Protein AF-0000000080620202 (afdb_homodimer)

Foldseek 3Di:
DPPPPPPPPVPPPCPPPPPPPPPPPPPPCPVPVQFADAFDQDPDPDADWDDDDDCDFPPHRPQVVQQVCCCVPVVDDAAAADPDWAWFAWADEPWWIKTFTQDPPFARHKKWKWFAAPVRDTDDFTDIWGDPDHRMIIGGDDPRGQWIWIDRDRPHDTDIHGYDYLHDGAAQAAEAEEEFEDDDDAAQQLLQLLQLLLQVQLVHQAYEYEYADDDPQNVLLVVVCVVVVRYDYTYRDDDHPPPDPPCRQSSQQVVLRVRANNYQKYWYDYSQKHKAWAQDDGHNSSRVVSPPDPQAFKEKAWEKEFEDADGADNADDDLVVSQCRRPLNPTFWIAATDDPPPQIIMMGRSNQADDDDNHGGDDGRDPRNHDYHYHDVNTMHMYGYDYCVPPPNVVVPVVVRNVNDHIDGDGDDPVCSVVSSVSSNVSSCVRRVPDD/DPPDPPPPPVPPPCPPPPPPPPPPPPPPCPVPPQFADAFDQDPDPDADWDDDDDCDFPPHRPQVVQQVCCCVPVVDDAAAADPDWAWFAWADEPWWIKTFTQDPPFARHKKWKWFAAPVRDTDDFTDIWGDPDHRMIIGGDDPRGQWIWIDRDRPHDTDIHGYDYLHDGAAQAAEAEEEFEDDDDAAQQLLQLLQLLLQVQLVHQAYEYEYADDDPQNVLLVVVCVVVVRYDYTYRDDDHPDPDPPCRQSSQQVVLRVCANHYQKYWYDYSQKHKAWAQDDGHNSSRVVSDPDPQAFKEKAWEKEFEDADGADNADDDLVVSQCRRPLNPTFWIAATDDPPPQIIMMGRSNQADDDDNRGGDDGRDPRNHDYHYHDVNTMHMYGYDYCVPPPNVVVPVVVRNVNDHIDGDGDDPVCSVVSSVSSNVSRCVRRVPDD

Structure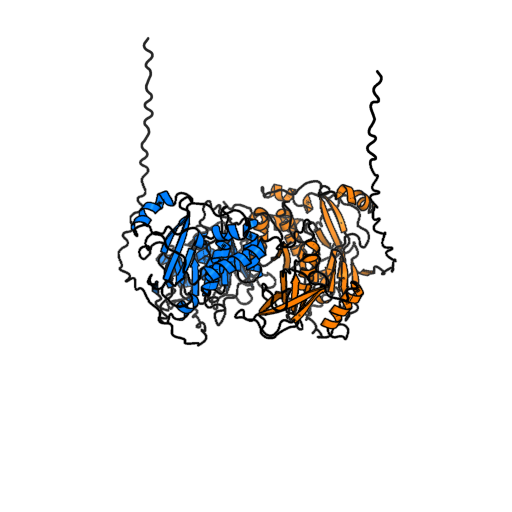 (mmCIF, N/CA/C/O backbone):
data_AF-0000000080620202-model_v1
#
loop_
_entity.id
_entity.type
_entity.pdbx_description
1 polymer 'Glycosyltransferase family 92 protein'
#
loop_
_atom_site.group_PDB
_atom_site.id
_atom_site.type_symbol
_atom_site.label_atom_id
_atom_site.label_alt_id
_atom_site.label_comp_id
_atom_site.label_asym_id
_atom_site.label_entity_id
_atom_site.label_seq_id
_atom_site.pdbx_PDB_ins_code
_atom_site.Cartn_x
_atom_site.Cartn_y
_atom_site.Cartn_z
_atom_site.occupancy
_atom_site.B_iso_or_equiv
_atom_site.auth_seq_id
_atom_site.auth_comp_id
_atom_site.auth_asym_id
_atom_site.auth_atom_id
_atom_site.pdbx_PDB_model_num
ATOM 1 N N . MET A 1 1 ? 52.625 6.316 65.312 1 22.8 1 MET A N 1
ATOM 2 C CA . MET A 1 1 ? 52.781 7.004 64 1 22.8 1 MET A CA 1
ATOM 3 C C . MET A 1 1 ? 51.438 7.098 63.281 1 22.8 1 MET A C 1
ATOM 5 O O . MET A 1 1 ? 50.781 6.082 63.062 1 22.8 1 MET A O 1
ATOM 9 N N . LYS A 1 2 ? 50.844 8.336 63.375 1 24.31 2 LYS A N 1
ATOM 10 C CA . LYS A 1 2 ? 49.625 9.102 63.094 1 24.31 2 LYS A CA 1
ATOM 11 C C . LYS A 1 2 ? 49.312 9.117 61.625 1 24.31 2 LYS A C 1
ATOM 13 O O . LYS A 1 2 ? 50.031 9.758 60.812 1 24.31 2 LYS A O 1
ATOM 18 N N . THR A 1 3 ? 49.156 7.965 61.062 1 25.42 3 THR A N 1
ATOM 19 C CA . THR A 1 3 ? 48.969 7.676 59.656 1 25.42 3 THR A CA 1
ATOM 20 C C . THR A 1 3 ? 47.875 8.547 59.062 1 25.42 3 THR A C 1
ATOM 22 O O . THR A 1 3 ? 46.75 8.516 59.531 1 25.42 3 THR A O 1
ATOM 25 N N . LEU A 1 4 ? 48.281 9.68 58.5 1 23.7 4 LEU A N 1
ATOM 26 C CA . LEU A 1 4 ? 47.688 10.875 57.906 1 23.7 4 LEU A CA 1
ATOM 27 C C . LEU A 1 4 ? 46.688 10.492 56.812 1 23.7 4 LEU A C 1
ATOM 29 O O . LEU A 1 4 ? 47.031 9.805 55.844 1 23.7 4 LEU A O 1
ATOM 33 N N . LEU A 1 5 ? 45.406 10.344 57.188 1 25.09 5 LEU A N 1
ATOM 34 C CA . LEU A 1 5 ? 44.156 10.109 56.469 1 25.09 5 LEU A CA 1
ATOM 35 C C . LEU A 1 5 ? 43.969 11.094 55.344 1 25.09 5 LEU A C 1
ATOM 37 O O . LEU A 1 5 ? 43.719 12.281 55.562 1 25.09 5 LEU A O 1
ATOM 41 N N . TRP A 1 6 ? 45.031 11.148 54.438 1 22.48 6 TRP A N 1
ATOM 42 C CA . TRP A 1 6 ? 45.062 12.141 53.375 1 22.48 6 TRP A CA 1
ATOM 43 C C . TRP A 1 6 ? 43.75 12.156 52.594 1 22.48 6 TRP A C 1
ATOM 45 O O . TRP A 1 6 ? 43.312 11.125 52.094 1 22.48 6 TRP A O 1
ATOM 55 N N . LEU A 1 7 ? 42.844 13.047 52.969 1 22.59 7 LEU A N 1
ATOM 56 C CA . LEU A 1 7 ? 41.562 13.5 52.469 1 22.59 7 LEU A CA 1
ATOM 57 C C . LEU A 1 7 ? 41.656 13.875 51 1 22.59 7 LEU A C 1
ATOM 59 O O . LEU A 1 7 ? 42.344 14.812 50.625 1 22.59 7 LEU A O 1
ATOM 63 N N . PHE A 1 8 ? 41.938 12.906 50.125 1 24.02 8 PHE A N 1
ATOM 64 C CA . PHE A 1 8 ? 42.031 13.188 48.688 1 24.02 8 PHE A CA 1
ATOM 65 C C . PHE A 1 8 ? 40.812 13.953 48.188 1 24.02 8 PHE A C 1
ATOM 67 O O . PHE A 1 8 ? 39.719 13.445 48.25 1 24.02 8 PHE A O 1
ATOM 74 N N . ILE A 1 9 ? 40.75 15.219 48.5 1 22.94 9 ILE A N 1
ATOM 75 C CA . ILE A 1 9 ? 39.75 16.188 48 1 22.94 9 ILE A CA 1
ATOM 76 C C . ILE A 1 9 ? 39.719 16.141 46.469 1 22.94 9 ILE A C 1
ATOM 78 O O . ILE A 1 9 ? 40.688 16.484 45.812 1 22.94 9 ILE A O 1
ATOM 82 N N . VAL A 1 10 ? 39.25 15.078 45.906 1 23.08 10 VAL A N 1
ATOM 83 C CA . VAL A 1 10 ? 39.094 14.992 44.469 1 23.08 10 VAL A CA 1
ATOM 84 C C . VAL A 1 10 ? 38.406 16.25 43.938 1 23.08 10 VAL A C 1
ATOM 86 O O . VAL A 1 10 ? 37.312 16.594 44.375 1 23.08 10 VAL A O 1
ATOM 89 N N . ALA A 1 11 ? 39.125 17.281 43.531 1 23.44 11 ALA A N 1
ATOM 90 C CA . ALA A 1 11 ? 38.75 18.531 42.844 1 23.44 11 ALA A CA 1
ATOM 91 C C . ALA A 1 11 ? 37.781 18.266 41.688 1 23.44 11 ALA A C 1
ATOM 93 O O . ALA A 1 11 ? 38.125 17.562 40.75 1 23.44 11 ALA A O 1
ATOM 94 N N . ALA A 1 12 ? 36.469 18.094 41.969 1 23.81 12 ALA A N 1
ATOM 95 C CA . ALA A 1 12 ? 35.312 18.047 41.125 1 23.81 12 ALA A CA 1
ATOM 96 C C . ALA A 1 12 ? 35.344 19.188 40.094 1 23.81 12 ALA A C 1
ATOM 98 O O . ALA A 1 12 ? 35.25 20.359 40.469 1 23.81 12 ALA A O 1
ATOM 99 N N . SER A 1 13 ? 36.312 19.203 39.188 1 23.52 13 SER A N 1
ATOM 100 C CA . SER A 1 13 ? 36.375 20.219 38.125 1 23.52 13 SER A CA 1
ATOM 101 C C . SER A 1 13 ? 34.969 20.5 37.562 1 23.52 13 SER A C 1
ATOM 103 O O . SER A 1 13 ? 34.219 19.578 37.25 1 23.52 13 SER A O 1
ATOM 105 N N . SER A 1 14 ? 34.344 21.562 38.031 1 23.27 14 SER A N 1
ATOM 106 C CA . SER A 1 14 ? 33.094 22.25 37.656 1 23.27 14 SER A CA 1
ATOM 107 C C . SER A 1 14 ? 33.031 22.484 36.156 1 23.27 14 SER A C 1
ATOM 109 O O . SER A 1 14 ? 33.688 23.375 35.625 1 23.27 14 SER A O 1
ATOM 111 N N . THR A 1 15 ? 33.344 21.531 35.312 1 24.19 15 THR A N 1
ATOM 112 C CA . THR A 1 15 ? 33.156 21.859 33.906 1 24.19 15 THR A CA 1
ATOM 113 C C . THR A 1 15 ? 31.812 22.562 33.719 1 24.19 15 THR A C 1
ATOM 115 O O . THR A 1 15 ? 30.766 22.031 34.094 1 24.19 15 THR A O 1
ATOM 118 N N . LEU A 1 16 ? 31.828 23.859 33.75 1 23.34 16 LEU A N 1
ATOM 119 C CA . LEU A 1 16 ? 30.766 24.797 33.406 1 23.34 16 LEU A CA 1
ATOM 120 C C . LEU A 1 16 ? 30.016 24.359 32.156 1 23.34 16 LEU A C 1
ATOM 122 O O . LEU A 1 16 ? 30.609 24.219 31.078 1 23.34 16 LEU A O 1
ATOM 126 N N . MET A 1 17 ? 29.172 23.406 32.344 1 21.88 17 MET A N 1
ATOM 127 C CA . MET A 1 17 ? 28.156 23.125 31.328 1 21.88 17 MET A CA 1
ATOM 128 C C . MET A 1 17 ? 27.656 24.422 30.688 1 21.88 17 MET A C 1
ATOM 130 O O . MET A 1 17 ? 27.031 25.234 31.344 1 21.88 17 MET A O 1
ATOM 134 N N . MET A 1 18 ? 28.562 25.047 29.875 1 22.28 18 MET A N 1
ATOM 135 C CA . MET A 1 18 ? 28.016 26.156 29.109 1 22.28 18 MET A CA 1
ATOM 136 C C . MET A 1 18 ? 26.609 25.859 28.625 1 22.28 18 MET A C 1
ATOM 138 O O . MET A 1 18 ? 26.391 24.875 27.891 1 22.28 18 MET A O 1
ATOM 142 N N . LEU A 1 19 ? 25.672 26.062 29.438 1 23.78 19 LEU A N 1
ATOM 143 C CA . LEU A 1 19 ? 24.281 26.25 29.047 1 23.78 19 LEU A CA 1
ATOM 144 C C . LEU A 1 19 ? 24.188 27.016 27.734 1 23.78 19 LEU A C 1
ATOM 146 O O . LEU A 1 19 ? 24.594 28.172 27.641 1 23.78 19 LEU A O 1
ATOM 150 N N . PHE A 1 20 ? 24.594 26.359 26.656 1 24.52 20 PHE A N 1
ATOM 151 C CA . PHE A 1 20 ? 24.219 27.016 25.406 1 24.52 20 PHE A CA 1
ATOM 152 C C . PHE A 1 20 ? 22.844 27.672 25.531 1 24.52 20 PHE A C 1
ATOM 154 O O . PHE A 1 20 ? 21.844 26.984 25.719 1 24.52 20 PHE A O 1
ATOM 161 N N . VAL A 1 21 ? 22.766 28.719 26.219 1 23.98 21 VAL A N 1
ATOM 162 C CA . VAL A 1 21 ? 21.625 29.625 26.078 1 23.98 21 VAL A CA 1
ATOM 163 C C . VAL A 1 21 ? 21.25 29.766 24.609 1 23.98 21 VAL A C 1
ATOM 165 O O . VAL A 1 21 ? 22.062 30.219 23.797 1 23.98 21 VAL A O 1
ATOM 168 N N . TYR A 1 22 ? 20.547 28.859 24.094 1 24.89 22 TYR A N 1
ATOM 169 C CA . TYR A 1 22 ? 19.891 29.234 22.828 1 24.89 22 TYR A CA 1
ATOM 170 C C . TYR A 1 22 ? 19.562 30.719 22.797 1 24.89 22 TYR A C 1
ATOM 172 O O . TYR A 1 22 ? 18.953 31.25 23.734 1 24.89 22 TYR A O 1
ATOM 180 N N . PRO A 1 23 ? 20.516 31.5 22.328 1 26.42 23 PRO A N 1
ATOM 181 C CA . PRO A 1 23 ? 20.062 32.906 22.266 1 26.42 23 PRO A CA 1
ATOM 182 C C . PRO A 1 23 ? 18.578 33.031 22 1 26.42 23 PRO A C 1
ATOM 184 O O . PRO A 1 23 ? 17.969 32.156 21.344 1 26.42 23 PRO A O 1
ATOM 187 N N . ILE A 1 24 ? 17.844 33.5 22.906 1 27.58 24 ILE A N 1
ATOM 188 C CA . ILE A 1 24 ? 16.547 34.125 22.609 1 27.58 24 ILE A CA 1
ATOM 189 C C . ILE A 1 24 ? 16.641 34.844 21.281 1 27.58 24 ILE A C 1
ATOM 191 O O . ILE A 1 24 ? 17.359 35.844 21.156 1 27.58 24 ILE A O 1
ATOM 195 N N . PHE A 1 25 ? 16.766 34.156 20.172 1 27.52 25 PHE A N 1
ATOM 196 C CA . PHE A 1 25 ? 16.562 34.875 18.922 1 27.52 25 PHE A CA 1
ATOM 197 C C . PHE A 1 25 ? 15.625 36.062 19.141 1 27.52 25 PHE A C 1
ATOM 199 O O . PHE A 1 25 ? 14.578 35.938 19.781 1 27.52 25 PHE A O 1
ATOM 206 N N . SER A 1 26 ? 16.188 37.125 19.359 1 25.08 26 SER A N 1
ATOM 207 C CA . SER A 1 26 ? 15.406 38.344 19.172 1 25.08 26 SER A CA 1
ATOM 208 C C . SER A 1 26 ? 14.445 38.219 17.984 1 25.08 26 SER A C 1
ATOM 210 O O . SER A 1 26 ? 14.883 38.094 16.844 1 25.08 26 SER A O 1
ATOM 212 N N . PHE A 1 27 ? 13.344 37.531 18.172 1 28.38 27 PHE A N 1
ATOM 213 C CA . PHE A 1 27 ? 12.242 37.75 17.266 1 28.38 27 PHE A CA 1
ATOM 214 C C . PHE A 1 27 ? 12.164 39.25 16.891 1 28.38 27 PHE A C 1
ATOM 216 O O . PHE A 1 27 ? 11.797 40.062 17.719 1 28.38 27 PHE A O 1
ATOM 223 N N . SER A 1 28 ? 13.156 39.688 16.281 1 28.97 28 SER A N 1
ATOM 224 C CA . SER A 1 28 ? 12.727 40.938 15.672 1 28.97 28 SER A CA 1
ATOM 225 C C . SER A 1 28 ? 11.25 40.906 15.289 1 28.97 28 SER A C 1
ATOM 227 O O . SER A 1 28 ? 10.812 39.969 14.617 1 28.97 28 SER A O 1
ATOM 229 N N . LYS A 1 29 ? 10.406 41.469 16.078 1 34.25 29 LYS A N 1
ATOM 230 C CA . LYS A 1 29 ? 8.992 41.812 15.883 1 34.25 29 LYS A CA 1
ATOM 231 C C . LYS A 1 29 ? 8.734 42.281 14.461 1 34.25 29 LYS A C 1
ATOM 233 O O . LYS A 1 29 ? 8.742 43.5 14.195 1 34.25 29 LYS A O 1
ATOM 238 N N . SER A 1 30 ? 9.375 41.844 13.555 1 32.41 30 SER A N 1
ATOM 239 C CA . SER A 1 30 ? 8.547 42.25 12.43 1 32.41 30 SER A CA 1
ATOM 240 C C . SER A 1 30 ? 7.082 41.906 12.672 1 32.41 30 SER A C 1
ATOM 242 O O . SER A 1 30 ? 6.73 40.75 12.898 1 32.41 30 SER A O 1
ATOM 244 N N . SER A 1 31 ? 6.398 42.688 13.375 1 33.78 31 SER A N 1
ATOM 245 C CA . SER A 1 31 ? 4.945 42.656 13.508 1 33.78 31 SER A CA 1
ATOM 246 C C . SER A 1 31 ? 4.289 42.062 12.273 1 33.78 31 SER A C 1
ATOM 248 O O . SER A 1 31 ? 3.961 42.781 11.328 1 33.78 31 SER A O 1
ATOM 250 N N . LYS A 1 32 ? 4.789 41 11.828 1 41.16 32 LYS A N 1
ATOM 251 C CA . LYS A 1 32 ? 3.877 40.469 10.82 1 41.16 32 LYS A CA 1
ATOM 252 C C . LYS A 1 32 ? 2.43 40.531 11.305 1 41.16 32 LYS A C 1
ATOM 254 O O . LYS A 1 32 ? 2.102 40 12.367 1 41.16 32 LYS A O 1
ATOM 259 N N . GLU A 1 33 ? 1.757 41.562 11.078 1 42.91 33 GLU A N 1
ATOM 260 C CA . GLU A 1 33 ? 0.328 41.719 11.32 1 42.91 33 GLU A CA 1
ATOM 261 C C . GLU A 1 33 ? -0.415 40.406 11.164 1 42.91 33 GLU A C 1
ATOM 263 O O . GLU A 1 33 ? -0.403 39.781 10.086 1 42.91 33 GLU A O 1
ATOM 268 N N . PHE A 1 34 ? -0.352 39.625 12.219 1 49.16 34 PHE A N 1
ATOM 269 C CA . PHE A 1 34 ? -1.221 38.469 12.234 1 49.16 34 PHE A CA 1
ATOM 270 C C . PHE A 1 34 ? -2.658 38.844 11.906 1 49.16 34 PHE A C 1
ATOM 272 O O . PHE A 1 34 ? -3.234 39.719 12.562 1 49.16 34 PHE A O 1
ATOM 279 N N . PHE A 1 35 ? -2.934 38.781 10.648 1 66.56 35 PHE A N 1
ATOM 280 C CA . PHE A 1 35 ? -4.328 39.031 10.297 1 66.56 35 PHE A CA 1
ATOM 281 C C . PHE A 1 35 ? -5.137 37.719 10.383 1 66.56 35 PHE A C 1
ATOM 283 O O . PHE A 1 35 ? -4.66 36.688 9.969 1 66.56 35 PHE A O 1
ATOM 290 N N . GLU A 1 36 ? -6.074 37.688 11.273 1 69.94 36 GLU A N 1
ATOM 291 C CA . GLU A 1 36 ? -7.027 36.594 11.367 1 69.94 36 GLU A CA 1
ATOM 292 C C . GLU A 1 36 ? -8.227 36.812 10.453 1 69.94 36 GLU A C 1
ATOM 294 O O . GLU A 1 36 ? -8.664 37.938 10.258 1 69.94 36 GLU A O 1
ATOM 299 N N . ILE A 1 37 ? -8.523 35.812 9.734 1 66.12 37 ILE A N 1
ATOM 300 C CA . ILE A 1 37 ? -9.633 35.938 8.789 1 66.12 37 ILE A CA 1
ATOM 301 C C . ILE A 1 37 ? -10.828 35.125 9.289 1 66.12 37 ILE A C 1
ATOM 303 O O . ILE A 1 37 ? -10.672 34.25 10.141 1 66.12 37 ILE A O 1
ATOM 307 N N . SER A 1 38 ? -11.969 35.656 8.945 1 67.56 38 SER A N 1
ATOM 308 C CA . SER A 1 38 ? -13.211 34.875 8.938 1 67.56 38 SER A CA 1
ATOM 309 C C . SER A 1 38 ? -13.766 34.75 7.527 1 67.56 38 SER A C 1
ATOM 311 O O . SER A 1 38 ? -13.609 35.656 6.703 1 67.56 38 SER A O 1
ATOM 313 N N . VAL A 1 39 ? -14.078 33.562 7.113 1 62.78 39 VAL A N 1
ATOM 314 C CA . VAL A 1 39 ? -14.516 33.375 5.738 1 62.78 39 VAL A CA 1
ATOM 315 C C . VAL A 1 39 ? -16.047 33.375 5.684 1 62.78 39 VAL A C 1
ATOM 317 O O . VAL A 1 39 ? -16.703 32.875 6.602 1 62.78 39 VAL A O 1
ATOM 320 N N . ASN A 1 40 ? -16.578 34.188 4.781 1 59.5 40 ASN A N 1
ATOM 321 C CA . ASN A 1 40 ? -18 34.125 4.465 1 59.5 40 ASN A CA 1
ATOM 322 C C . ASN A 1 40 ? -18.281 33.125 3.355 1 59.5 40 ASN A C 1
ATOM 324 O O . ASN A 1 40 ? -17.562 33.062 2.357 1 59.5 40 ASN A O 1
ATOM 328 N N . ILE A 1 41 ? -19.156 32.125 3.596 1 55.5 41 ILE A N 1
ATOM 329 C CA . ILE A 1 41 ? -19.469 30.984 2.725 1 55.5 41 ILE A CA 1
ATOM 330 C C . ILE A 1 41 ? -20.219 31.484 1.488 1 55.5 41 ILE A C 1
ATOM 332 O O . ILE A 1 41 ? -21.266 32.125 1.604 1 55.5 41 ILE A O 1
ATOM 336 N N . SER A 1 42 ? -19.531 31.812 0.445 1 53.5 42 SER A N 1
ATOM 337 C CA . SER A 1 42 ? -20.266 31.969 -0.804 1 53.5 42 SER A CA 1
ATOM 338 C C . SER A 1 42 ? -20.344 30.672 -1.581 1 53.5 42 SER A C 1
ATOM 340 O O . SER A 1 42 ? -19.453 29.828 -1.49 1 53.5 42 SER A O 1
ATOM 342 N N . ASN A 1 43 ? -21.578 30.234 -2.037 1 52.56 43 ASN A N 1
ATOM 343 C CA . ASN A 1 43 ? -21.906 28.984 -2.721 1 52.56 43 ASN A CA 1
ATOM 344 C C . ASN A 1 43 ? -21.359 28.969 -4.148 1 52.56 43 ASN A C 1
ATOM 346 O O . ASN A 1 43 ? -22.141 28.953 -5.105 1 52.56 43 ASN A O 1
ATOM 350 N N . ASN A 1 44 ? -20.375 29.625 -4.461 1 52.03 44 ASN A N 1
ATOM 351 C CA . ASN A 1 44 ? -20.047 29.609 -5.883 1 52.03 44 ASN A CA 1
ATOM 352 C C . ASN A 1 44 ? -19.438 28.266 -6.289 1 52.03 44 ASN A C 1
ATOM 354 O O . ASN A 1 44 ? -18.5 27.781 -5.652 1 52.03 44 ASN A O 1
ATOM 358 N N . SER A 1 45 ? -20.172 27.453 -7.133 1 59.22 45 SER A N 1
ATOM 359 C CA . SER A 1 45 ? -20.109 26.062 -7.59 1 59.22 45 SER A CA 1
ATOM 360 C C . SER A 1 45 ? -19.141 25.906 -8.758 1 59.22 45 SER A C 1
ATOM 362 O O . SER A 1 45 ? -19.094 24.859 -9.398 1 59.22 45 SER A O 1
ATOM 364 N N . THR A 1 46 ? -18.344 26.906 -9.164 1 64.5 46 THR A N 1
ATOM 365 C CA . THR A 1 46 ? -17.562 26.578 -10.359 1 64.5 46 THR A CA 1
ATOM 366 C C . THR A 1 46 ? -16.422 25.625 -10.016 1 64.5 46 THR A C 1
ATOM 368 O O . THR A 1 46 ? -15.703 25.844 -9.039 1 64.5 46 THR A O 1
ATOM 371 N N . PRO A 1 47 ? -16.312 24.672 -10.844 1 75.06 47 PRO A N 1
ATOM 372 C CA . PRO A 1 47 ? -15.227 23.734 -10.594 1 75.06 47 PRO A CA 1
ATOM 373 C C . PRO A 1 47 ? -13.844 24.375 -10.68 1 75.06 47 PRO A C 1
ATOM 375 O O . PRO A 1 47 ? -13.602 25.203 -11.57 1 75.06 47 PRO A O 1
ATOM 378 N N . PHE A 1 48 ? -13.086 24.125 -9.719 1 83.88 48 PHE A N 1
ATOM 379 C CA . PHE A 1 48 ? -11.727 24.641 -9.656 1 83.88 48 PHE A CA 1
ATOM 380 C C . PHE A 1 48 ? -10.828 23.922 -10.656 1 83.88 48 PHE A C 1
ATOM 382 O O . PHE A 1 48 ? -10.898 22.688 -10.789 1 83.88 48 PHE A O 1
ATOM 389 N N . LEU A 1 49 ? -10.023 24.703 -11.5 1 86.69 49 LEU A N 1
ATOM 390 C CA . LEU A 1 49 ? -8.992 24.188 -12.383 1 86.69 49 LEU A CA 1
ATOM 391 C C . LEU A 1 49 ? -7.625 24.75 -12.008 1 86.69 49 LEU A C 1
ATOM 393 O O . LEU A 1 49 ? -7.504 25.938 -11.688 1 86.69 49 LEU A O 1
ATOM 397 N N . TRP A 1 50 ? -6.652 23.859 -12.031 1 89.44 50 TRP A N 1
ATOM 398 C CA . TRP A 1 50 ? -5.309 24.359 -11.758 1 89.44 50 TRP A CA 1
ATOM 399 C C . TRP A 1 50 ? -4.836 25.297 -12.859 1 89.44 50 TRP A C 1
ATOM 401 O O . TRP A 1 50 ? -5 25 -14.047 1 89.44 50 TRP A O 1
ATOM 411 N N . PRO A 1 51 ? -4.227 26.344 -12.422 1 79.5 51 PRO A N 1
ATOM 412 C CA . PRO A 1 51 ? -3.615 27.172 -13.469 1 79.5 51 PRO A CA 1
ATOM 413 C C . PRO A 1 51 ? -2.365 26.531 -14.07 1 79.5 51 PRO A C 1
ATOM 415 O O . PRO A 1 51 ? -1.702 25.719 -13.414 1 79.5 51 PRO A O 1
ATOM 418 N N . SER A 1 52 ? -2.145 26.844 -15.297 1 80.19 52 SER A N 1
ATOM 419 C CA . SER A 1 52 ? -0.889 26.406 -15.898 1 80.19 52 SER A CA 1
ATOM 420 C C . SER A 1 52 ? 0.31 27.031 -15.203 1 80.19 52 SER A C 1
ATOM 422 O O . SER A 1 52 ? 0.267 28.203 -14.82 1 80.19 52 SER A O 1
ATOM 424 N N . SER A 1 53 ? 1.278 26.188 -14.984 1 79.88 53 SER A N 1
ATOM 425 C CA . SER A 1 53 ? 2.482 26.703 -14.336 1 79.88 53 SER A CA 1
ATOM 426 C C . SER A 1 53 ? 3.543 27.078 -15.367 1 79.88 53 SER A C 1
ATOM 428 O O . SER A 1 53 ? 3.641 26.453 -16.422 1 79.88 53 SER A O 1
ATOM 430 N N . SER A 1 54 ? 4.23 28.062 -15.031 1 85.94 54 SER A N 1
ATOM 431 C CA . SER A 1 54 ? 5.367 28.469 -15.852 1 85.94 54 SER A CA 1
ATOM 432 C C . SER A 1 54 ? 6.602 27.625 -15.539 1 85.94 54 SER A C 1
ATOM 434 O O . SER A 1 54 ? 6.793 27.203 -14.406 1 85.94 54 SER A O 1
ATOM 436 N N . TYR A 1 55 ? 7.355 27.5 -16.562 1 92.25 55 TYR A N 1
ATOM 437 C CA . TYR A 1 55 ? 8.664 26.906 -16.344 1 92.25 55 TYR A CA 1
ATOM 438 C C . TYR A 1 55 ? 9.508 27.766 -15.414 1 92.25 55 TYR A C 1
ATOM 440 O O . TYR A 1 55 ? 10.242 27.25 -14.562 1 92.25 55 TYR A O 1
ATOM 448 N N . MET A 1 56 ? 9.375 29.016 -15.656 1 94.62 56 MET A N 1
ATOM 449 C CA . MET A 1 56 ? 10.133 29.969 -14.836 1 94.62 56 MET A CA 1
ATOM 450 C C . MET A 1 56 ? 9.484 30.125 -13.469 1 94.62 56 MET A C 1
ATOM 452 O O . MET A 1 56 ? 8.266 30.047 -13.336 1 94.62 56 MET A O 1
ATOM 456 N N . ILE A 1 57 ? 10.367 30.328 -12.531 1 93.62 57 ILE A N 1
ATOM 457 C CA . ILE A 1 57 ? 9.914 30.672 -11.188 1 93.62 57 ILE A CA 1
ATOM 458 C C . ILE A 1 57 ? 10.492 32.031 -10.781 1 93.62 57 ILE A C 1
ATOM 460 O O . ILE A 1 57 ? 11.711 32.219 -10.758 1 93.62 57 ILE A O 1
ATOM 464 N N . GLY A 1 58 ? 9.547 32.969 -10.547 1 90.44 58 GLY A N 1
ATOM 465 C CA . GLY A 1 58 ? 10.008 34.312 -10.188 1 90.44 58 GLY A CA 1
ATOM 466 C C . GLY A 1 58 ? 10.812 34.969 -11.281 1 90.44 58 GLY A C 1
ATOM 467 O O . GLY A 1 58 ? 11.797 35.656 -11.008 1 90.44 58 GLY A O 1
ATOM 468 N N . GLY A 1 59 ? 10.57 34.594 -12.422 1 91.12 59 GLY A N 1
ATOM 469 C CA . GLY A 1 59 ? 11.234 35.219 -13.562 1 91.12 59 GLY A CA 1
ATOM 470 C C . GLY A 1 59 ? 12.562 34.562 -13.898 1 91.12 59 GLY A C 1
ATOM 471 O O . GLY A 1 59 ? 13.305 35.062 -14.75 1 91.12 59 GLY A O 1
ATOM 472 N N . MET A 1 60 ? 12.859 33.562 -13.281 1 94.5 60 MET A N 1
ATOM 473 C CA . MET A 1 60 ? 14.148 32.938 -13.539 1 94.5 60 MET A CA 1
ATOM 474 C C . MET A 1 60 ? 13.977 31.438 -13.859 1 94.5 60 MET A C 1
ATOM 476 O O . MET A 1 60 ? 12.914 30.875 -13.594 1 94.5 60 MET A O 1
ATOM 480 N N . ASP A 1 61 ? 15.094 30.984 -14.461 1 96.25 61 ASP A N 1
ATOM 481 C CA . ASP A 1 61 ? 15.133 29.531 -14.656 1 96.25 61 ASP A CA 1
ATOM 482 C C . ASP A 1 61 ? 14.891 28.797 -13.344 1 96.25 61 ASP A C 1
ATOM 484 O O . ASP A 1 61 ? 15.461 29.141 -12.312 1 96.25 61 ASP A O 1
ATOM 488 N N . ARG A 1 62 ? 14.102 27.812 -13.344 1 95.88 62 ARG A N 1
ATOM 489 C CA . ARG A 1 62 ? 13.633 27.203 -12.109 1 95.88 62 ARG A CA 1
ATOM 490 C C . ARG A 1 62 ? 14.789 26.594 -11.328 1 95.88 62 ARG A C 1
ATOM 492 O O . ARG A 1 62 ? 14.836 26.688 -10.102 1 95.88 62 ARG A O 1
ATOM 499 N N . PHE A 1 63 ? 15.719 25.953 -11.984 1 96.06 63 PHE A N 1
ATOM 500 C CA . PHE A 1 63 ? 16.828 25.312 -11.281 1 96.06 63 PHE A CA 1
ATOM 501 C C . PHE A 1 63 ? 17.812 26.344 -10.781 1 96.06 63 PHE A C 1
ATOM 503 O O . PHE A 1 63 ? 18.469 26.141 -9.75 1 96.06 63 PHE A O 1
ATOM 510 N N . GLU A 1 64 ? 17.906 27.406 -11.516 1 96.62 64 GLU A N 1
ATOM 511 C CA . GLU A 1 64 ? 18.672 28.531 -11.008 1 96.62 64 GLU A CA 1
ATOM 512 C C . GLU A 1 64 ? 18 29.141 -9.773 1 96.62 64 GLU A C 1
ATOM 514 O O . GLU A 1 64 ? 18.688 29.562 -8.836 1 96.62 64 GLU A O 1
ATOM 519 N N . TRP A 1 65 ? 16.719 29.172 -9.812 1 97.25 65 TRP A N 1
ATOM 520 C CA . TRP A 1 65 ? 15.992 29.688 -8.672 1 97.25 65 TRP A CA 1
ATOM 521 C C . TRP A 1 65 ? 16.25 28.844 -7.426 1 97.25 65 TRP A C 1
ATOM 523 O O . TRP A 1 65 ? 16.5 29.391 -6.344 1 97.25 65 TRP A O 1
ATOM 533 N N . TYR A 1 66 ? 16.219 27.562 -7.562 1 97.38 66 TYR A N 1
ATOM 534 C CA . TYR A 1 66 ? 16.5 26.672 -6.438 1 97.38 66 TYR A CA 1
ATOM 535 C C . TYR A 1 66 ? 17.891 26.922 -5.875 1 97.38 66 TYR A C 1
ATOM 537 O O . TYR A 1 66 ? 18.062 27.016 -4.656 1 97.38 66 TYR A O 1
ATOM 545 N N . ARG A 1 67 ? 18.797 27.062 -6.77 1 96.75 67 ARG A N 1
ATOM 546 C CA . ARG A 1 67 ? 20.172 27.328 -6.352 1 96.75 67 ARG A CA 1
ATOM 547 C C . ARG A 1 67 ? 20.281 28.641 -5.609 1 96.75 67 ARG A C 1
ATOM 549 O O . ARG A 1 67 ? 20.953 28.734 -4.574 1 96.75 67 ARG A O 1
ATOM 556 N N . LYS A 1 68 ? 19.688 29.578 -6.148 1 97.06 68 LYS A N 1
ATOM 557 C CA . LYS A 1 68 ? 19.703 30.891 -5.527 1 97.06 68 LYS A CA 1
ATOM 558 C C . LYS A 1 68 ? 19.078 30.859 -4.141 1 97.06 68 LYS A C 1
ATOM 560 O O . LYS A 1 68 ? 19.594 31.469 -3.199 1 97.06 68 LYS A O 1
ATOM 565 N N . GLN A 1 69 ? 17.938 30.172 -4.012 1 96.56 69 GLN A N 1
ATOM 566 C CA . GLN A 1 69 ? 17.281 30.078 -2.715 1 96.56 69 GLN A CA 1
ATOM 567 C C . GLN A 1 69 ? 18.156 29.359 -1.701 1 96.56 69 GLN A C 1
ATOM 569 O O . GLN A 1 69 ? 18.234 29.766 -0.539 1 96.56 69 GLN A O 1
ATOM 574 N N . MET A 1 70 ? 18.781 28.297 -2.154 1 96.94 70 MET A N 1
ATOM 575 C CA . MET A 1 70 ? 19.703 27.578 -1.281 1 96.94 70 MET A CA 1
ATOM 576 C C . MET A 1 70 ? 20.797 28.5 -0.768 1 96.94 70 MET A C 1
ATOM 578 O O . MET A 1 70 ? 21.125 28.484 0.421 1 96.94 70 MET A O 1
ATOM 582 N N . TYR A 1 71 ? 21.328 29.312 -1.634 1 97 71 TYR A N 1
ATOM 583 C CA . TYR A 1 71 ? 22.359 30.266 -1.259 1 97 71 TYR A CA 1
ATOM 584 C C . TYR A 1 71 ? 21.812 31.312 -0.292 1 97 71 TYR A C 1
ATOM 586 O O . TYR A 1 71 ? 22.406 31.562 0.757 1 97 71 TYR A O 1
ATOM 594 N N . LEU A 1 72 ? 20.688 31.859 -0.566 1 95.75 72 LEU A N 1
ATOM 595 C CA . LEU A 1 72 ? 20.125 32.969 0.21 1 95.75 72 LEU A CA 1
ATOM 596 C C . LEU A 1 72 ? 19.703 32.469 1.594 1 95.75 72 LEU A C 1
ATOM 598 O O . LEU A 1 72 ? 19.891 33.188 2.584 1 95.75 72 LEU A O 1
ATOM 602 N N . LYS A 1 73 ? 19.172 31.297 1.646 1 94.81 73 LYS A N 1
ATOM 603 C CA . LYS A 1 73 ? 18.547 30.828 2.885 1 94.81 73 LYS A CA 1
ATOM 604 C C . LYS A 1 73 ? 19.531 30.016 3.725 1 94.81 73 LYS A C 1
ATOM 606 O O . LYS A 1 73 ? 19.469 30.047 4.957 1 94.81 73 LYS A O 1
ATOM 611 N N . GLU A 1 74 ? 20.438 29.312 3.059 1 94.5 74 GLU A N 1
ATOM 612 C CA . GLU A 1 74 ? 21.297 28.375 3.781 1 94.5 74 GLU A CA 1
ATOM 613 C C . GLU A 1 74 ? 22.766 28.75 3.65 1 94.5 74 GLU A C 1
ATOM 615 O O . GLU A 1 74 ? 23.625 28.156 4.297 1 94.5 74 GLU A O 1
ATOM 620 N N . LYS A 1 75 ? 23.062 29.656 2.828 1 96 75 LYS A N 1
ATOM 621 C CA . LYS A 1 75 ? 24.422 30.172 2.609 1 96 75 LYS A CA 1
ATOM 622 C C . LYS A 1 75 ? 25.344 29.062 2.078 1 96 75 LYS A C 1
ATOM 624 O O . LYS A 1 75 ? 26.516 29 2.434 1 96 75 LYS A O 1
ATOM 629 N N . ILE A 1 76 ? 24.75 28.203 1.33 1 95.62 76 ILE A N 1
ATOM 630 C CA . ILE A 1 76 ? 25.531 27.141 0.718 1 95.62 76 ILE A CA 1
ATOM 631 C C . ILE A 1 76 ? 25.906 27.516 -0.709 1 95.62 76 ILE A C 1
ATOM 633 O O . ILE A 1 76 ? 25.031 27.719 -1.559 1 95.62 76 ILE A O 1
ATOM 637 N N . ILE A 1 77 ? 27.172 27.594 -0.944 1 93.06 77 ILE A N 1
ATOM 638 C CA . ILE A 1 77 ? 27.688 28 -2.252 1 93.06 77 ILE A CA 1
ATOM 639 C C . ILE A 1 77 ? 28.219 26.766 -2.99 1 93.06 77 ILE A C 1
ATOM 641 O O . ILE A 1 77 ? 27.891 26.547 -4.156 1 93.06 77 ILE A O 1
ATOM 645 N N . LYS A 1 78 ? 29.047 26.016 -2.301 1 95.81 78 LYS A N 1
ATOM 646 C CA . LYS A 1 78 ? 29.609 24.797 -2.881 1 95.81 78 LYS A CA 1
ATOM 647 C C . LYS A 1 78 ? 28.859 23.562 -2.408 1 95.81 78 LYS A C 1
ATOM 649 O O . LYS A 1 78 ? 28.609 23.391 -1.212 1 95.81 78 LYS A O 1
ATOM 654 N N . LEU A 1 79 ? 28.516 22.781 -3.338 1 97.19 79 LEU A N 1
ATOM 655 C CA . LEU A 1 79 ? 27.797 21.562 -3.02 1 97.19 79 LEU A CA 1
ATOM 656 C C . LEU A 1 79 ? 28.688 20.562 -2.297 1 97.19 79 LEU A C 1
ATOM 658 O O . LEU A 1 79 ? 29.875 20.422 -2.639 1 97.19 79 LEU A O 1
ATOM 662 N N . LYS A 1 80 ? 28.141 19.922 -1.356 1 97.12 80 LYS A N 1
ATOM 663 C CA . LYS A 1 80 ? 28.828 18.875 -0.626 1 97.12 80 LYS A CA 1
ATOM 664 C C . LYS A 1 80 ? 28.625 17.516 -1.29 1 97.12 80 LYS A C 1
ATOM 666 O O . LYS A 1 80 ? 27.812 17.375 -2.209 1 97.12 80 LYS A O 1
ATOM 671 N N . THR A 1 81 ? 29.453 16.562 -0.864 1 96.38 81 THR A N 1
ATOM 672 C CA . THR A 1 81 ? 29.328 15.188 -1.357 1 96.38 81 THR A CA 1
ATOM 673 C C . THR A 1 81 ? 28.984 14.234 -0.218 1 96.38 81 THR A C 1
ATOM 675 O O . THR A 1 81 ? 29.219 14.539 0.952 1 96.38 81 THR A O 1
ATOM 678 N N . THR A 1 82 ? 28.375 13.188 -0.564 1 94.12 82 THR A N 1
ATOM 679 C CA . THR A 1 82 ? 28 12.18 0.422 1 94.12 82 THR A CA 1
ATOM 680 C C . THR A 1 82 ? 28.266 10.773 -0.119 1 94.12 82 THR A C 1
ATOM 682 O O . THR A 1 82 ? 28.484 10.594 -1.318 1 94.12 82 THR A O 1
ATOM 685 N N . SER A 1 83 ? 28.266 9.828 0.818 1 90.31 83 SER A N 1
ATOM 686 C CA . SER A 1 83 ? 28.531 8.445 0.434 1 90.31 83 SER A CA 1
ATOM 687 C C . SER A 1 83 ? 27.25 7.711 0.088 1 90.31 83 SER A C 1
ATOM 689 O O . SER A 1 83 ? 27.281 6.656 -0.551 1 90.31 83 SER A O 1
ATOM 691 N N . ASN A 1 84 ? 26.141 8.297 0.534 1 91.44 84 ASN A N 1
ATOM 692 C CA . ASN A 1 84 ? 24.891 7.621 0.245 1 91.44 84 ASN A CA 1
ATOM 693 C C . ASN A 1 84 ? 23.719 8.602 0.17 1 91.44 84 ASN A C 1
ATOM 695 O O . ASN A 1 84 ? 23.828 9.734 0.65 1 91.44 84 ASN A O 1
ATOM 699 N N . ILE A 1 85 ? 22.656 8.125 -0.487 1 94.81 85 ILE A N 1
ATOM 700 C CA . ILE A 1 85 ? 21.391 8.844 -0.581 1 94.81 85 ILE A CA 1
ATOM 701 C C . ILE A 1 85 ? 20.234 7.848 -0.675 1 94.81 85 ILE A C 1
ATOM 703 O O . ILE A 1 85 ? 20.344 6.82 -1.349 1 94.81 85 ILE A O 1
ATOM 707 N N . SER A 1 86 ? 19.203 8.141 0.088 1 93.88 86 SER A N 1
ATOM 708 C CA . SER A 1 86 ? 18.047 7.238 0.094 1 93.88 86 SER A CA 1
ATOM 709 C C . SER A 1 86 ? 16.797 7.941 -0.426 1 93.88 86 SER A C 1
ATOM 711 O O . SER A 1 86 ? 16.328 8.898 0.184 1 93.88 86 SER A O 1
ATOM 713 N N . THR A 1 87 ? 16.297 7.363 -1.489 1 96 87 THR A N 1
ATOM 714 C CA . THR A 1 87 ? 15.117 7.93 -2.113 1 96 87 THR A CA 1
ATOM 715 C C . THR A 1 87 ? 13.852 7.453 -1.401 1 96 87 THR A C 1
ATOM 717 O O . THR A 1 87 ? 13.758 6.289 -1.012 1 96 87 THR A O 1
ATOM 720 N N . LEU A 1 88 ? 12.914 8.359 -1.209 1 97.56 88 LEU A N 1
ATOM 721 C CA . LEU A 1 88 ? 11.617 8.031 -0.627 1 97.56 88 LEU A CA 1
ATOM 722 C C . LEU A 1 88 ? 10.555 7.898 -1.711 1 97.56 88 LEU A C 1
ATOM 724 O O . LEU A 1 88 ? 9.891 6.863 -1.812 1 97.56 88 LEU A O 1
ATOM 728 N N . SER A 1 89 ? 10.359 8.93 -2.533 1 98.38 89 SER A N 1
ATOM 729 C CA . SER A 1 89 ? 9.352 8.945 -3.586 1 98.38 89 SER A CA 1
ATOM 730 C C . SER A 1 89 ? 9.734 9.914 -4.703 1 98.38 89 SER A C 1
ATOM 732 O O . SER A 1 89 ? 10.727 10.633 -4.594 1 98.38 89 SER A O 1
ATOM 734 N N . ALA A 1 90 ? 9 9.852 -5.793 1 98.81 90 ALA A N 1
ATOM 735 C CA . ALA A 1 90 ? 9.234 10.719 -6.949 1 98.81 90 ALA A CA 1
ATOM 736 C C . ALA A 1 90 ? 7.922 11.188 -7.562 1 98.81 90 ALA A C 1
ATOM 738 O O . ALA A 1 90 ? 7.004 10.391 -7.777 1 98.81 90 ALA A O 1
ATOM 739 N N . TYR A 1 91 ? 7.863 12.445 -7.863 1 98.69 91 TYR A N 1
ATOM 740 C CA . TYR A 1 91 ? 6.641 13.07 -8.359 1 98.69 91 TYR A CA 1
ATOM 741 C C . TYR A 1 91 ? 6.895 13.805 -9.672 1 98.69 91 TYR A C 1
ATOM 743 O O . TYR A 1 91 ? 7.824 14.609 -9.766 1 98.69 91 TYR A O 1
ATOM 751 N N . GLU A 1 92 ? 6.074 13.586 -10.602 1 98.38 92 GLU A N 1
ATOM 752 C CA . GLU A 1 92 ? 6.207 14.242 -11.898 1 98.38 92 GLU A CA 1
ATOM 753 C C . GLU A 1 92 ? 5.246 15.422 -12.023 1 98.38 92 GLU A C 1
ATOM 755 O O . GLU A 1 92 ? 4.027 15.242 -12 1 98.38 92 GLU A O 1
ATOM 760 N N . PHE A 1 93 ? 5.785 16.516 -12.172 1 96.88 93 PHE A N 1
ATOM 761 C CA . PHE A 1 93 ? 5.027 17.734 -12.422 1 96.88 93 PHE A CA 1
ATOM 762 C C . PHE A 1 93 ? 5.195 18.188 -13.867 1 96.88 93 PHE A C 1
ATOM 764 O O . PHE A 1 93 ? 5.852 17.531 -14.664 1 96.88 93 PHE A O 1
ATOM 771 N N . GLU A 1 94 ? 4.559 19.266 -14.227 1 94.5 94 GLU A N 1
ATOM 772 C CA . GLU A 1 94 ? 4.531 19.75 -15.609 1 94.5 94 GLU A CA 1
ATOM 773 C C . GLU A 1 94 ? 5.941 20.047 -16.109 1 94.5 94 GLU A C 1
ATOM 775 O O . GLU A 1 94 ? 6.266 19.75 -17.266 1 94.5 94 GLU A O 1
ATOM 780 N N . HIS A 1 95 ? 6.789 20.547 -15.234 1 95.06 95 HIS A N 1
ATOM 781 C CA . HIS A 1 95 ? 8.062 21.047 -15.742 1 95.06 95 HIS A CA 1
ATOM 782 C C . HIS A 1 95 ? 9.242 20.422 -15.008 1 95.06 95 HIS A C 1
ATOM 784 O O . HIS A 1 95 ? 10.398 20.734 -15.305 1 95.06 95 HIS A O 1
ATOM 790 N N . GLU A 1 96 ? 8.969 19.562 -14.086 1 97.12 96 GLU A N 1
ATOM 791 C CA . GLU A 1 96 ? 10.055 18.938 -13.336 1 97.12 96 GLU A CA 1
ATOM 792 C C . GLU A 1 96 ? 9.602 17.625 -12.703 1 97.12 96 GLU A C 1
ATOM 794 O O . GLU A 1 96 ? 8.406 17.328 -12.672 1 97.12 96 GLU A O 1
ATOM 799 N N . ILE A 1 97 ? 10.586 16.859 -12.266 1 98.44 97 ILE A N 1
ATOM 800 C CA . ILE A 1 97 ? 10.383 15.734 -11.352 1 98.44 97 ILE A CA 1
ATOM 801 C C . ILE A 1 97 ? 10.977 16.062 -9.992 1 98.44 97 ILE A C 1
ATOM 803 O O . ILE A 1 97 ? 12.148 16.438 -9.891 1 98.44 97 ILE A O 1
ATOM 807 N N . THR A 1 98 ? 10.156 16 -8.992 1 98.69 98 THR A N 1
ATOM 808 C CA . THR A 1 98 ? 10.648 16.203 -7.633 1 98.69 98 THR A CA 1
ATOM 809 C C . THR A 1 98 ? 10.828 14.859 -6.926 1 98.69 98 THR A C 1
ATOM 811 O O . THR A 1 98 ? 9.883 14.07 -6.84 1 98.69 98 THR A O 1
ATOM 814 N N . VAL A 1 99 ? 12.047 14.625 -6.457 1 98.81 99 VAL A N 1
ATOM 815 C CA . VAL A 1 99 ? 12.352 13.406 -5.711 1 98.81 99 VAL A CA 1
ATOM 816 C C . VAL A 1 99 ? 12.539 13.742 -4.234 1 98.81 99 VAL A C 1
ATOM 818 O O . VAL A 1 99 ? 13.234 14.695 -3.887 1 98.81 99 VAL A O 1
ATOM 821 N N . THR A 1 100 ? 11.875 13.016 -3.387 1 98.62 100 THR A N 1
ATOM 822 C CA . THR A 1 100 ? 12.062 13.188 -1.95 1 98.62 100 THR A CA 1
ATOM 823 C C . THR A 1 100 ? 12.922 12.062 -1.38 1 98.62 100 THR A C 1
ATOM 825 O O . THR A 1 100 ? 12.969 10.961 -1.934 1 98.62 100 THR A O 1
ATOM 828 N N . ILE A 1 101 ? 13.625 12.391 -0.293 1 97.62 101 ILE A N 1
ATOM 829 C CA . ILE A 1 101 ? 14.602 11.445 0.238 1 97.62 101 ILE A CA 1
ATOM 830 C C . ILE A 1 101 ? 14.406 11.297 1.744 1 97.62 101 ILE A C 1
ATOM 832 O O . ILE A 1 101 ? 13.75 12.125 2.381 1 97.62 101 ILE A O 1
ATOM 836 N N . THR A 1 102 ? 14.969 10.242 2.311 1 95.38 102 THR A N 1
ATOM 837 C CA . THR A 1 102 ? 14.914 10.023 3.752 1 95.38 102 THR A CA 1
ATOM 838 C C . THR A 1 102 ? 16.25 10.359 4.398 1 95.38 102 THR A C 1
ATOM 840 O O . THR A 1 102 ? 16.344 10.461 5.625 1 95.38 102 THR A O 1
ATOM 843 N N . SER A 1 103 ? 17.266 10.594 3.604 1 93.94 103 SER A N 1
ATOM 844 C CA . SER A 1 103 ? 18.609 10.797 4.133 1 93.94 103 SER A CA 1
ATOM 845 C C . SER A 1 103 ? 18.672 12.047 5.004 1 93.94 103 SER A C 1
ATOM 847 O O . SER A 1 103 ? 18.234 13.125 4.59 1 93.94 103 SER A O 1
ATOM 849 N N . LYS A 1 104 ? 19.234 11.852 6.09 1 91.56 104 LYS A N 1
ATOM 850 C CA . LYS A 1 104 ? 19.281 12.914 7.098 1 91.56 104 LYS A CA 1
ATOM 851 C C . LYS A 1 104 ? 20.5 13.82 6.895 1 91.56 104 LYS A C 1
ATOM 853 O O . LYS A 1 104 ? 21.562 13.359 6.473 1 91.56 104 LYS A O 1
ATOM 858 N N . ASP A 1 105 ? 20.312 15.07 7.188 1 90.62 105 ASP A N 1
ATOM 859 C CA . ASP A 1 105 ? 21.375 16.062 7.207 1 90.62 105 ASP A CA 1
ATOM 860 C C . ASP A 1 105 ? 22.078 16.141 5.855 1 90.62 105 ASP A C 1
ATOM 862 O O . ASP A 1 105 ? 23.312 16.109 5.789 1 90.62 105 ASP A O 1
ATOM 866 N N . ARG A 1 106 ? 21.281 16.172 4.797 1 93.38 106 ARG A N 1
ATOM 867 C CA . ARG A 1 106 ? 21.844 16.203 3.455 1 93.38 106 ARG A CA 1
ATOM 868 C C . ARG A 1 106 ? 21.422 17.453 2.697 1 93.38 106 ARG A C 1
ATOM 870 O O . ARG A 1 106 ? 21.094 17.391 1.51 1 93.38 106 ARG A O 1
ATOM 877 N N . MET A 1 107 ? 21.406 18.516 3.303 1 94.81 107 MET A N 1
ATOM 878 C CA . MET A 1 107 ? 21.094 19.766 2.611 1 94.81 107 MET A CA 1
ATOM 879 C C . MET A 1 107 ? 22.297 20.25 1.812 1 94.81 107 MET A C 1
ATOM 881 O O . MET A 1 107 ? 23.406 20.328 2.336 1 94.81 107 MET A O 1
ATOM 885 N N . GLY A 1 108 ? 22.141 20.531 0.57 1 97.38 108 GLY A N 1
ATOM 886 C CA . GLY A 1 108 ? 23.188 21.078 -0.269 1 97.38 108 GLY A CA 1
ATOM 887 C C . GLY A 1 108 ? 24.172 20.031 -0.751 1 97.38 108 GLY A C 1
ATOM 888 O O . GLY A 1 108 ? 25.375 20.297 -0.858 1 97.38 108 GLY A O 1
ATOM 889 N N . PHE A 1 109 ? 23.734 18.875 -0.907 1 98.12 109 PHE A N 1
ATOM 890 C CA . PHE A 1 109 ? 24.594 17.797 -1.4 1 98.12 109 PHE A CA 1
ATOM 891 C C . PHE A 1 109 ? 24.344 17.531 -2.881 1 98.12 109 PHE A C 1
ATOM 893 O O . PHE A 1 109 ? 23.188 17.531 -3.326 1 98.12 109 PHE A O 1
ATOM 900 N N . ARG A 1 110 ? 25.375 17.25 -3.562 1 98.31 110 ARG A N 1
ATOM 901 C CA . ARG A 1 110 ? 25.297 16.906 -4.977 1 98.31 110 ARG A CA 1
ATOM 902 C C . ARG A 1 110 ? 24.734 15.492 -5.164 1 98.31 110 ARG A C 1
ATOM 904 O O . ARG A 1 110 ? 25.156 14.562 -4.477 1 98.31 110 ARG A O 1
ATOM 911 N N . VAL A 1 111 ? 23.844 15.375 -6.031 1 98.56 111 VAL A N 1
ATOM 912 C CA . VAL A 1 111 ? 23.328 14.078 -6.441 1 98.56 111 VAL A CA 1
ATOM 913 C C . VAL A 1 111 ? 23.062 14.078 -7.945 1 98.56 111 VAL A C 1
ATOM 915 O O . VAL A 1 111 ? 23.125 15.125 -8.594 1 98.56 111 VAL A O 1
ATOM 918 N N . TYR A 1 112 ? 22.859 12.93 -8.492 1 98.75 112 TYR A N 1
ATOM 919 C CA . TYR A 1 112 ? 22.547 12.781 -9.906 1 98.75 112 TYR A CA 1
ATOM 920 C C . TYR A 1 112 ? 21.203 12.094 -10.094 1 98.75 112 TYR A C 1
ATOM 922 O O . TYR A 1 112 ? 20.969 11.016 -9.539 1 98.75 112 TYR A O 1
ATOM 930 N N . CYS A 1 113 ? 20.328 12.734 -10.852 1 98.75 113 CYS A N 1
ATOM 931 C CA . CYS A 1 113 ? 19.062 12.133 -11.234 1 98.75 113 CYS A CA 1
ATOM 932 C C . CYS A 1 113 ? 19.25 11.117 -12.344 1 98.75 113 CYS A C 1
ATOM 934 O O . CYS A 1 113 ? 19.812 11.43 -13.398 1 98.75 113 CYS A O 1
ATOM 936 N N . ARG A 1 114 ? 18.766 9.953 -12.047 1 98.56 114 ARG A N 1
ATOM 937 C CA . ARG A 1 114 ? 18.875 8.828 -12.977 1 98.56 114 ARG A CA 1
ATOM 938 C C . ARG A 1 114 ? 17.516 8.422 -13.5 1 98.56 114 ARG A C 1
ATOM 940 O O . ARG A 1 114 ? 16.578 8.203 -12.727 1 98.56 114 ARG A O 1
ATOM 947 N N . TYR A 1 115 ? 17.359 8.297 -14.797 1 98.5 115 TYR A N 1
ATOM 948 C CA . TYR A 1 115 ? 16.062 8.117 -15.445 1 98.5 115 TYR A CA 1
ATOM 949 C C . TYR A 1 115 ? 15.945 6.719 -16.047 1 98.5 115 TYR A C 1
ATOM 951 O O . TYR A 1 115 ? 16.875 6.25 -16.719 1 98.5 115 TYR A O 1
ATOM 959 N N . MET A 1 116 ? 14.828 6.113 -15.758 1 97.88 116 MET A N 1
ATOM 960 C CA . MET A 1 116 ? 14.578 4.789 -16.328 1 97.88 116 MET A CA 1
ATOM 961 C C . MET A 1 116 ? 13.289 4.781 -17.141 1 97.88 116 MET A C 1
ATOM 963 O O . MET A 1 116 ? 12.297 5.406 -16.75 1 97.88 116 MET A O 1
ATOM 967 N N . ASP A 1 117 ? 13.32 4.004 -18.203 1 96.12 117 ASP A N 1
ATOM 968 C CA . ASP A 1 117 ? 12.117 3.859 -19.016 1 96.12 117 ASP A CA 1
ATOM 969 C C . ASP A 1 117 ? 11.305 2.641 -18.594 1 96.12 117 ASP A C 1
ATOM 971 O O . ASP A 1 117 ? 11.555 2.068 -17.531 1 96.12 117 ASP A O 1
ATOM 975 N N . GLU A 1 118 ? 10.312 2.301 -19.375 1 89.75 118 GLU A N 1
ATOM 976 C CA . GLU A 1 118 ? 9.375 1.232 -19.062 1 89.75 118 GLU A CA 1
ATOM 977 C C . GLU A 1 118 ? 10.07 -0.125 -19.031 1 89.75 118 GLU A C 1
ATOM 979 O O . GLU A 1 118 ? 9.578 -1.062 -18.391 1 89.75 118 GLU A O 1
ATOM 984 N N . SER A 1 119 ? 11.188 -0.228 -19.703 1 88 119 SER A N 1
ATOM 985 C CA . SER A 1 119 ? 11.938 -1.479 -19.766 1 88 119 SER A CA 1
ATOM 986 C C . SER A 1 119 ? 13.055 -1.503 -18.719 1 88 119 SER A C 1
ATOM 988 O O . SER A 1 119 ? 13.93 -2.371 -18.766 1 88 119 SER A O 1
ATOM 990 N N . ASN A 1 120 ? 13.062 -0.443 -17.859 1 90.25 120 ASN A N 1
ATOM 991 C CA . ASN A 1 120 ? 14.055 -0.308 -16.812 1 90.25 120 ASN A CA 1
ATOM 992 C C . ASN A 1 120 ? 15.453 -0.066 -17.375 1 90.25 120 ASN A C 1
ATOM 994 O O . ASN A 1 120 ? 16.438 -0.562 -16.844 1 90.25 120 ASN A O 1
ATOM 998 N N . LEU A 1 121 ? 15.453 0.546 -18.484 1 94.06 121 LEU A N 1
ATOM 999 C CA . LEU A 1 121 ? 16.719 0.996 -19.062 1 94.06 121 LEU A CA 1
ATOM 1000 C C . LEU A 1 121 ? 16.906 2.492 -18.844 1 94.06 121 LEU A C 1
ATOM 1002 O O . LEU A 1 121 ? 15.953 3.266 -18.922 1 94.06 121 LEU A O 1
ATOM 1006 N N . GLU A 1 122 ? 18.094 2.861 -18.672 1 96.25 122 GLU A N 1
ATOM 1007 C CA . GLU A 1 122 ? 18.375 4.273 -18.406 1 96.25 122 GLU A CA 1
ATOM 1008 C C . GLU A 1 122 ? 18.094 5.121 -19.656 1 96.25 122 GLU A C 1
ATOM 1010 O O . GLU A 1 122 ? 18.406 4.719 -20.766 1 96.25 122 GLU A O 1
ATOM 1015 N N . VAL A 1 123 ? 17.594 6.266 -19.375 1 96.19 123 VAL A N 1
ATOM 1016 C CA . VAL A 1 123 ? 17.234 7.215 -20.422 1 96.19 123 VAL A CA 1
ATOM 1017 C C . VAL A 1 123 ? 18.141 8.445 -20.344 1 96.19 123 VAL A C 1
ATOM 1019 O O . VAL A 1 123 ? 18.016 9.25 -19.422 1 96.19 123 VAL A O 1
ATOM 1022 N N . GLY A 1 124 ? 19.016 8.555 -21.328 1 94.81 124 GLY A N 1
ATOM 1023 C CA . GLY A 1 124 ? 19.844 9.75 -21.391 1 94.81 124 GLY A CA 1
ATOM 1024 C C . GLY A 1 124 ? 20.906 9.797 -20.312 1 94.81 124 GLY A C 1
ATOM 1025 O O . GLY A 1 124 ? 21.156 8.797 -19.625 1 94.81 124 GLY A O 1
ATOM 1026 N N . GLU A 1 125 ? 21.469 11.086 -20.188 1 96 125 GLU A N 1
ATOM 1027 C CA . GLU A 1 125 ? 22.531 11.297 -19.219 1 96 125 GLU A CA 1
ATOM 1028 C C . GLU A 1 125 ? 21.984 11.688 -17.859 1 96 125 GLU A C 1
ATOM 1030 O O . GLU A 1 125 ? 20.938 12.336 -17.766 1 96 125 GLU A O 1
ATOM 1035 N N . PRO A 1 126 ? 22.719 11.281 -16.828 1 97.94 126 PRO A N 1
ATOM 1036 C CA . PRO A 1 126 ? 22.297 11.734 -15.508 1 97.94 126 PRO A CA 1
ATOM 1037 C C . PRO A 1 126 ? 22.25 13.258 -15.391 1 97.94 126 PRO A C 1
ATOM 1039 O O . PRO A 1 126 ? 23.062 13.953 -16 1 97.94 126 PRO A O 1
ATOM 1042 N N . PHE A 1 127 ? 21.328 13.766 -14.719 1 98.25 127 PHE A N 1
ATOM 1043 C CA . PHE A 1 127 ? 21.203 15.195 -14.461 1 98.25 127 PHE A CA 1
ATOM 1044 C C . PHE A 1 127 ? 21.797 15.555 -13.102 1 98.25 127 PHE A C 1
ATOM 1046 O O . PHE A 1 127 ? 21.344 15.047 -12.07 1 98.25 127 PHE A O 1
ATOM 1053 N N . LYS A 1 128 ? 22.734 16.391 -13.141 1 98.19 128 LYS A N 1
ATOM 1054 C CA . LYS A 1 128 ? 23.344 16.844 -11.898 1 98.19 128 LYS A CA 1
ATOM 1055 C C . LYS A 1 128 ? 22.438 17.797 -11.148 1 98.19 128 LYS A C 1
ATOM 1057 O O . LYS A 1 128 ? 22.047 18.844 -11.688 1 98.19 128 LYS A O 1
ATOM 1062 N N . SER A 1 129 ? 22.109 17.453 -9.945 1 98.31 129 SER A N 1
ATOM 1063 C CA . SER A 1 129 ? 21.266 18.266 -9.078 1 98.31 129 SER A CA 1
ATOM 1064 C C . SER A 1 129 ? 21.797 18.312 -7.652 1 98.31 129 SER A C 1
ATOM 1066 O O . SER A 1 129 ? 22.984 18.031 -7.418 1 98.31 129 SER A O 1
ATOM 1068 N N . PHE A 1 130 ? 20.953 18.781 -6.754 1 98.56 130 PHE A N 1
ATOM 1069 C CA . PHE A 1 130 ? 21.328 18.906 -5.355 1 98.56 130 PHE A CA 1
ATOM 1070 C C . PHE A 1 130 ? 20.109 18.828 -4.445 1 98.56 130 PHE A C 1
ATOM 1072 O O . PHE A 1 130 ? 18.984 19.031 -4.898 1 98.56 130 PHE A O 1
ATOM 1079 N N . THR A 1 131 ? 20.406 18.531 -3.219 1 98.38 131 THR A N 1
ATOM 1080 C CA . THR A 1 131 ? 19.312 18.453 -2.244 1 98.38 131 THR A CA 1
ATOM 1081 C C . THR A 1 131 ? 18.938 19.844 -1.742 1 98.38 131 THR A C 1
ATOM 1083 O O . THR A 1 131 ? 19.75 20.516 -1.104 1 98.38 131 THR A O 1
ATOM 1086 N N . TYR A 1 132 ? 17.75 20.219 -2.041 1 97.75 132 TYR A N 1
ATOM 1087 C CA . TYR A 1 132 ? 17.172 21.469 -1.571 1 97.75 132 TYR A CA 1
ATOM 1088 C C . TYR A 1 132 ? 15.719 21.594 -1.995 1 97.75 132 TYR A C 1
ATOM 1090 O O . TYR A 1 132 ? 15.391 21.438 -3.172 1 97.75 132 TYR A O 1
ATOM 1098 N N . PRO A 1 133 ? 14.805 22.125 -1.068 1 96.56 133 PRO A N 1
ATOM 1099 C CA . PRO A 1 133 ? 15.023 22.234 0.377 1 96.56 133 PRO A CA 1
ATOM 1100 C C . PRO A 1 133 ? 15.344 20.891 1.021 1 96.56 133 PRO A C 1
ATOM 1102 O O . PRO A 1 133 ? 15.523 19.891 0.317 1 96.56 133 PRO A O 1
ATOM 1105 N N . GLU A 1 134 ? 15.461 20.875 2.297 1 94.31 134 GLU A N 1
ATOM 1106 C CA . GLU A 1 134 ? 15.82 19.641 2.982 1 94.31 134 GLU A CA 1
ATOM 1107 C C . GLU A 1 134 ? 14.898 18.484 2.57 1 94.31 134 GLU A C 1
ATOM 1109 O O . GLU A 1 134 ? 13.68 18.672 2.48 1 94.31 134 GLU A O 1
ATOM 1114 N N . TYR A 1 135 ? 15.531 17.328 2.178 1 97.19 135 TYR A N 1
ATOM 1115 C CA . TYR A 1 135 ? 14.883 16.062 1.849 1 97.19 135 TYR A CA 1
ATOM 1116 C C . TYR A 1 135 ? 14.266 16.109 0.456 1 97.19 135 TYR A C 1
ATOM 1118 O O . TYR A 1 135 ? 13.383 15.312 0.128 1 97.19 135 TYR A O 1
ATOM 1126 N N . THR A 1 136 ? 14.633 17.047 -0.359 1 98.38 136 THR A N 1
ATOM 1127 C CA . THR A 1 136 ? 14.047 17.188 -1.688 1 98.38 136 THR A CA 1
ATOM 1128 C C . THR A 1 136 ? 15.133 17.391 -2.74 1 98.38 136 THR A C 1
ATOM 1130 O O . THR A 1 136 ? 16.125 18.078 -2.49 1 98.38 136 THR A O 1
ATOM 1133 N N . VAL A 1 137 ? 14.906 16.828 -3.877 1 98.75 137 VAL A N 1
ATOM 1134 C CA . VAL A 1 137 ? 15.742 17.016 -5.055 1 98.75 137 VAL A CA 1
ATOM 1135 C C . VAL A 1 137 ? 14.875 17.328 -6.27 1 98.75 137 VAL A C 1
ATOM 1137 O O . VAL A 1 137 ? 13.945 16.594 -6.582 1 98.75 137 VAL A O 1
ATOM 1140 N N . ALA A 1 138 ? 15.203 18.438 -6.953 1 98.56 138 ALA A N 1
ATOM 1141 C CA . ALA A 1 138 ? 14.523 18.766 -8.203 1 98.56 138 ALA A CA 1
ATOM 1142 C C . ALA A 1 138 ? 15.281 18.203 -9.406 1 98.56 138 ALA A C 1
ATOM 1144 O O . ALA A 1 138 ? 16.484 18.422 -9.539 1 98.56 138 ALA A O 1
ATOM 1145 N N . CYS A 1 139 ? 14.594 17.5 -10.219 1 98.62 139 CYS A N 1
ATOM 1146 C CA . CYS A 1 139 ? 15.18 16.875 -11.406 1 98.62 139 CYS A CA 1
ATOM 1147 C C . CYS A 1 139 ? 14.508 17.391 -12.672 1 98.62 139 CYS A C 1
ATOM 1149 O O . CYS A 1 139 ? 13.297 17.625 -12.688 1 98.62 139 CYS A O 1
ATOM 1151 N N . GLN A 1 140 ? 15.25 17.484 -13.68 1 97.5 140 GLN A N 1
ATOM 1152 C CA . GLN A 1 140 ? 14.711 17.859 -14.984 1 97.5 140 GLN A CA 1
ATOM 1153 C C . GLN A 1 140 ? 13.859 16.734 -15.562 1 97.5 140 GLN A C 1
ATOM 1155 O O . GLN A 1 140 ? 14.203 15.555 -15.43 1 97.5 140 GLN A O 1
ATOM 1160 N N . LYS A 1 141 ? 12.828 17.141 -16.203 1 96.25 141 LYS A N 1
ATOM 1161 C CA . LYS A 1 141 ? 11.992 16.125 -16.844 1 96.25 141 LYS A CA 1
ATOM 1162 C C . LYS A 1 141 ? 12.688 15.547 -18.078 1 96.25 141 LYS A C 1
ATOM 1164 O O . LYS A 1 141 ? 13.43 16.25 -18.766 1 96.25 141 LYS A O 1
ATOM 1169 N N . ARG A 1 142 ? 12.367 14.336 -18.297 1 95.69 142 ARG A N 1
ATOM 1170 C CA . ARG A 1 142 ? 12.836 13.648 -19.5 1 95.69 142 ARG A CA 1
ATOM 1171 C C . ARG A 1 142 ? 11.734 12.773 -20.078 1 95.69 142 ARG A C 1
ATOM 1173 O O . ARG A 1 142 ? 11.133 11.969 -19.375 1 95.69 142 ARG A O 1
ATOM 1180 N N . PHE A 1 143 ? 11.609 12.93 -21.344 1 94.12 143 PHE A N 1
ATOM 1181 C CA . PHE A 1 143 ? 10.578 12.156 -22.031 1 94.12 143 PHE A CA 1
ATOM 1182 C C . PHE A 1 143 ? 10.867 10.664 -21.922 1 94.12 143 PHE A C 1
ATOM 1184 O O . PHE A 1 143 ? 12.008 10.234 -22.062 1 94.12 143 PHE A O 1
ATOM 1191 N N . GLY A 1 144 ? 9.844 9.891 -21.641 1 94.56 144 GLY A N 1
ATOM 1192 C CA . GLY A 1 144 ? 9.961 8.445 -21.609 1 94.56 144 GLY A CA 1
ATOM 1193 C C . GLY A 1 144 ? 10.297 7.902 -20.234 1 94.56 144 GLY A C 1
ATOM 1194 O O . GLY A 1 144 ? 10.289 6.688 -20.016 1 94.56 144 GLY A O 1
ATOM 1195 N N . THR A 1 145 ? 10.547 8.773 -19.281 1 97.5 145 THR A N 1
ATOM 1196 C CA . THR A 1 145 ? 10.898 8.359 -17.938 1 97.5 145 THR A CA 1
ATOM 1197 C C . THR A 1 145 ? 9.695 7.738 -17.234 1 97.5 145 THR A C 1
ATOM 1199 O O . THR A 1 145 ? 8.594 8.305 -17.25 1 97.5 145 THR A O 1
ATOM 1202 N N . ARG A 1 146 ? 9.906 6.59 -16.641 1 96.94 146 ARG A N 1
ATOM 1203 C CA . ARG A 1 146 ? 8.852 5.945 -15.859 1 96.94 146 ARG A CA 1
ATOM 1204 C C . ARG A 1 146 ? 9.258 5.805 -14.398 1 96.94 146 ARG A C 1
ATOM 1206 O O . ARG A 1 146 ? 8.406 5.777 -13.516 1 96.94 146 ARG A O 1
ATOM 1213 N N . LYS A 1 147 ? 10.5 5.66 -14.203 1 98.19 147 LYS A N 1
ATOM 1214 C CA . LYS A 1 147 ? 11.102 5.613 -12.867 1 98.19 147 LYS A CA 1
ATOM 1215 C C . LYS A 1 147 ? 12.305 6.539 -12.773 1 98.19 147 LYS A C 1
ATOM 1217 O O . LYS A 1 147 ? 12.898 6.898 -13.797 1 98.19 147 LYS A O 1
ATOM 1222 N N . ILE A 1 148 ? 12.617 6.926 -11.633 1 98.62 148 ILE A N 1
ATOM 1223 C CA . ILE A 1 148 ? 13.789 7.77 -11.406 1 98.62 148 ILE A CA 1
ATOM 1224 C C . ILE A 1 148 ? 14.469 7.375 -10.102 1 98.62 148 ILE A C 1
ATOM 1226 O O . ILE A 1 148 ? 13.828 6.844 -9.195 1 98.62 148 ILE A O 1
ATOM 1230 N N . GLY A 1 149 ? 15.727 7.512 -10.047 1 97.81 149 GLY A N 1
ATOM 1231 C CA . GLY A 1 149 ? 16.516 7.336 -8.836 1 97.81 149 GLY A CA 1
ATOM 1232 C C . GLY A 1 149 ? 17.609 8.375 -8.672 1 97.81 149 GLY A C 1
ATOM 1233 O O . GLY A 1 149 ? 17.797 9.211 -9.555 1 97.81 149 GLY A O 1
ATOM 1234 N N . LEU A 1 150 ? 18.188 8.328 -7.543 1 98.31 150 LEU A N 1
ATOM 1235 C CA . LEU A 1 150 ? 19.312 9.219 -7.25 1 98.31 150 LEU A CA 1
ATOM 1236 C C . LEU A 1 150 ? 20.594 8.43 -7.004 1 98.31 150 LEU A C 1
ATOM 1238 O O . LEU A 1 150 ? 20.562 7.383 -6.355 1 98.31 150 LEU A O 1
ATOM 1242 N N . SER A 1 151 ? 21.656 8.945 -7.574 1 97.94 151 SER A N 1
ATOM 1243 C CA . SER A 1 151 ? 22.984 8.414 -7.27 1 97.94 151 SER A CA 1
ATOM 1244 C C . SER A 1 151 ? 23.906 9.5 -6.746 1 97.94 151 SER A C 1
ATOM 1246 O O . SER A 1 151 ? 23.703 10.688 -7.023 1 97.94 151 SER A O 1
ATOM 1248 N N . VAL A 1 152 ? 24.844 9.086 -5.988 1 97.12 152 VAL A N 1
ATOM 1249 C CA . VAL A 1 152 ? 25.781 10.047 -5.41 1 97.12 152 VAL A CA 1
ATOM 1250 C C . VAL A 1 152 ? 26.875 10.375 -6.422 1 97.12 152 VAL A C 1
ATOM 1252 O O . VAL A 1 152 ? 27.422 11.477 -6.418 1 97.12 152 VAL A O 1
ATOM 1255 N N . GLU A 1 153 ? 27.234 9.43 -7.242 1 97.5 153 GLU A N 1
ATOM 1256 C CA . GLU A 1 153 ? 28.172 9.609 -8.344 1 97.5 153 GLU A CA 1
ATOM 1257 C C . GLU A 1 153 ? 27.469 9.523 -9.695 1 97.5 153 GLU A C 1
ATOM 1259 O O . GLU A 1 153 ? 26.422 8.883 -9.805 1 97.5 153 GLU A O 1
ATOM 1264 N N . ARG A 1 154 ? 28.047 10.07 -10.625 1 97.25 154 ARG A N 1
ATOM 1265 C CA . ARG A 1 154 ? 27.453 10.164 -11.953 1 97.25 154 ARG A CA 1
ATOM 1266 C C . ARG A 1 154 ? 27.062 8.781 -12.469 1 97.25 154 ARG A C 1
ATOM 1268 O O . ARG A 1 154 ? 25.984 8.609 -13.047 1 97.25 154 ARG A O 1
ATOM 1275 N N . ASN A 1 155 ? 27.906 7.848 -12.219 1 95.19 155 ASN A N 1
ATOM 1276 C CA . ASN A 1 155 ? 27.641 6.484 -12.672 1 95.19 155 ASN A CA 1
ATOM 1277 C C . ASN A 1 155 ? 27.531 5.516 -11.492 1 95.19 155 ASN A C 1
ATOM 1279 O O . ASN A 1 155 ? 27.906 4.348 -11.609 1 95.19 155 ASN A O 1
ATOM 1283 N N . GLY A 1 156 ? 27.109 6.074 -10.422 1 94.75 156 GLY A N 1
ATOM 1284 C CA . GLY A 1 156 ? 27 5.242 -9.234 1 94.75 156 GLY A CA 1
ATOM 1285 C C . GLY A 1 156 ? 25.75 4.402 -9.203 1 94.75 156 GLY A C 1
ATOM 1286 O O . GLY A 1 156 ? 24.859 4.582 -10.031 1 94.75 156 GLY A O 1
ATOM 1287 N N . GLU A 1 157 ? 25.719 3.521 -8.266 1 92.38 157 GLU A N 1
ATOM 1288 C CA . GLU A 1 157 ? 24.547 2.674 -8.07 1 92.38 157 GLU A CA 1
ATOM 1289 C C . GLU A 1 157 ? 23.359 3.479 -7.543 1 92.38 157 GLU A C 1
ATOM 1291 O O . GLU A 1 157 ? 23.547 4.492 -6.863 1 92.38 157 GLU A O 1
ATOM 1296 N N . PHE A 1 158 ? 22.203 3.01 -7.949 1 94.75 158 PHE A N 1
ATOM 1297 C CA . PHE A 1 158 ? 21 3.666 -7.465 1 94.75 158 PHE A CA 1
ATOM 1298 C C . PHE A 1 158 ? 19.797 2.719 -7.52 1 94.75 158 PHE A C 1
ATOM 1300 O O . PHE A 1 158 ? 19.859 1.687 -8.195 1 94.75 158 PHE A O 1
ATOM 1307 N N . GLN A 1 159 ? 18.875 3.043 -6.711 1 93.81 159 GLN A N 1
ATOM 1308 C CA . GLN A 1 159 ? 17.562 2.402 -6.77 1 93.81 159 GLN A CA 1
ATOM 1309 C C . GLN A 1 159 ? 16.516 3.338 -7.375 1 93.81 159 GLN A C 1
ATOM 1311 O O . GLN A 1 159 ? 16.5 4.531 -7.07 1 93.81 159 GLN A O 1
ATOM 1316 N N . SER A 1 160 ? 15.695 2.828 -8.219 1 96.31 160 SER A N 1
ATOM 1317 C CA . SER A 1 160 ? 14.734 3.693 -8.891 1 96.31 160 SER A CA 1
ATOM 1318 C C . SER A 1 160 ? 13.328 3.508 -8.312 1 96.31 160 SER A C 1
ATOM 1320 O O . SER A 1 160 ? 12.992 2.43 -7.824 1 96.31 160 SER A O 1
ATOM 1322 N N . PHE A 1 161 ? 12.555 4.504 -8.43 1 97.75 161 PHE A N 1
ATOM 1323 C CA . PHE A 1 161 ? 11.18 4.57 -7.949 1 97.75 161 PHE A CA 1
ATOM 1324 C C . PHE A 1 161 ? 10.242 5.062 -9.047 1 97.75 161 PHE A C 1
ATOM 1326 O O . PHE A 1 161 ? 10.641 5.887 -9.883 1 97.75 161 PHE A O 1
ATOM 1333 N N . PRO A 1 162 ? 9.008 4.574 -9.07 1 98.12 162 PRO A N 1
ATOM 1334 C CA . PRO A 1 162 ? 8.07 5.027 -10.102 1 98.12 162 PRO A CA 1
ATOM 1335 C C . PRO A 1 162 ? 7.664 6.488 -9.93 1 98.12 162 PRO A C 1
ATOM 1337 O O . PRO A 1 162 ? 7.602 6.988 -8.797 1 98.12 162 PRO A O 1
ATOM 1340 N N . LEU A 1 163 ? 7.352 7.059 -11 1 98.44 163 LEU A N 1
ATOM 1341 C CA . LEU A 1 163 ? 6.852 8.43 -10.961 1 98.44 163 LEU A CA 1
ATOM 1342 C C . LEU A 1 163 ? 5.379 8.461 -10.562 1 98.44 163 LEU A C 1
ATOM 1344 O O . LEU A 1 163 ? 4.562 7.738 -11.133 1 98.44 163 LEU A O 1
ATOM 1348 N N . ILE A 1 164 ? 5.086 9.211 -9.609 1 98.06 164 ILE A N 1
ATOM 1349 C CA . ILE A 1 164 ? 3.703 9.523 -9.266 1 98.06 164 ILE A CA 1
ATOM 1350 C C . ILE A 1 164 ? 3.229 10.727 -10.07 1 98.06 164 ILE A C 1
ATOM 1352 O O . ILE A 1 164 ? 3.836 11.805 -10.008 1 98.06 164 ILE A O 1
ATOM 1356 N N . ASN A 1 165 ? 2.168 10.594 -10.789 1 97 165 ASN A N 1
ATOM 1357 C CA . ASN A 1 165 ? 1.674 11.617 -11.703 1 97 165 ASN A CA 1
ATOM 1358 C C . ASN A 1 165 ? 1.024 12.773 -10.953 1 97 165 ASN A C 1
ATOM 1360 O O . ASN A 1 165 ? 0.033 12.586 -10.242 1 97 165 ASN A O 1
ATOM 1364 N N . ARG A 1 166 ? 1.551 13.906 -11.148 1 97.12 166 ARG A N 1
ATOM 1365 C CA . ARG A 1 166 ? 0.979 15.125 -10.578 1 97.12 166 ARG A CA 1
ATOM 1366 C C . ARG A 1 166 ? 0.732 16.172 -11.664 1 97.12 166 ARG A C 1
ATOM 1368 O O . ARG A 1 166 ? 0.786 17.375 -11.398 1 97.12 166 ARG A O 1
ATOM 1375 N N . MET A 1 167 ? 0.418 15.68 -12.836 1 94.88 167 MET A N 1
ATOM 1376 C CA . MET A 1 167 ? 0.104 16.547 -13.961 1 94.88 167 MET A CA 1
ATOM 1377 C C . MET A 1 167 ? -1.403 16.672 -14.156 1 94.88 167 MET A C 1
ATOM 1379 O O . MET A 1 167 ? -1.886 16.75 -15.289 1 94.88 167 MET A O 1
ATOM 1383 N N . LEU A 1 168 ? -2.033 16.703 -13.117 1 93.88 168 LEU A N 1
ATOM 1384 C CA . LEU A 1 168 ? -3.492 16.734 -13.148 1 93.88 168 LEU A CA 1
ATOM 1385 C C . LEU A 1 168 ? -3.988 18.125 -13.531 1 93.88 168 LEU A C 1
ATOM 1387 O O . LEU A 1 168 ? -3.418 19.141 -13.109 1 93.88 168 LEU A O 1
ATOM 1391 N N . LYS A 1 169 ? -5.051 18.234 -14.203 1 91.69 169 LYS A N 1
ATOM 1392 C CA . LYS A 1 169 ? -5.641 19.5 -14.609 1 91.69 169 LYS A CA 1
ATOM 1393 C C . LYS A 1 169 ? -6.508 20.078 -13.492 1 91.69 169 LYS A C 1
ATOM 1395 O O . LYS A 1 169 ? -6.668 21.297 -13.406 1 91.69 169 LYS A O 1
ATOM 1400 N N . LYS A 1 170 ? -7.078 19.25 -12.758 1 94.62 170 LYS A N 1
ATOM 1401 C CA . LYS A 1 170 ? -7.891 19.625 -11.609 1 94.62 170 LYS A CA 1
ATOM 1402 C C . LYS A 1 170 ? -7.559 18.766 -10.391 1 94.62 170 LYS A C 1
ATOM 1404 O O . LYS A 1 170 ? -7.059 17.641 -10.539 1 94.62 170 LYS A O 1
ATOM 1409 N N . PRO A 1 171 ? -7.848 19.344 -9.227 1 95.44 171 PRO A N 1
ATOM 1410 C CA . PRO A 1 171 ? -7.582 18.516 -8.047 1 95.44 171 PRO A CA 1
ATOM 1411 C C . PRO A 1 171 ? -8.492 17.281 -7.969 1 95.44 171 PRO A C 1
ATOM 1413 O O . PRO A 1 171 ? -9.664 17.359 -8.336 1 95.44 171 PRO A O 1
ATOM 1416 N N . LYS A 1 172 ? -7.938 16.25 -7.566 1 94.5 172 LYS A N 1
ATOM 1417 C CA . LYS A 1 172 ? -8.727 15.062 -7.273 1 94.5 172 LYS A CA 1
ATOM 1418 C C . LYS A 1 172 ? -9.547 15.25 -6.004 1 94.5 172 LYS A C 1
ATOM 1420 O O . LYS A 1 172 ? -10.68 14.766 -5.914 1 94.5 172 LYS A O 1
ATOM 1425 N N . TYR A 1 173 ? -8.945 15.992 -5.031 1 96.5 173 TYR A N 1
ATOM 1426 C CA . TYR A 1 173 ? -9.594 16.234 -3.748 1 96.5 173 TYR A CA 1
ATOM 1427 C C . TYR A 1 173 ? -9.625 17.719 -3.43 1 96.5 173 TYR A C 1
ATOM 1429 O O . TYR A 1 173 ? -8.672 18.453 -3.715 1 96.5 173 TYR A O 1
ATOM 1437 N N . GLU A 1 174 ? -10.695 18.094 -2.762 1 96 174 GLU A N 1
ATOM 1438 C CA . GLU A 1 174 ? -10.758 19.453 -2.262 1 96 174 GLU A CA 1
ATOM 1439 C C . GLU A 1 174 ? -9.992 19.609 -0.947 1 96 174 GLU A C 1
ATOM 1441 O O . GLU A 1 174 ? -9.391 20.641 -0.684 1 96 174 GLU A O 1
ATOM 1446 N N . LEU A 1 175 ? -10.062 18.562 -0.188 1 98.06 175 LEU A N 1
ATOM 1447 C CA . LEU A 1 175 ? -9.43 18.594 1.125 1 98.06 175 LEU A CA 1
ATOM 1448 C C . LEU A 1 175 ? -8.859 17.219 1.478 1 98.06 175 LEU A C 1
ATOM 1450 O O . LEU A 1 175 ? -9.562 16.203 1.404 1 98.06 175 LEU A O 1
ATOM 1454 N N . SER A 1 176 ? -7.59 17.172 1.785 1 98.75 176 SER A N 1
ATOM 1455 C CA . SER A 1 176 ? -6.91 15.984 2.285 1 98.75 176 SER A CA 1
ATOM 1456 C C . SER A 1 176 ? -6.148 16.281 3.572 1 98.75 176 SER A C 1
ATOM 1458 O O . SER A 1 176 ? -6.172 17.406 4.062 1 98.75 176 SER A O 1
ATOM 1460 N N . ILE A 1 177 ? -5.582 15.242 4.113 1 98.81 177 ILE A N 1
ATOM 1461 C CA . ILE A 1 177 ? -4.801 15.453 5.328 1 98.81 177 ILE A CA 1
ATOM 1462 C C . ILE A 1 177 ? -3.531 14.609 5.281 1 98.81 177 ILE A C 1
ATOM 1464 O O . ILE A 1 177 ? -3.559 13.461 4.832 1 98.81 177 ILE A O 1
ATOM 1468 N N . CYS A 1 178 ? -2.43 15.203 5.68 1 98.5 178 CYS A N 1
ATOM 1469 C CA . CYS A 1 178 ? -1.187 14.516 6.008 1 98.5 178 CYS A CA 1
ATOM 1470 C C . CYS A 1 178 ? -1.08 14.258 7.508 1 98.5 178 CYS A C 1
ATOM 1472 O O . CYS A 1 178 ? -0.815 15.188 8.281 1 98.5 178 CYS A O 1
ATOM 1474 N N . ILE A 1 179 ? -1.237 13.055 7.848 1 98.19 179 ILE A N 1
ATOM 1475 C CA . ILE A 1 179 ? -1.098 12.656 9.242 1 98.19 179 ILE A CA 1
ATOM 1476 C C . ILE A 1 179 ? 0.379 12.453 9.578 1 98.19 179 ILE A C 1
ATOM 1478 O O . ILE A 1 179 ? 1.094 11.75 8.859 1 98.19 179 ILE A O 1
ATOM 1482 N N . ALA A 1 180 ? 0.776 13.031 10.633 1 96.31 180 ALA A N 1
ATOM 1483 C CA . ALA A 1 180 ? 2.172 12.906 11.039 1 96.31 180 ALA A CA 1
ATOM 1484 C C . ALA A 1 180 ? 2.613 11.445 11.031 1 96.31 180 ALA A C 1
ATOM 1486 O O . ALA A 1 180 ? 1.79 10.539 11.188 1 96.31 180 ALA A O 1
ATOM 1487 N N . PRO A 1 181 ? 3.9 11.242 10.875 1 96.06 181 PRO A N 1
ATO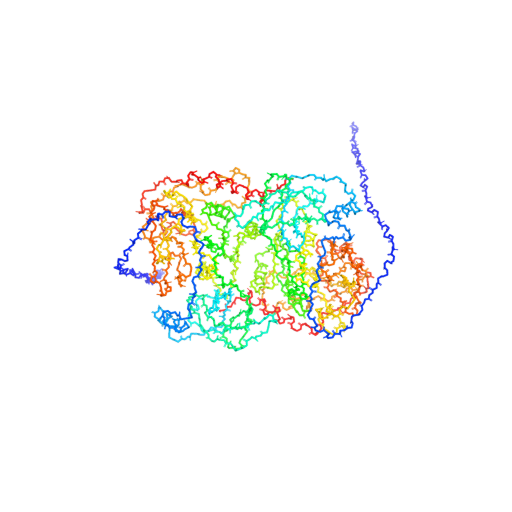M 1488 C CA . PRO A 1 181 ? 4.387 9.875 10.711 1 96.06 181 PRO A CA 1
ATOM 1489 C C . PRO A 1 181 ? 4.137 9.008 11.938 1 96.06 181 PRO A C 1
ATOM 1491 O O . PRO A 1 181 ? 4.234 9.492 13.07 1 96.06 181 PRO A O 1
ATOM 1494 N N . LEU A 1 182 ? 3.885 7.781 11.68 1 95.19 182 LEU A N 1
ATOM 1495 C CA . LEU A 1 182 ? 3.707 6.801 12.75 1 95.19 182 LEU A CA 1
ATOM 1496 C C . LEU A 1 182 ? 5.035 6.141 13.102 1 95.19 182 LEU A C 1
ATOM 1498 O O . LEU A 1 182 ? 5.777 5.711 12.219 1 95.19 182 LEU A O 1
ATOM 1502 N N . TYR A 1 183 ? 5.348 6.113 14.336 1 90.44 183 TYR A N 1
ATOM 1503 C CA . TYR A 1 183 ? 6.512 5.449 14.914 1 90.44 183 TYR A CA 1
ATOM 1504 C C . TYR A 1 183 ? 6.309 5.199 16.406 1 90.44 183 TYR A C 1
ATOM 1506 O O . TYR A 1 183 ? 5.297 5.605 16.969 1 90.44 183 TYR A O 1
ATOM 1514 N N . GLY A 1 184 ? 7.148 4.48 17 1 85.44 184 GLY A N 1
ATOM 1515 C CA . GLY A 1 184 ? 7.062 4.227 18.422 1 85.44 184 GLY A CA 1
ATOM 1516 C C . GLY A 1 184 ? 6.305 2.955 18.766 1 85.44 184 GLY A C 1
ATOM 1517 O O . GLY A 1 184 ? 5.773 2.289 17.875 1 85.44 184 GLY A O 1
ATOM 1518 N N . SER A 1 185 ? 6.254 2.652 20.031 1 84.94 185 SER A N 1
ATOM 1519 C CA . SER A 1 185 ? 5.719 1.359 20.453 1 84.94 185 SER A CA 1
ATOM 1520 C C . SER A 1 185 ? 4.344 1.511 21.094 1 84.94 185 SER A C 1
ATOM 1522 O O . SER A 1 185 ? 3.656 0.518 21.344 1 84.94 185 SER A O 1
ATOM 1524 N N . GLU A 1 186 ? 3.926 2.725 21.344 1 89.88 186 GLU A N 1
ATOM 1525 C CA . GLU A 1 186 ? 2.625 2.926 21.969 1 89.88 186 GLU A CA 1
ATOM 1526 C C . GLU A 1 186 ? 1.488 2.502 21.047 1 89.88 186 GLU A C 1
ATOM 1528 O O . GLU A 1 186 ? 1.58 2.666 19.828 1 89.88 186 GLU A O 1
ATOM 1533 N N . PRO A 1 187 ? 0.417 2.02 21.672 1 94.5 187 PRO A N 1
ATOM 1534 C CA . PRO A 1 187 ? -0.734 1.662 20.844 1 94.5 187 PRO A CA 1
ATOM 1535 C C . PRO A 1 187 ? -1.349 2.869 20.141 1 94.5 187 PRO A C 1
ATOM 1537 O O . PRO A 1 187 ? -1.545 3.918 20.75 1 94.5 187 PRO A O 1
ATOM 1540 N N . LYS A 1 188 ? -1.746 2.682 18.859 1 96.38 188 LYS A N 1
ATOM 1541 C CA . LYS A 1 188 ? -2.23 3.807 18.078 1 96.38 188 LYS A CA 1
ATOM 1542 C C . LYS A 1 188 ? -3.607 3.51 17.484 1 96.38 188 LYS A C 1
ATOM 1544 O O . LYS A 1 188 ? -4.309 4.422 17.047 1 96.38 188 LYS A O 1
ATOM 1549 N N . TRP A 1 189 ? -4.098 2.328 17.531 1 97.94 189 TRP A N 1
ATOM 1550 C CA . TRP A 1 189 ? -5.227 1.856 16.734 1 97.94 189 TRP A CA 1
ATOM 1551 C C . TRP A 1 189 ? -6.473 2.688 17.016 1 97.94 189 TRP A C 1
ATOM 1553 O O . TRP A 1 189 ? -7.148 3.133 16.078 1 97.94 189 TRP A O 1
ATOM 1563 N N . LEU A 1 190 ? -6.785 2.973 18.297 1 98.25 190 LEU A N 1
ATOM 1564 C CA . LEU A 1 190 ? -8.008 3.699 18.609 1 98.25 190 LEU A CA 1
ATOM 1565 C C . LEU A 1 190 ? -7.879 5.176 18.25 1 98.25 190 LEU A C 1
ATOM 1567 O O . LEU A 1 190 ? -8.797 5.762 17.672 1 98.25 190 LEU A O 1
ATOM 1571 N N . MET A 1 191 ? -6.734 5.738 18.625 1 97.25 191 MET A N 1
ATOM 1572 C CA . MET A 1 191 ? -6.477 7.129 18.266 1 97.25 191 MET A CA 1
ATOM 1573 C C . MET A 1 191 ? -6.535 7.309 16.75 1 97.25 191 MET A C 1
ATOM 1575 O O . MET A 1 191 ? -7.039 8.32 16.25 1 97.25 191 MET A O 1
ATOM 1579 N N . PHE A 1 192 ? -6.066 6.344 16.062 1 98.44 192 PHE A N 1
ATOM 1580 C CA . PHE A 1 192 ? -6.027 6.379 14.609 1 98.44 192 PHE A CA 1
ATOM 1581 C C . PHE A 1 192 ? -7.434 6.32 14.023 1 98.44 192 PHE A C 1
ATOM 1583 O O . PHE A 1 192 ? -7.793 7.133 13.172 1 98.44 192 PHE A O 1
ATOM 1590 N N . ILE A 1 193 ? -8.242 5.395 14.477 1 98.81 193 ILE A N 1
ATOM 1591 C CA . ILE A 1 193 ? -9.625 5.293 14.016 1 98.81 193 ILE A CA 1
ATOM 1592 C C . ILE A 1 193 ? -10.352 6.609 14.266 1 98.81 193 ILE A C 1
ATOM 1594 O O . ILE A 1 193 ? -10.984 7.16 13.367 1 98.81 193 ILE A O 1
ATOM 1598 N N . GLU A 1 194 ? -10.234 7.086 15.477 1 98.75 194 GLU A N 1
ATOM 1599 C CA . GLU A 1 194 ? -10.984 8.289 15.828 1 98.75 194 GLU A CA 1
ATOM 1600 C C . GLU A 1 194 ? -10.539 9.484 14.992 1 98.75 194 GLU A C 1
ATOM 1602 O O . GLU A 1 194 ? -11.367 10.312 14.594 1 98.75 194 GLU A O 1
ATOM 1607 N N . MET A 1 195 ? -9.289 9.57 14.781 1 98.38 195 MET A N 1
ATOM 1608 C CA . MET A 1 195 ? -8.766 10.672 13.977 1 98.38 195 MET A CA 1
ATOM 1609 C C . MET A 1 195 ? -9.336 10.625 12.555 1 98.38 195 MET A C 1
ATOM 1611 O O . MET A 1 195 ? -9.852 11.625 12.055 1 98.38 195 MET A O 1
ATOM 1615 N N . ILE A 1 196 ? -9.242 9.461 11.906 1 98.81 196 ILE A N 1
ATOM 1616 C CA . ILE A 1 196 ? -9.727 9.32 10.531 1 98.81 196 ILE A CA 1
ATOM 1617 C C . ILE A 1 196 ? -11.219 9.648 10.469 1 98.81 196 ILE A C 1
ATOM 1619 O O . ILE A 1 196 ? -11.648 10.438 9.633 1 98.81 196 ILE A O 1
ATOM 1623 N N . GLU A 1 197 ? -11.953 9.109 11.391 1 98.75 197 GLU A N 1
ATOM 1624 C CA . GLU A 1 197 ? -13.398 9.297 11.359 1 98.75 197 GLU A CA 1
ATOM 1625 C C . GLU A 1 197 ? -13.773 10.742 11.688 1 98.75 197 GLU A C 1
ATOM 1627 O O . GLU A 1 197 ? -14.758 11.266 11.156 1 98.75 197 GLU A O 1
ATOM 1632 N N . HIS A 1 198 ? -13.023 11.406 12.578 1 98.69 198 HIS A N 1
ATOM 1633 C CA . HIS A 1 198 ? -13.219 12.828 12.836 1 98.69 198 HIS A CA 1
ATOM 1634 C C . HIS A 1 198 ? -13.047 13.656 11.57 1 98.69 198 HIS A C 1
ATOM 1636 O O . HIS A 1 198 ? -13.898 14.484 11.242 1 98.69 198 HIS A O 1
ATOM 1642 N N . TYR A 1 199 ? -12.008 13.422 10.883 1 98.75 199 TYR A N 1
ATOM 1643 C CA . TYR A 1 199 ? -11.695 14.273 9.75 1 98.75 199 TYR A CA 1
ATOM 1644 C C . TYR A 1 199 ? -12.602 13.961 8.562 1 98.75 199 TYR A C 1
ATOM 1646 O O . TYR A 1 199 ? -12.891 14.828 7.738 1 98.75 199 TYR A O 1
ATOM 1654 N N . LYS A 1 200 ? -13.07 12.727 8.484 1 97.75 200 LYS A N 1
ATOM 1655 C CA . LYS A 1 200 ? -14.117 12.453 7.508 1 97.75 200 LYS A CA 1
ATOM 1656 C C . LYS A 1 200 ? -15.344 13.328 7.758 1 97.75 200 LYS A C 1
ATOM 1658 O O . LYS A 1 200 ? -15.93 13.867 6.82 1 97.75 200 LYS A O 1
ATOM 1663 N N . LEU A 1 201 ? -15.688 13.492 9 1 97.56 201 LEU A N 1
ATOM 1664 C CA . LEU A 1 201 ? -16.828 14.336 9.352 1 97.56 201 LEU A CA 1
ATOM 1665 C C . LEU A 1 201 ? -16.547 15.797 9.008 1 97.56 201 LEU A C 1
ATOM 1667 O O . LEU A 1 201 ? -17.484 16.578 8.805 1 97.56 201 LEU A O 1
ATOM 1671 N N . GLN A 1 202 ? -15.273 16.141 8.961 1 97.88 202 GLN A N 1
ATOM 1672 C CA . GLN A 1 202 ? -14.883 17.5 8.625 1 97.88 202 GLN A CA 1
ATOM 1673 C C . GLN A 1 202 ? -14.773 17.688 7.113 1 97.88 202 GLN A C 1
ATOM 1675 O O . GLN A 1 202 ? -14.383 18.766 6.645 1 97.88 202 GLN A O 1
ATOM 1680 N N . GLY A 1 203 ? -15 16.641 6.359 1 97.06 203 GLY A N 1
ATOM 1681 C CA . GLY A 1 203 ? -15.047 16.75 4.91 1 97.06 203 GLY A CA 1
ATOM 1682 C C . GLY A 1 203 ? -13.766 16.297 4.238 1 97.06 203 GLY A C 1
ATOM 1683 O O . GLY A 1 203 ? -13.594 16.469 3.027 1 97.06 203 GLY A O 1
ATOM 1684 N N . VAL A 1 204 ? -12.875 15.742 4.969 1 98.38 204 VAL A N 1
ATOM 1685 C CA . VAL A 1 204 ? -11.641 15.234 4.367 1 98.38 204 VAL A CA 1
ATOM 1686 C C . VAL A 1 204 ? -11.961 14.07 3.436 1 98.38 204 VAL A C 1
ATOM 1688 O O . VAL A 1 204 ? -12.742 13.18 3.789 1 98.38 204 VAL A O 1
ATOM 1691 N N . GLN A 1 205 ? -11.297 14.078 2.275 1 97.12 205 GLN A N 1
ATOM 1692 C CA . GLN A 1 205 ? -11.617 13.102 1.245 1 97.12 205 GLN A CA 1
ATOM 1693 C C . GLN A 1 205 ? -10.516 12.055 1.11 1 97.12 205 GLN A C 1
ATOM 1695 O O . GLN A 1 205 ? -10.734 10.977 0.564 1 97.12 205 GLN A O 1
ATOM 1700 N N . HIS A 1 206 ? -9.305 12.414 1.604 1 98.19 206 HIS A N 1
ATOM 1701 C CA . HIS A 1 206 ? -8.18 11.5 1.446 1 98.19 206 HIS A CA 1
ATOM 1702 C C . HIS A 1 206 ? -7.145 11.703 2.549 1 98.19 206 HIS A C 1
ATOM 1704 O O . HIS A 1 206 ? -6.957 12.828 3.025 1 98.19 206 HIS A O 1
ATOM 1710 N N . PHE A 1 207 ? -6.488 10.609 2.855 1 98.88 207 PHE A N 1
ATOM 1711 C CA . PHE A 1 207 ? -5.531 10.609 3.953 1 98.88 207 PHE A CA 1
ATOM 1712 C C . PHE A 1 207 ? -4.164 10.133 3.48 1 98.88 207 PHE A C 1
ATOM 1714 O O . PHE A 1 207 ? -4.07 9.133 2.754 1 98.88 207 PHE A O 1
ATOM 1721 N N . TYR A 1 208 ? -3.123 10.883 3.848 1 98.75 208 TYR A N 1
ATOM 1722 C CA . TYR A 1 208 ? -1.729 10.5 3.637 1 98.75 208 TYR A CA 1
ATOM 1723 C C . TYR A 1 208 ? -1.015 10.289 4.965 1 98.75 208 TYR A C 1
ATOM 1725 O O . TYR A 1 208 ? -1.224 11.047 5.918 1 98.75 208 TYR A O 1
ATOM 1733 N N . THR A 1 209 ? -0.188 9.258 4.996 1 98.44 209 THR A N 1
ATOM 1734 C CA . THR A 1 209 ? 0.686 9.156 6.164 1 98.44 209 THR A CA 1
ATOM 1735 C C . THR A 1 209 ? 1.961 8.391 5.82 1 98.44 209 THR A C 1
ATOM 1737 O O . THR A 1 209 ? 2.08 7.836 4.727 1 98.44 209 THR A O 1
ATOM 1740 N N . HIS A 1 210 ? 2.914 8.578 6.668 1 98.06 210 HIS A N 1
ATOM 1741 C CA . HIS A 1 210 ? 4.164 7.832 6.613 1 98.06 210 HIS A CA 1
ATOM 1742 C C . HIS A 1 210 ? 4.285 6.875 7.793 1 98.06 210 HIS A C 1
ATOM 1744 O O . HIS A 1 210 ? 3.857 7.195 8.906 1 98.06 210 HIS A O 1
ATOM 1750 N N . ILE A 1 211 ? 4.891 5.734 7.504 1 96.44 211 ILE A N 1
ATOM 1751 C CA . ILE A 1 211 ? 5.09 4.781 8.594 1 96.44 211 ILE A CA 1
ATOM 1752 C C . ILE A 1 211 ? 6.562 4.395 8.672 1 96.44 211 ILE A C 1
ATOM 1754 O O . ILE A 1 211 ? 7.137 3.9 7.703 1 96.44 211 ILE A O 1
ATOM 1758 N N . HIS A 1 212 ? 7.145 4.617 9.797 1 92.88 212 HIS A N 1
ATOM 1759 C CA . HIS A 1 212 ? 8.453 4.043 10.102 1 92.88 212 HIS A CA 1
ATOM 1760 C C . HIS A 1 212 ? 8.312 2.68 10.773 1 92.88 212 HIS A C 1
ATOM 1762 O O . HIS A 1 212 ? 8.977 1.721 10.383 1 92.88 212 HIS A O 1
ATOM 1768 N N . ASN A 1 213 ? 7.438 2.658 11.758 1 88.56 213 ASN A N 1
ATOM 1769 C CA . ASN A 1 213 ? 7.051 1.384 12.352 1 88.56 213 ASN A CA 1
ATOM 1770 C C . ASN A 1 213 ? 5.656 1.453 12.969 1 88.56 213 ASN A C 1
ATOM 1772 O O . ASN A 1 213 ? 5.168 2.539 13.281 1 88.56 213 ASN A O 1
ATOM 1776 N N . ALA A 1 214 ? 5.062 0.38 13.07 1 91.88 214 ALA A N 1
ATOM 1777 C CA . ALA A 1 214 ? 3.762 0.183 13.703 1 91.88 214 ALA A CA 1
ATOM 1778 C C . ALA A 1 214 ? 3.574 -1.27 14.133 1 91.88 214 ALA A C 1
ATOM 1780 O O . ALA A 1 214 ? 4.125 -2.182 13.508 1 91.88 214 ALA A O 1
ATOM 1781 N N . SER A 1 215 ? 2.84 -1.41 15.219 1 92.81 215 SER A N 1
ATOM 1782 C CA . SER A 1 215 ? 2.578 -2.773 15.664 1 92.81 215 SER A CA 1
ATOM 1783 C C . SER A 1 215 ? 1.669 -3.514 14.688 1 92.81 215 SER A C 1
ATOM 1785 O O . SER A 1 215 ? 0.917 -2.889 13.938 1 92.81 215 SER A O 1
ATOM 1787 N N . ILE A 1 216 ? 1.742 -4.801 14.797 1 90.62 216 ILE A N 1
ATOM 1788 C CA . ILE A 1 216 ? 0.878 -5.645 13.977 1 90.62 216 ILE A CA 1
ATOM 1789 C C . ILE A 1 216 ? -0.585 -5.316 14.266 1 90.62 216 ILE A C 1
ATOM 1791 O O . ILE A 1 216 ? -1.419 -5.316 13.359 1 90.62 216 ILE A O 1
ATOM 1795 N N . TYR A 1 217 ? -0.862 -5.059 15.531 1 94.12 217 TYR A N 1
ATOM 1796 C CA . TYR A 1 217 ? -2.23 -4.746 15.93 1 94.12 217 TYR A CA 1
ATOM 1797 C C . TYR A 1 217 ? -2.693 -3.436 15.305 1 94.12 217 TYR A C 1
ATOM 1799 O O . TYR A 1 217 ? -3.809 -3.348 14.781 1 94.12 217 TYR A O 1
ATOM 1807 N N . ASP A 1 218 ? -1.827 -2.457 15.305 1 96.31 218 ASP A N 1
ATOM 1808 C CA . ASP A 1 218 ? -2.15 -1.169 14.703 1 96.31 218 ASP A CA 1
ATOM 1809 C C . ASP A 1 218 ? -2.336 -1.306 13.188 1 96.31 218 ASP A C 1
ATOM 1811 O O . ASP A 1 218 ? -3.221 -0.675 12.609 1 96.31 218 ASP A O 1
ATOM 1815 N N . LEU A 1 219 ? -1.541 -2.121 12.625 1 96 219 LEU A N 1
ATOM 1816 C CA . LEU A 1 219 ? -1.535 -2.254 11.172 1 96 219 LEU A CA 1
ATOM 1817 C C . LEU A 1 219 ? -2.848 -2.852 10.68 1 96 219 LEU A C 1
ATOM 1819 O O . LEU A 1 219 ? -3.24 -2.631 9.531 1 96 219 LEU A O 1
ATOM 1823 N N . LYS A 1 220 ? -3.572 -3.531 11.484 1 95.19 220 LYS A N 1
ATOM 1824 C CA . LYS A 1 220 ? -4.848 -4.098 11.055 1 95.19 220 LYS A CA 1
ATOM 1825 C C . LYS A 1 220 ? -5.793 -3.008 10.562 1 95.19 220 LYS A C 1
ATOM 1827 O O . LYS A 1 220 ? -6.316 -3.094 9.445 1 95.19 220 LYS A O 1
ATOM 1832 N N . VAL A 1 221 ? -5.969 -2.037 11.359 1 97.75 221 VAL A N 1
ATOM 1833 C CA . VAL A 1 221 ? -6.914 -0.991 10.992 1 97.75 221 VAL A CA 1
ATOM 1834 C C . VAL A 1 221 ? -6.293 -0.079 9.938 1 97.75 221 VAL A C 1
ATOM 1836 O O . VAL A 1 221 ? -6.988 0.419 9.047 1 97.75 221 VAL A O 1
ATOM 1839 N N . ILE A 1 222 ? -5.004 0.165 10.047 1 98 222 ILE A N 1
ATOM 1840 C CA . ILE A 1 222 ? -4.324 1.001 9.062 1 98 222 ILE A CA 1
ATOM 1841 C C . ILE A 1 222 ? -4.461 0.38 7.676 1 98 222 ILE A C 1
ATOM 1843 O O . ILE A 1 222 ? -4.855 1.057 6.723 1 98 222 ILE A O 1
ATOM 1847 N N . ASN A 1 223 ? -4.195 -0.859 7.613 1 96.62 223 ASN A N 1
ATOM 1848 C CA . ASN A 1 223 ? -4.289 -1.563 6.34 1 96.62 223 ASN A CA 1
ATOM 1849 C C . ASN A 1 223 ? -5.727 -1.621 5.832 1 96.62 223 ASN A C 1
ATOM 1851 O O . ASN A 1 223 ? -5.961 -1.656 4.625 1 96.62 223 ASN A O 1
ATOM 1855 N N . ASP A 1 224 ? -6.711 -1.682 6.738 1 97.19 224 ASP A N 1
ATOM 1856 C CA . ASP A 1 224 ? -8.109 -1.652 6.316 1 97.19 224 ASP A CA 1
ATOM 1857 C C . ASP A 1 224 ? -8.445 -0.341 5.609 1 97.19 224 ASP A C 1
ATOM 1859 O O . ASP A 1 224 ? -9.117 -0.34 4.578 1 97.19 224 ASP A O 1
ATOM 1863 N N . TYR A 1 225 ? -7.949 0.742 6.145 1 98.31 225 TYR A N 1
ATOM 1864 C CA . TYR A 1 225 ? -8.18 2.031 5.5 1 98.31 225 TYR A CA 1
ATOM 1865 C C . TYR A 1 225 ? -7.453 2.113 4.164 1 98.31 225 TYR A C 1
ATOM 1867 O O . TYR A 1 225 ? -7.918 2.781 3.238 1 98.31 225 TYR A O 1
ATOM 1875 N N . VAL A 1 226 ? -6.309 1.465 4.051 1 97.88 226 VAL A N 1
ATOM 1876 C CA . VAL A 1 226 ? -5.633 1.375 2.762 1 97.88 226 VAL A CA 1
ATOM 1877 C C . VAL A 1 226 ? -6.504 0.6 1.775 1 97.88 226 VAL A C 1
ATOM 1879 O O . VAL A 1 226 ? -6.691 1.029 0.635 1 97.88 226 VAL A O 1
ATOM 1882 N N . GLY A 1 227 ? -7.055 -0.43 2.248 1 95.69 227 GLY A N 1
ATOM 1883 C CA . GLY A 1 227 ? -7.879 -1.282 1.406 1 95.69 227 GLY A CA 1
ATOM 1884 C C . GLY A 1 227 ? -9.117 -0.583 0.879 1 95.69 227 GLY A C 1
ATOM 1885 O O . GLY A 1 227 ? -9.531 -0.814 -0.259 1 95.69 227 GLY A O 1
ATOM 1886 N N . THR A 1 228 ? -9.672 0.267 1.683 1 96.38 228 THR A N 1
ATOM 1887 C CA . THR A 1 228 ? -10.891 0.97 1.283 1 96.38 228 THR A CA 1
ATOM 1888 C C . THR A 1 228 ? -10.555 2.17 0.402 1 96.38 228 THR A C 1
ATOM 1890 O O . THR A 1 228 ? -11.453 2.877 -0.06 1 96.38 228 THR A O 1
ATOM 1893 N N . GLY A 1 229 ? -9.289 2.463 0.269 1 95.94 229 GLY A N 1
ATOM 1894 C CA . GLY A 1 229 ? -8.852 3.523 -0.624 1 95.94 229 GLY A CA 1
ATOM 1895 C C . GLY A 1 229 ? -8.812 4.887 0.043 1 95.94 229 GLY A C 1
ATOM 1896 O O . GLY A 1 229 ? -8.586 5.902 -0.62 1 95.94 229 GLY A O 1
ATOM 1897 N N . GLU A 1 230 ? -8.984 4.898 1.322 1 97.44 230 GLU A N 1
ATOM 1898 C CA . GLU A 1 230 ? -9.055 6.172 2.035 1 97.44 230 GLU A CA 1
ATOM 1899 C C . GLU A 1 230 ? -7.664 6.656 2.438 1 97.44 230 GLU A C 1
ATOM 1901 O O . GLU A 1 230 ? -7.438 7.859 2.578 1 97.44 230 GLU A O 1
ATOM 1906 N N . LEU A 1 231 ? -6.762 5.715 2.582 1 98.44 231 LEU A N 1
ATOM 1907 C CA . LEU A 1 231 ? -5.438 6.004 3.129 1 98.44 231 LEU A CA 1
ATOM 1908 C C . LEU A 1 231 ? -4.344 5.531 2.18 1 98.44 231 LEU A C 1
ATOM 1910 O O . LEU A 1 231 ? -4.43 4.438 1.618 1 98.44 231 LEU A O 1
ATOM 1914 N N . GLU A 1 232 ? -3.367 6.367 1.989 1 98.19 232 GLU A N 1
ATOM 1915 C CA . GLU A 1 232 ? -2.137 5.992 1.299 1 98.19 232 GLU A CA 1
ATOM 1916 C C . GLU A 1 232 ? -0.926 6.121 2.219 1 98.19 232 GLU A C 1
ATOM 1918 O O . GLU A 1 232 ? -0.865 7.031 3.049 1 98.19 232 GLU A O 1
ATOM 1923 N N . ILE A 1 233 ? 0.051 5.246 1.977 1 98.12 233 ILE A N 1
ATOM 1924 C CA . ILE A 1 233 ? 1.177 5.199 2.904 1 98.12 233 ILE A CA 1
ATOM 1925 C C . ILE A 1 233 ? 2.488 5.227 2.123 1 98.12 233 ILE A C 1
ATOM 1927 O O . ILE A 1 233 ? 2.627 4.539 1.108 1 98.12 233 ILE A O 1
ATOM 1931 N N . HIS A 1 234 ? 3.391 6.043 2.535 1 98.12 234 HIS A N 1
ATOM 1932 C CA . HIS A 1 234 ? 4.809 5.859 2.246 1 98.12 234 HIS A CA 1
ATOM 1933 C C . HIS A 1 234 ? 5.551 5.301 3.455 1 98.12 234 HIS A C 1
ATOM 1935 O O . HIS A 1 234 ? 5.324 5.742 4.586 1 98.12 234 HIS A O 1
ATOM 1941 N N . TYR A 1 235 ? 6.418 4.418 3.219 1 95.88 235 TYR A N 1
ATOM 1942 C CA . TYR A 1 235 ? 7.168 3.809 4.309 1 95.88 235 TYR A CA 1
ATOM 1943 C C . TYR A 1 235 ? 8.555 4.438 4.438 1 95.88 235 TYR A C 1
ATOM 1945 O O . TYR A 1 235 ? 9.211 4.707 3.43 1 95.88 235 TYR A O 1
ATOM 1953 N N . LEU A 1 236 ? 8.922 4.609 5.652 1 95.5 236 LEU A N 1
ATOM 1954 C CA . LEU A 1 236 ? 10.195 5.27 5.949 1 95.5 236 LEU A CA 1
ATOM 1955 C C . LEU A 1 236 ? 11.258 4.246 6.324 1 95.5 236 LEU A C 1
ATOM 1957 O O . LEU A 1 236 ? 11.234 3.695 7.43 1 95.5 236 LEU A O 1
ATOM 1961 N N . LEU A 1 237 ? 12.141 4.129 5.43 1 91.88 237 LEU A N 1
ATOM 1962 C CA . LEU A 1 237 ? 13.266 3.236 5.676 1 91.88 237 LEU A CA 1
ATOM 1963 C C . LEU A 1 237 ? 14.43 3.996 6.305 1 91.88 237 LEU A C 1
ATOM 1965 O O . LEU A 1 237 ? 14.859 5.023 5.777 1 91.88 237 LEU A O 1
ATOM 1969 N N . GLU A 1 238 ? 14.898 3.512 7.414 1 88.75 238 GLU A N 1
ATOM 1970 C CA . GLU A 1 238 ? 16.031 4.145 8.094 1 88.75 238 GLU A CA 1
ATOM 1971 C C . GLU A 1 238 ? 17.359 3.58 7.598 1 88.75 238 GLU A C 1
ATOM 1973 O O . GLU A 1 238 ? 17.594 2.377 7.699 1 88.75 238 GLU A O 1
ATOM 1978 N N . ARG A 1 239 ? 18.156 4.496 7.098 1 89.31 239 ARG A N 1
ATOM 1979 C CA . ARG A 1 239 ? 19.453 4.059 6.617 1 89.31 239 ARG A CA 1
ATOM 1980 C C . ARG A 1 239 ? 20.562 4.965 7.133 1 89.31 239 ARG A C 1
ATOM 1982 O O . ARG A 1 239 ? 21.719 4.855 6.703 1 89.31 239 ARG A O 1
ATOM 1989 N N . ASP A 1 240 ? 20.234 5.934 8.016 1 88.19 240 ASP A N 1
ATOM 1990 C CA . ASP A 1 240 ? 21.203 6.906 8.492 1 88.19 240 ASP A CA 1
ATOM 1991 C C . ASP A 1 240 ? 21.375 6.812 10.008 1 88.19 240 ASP A C 1
ATOM 1993 O O . ASP A 1 240 ? 21.938 7.715 10.641 1 88.19 240 ASP A O 1
ATOM 1997 N N . ARG A 1 241 ? 21 5.863 10.703 1 80.94 241 ARG A N 1
ATOM 1998 C CA . ARG A 1 241 ? 21.125 5.625 12.141 1 80.94 241 ARG A CA 1
ATOM 1999 C C . ARG A 1 241 ? 20.469 6.738 12.938 1 80.94 241 ARG A C 1
ATOM 2001 O O . ARG A 1 241 ? 21.047 7.262 13.891 1 80.94 241 ARG A O 1
ATOM 2008 N N . ARG A 1 242 ? 19.406 7.102 12.391 1 82.5 242 ARG A N 1
ATOM 2009 C CA . ARG A 1 242 ? 18.609 8.086 13.141 1 82.5 242 ARG A CA 1
ATOM 2010 C C . ARG A 1 242 ? 18.25 7.559 14.523 1 82.5 242 ARG A C 1
ATOM 2012 O O . ARG A 1 242 ? 17.875 6.395 14.672 1 82.5 242 ARG A O 1
ATOM 2019 N N . THR A 1 243 ? 18.734 8.211 15.516 1 70.56 243 THR A N 1
ATOM 2020 C CA . THR A 1 243 ? 18.438 7.773 16.875 1 70.56 243 THR A CA 1
ATOM 2021 C C . THR A 1 243 ? 17.172 8.453 17.406 1 70.56 243 THR A C 1
ATOM 2023 O O . THR A 1 243 ? 16.766 8.211 18.547 1 70.56 243 THR A O 1
ATOM 2026 N N . ASP A 1 244 ? 16.688 9.344 16.5 1 64.81 244 ASP A N 1
ATOM 2027 C CA . ASP A 1 244 ? 15.586 10.172 16.984 1 64.81 244 ASP A CA 1
ATOM 2028 C C . ASP A 1 244 ? 14.359 10.039 16.078 1 64.81 244 ASP A C 1
ATOM 2030 O O . ASP A 1 244 ? 14.359 9.25 15.133 1 64.81 244 ASP A O 1
ATOM 2034 N N . ASP A 1 245 ? 13.422 10.609 16.641 1 65.88 245 ASP A N 1
ATOM 2035 C CA . ASP A 1 245 ? 12.109 10.578 15.992 1 65.88 245 ASP A CA 1
ATOM 2036 C C . ASP A 1 245 ? 11.977 11.719 14.984 1 65.88 245 ASP A C 1
ATOM 2038 O O . ASP A 1 245 ? 10.891 12.281 14.828 1 65.88 245 ASP A O 1
ATOM 2042 N N . HIS A 1 246 ? 13.156 11.922 14.367 1 78.94 246 HIS A N 1
ATOM 2043 C CA . HIS A 1 246 ? 13.133 13.07 13.469 1 78.94 246 HIS A CA 1
ATOM 2044 C C . HIS A 1 246 ? 12.586 12.688 12.102 1 78.94 246 HIS A C 1
ATOM 2046 O O . HIS A 1 246 ? 13.227 12.93 11.078 1 78.94 246 HIS A O 1
ATOM 2052 N N . TRP A 1 247 ? 11.438 12.086 12.172 1 93.06 247 TRP A N 1
ATOM 2053 C CA . TRP A 1 247 ? 10.781 11.711 10.93 1 93.06 247 TRP A CA 1
ATOM 2054 C C . TRP A 1 247 ? 9.789 12.781 10.484 1 93.06 247 TRP A C 1
ATOM 2056 O O . TRP A 1 247 ? 9.328 12.781 9.344 1 93.06 247 TRP A O 1
ATOM 2066 N N . GLN A 1 248 ? 9.586 13.711 11.375 1 92.75 248 GLN A N 1
ATOM 2067 C CA . GLN A 1 248 ? 8.547 14.703 11.125 1 92.75 248 GLN A CA 1
ATOM 2068 C C . GLN A 1 248 ? 8.891 15.57 9.914 1 92.75 248 GLN A C 1
ATOM 2070 O O . GLN A 1 248 ? 8.031 15.812 9.062 1 92.75 248 GLN A O 1
ATOM 2075 N N . MET A 1 249 ? 10.141 15.922 9.82 1 93.88 249 MET A N 1
ATOM 2076 C CA . MET A 1 249 ? 10.5 16.812 8.727 1 93.88 249 MET A CA 1
ATOM 2077 C C . MET A 1 249 ? 10.523 16.078 7.395 1 93.88 249 MET A C 1
ATOM 2079 O O . MET A 1 249 ? 10.195 16.641 6.355 1 93.88 249 MET A O 1
ATOM 2083 N N . VAL A 1 250 ? 10.914 14.789 7.395 1 96.31 250 VAL A N 1
ATOM 2084 C CA . VAL A 1 250 ? 10.836 13.977 6.188 1 96.31 250 VAL A CA 1
ATOM 2085 C C . VAL A 1 250 ? 9.383 13.891 5.719 1 96.31 250 VAL A C 1
ATOM 2087 O O . VAL A 1 250 ? 9.094 14.086 4.535 1 96.31 250 VAL A O 1
ATOM 2090 N N . HIS A 1 251 ? 8.562 13.688 6.703 1 96.81 251 HIS A N 1
ATOM 2091 C CA . HIS A 1 251 ? 7.129 13.602 6.449 1 96.81 251 HIS A CA 1
ATOM 2092 C C . HIS A 1 251 ? 6.598 14.898 5.848 1 96.81 251 HIS A C 1
ATOM 2094 O O . HIS A 1 251 ? 5.879 14.875 4.844 1 96.81 251 HIS A O 1
ATOM 2100 N N . ILE A 1 252 ? 6.914 15.953 6.367 1 97 252 ILE A N 1
ATOM 2101 C CA . ILE A 1 252 ? 6.406 17.25 5.922 1 97 252 ILE A CA 1
ATOM 2102 C C . ILE A 1 252 ? 6.926 17.562 4.52 1 97 252 ILE A C 1
ATOM 2104 O O . ILE A 1 252 ? 6.152 17.922 3.633 1 97 252 ILE A O 1
ATOM 2108 N N . ALA A 1 253 ? 8.219 17.344 4.34 1 97.19 253 ALA A N 1
ATOM 2109 C CA . ALA A 1 253 ? 8.812 17.625 3.033 1 97.19 253 ALA A CA 1
ATOM 2110 C C . ALA A 1 253 ? 8.164 16.781 1.942 1 97.19 253 ALA A C 1
ATOM 2112 O O . ALA A 1 253 ? 7.832 17.281 0.87 1 97.19 253 ALA A O 1
ATOM 2113 N N . ASP A 1 254 ? 7.945 15.594 2.246 1 98.38 254 ASP A N 1
ATOM 2114 C CA . ASP A 1 254 ? 7.367 14.688 1.257 1 98.38 254 ASP A CA 1
ATOM 2115 C C . ASP A 1 254 ? 5.883 14.992 1.041 1 98.38 254 ASP A C 1
ATOM 2117 O O . ASP A 1 254 ? 5.414 15.031 -0.098 1 98.38 254 ASP A O 1
ATOM 2121 N N . CYS A 1 255 ? 5.172 15.188 2.084 1 98.44 255 CYS A N 1
ATOM 2122 C CA . CYS A 1 255 ? 3.721 15.281 1.984 1 98.44 255 CYS A CA 1
ATOM 2123 C C . CYS A 1 255 ? 3.307 16.578 1.298 1 98.44 255 CYS A C 1
ATOM 2125 O O . CYS A 1 255 ? 2.281 16.625 0.618 1 98.44 255 CYS A O 1
ATOM 2127 N N . VAL A 1 256 ? 4.102 17.641 1.464 1 98.31 256 VAL A N 1
ATOM 2128 C CA . VAL A 1 256 ? 3.842 18.875 0.729 1 98.31 256 VAL A CA 1
ATOM 2129 C C . VAL A 1 256 ? 3.898 18.594 -0.773 1 98.31 256 VAL A C 1
ATOM 2131 O O . VAL A 1 256 ? 3.043 19.062 -1.527 1 98.31 256 VAL A O 1
ATOM 2134 N N . VAL A 1 257 ? 4.82 17.797 -1.175 1 98.44 257 VAL A N 1
ATOM 2135 C CA . VAL A 1 257 ? 4.977 17.453 -2.584 1 98.44 257 VAL A CA 1
ATOM 2136 C C . VAL A 1 257 ? 3.945 16.406 -2.979 1 98.44 257 VAL A C 1
ATOM 2138 O O . VAL A 1 257 ? 3.326 16.5 -4.043 1 98.44 257 VAL A O 1
ATOM 2141 N N . TRP A 1 258 ? 3.723 15.5 -2.117 1 98.62 258 TRP A N 1
ATOM 2142 C CA . TRP A 1 258 ? 2.83 14.367 -2.338 1 98.62 258 TRP A CA 1
ATOM 2143 C C . TRP A 1 258 ? 1.41 14.844 -2.631 1 98.62 258 TRP A C 1
ATOM 2145 O O . TRP A 1 258 ? 0.755 14.336 -3.543 1 98.62 258 TRP A O 1
ATOM 2155 N N . SER A 1 259 ? 0.969 15.781 -1.955 1 98.44 259 SER A N 1
ATOM 2156 C CA . SER A 1 259 ? -0.415 16.234 -2.066 1 98.44 259 SER A CA 1
ATOM 2157 C C . SER A 1 259 ? -0.551 17.359 -3.082 1 98.44 259 SER A C 1
ATOM 2159 O O . SER A 1 259 ? -1.665 17.734 -3.457 1 98.44 259 SER A O 1
ATOM 2161 N N . ARG A 1 260 ? 0.577 17.875 -3.553 1 97.62 260 ARG A N 1
ATOM 2162 C CA . ARG A 1 260 ? 0.568 19 -4.477 1 97.62 260 ARG A CA 1
ATOM 2163 C C . ARG A 1 260 ? -0.148 18.641 -5.773 1 97.62 260 ARG A C 1
ATOM 2165 O O . ARG A 1 260 ? 0.152 17.625 -6.391 1 97.62 260 ARG A O 1
ATOM 2172 N N . PHE A 1 261 ? -1.129 19.438 -6.121 1 96.88 261 PHE A N 1
ATOM 2173 C CA . PHE A 1 261 ? -1.936 19.375 -7.336 1 96.88 261 PHE A CA 1
ATOM 2174 C C . PHE A 1 261 ? -2.879 18.172 -7.301 1 96.88 261 PHE A C 1
ATOM 2176 O O . PHE A 1 261 ? -3.707 18 -8.195 1 96.88 261 PHE A O 1
ATOM 2183 N N . GLU A 1 262 ? -2.744 17.344 -6.324 1 97.81 262 GLU A N 1
ATOM 2184 C CA . GLU A 1 262 ? -3.768 16.312 -6.137 1 97.81 262 GLU A CA 1
ATOM 2185 C C . GLU A 1 262 ? -4.879 16.812 -5.215 1 97.81 262 GLU A C 1
ATOM 2187 O O . GLU A 1 262 ? -6.055 16.516 -5.441 1 97.81 262 GLU A O 1
ATOM 2192 N N . SER A 1 263 ? -4.457 17.531 -4.199 1 97.81 263 SER A N 1
ATOM 2193 C CA . SER A 1 263 ? -5.406 18.109 -3.26 1 97.81 263 SER A CA 1
ATOM 2194 C C . SER A 1 263 ? -5.348 19.641 -3.301 1 97.81 263 SER A C 1
ATOM 2196 O O . SER A 1 263 ? -4.266 20.219 -3.291 1 97.81 263 SER A O 1
ATOM 2198 N N . ARG A 1 264 ? -6.453 20.266 -3.266 1 96.69 264 ARG A N 1
ATOM 2199 C CA . ARG A 1 264 ? -6.473 21.719 -3.262 1 96.69 264 ARG A CA 1
ATOM 2200 C C . ARG A 1 264 ? -5.965 22.266 -1.933 1 96.69 264 ARG A C 1
ATOM 2202 O O . ARG A 1 264 ? -5.152 23.203 -1.908 1 96.69 264 ARG A O 1
ATOM 2209 N N . TRP A 1 265 ? -6.508 21.719 -0.894 1 97.94 265 TRP A N 1
ATOM 2210 C CA . TRP A 1 265 ? -6.078 22.047 0.462 1 97.94 265 TRP A CA 1
ATOM 2211 C C . TRP A 1 265 ? -5.641 20.781 1.212 1 97.94 265 TRP A C 1
ATOM 2213 O O . TRP A 1 265 ? -6.23 19.719 1.043 1 97.94 265 TRP A O 1
ATOM 2223 N N . THR A 1 266 ? -4.617 20.953 1.987 1 98.69 266 THR A N 1
ATOM 2224 C CA . THR A 1 266 ? -4.113 19.812 2.75 1 98.69 266 THR A CA 1
ATOM 2225 C C . THR A 1 266 ? -3.896 20.203 4.211 1 98.69 266 THR A C 1
ATOM 2227 O O . THR A 1 266 ? -3.219 21.188 4.508 1 98.69 266 THR A O 1
ATOM 2230 N N . ILE A 1 267 ? -4.453 19.422 5.07 1 98.75 267 ILE A N 1
ATOM 2231 C CA . ILE A 1 267 ? -4.254 19.578 6.508 1 98.75 267 ILE A CA 1
ATOM 2232 C C . ILE A 1 267 ? -2.961 18.875 6.93 1 98.75 267 ILE A C 1
ATOM 2234 O O . ILE A 1 267 ? -2.67 17.766 6.477 1 98.75 267 ILE A O 1
ATOM 2238 N N . PHE A 1 268 ? -2.217 19.516 7.734 1 98.06 268 PHE A N 1
ATOM 2239 C CA . PHE A 1 268 ? -1.113 18.875 8.438 1 98.06 268 PHE A CA 1
ATOM 2240 C C . PHE A 1 268 ? -1.408 18.766 9.93 1 98.06 268 PHE A C 1
ATOM 2242 O O . PHE A 1 268 ? -1.598 19.781 10.602 1 98.06 268 PHE A O 1
ATOM 2249 N N . ALA A 1 269 ? -1.479 17.562 10.43 1 97.25 269 ALA A N 1
ATOM 2250 C CA . ALA A 1 269 ? -1.839 17.375 11.836 1 97.25 269 ALA A CA 1
ATOM 2251 C C . ALA A 1 269 ? -1.198 16.109 12.414 1 97.25 269 ALA A C 1
ATOM 2253 O O . ALA A 1 269 ? -0.906 15.172 11.672 1 97.25 269 ALA A O 1
ATOM 2254 N N . ASP A 1 270 ? -0.992 16.109 13.68 1 95.94 270 ASP A N 1
ATOM 2255 C CA . ASP A 1 270 ? -0.533 14.93 14.414 1 95.94 270 ASP A CA 1
ATOM 2256 C C . ASP A 1 270 ? -1.694 13.984 14.727 1 95.94 270 ASP A C 1
ATOM 2258 O O . ASP A 1 270 ? -2.859 14.391 14.664 1 95.94 270 ASP A O 1
ATOM 2262 N N . LEU A 1 271 ? -1.331 12.852 15.109 1 95.94 271 LEU A N 1
ATOM 2263 C CA . LEU A 1 271 ? -2.312 11.805 15.375 1 95.94 271 LEU A CA 1
ATOM 2264 C C . LEU A 1 271 ? -3.238 12.203 16.516 1 95.94 271 LEU A C 1
ATOM 2266 O O . LEU A 1 271 ? -4.414 11.82 16.531 1 95.94 271 LEU A O 1
ATOM 2270 N N . ASP A 1 272 ? -2.744 12.992 17.453 1 95.75 272 ASP A N 1
ATOM 2271 C CA . ASP A 1 272 ? -3.52 13.328 18.641 1 95.75 272 ASP A CA 1
ATOM 2272 C C . ASP A 1 272 ? -4.164 14.703 18.5 1 95.75 272 ASP A C 1
ATOM 2274 O O . ASP A 1 272 ? -4.574 15.312 19.5 1 95.75 272 ASP A O 1
ATOM 2278 N N . GLU A 1 273 ? -4.266 15.188 17.297 1 97.31 273 GLU A N 1
ATOM 2279 C CA . GLU A 1 273 ? -4.848 16.516 17.047 1 97.31 273 GLU A CA 1
ATOM 2280 C C . GLU A 1 273 ? -6.168 16.406 16.297 1 97.31 273 GLU A C 1
ATOM 2282 O O . GLU A 1 273 ? -6.297 15.586 15.383 1 97.31 273 GLU A O 1
ATOM 2287 N N . ARG A 1 274 ? -7.156 17.25 16.766 1 97.81 274 ARG A N 1
ATOM 2288 C CA . ARG A 1 274 ? -8.445 17.375 16.109 1 97.81 274 ARG A CA 1
ATOM 2289 C C . ARG A 1 274 ? -8.758 18.844 15.797 1 97.81 274 ARG A C 1
ATOM 2291 O O . ARG A 1 274 ? -9.094 19.609 16.688 1 97.81 274 ARG A O 1
ATOM 2298 N N . ILE A 1 275 ? -8.664 19.203 14.531 1 97.75 275 ILE A N 1
ATOM 2299 C CA . ILE A 1 275 ? -9.156 20.516 14.133 1 97.75 275 ILE A CA 1
ATOM 2300 C C . ILE A 1 275 ? -10.672 20.469 13.938 1 97.75 275 ILE A C 1
ATOM 2302 O O . ILE A 1 275 ? -11.195 19.531 13.32 1 97.75 275 ILE A O 1
ATOM 2306 N N . TYR A 1 276 ? -11.352 21.375 14.492 1 94.88 276 TYR A N 1
ATOM 2307 C CA . TYR A 1 276 ? -12.797 21.469 14.297 1 94.88 276 TYR A CA 1
ATOM 2308 C C . TYR A 1 276 ? -13.234 22.922 14.18 1 94.88 276 TYR A C 1
ATOM 2310 O O . TYR A 1 276 ? -12.477 23.828 14.508 1 94.88 276 TYR A O 1
ATOM 2318 N N . MET A 1 277 ? -14.422 23.047 13.672 1 93.06 277 MET A N 1
ATOM 2319 C CA . MET A 1 277 ? -15.008 24.375 13.547 1 93.06 277 MET A CA 1
ATOM 2320 C C . MET A 1 277 ? -15.859 24.719 14.766 1 93.06 277 MET A C 1
ATOM 2322 O O . MET A 1 277 ? -16.812 23.984 15.078 1 93.06 277 MET A O 1
ATOM 2326 N N . SER A 1 278 ? -15.547 25.672 15.445 1 87.25 278 SER A N 1
ATOM 2327 C CA . SER A 1 278 ? -16.219 26.016 16.688 1 87.25 278 SER A CA 1
ATOM 2328 C C . SER A 1 278 ? -17.562 26.688 16.422 1 87.25 278 SER A C 1
ATOM 2330 O O . SER A 1 278 ? -18.625 26.094 16.641 1 87.25 278 SER A O 1
ATOM 2332 N N . ASN A 1 279 ? -17.562 27.922 15.844 1 82.06 279 ASN A N 1
ATOM 2333 C CA . ASN A 1 279 ? -18.797 28.641 15.609 1 82.06 279 ASN A CA 1
ATOM 2334 C C . ASN A 1 279 ? -19.172 28.672 14.125 1 82.06 279 ASN A C 1
ATOM 2336 O O . ASN A 1 279 ? -20.266 29.062 13.758 1 82.06 279 ASN A O 1
ATOM 2340 N N . TYR A 1 280 ? -18.266 28.281 13.359 1 82.81 280 TYR A N 1
ATOM 2341 C CA . TYR A 1 280 ? -18.562 28.172 11.938 1 82.81 280 TYR A CA 1
ATOM 2342 C C . TYR A 1 280 ? -19.5 27 11.656 1 82.81 280 TYR A C 1
ATOM 2344 O O . TYR A 1 280 ? -19.234 25.875 12.078 1 82.81 280 TYR A O 1
ATOM 2352 N N . ILE A 1 281 ? -20.578 27.406 10.969 1 82.56 281 ILE A N 1
ATOM 2353 C CA . ILE A 1 281 ? -21.562 26.375 10.664 1 82.56 281 ILE A CA 1
ATOM 2354 C C . ILE A 1 281 ? -21.141 25.609 9.406 1 82.56 281 ILE A C 1
ATOM 2356 O O . ILE A 1 281 ? -21.25 26.125 8.289 1 82.56 281 ILE A O 1
ATOM 2360 N N . GLY A 1 282 ? -20.547 24.562 9.469 1 88.88 282 GLY A N 1
ATOM 2361 C CA . GLY A 1 282 ? -20.125 23.719 8.359 1 88.88 282 GLY A CA 1
ATOM 2362 C C . GLY A 1 282 ? -18.859 22.953 8.664 1 88.88 282 GLY A C 1
ATOM 2363 O O . GLY A 1 282 ? -18.375 22.938 9.797 1 88.88 282 GLY A O 1
ATOM 2364 N N . THR A 1 283 ? -18.344 22.297 7.645 1 95.06 283 THR A N 1
ATOM 2365 C CA . THR A 1 283 ? -17.156 21.484 7.766 1 95.06 283 THR A CA 1
ATOM 2366 C C . THR A 1 283 ? -15.898 22.297 7.422 1 95.06 283 THR A C 1
ATOM 2368 O O . THR A 1 283 ? -16 23.406 6.902 1 95.06 283 THR A O 1
ATOM 2371 N N . ILE A 1 284 ? -14.758 21.719 7.75 1 97.38 284 ILE A N 1
ATOM 2372 C CA . ILE A 1 284 ? -13.5 22.328 7.348 1 97.38 284 ILE A CA 1
ATOM 2373 C C . ILE A 1 284 ? -13.453 22.469 5.828 1 97.38 284 ILE A C 1
ATOM 2375 O O . ILE A 1 284 ? -13 23.484 5.305 1 97.38 284 ILE A O 1
ATOM 2379 N N . ARG A 1 285 ? -13.93 21.484 5.109 1 96.38 285 ARG A N 1
ATOM 2380 C CA . ARG A 1 285 ? -13.922 21.516 3.65 1 96.38 285 ARG A CA 1
ATOM 2381 C C . ARG A 1 285 ? -14.688 22.734 3.131 1 96.38 285 ARG A C 1
ATOM 2383 O O . ARG A 1 285 ? -14.203 23.469 2.27 1 96.38 285 ARG A O 1
ATOM 2390 N N . ARG A 1 286 ? -15.867 22.922 3.652 1 94 286 ARG A N 1
ATOM 2391 C CA . ARG A 1 286 ? -16.672 24.078 3.229 1 94 286 ARG A CA 1
ATOM 2392 C C . ARG A 1 286 ? -15.969 25.391 3.568 1 94 286 ARG A C 1
ATOM 2394 O O . ARG A 1 286 ? -16.031 26.344 2.797 1 94 286 ARG A O 1
ATOM 2401 N N . TYR A 1 287 ? -15.359 25.406 4.707 1 94.06 287 TYR A N 1
ATOM 2402 C CA . TYR A 1 287 ? -14.648 26.609 5.148 1 94.06 287 TYR A CA 1
ATOM 2403 C C . TYR A 1 287 ? -13.547 26.984 4.164 1 94.06 287 TYR A C 1
ATOM 2405 O O . TYR A 1 287 ? -13.484 28.125 3.701 1 94.06 287 TYR A O 1
ATOM 2413 N N . VAL A 1 288 ? -12.758 26.016 3.777 1 94.44 288 VAL A N 1
ATOM 2414 C CA . VAL A 1 288 ? -11.617 26.328 2.914 1 94.44 288 VAL A CA 1
ATOM 2415 C C . VAL A 1 288 ? -12.109 26.641 1.502 1 94.44 288 VAL A C 1
ATOM 2417 O O . VAL A 1 288 ? -11.5 27.438 0.786 1 94.44 288 VAL A O 1
ATOM 2420 N N . GLN A 1 289 ? -13.156 26.094 1.098 1 90.88 289 GLN A N 1
ATOM 2421 C CA . GLN A 1 289 ? -13.75 26.375 -0.203 1 90.88 289 GLN A CA 1
ATOM 2422 C C . GLN A 1 289 ? -14.234 27.828 -0.279 1 90.88 289 GLN A C 1
ATOM 2424 O O . GLN A 1 289 ? -14.352 28.391 -1.368 1 90.88 289 GLN A O 1
ATOM 2429 N N . SER A 1 290 ? -14.469 28.297 0.871 1 88.19 290 SER A N 1
ATOM 2430 C CA . SER A 1 290 ? -15.039 29.641 0.917 1 88.19 290 SER A CA 1
ATOM 2431 C C . SER A 1 290 ? -13.938 30.703 0.957 1 88.19 290 SER A C 1
ATOM 2433 O O . SER A 1 290 ? -14.227 31.906 0.897 1 88.19 290 SER A O 1
ATOM 2435 N N . VAL A 1 291 ? -12.75 30.25 1.066 1 87 291 VAL A N 1
ATOM 2436 C CA . VAL A 1 291 ? -11.641 31.203 1.045 1 87 291 VAL A CA 1
ATOM 2437 C C . VAL A 1 291 ? -11.555 31.859 -0.33 1 87 291 VAL A C 1
ATOM 2439 O O . VAL A 1 291 ? -11.258 31.188 -1.326 1 87 291 VAL A O 1
ATOM 2442 N N . ASP A 1 292 ? -11.75 33.125 -0.489 1 83.06 292 ASP A N 1
ATOM 2443 C CA . ASP A 1 292 ? -11.844 33.844 -1.766 1 83.06 292 ASP A CA 1
ATOM 2444 C C . ASP A 1 292 ? -10.547 34.594 -2.064 1 83.06 292 ASP A C 1
ATOM 2446 O O . ASP A 1 292 ? -10.273 34.938 -3.219 1 83.06 292 ASP A O 1
ATOM 2450 N N . ASN A 1 293 ? -9.844 34.875 -1.053 1 87 293 ASN A N 1
ATOM 2451 C CA . ASN A 1 293 ? -8.586 35.562 -1.254 1 87 293 ASN A CA 1
ATOM 2452 C C . ASN A 1 293 ? -7.508 34.656 -1.814 1 87 293 ASN A C 1
ATOM 2454 O O . ASN A 1 293 ? -6.988 33.781 -1.102 1 87 293 ASN A O 1
ATOM 2458 N N . GLU A 1 294 ? -7.125 34.844 -3.014 1 87.62 294 GLU A N 1
ATOM 2459 C CA . GLU A 1 294 ? -6.211 33.969 -3.734 1 87.62 294 GLU A CA 1
ATOM 2460 C C . GLU A 1 294 ? -4.797 34.062 -3.162 1 87.62 294 GLU A C 1
ATOM 2462 O O . GLU A 1 294 ? -3.953 33.219 -3.453 1 87.62 294 GLU A O 1
ATOM 2467 N N . ARG A 1 295 ? -4.539 35 -2.361 1 91.81 295 ARG A N 1
ATOM 2468 C CA . ARG A 1 295 ? -3.207 35.156 -1.79 1 91.81 295 ARG A CA 1
ATOM 2469 C C . ARG A 1 295 ? -3.018 34.219 -0.594 1 91.81 295 ARG A C 1
ATOM 2471 O O . ARG A 1 295 ? -1.892 34 -0.144 1 91.81 295 ARG A O 1
ATOM 2478 N N . ILE A 1 296 ? -4.051 33.75 -0.086 1 94.38 296 ILE A N 1
ATOM 2479 C CA . ILE A 1 296 ? -3.939 32.906 1.093 1 94.38 296 ILE A CA 1
ATOM 2480 C C . ILE A 1 296 ? -3.438 31.531 0.684 1 94.38 296 ILE A C 1
ATOM 2482 O O . ILE A 1 296 ? -4.109 30.812 -0.064 1 94.38 296 ILE A O 1
ATOM 2486 N N . GLY A 1 297 ? -2.277 31.219 1.178 1 95.56 297 GLY A N 1
ATOM 2487 C CA . GLY A 1 297 ? -1.694 29.906 0.906 1 95.56 297 GLY A CA 1
ATOM 2488 C C . GLY A 1 297 ? -1.694 28.984 2.115 1 95.56 297 GLY A C 1
ATOM 2489 O O . GLY A 1 297 ? -1.426 27.797 1.992 1 95.56 297 GLY A O 1
ATOM 2490 N N . SER A 1 298 ? -2.041 29.594 3.275 1 96.31 298 SER A N 1
ATOM 2491 C CA . SER A 1 298 ? -2.049 28.812 4.512 1 96.31 298 SER A CA 1
ATOM 2492 C C . SER A 1 298 ? -3.016 29.406 5.531 1 96.31 298 SER A C 1
ATOM 2494 O O . SER A 1 298 ? -3.109 30.641 5.668 1 96.31 298 SER A O 1
ATOM 2496 N N . LEU A 1 299 ? -3.75 28.547 6.117 1 96.25 299 LEU A N 1
ATOM 2497 C CA . LEU A 1 299 ? -4.605 28.875 7.254 1 96.25 299 LEU A CA 1
ATOM 2498 C C . LEU A 1 299 ? -4.062 28.266 8.539 1 96.25 299 LEU A C 1
ATOM 2500 O O . LEU A 1 299 ? -3.852 27.047 8.609 1 96.25 299 LEU A O 1
ATOM 2504 N N . LYS A 1 300 ? -3.916 29.109 9.508 1 95.44 300 LYS A N 1
ATOM 2505 C CA . LYS A 1 300 ? -3.326 28.656 10.766 1 95.44 300 LYS A CA 1
ATOM 2506 C C . LYS A 1 300 ? -4.371 28.609 11.875 1 95.44 300 LYS A C 1
ATOM 2508 O O . LYS A 1 300 ? -5.07 29.594 12.117 1 95.44 300 LYS A O 1
ATOM 2513 N N . PHE A 1 301 ? -4.426 27.484 12.531 1 96.06 301 PHE A N 1
ATOM 2514 C CA . PHE A 1 301 ? -5.367 27.266 13.625 1 96.06 301 PHE A CA 1
ATOM 2515 C C . PHE A 1 301 ? -4.641 27.219 14.961 1 96.06 301 PHE A C 1
ATOM 2517 O O . PHE A 1 301 ? -3.625 26.547 15.102 1 96.06 301 PHE A O 1
ATOM 2524 N N . ARG A 1 302 ? -5.156 27.938 15.93 1 95.06 302 ARG A N 1
ATOM 2525 C CA . ARG A 1 302 ? -4.566 27.938 17.266 1 95.06 302 ARG A CA 1
ATOM 2526 C C . ARG A 1 302 ? -4.938 26.672 18.031 1 95.06 302 ARG A C 1
ATOM 2528 O O . ARG A 1 302 ? -5.941 26.031 17.719 1 95.06 302 ARG A O 1
ATOM 2535 N N . GLN A 1 303 ? -4.145 26.391 19.031 1 94 303 GLN A N 1
ATOM 2536 C CA . GLN A 1 303 ? -4.305 25.125 19.719 1 94 303 GLN A CA 1
ATOM 2537 C C . GLN A 1 303 ? -4.828 25.312 21.141 1 94 303 GLN A C 1
ATOM 2539 O O . GLN A 1 303 ? -4.508 26.328 21.797 1 94 303 GLN A O 1
ATOM 2544 N N . GLN A 1 304 ? -5.586 24.438 21.578 1 95.19 304 GLN A N 1
ATOM 2545 C CA . GLN A 1 304 ? -5.953 24.203 22.969 1 95.19 304 GLN A CA 1
ATOM 2546 C C . GLN A 1 304 ? -5.508 22.812 23.438 1 95.19 304 GLN A C 1
ATOM 2548 O O . GLN A 1 304 ? -5.895 21.812 22.844 1 95.19 304 GLN A O 1
ATOM 2553 N N . TRP A 1 305 ? -4.703 22.781 24.484 1 95.81 305 TRP A N 1
ATOM 2554 C CA . TRP A 1 305 ? -4.223 21.516 25 1 95.81 305 TRP A CA 1
ATOM 2555 C C . TRP A 1 305 ? -5.297 20.828 25.828 1 95.81 305 TRP A C 1
ATOM 2557 O O . TRP A 1 305 ? -5.93 21.453 26.688 1 95.81 305 TRP A O 1
ATOM 2567 N N . VAL A 1 306 ? -5.516 19.578 25.562 1 96.44 306 VAL A N 1
ATOM 2568 C CA . VAL A 1 306 ? -6.293 18.688 26.406 1 96.44 306 VAL A CA 1
ATOM 2569 C C . VAL A 1 306 ? -5.367 17.672 27.078 1 96.44 306 VAL A C 1
ATOM 2571 O O . VAL A 1 306 ? -4.773 16.828 26.406 1 96.44 306 VAL A O 1
ATOM 2574 N N . LEU A 1 307 ? -5.293 17.734 28.344 1 94.88 307 LEU A N 1
ATOM 2575 C CA . LEU A 1 307 ? -4.25 17 29.062 1 94.88 307 LEU A CA 1
ATOM 2576 C C . LEU A 1 307 ? -4.699 15.57 29.359 1 94.88 307 LEU A C 1
ATOM 2578 O O . LEU A 1 307 ? -5.664 15.367 30.109 1 94.88 307 LEU A O 1
ATOM 2582 N N . LYS A 1 308 ? -3.938 14.641 28.688 1 92.5 308 LYS A N 1
ATOM 2583 C CA . LYS A 1 308 ? -4.133 13.219 28.969 1 92.5 308 LYS A CA 1
ATOM 2584 C C . LYS A 1 308 ? -3.277 12.758 30.141 1 92.5 308 LYS A C 1
ATOM 2586 O O . LYS A 1 308 ? -2.174 13.273 30.344 1 92.5 308 LYS A O 1
ATOM 2591 N N . THR A 1 309 ? -3.734 11.695 30.844 1 86.94 309 THR A N 1
ATOM 2592 C CA . THR A 1 309 ? -3.035 11.242 32.031 1 86.94 309 THR A CA 1
ATOM 2593 C C . THR A 1 309 ? -2.703 9.758 31.938 1 86.94 309 THR A C 1
ATOM 2595 O O . THR A 1 309 ? -2.061 9.195 32.844 1 86.94 309 THR A O 1
ATOM 2598 N N . GLU A 1 310 ? -3.123 9.102 30.875 1 87 310 GLU A N 1
ATOM 2599 C CA . GLU A 1 310 ? -2.932 7.656 30.75 1 87 310 GLU A CA 1
ATOM 2600 C C . GLU A 1 310 ? -2.668 7.25 29.312 1 87 310 GLU A C 1
ATOM 2602 O O . GLU A 1 310 ? -2.951 8.016 28.375 1 87 310 GLU A O 1
ATOM 2607 N N . GLN A 1 311 ? -2.18 6.004 29.234 1 86.94 311 GLN A N 1
ATOM 2608 C CA . GLN A 1 311 ? -1.925 5.441 27.906 1 86.94 311 GLN A CA 1
ATOM 2609 C C . GLN A 1 311 ? -3.195 4.844 27.312 1 86.94 311 GLN A C 1
ATOM 2611 O O . GLN A 1 311 ? -4.062 4.359 28.047 1 86.94 311 GLN A O 1
ATOM 2616 N N . MET A 1 312 ? -3.242 4.855 26.016 1 92.56 312 MET A N 1
ATOM 2617 C CA . MET A 1 312 ? -4.367 4.273 25.297 1 92.56 312 MET A CA 1
ATOM 2618 C C . MET A 1 312 ? -4.395 2.756 25.453 1 92.56 312 MET A C 1
ATOM 2620 O O . MET A 1 312 ? -3.361 2.137 25.719 1 92.56 312 MET A O 1
ATOM 2624 N N . PRO A 1 313 ? -5.535 2.148 25.297 1 95.19 313 PRO A N 1
ATOM 2625 C CA . PRO A 1 313 ? -5.594 0.691 25.438 1 95.19 313 PRO A CA 1
ATOM 2626 C C . PRO A 1 313 ? -4.832 -0.042 24.344 1 95.19 313 PRO A C 1
ATOM 2628 O O . PRO A 1 313 ? -4.836 0.397 23.188 1 95.19 313 PRO A O 1
ATOM 2631 N N . GLU A 1 314 ? -4.324 -1.186 24.688 1 95.69 314 GLU A N 1
ATOM 2632 C CA . GLU A 1 314 ? -3.514 -1.971 23.766 1 95.69 314 GLU A CA 1
ATOM 2633 C C . GLU A 1 314 ? -4.387 -2.697 22.734 1 95.69 314 GLU A C 1
ATOM 2635 O O . GLU A 1 314 ? -3.953 -2.959 21.625 1 95.69 314 GLU A O 1
ATOM 2640 N N . LYS A 1 315 ? -5.609 -3.021 23.219 1 96.62 315 LYS A N 1
ATOM 2641 C CA . LYS A 1 315 ? -6.449 -3.85 22.359 1 96.62 315 LYS A CA 1
ATOM 2642 C C . LYS A 1 315 ? -7.918 -3.469 22.484 1 96.62 315 LYS A C 1
ATOM 2644 O O . LYS A 1 315 ? -8.305 -2.783 23.438 1 96.62 315 LYS A O 1
ATOM 2649 N N . TYR A 1 316 ? -8.695 -3.869 21.547 1 97.06 316 TYR A N 1
ATOM 2650 C CA . TYR A 1 316 ? -10.148 -3.732 21.547 1 97.06 316 TYR A CA 1
ATOM 2651 C C . TYR A 1 316 ? -10.789 -4.75 22.484 1 97.06 316 TYR A C 1
ATOM 2653 O O . TYR A 1 316 ? -10.547 -5.953 22.359 1 97.06 316 TYR A O 1
ATOM 2661 N N . GLU A 1 317 ? -11.586 -4.254 23.453 1 95.44 317 GLU A N 1
ATOM 2662 C CA . GLU A 1 317 ? -12.203 -5.145 24.438 1 95.44 317 GLU A CA 1
ATOM 2663 C C . GLU A 1 317 ? -13.727 -5.047 24.391 1 95.44 317 GLU A C 1
ATOM 2665 O O . GLU A 1 317 ? -14.406 -5.488 25.312 1 95.44 317 GLU A O 1
ATOM 2670 N N . GLY A 1 318 ? -14.203 -4.395 23.422 1 94 318 GLY A N 1
ATOM 2671 C CA . GLY A 1 318 ? -15.641 -4.27 23.281 1 94 318 GLY A CA 1
ATOM 2672 C C . GLY A 1 318 ? -16.094 -2.832 23.109 1 94 318 GLY A C 1
ATOM 2673 O O . GLY A 1 318 ? -15.32 -1.897 23.328 1 94 318 GLY A O 1
ATOM 2674 N N . GLU A 1 319 ? -17.312 -2.674 22.828 1 93.75 319 GLU A N 1
ATOM 2675 C CA . GLU A 1 319 ? -17.859 -1.374 22.469 1 93.75 319 GLU A CA 1
ATOM 2676 C C . GLU A 1 319 ? -17.891 -0.43 23.656 1 93.75 319 GLU A C 1
ATOM 2678 O O . GLU A 1 319 ? -17.609 0.763 23.531 1 93.75 319 GLU A O 1
ATOM 2683 N N . GLU A 1 320 ? -18.281 -0.918 24.75 1 93.94 320 GLU A N 1
ATOM 2684 C CA . GLU A 1 320 ? -18.375 -0.069 25.938 1 93.94 320 GLU A CA 1
ATOM 2685 C C . GLU A 1 320 ? -17.016 0.479 26.344 1 93.94 320 GLU A C 1
ATOM 2687 O O . GLU A 1 320 ? -16.859 1.684 26.547 1 93.94 320 GLU A O 1
ATOM 2692 N N . GLU A 1 321 ? -16.094 -0.37 26.391 1 95.75 321 GLU A N 1
ATOM 2693 C CA . GLU A 1 321 ? -14.742 0.052 26.719 1 95.75 321 GLU A CA 1
ATOM 2694 C C . GLU A 1 321 ? -14.188 1.004 25.672 1 95.75 321 GLU A C 1
ATOM 2696 O O . GLU A 1 321 ? -13.477 1.959 26 1 95.75 321 GLU A O 1
ATOM 2701 N N . LEU A 1 322 ? -14.547 0.75 24.453 1 97.31 322 LEU A N 1
ATOM 2702 C CA . LEU A 1 322 ? -14.109 1.599 23.359 1 97.31 322 LEU A CA 1
ATOM 2703 C C . LEU A 1 322 ? -14.57 3.037 23.562 1 97.31 322 LEU A C 1
ATOM 2705 O O . LEU A 1 322 ? -13.766 3.969 23.484 1 97.31 322 LEU A O 1
ATOM 2709 N N . THR A 1 323 ? -15.812 3.182 23.844 1 97.12 323 THR A N 1
ATOM 2710 C CA . THR A 1 323 ? -16.391 4.512 24.016 1 97.12 323 THR A CA 1
ATOM 2711 C C . THR A 1 323 ? -15.734 5.242 25.188 1 97.12 323 THR A C 1
ATOM 2713 O O . THR A 1 323 ? -15.43 6.43 25.094 1 97.12 323 THR A O 1
ATOM 2716 N N . GLU A 1 324 ? -15.461 4.48 26.203 1 96.56 324 GLU A N 1
ATOM 2717 C CA . GLU A 1 324 ? -14.852 5.066 27.391 1 96.56 324 GLU A CA 1
ATOM 2718 C C . GLU A 1 324 ? -13.438 5.566 27.094 1 96.56 324 GLU A C 1
ATOM 2720 O O . GLU A 1 324 ? -12.984 6.547 27.688 1 96.56 324 GLU A O 1
ATOM 2725 N N . TRP A 1 325 ? -12.82 4.914 26.188 1 97.25 325 TRP A N 1
ATOM 2726 C CA . TRP A 1 325 ? -11.406 5.199 25.969 1 97.25 325 TRP A CA 1
ATOM 2727 C C . TRP A 1 325 ? -11.227 6.184 24.812 1 97.25 325 TRP A C 1
ATOM 2729 O O . TRP A 1 325 ? -10.117 6.656 24.562 1 97.25 325 TRP A O 1
ATOM 2739 N N . MET A 1 326 ? -12.289 6.504 24.109 1 97.81 326 MET A N 1
ATOM 2740 C CA . MET A 1 326 ? -12.164 7.535 23.094 1 97.81 326 MET A CA 1
ATOM 2741 C C . MET A 1 326 ? -11.664 8.844 23.688 1 97.81 326 MET A C 1
ATOM 2743 O O . MET A 1 326 ? -12.227 9.344 24.656 1 97.81 326 MET A O 1
ATOM 2747 N N . PRO A 1 327 ? -10.648 9.375 23.078 1 96.69 327 PRO A N 1
ATOM 2748 C CA . PRO A 1 327 ? -10.109 10.625 23.625 1 96.69 327 PRO A CA 1
ATOM 2749 C C . PRO A 1 327 ? -11.164 11.719 23.734 1 96.69 327 PRO A C 1
ATOM 2751 O O . PRO A 1 327 ? -11.195 12.453 24.734 1 96.69 327 PRO A O 1
ATOM 2754 N N . THR A 1 328 ? -12.062 11.82 22.828 1 97.31 328 THR A N 1
ATOM 2755 C CA . THR A 1 328 ? -13.07 12.867 22.812 1 97.31 328 THR A CA 1
ATOM 2756 C C . THR A 1 328 ? -14.086 12.672 23.922 1 97.31 328 THR A C 1
ATOM 2758 O O . THR A 1 328 ? -14.797 13.602 24.297 1 97.31 328 THR A O 1
ATOM 2761 N N . HIS A 1 329 ? -14.172 11.445 24.422 1 97.12 329 HIS A N 1
ATOM 2762 C CA . HIS A 1 329 ? -15.062 11.156 25.547 1 97.12 329 HIS A CA 1
ATOM 2763 C C . HIS A 1 329 ? -14.32 11.234 26.875 1 97.12 329 HIS A C 1
ATOM 2765 O O . HIS A 1 329 ? -14.914 11.555 27.906 1 97.12 329 HIS A O 1
ATOM 2771 N N . ARG A 1 330 ? -13.102 11 26.906 1 96.56 330 ARG A N 1
ATOM 2772 C CA . ARG A 1 330 ? -12.406 10.664 28.141 1 96.56 330 ARG A CA 1
ATOM 2773 C C . ARG A 1 330 ? -11.727 11.898 28.734 1 96.56 330 ARG A C 1
ATOM 2775 O O . ARG A 1 330 ? -11.734 12.094 29.953 1 96.56 330 ARG A O 1
ATOM 2782 N N . TRP A 1 331 ? -11.102 12.656 27.953 1 96.69 331 TRP A N 1
ATOM 2783 C CA . TRP A 1 331 ? -10.289 13.75 28.469 1 96.69 331 TRP A CA 1
ATOM 2784 C C . TRP A 1 331 ? -10.922 15.102 28.141 1 96.69 331 TRP A C 1
ATOM 2786 O O . TRP A 1 331 ? -11.266 15.367 26.984 1 96.69 331 TRP A O 1
ATOM 2796 N N . HIS A 1 332 ? -10.969 16 29.156 1 96.62 332 HIS A N 1
ATOM 2797 C CA . HIS A 1 332 ? -11.68 17.266 29.047 1 96.62 332 HIS A CA 1
ATOM 2798 C C . HIS A 1 332 ? -10.875 18.406 29.656 1 96.62 332 HIS A C 1
ATOM 2800 O O . HIS A 1 332 ? -11.156 19.578 29.406 1 96.62 332 HIS A O 1
ATOM 2806 N N . ASN A 1 333 ? -9.953 18.016 30.578 1 96.06 333 ASN A N 1
ATOM 2807 C CA . ASN A 1 333 ? -9.148 19.047 31.219 1 96.06 333 ASN A CA 1
ATOM 2808 C C . ASN A 1 333 ? -8.273 19.781 30.219 1 96.06 333 ASN A C 1
ATOM 2810 O O . ASN A 1 333 ? -7.332 19.219 29.672 1 96.06 333 ASN A O 1
ATOM 2814 N N . SER A 1 334 ? -8.586 21.047 29.953 1 96 334 SER A N 1
ATOM 2815 C CA . SER A 1 334 ? -7.977 21.781 28.844 1 96 334 SER A CA 1
ATOM 2816 C C . SER A 1 334 ? -7.375 23.094 29.328 1 96 334 SER A C 1
ATOM 2818 O O . SER A 1 334 ? -7.902 23.734 30.25 1 96 334 SER A O 1
ATOM 2820 N N . THR A 1 335 ? -6.398 23.453 28.719 1 95 335 THR A N 1
ATOM 2821 C CA . THR A 1 335 ? -5.809 24.766 28.938 1 95 335 THR A CA 1
ATOM 2822 C C . THR A 1 335 ? -6.609 25.844 28.203 1 95 335 THR A C 1
ATOM 2824 O O . THR A 1 335 ? -7.551 25.531 27.469 1 95 335 THR A O 1
ATOM 2827 N N . GLY A 1 336 ? -6.184 27.125 28.469 1 94.31 336 GLY A N 1
ATOM 2828 C CA . GLY A 1 336 ? -6.637 28.188 27.578 1 94.31 336 GLY A CA 1
ATOM 2829 C C . GLY A 1 336 ? -6.105 28.031 26.156 1 94.31 336 GLY A C 1
ATOM 2830 O O . GLY A 1 336 ? -5.262 27.172 25.891 1 94.31 336 GLY A O 1
ATOM 2831 N N . ILE A 1 337 ? -6.629 28.875 25.281 1 94.25 337 ILE A N 1
ATOM 2832 C CA . ILE A 1 337 ? -6.195 28.844 23.891 1 94.25 337 ILE A CA 1
ATOM 2833 C C . ILE A 1 337 ? -4.781 29.391 23.781 1 94.25 337 ILE A C 1
ATOM 2835 O O . ILE A 1 337 ? -4.477 30.453 24.344 1 94.25 337 ILE A O 1
ATOM 2839 N N . GLY A 1 338 ? -3.975 28.688 23.141 1 93.19 338 GLY A N 1
ATOM 2840 C CA . GLY A 1 338 ? -2.596 29.125 22.969 1 93.19 338 GLY A CA 1
ATOM 2841 C C . GLY A 1 338 ? -2.471 30.453 22.25 1 93.19 338 GLY A C 1
ATOM 2842 O O . GLY A 1 338 ? -3.334 30.812 21.453 1 93.19 338 GLY A O 1
ATOM 2843 N N . ALA A 1 339 ? -1.353 31.094 22.484 1 89.12 339 ALA A N 1
ATOM 2844 C CA . ALA A 1 339 ? -1.062 32.344 21.781 1 89.12 339 ALA A CA 1
ATOM 2845 C C . ALA A 1 339 ? -0.871 32.094 20.281 1 89.12 339 ALA A C 1
ATOM 2847 O O . ALA A 1 339 ? -0.58 30.984 19.859 1 89.12 339 ALA A O 1
ATOM 2848 N N . PRO A 1 340 ? -1.12 33.156 19.531 1 85.38 340 PRO A N 1
ATOM 2849 C CA . PRO A 1 340 ? -0.826 33 18.109 1 85.38 340 PRO A CA 1
ATOM 2850 C C . PRO A 1 340 ? 0.593 32.5 17.844 1 85.38 340 PRO A C 1
ATOM 2852 O O . PRO A 1 340 ? 1.548 33 18.453 1 85.38 340 PRO A O 1
ATOM 2855 N N . GLY A 1 341 ? 0.697 31.453 17.078 1 82.31 341 GLY A N 1
ATOM 2856 C CA . GLY A 1 341 ? 2.008 30.938 16.703 1 82.31 341 GLY A CA 1
ATOM 2857 C C . GLY A 1 341 ? 2.451 29.766 17.547 1 82.31 341 GLY A C 1
ATOM 2858 O O . GLY A 1 341 ? 3.34 29.016 17.156 1 82.31 341 GLY A O 1
ATOM 2859 N N . HIS A 1 342 ? 1.761 29.609 18.656 1 88.06 342 HIS A N 1
ATOM 2860 C CA . HIS A 1 342 ? 2.139 28.5 19.531 1 88.06 342 HIS A CA 1
ATOM 2861 C C . HIS A 1 342 ? 1.646 27.172 18.969 1 88.06 342 HIS A C 1
ATOM 2863 O O . HIS A 1 342 ? 0.452 26.859 19.031 1 88.06 342 HIS A O 1
ATOM 2869 N N . THR A 1 343 ? 2.463 26.344 18.5 1 88.62 343 THR A N 1
ATOM 2870 C CA . THR A 1 343 ? 2.238 24.984 18.016 1 88.62 343 THR A CA 1
ATOM 2871 C C . THR A 1 343 ? 0.955 24.922 17.203 1 88.62 343 THR A C 1
ATOM 2873 O O . THR A 1 343 ? 0.157 23.984 17.375 1 88.62 343 THR A O 1
ATOM 2876 N N . SER A 1 344 ? 0.737 25.938 16.438 1 91.38 344 SER A N 1
ATOM 2877 C CA . SER A 1 344 ? -0.441 25.969 15.578 1 91.38 344 SER A CA 1
ATOM 2878 C C . SER A 1 344 ? -0.354 24.906 14.484 1 91.38 344 SER A C 1
ATOM 2880 O O . SER A 1 344 ? 0.716 24.359 14.234 1 91.38 344 SER A O 1
ATOM 2882 N N . LYS A 1 345 ? -1.461 24.609 13.969 1 94.44 345 LYS A N 1
ATOM 2883 C CA . LYS A 1 345 ? -1.496 23.719 12.812 1 94.44 345 LYS A CA 1
ATOM 2884 C C . LYS A 1 345 ? -2.072 24.422 11.586 1 94.44 345 LYS A C 1
ATOM 2886 O O . LYS A 1 345 ? -2.826 25.391 11.719 1 94.44 345 LYS A O 1
ATOM 2891 N N . CYS A 1 346 ? -1.638 23.906 10.477 1 95.06 346 CYS A N 1
ATOM 2892 C CA . CYS A 1 346 ? -1.968 24.625 9.266 1 95.06 346 CYS A CA 1
ATOM 2893 C C . CYS A 1 346 ? -2.748 23.75 8.289 1 95.06 346 CYS A C 1
ATOM 2895 O O . CYS A 1 346 ? -2.586 22.531 8.289 1 95.06 346 CYS A O 1
ATOM 2897 N N . ILE A 1 347 ? -3.609 24.359 7.547 1 98.06 347 ILE A N 1
ATOM 2898 C CA . ILE A 1 347 ? -4.176 23.875 6.289 1 98.06 347 ILE A CA 1
ATOM 2899 C C . ILE A 1 347 ? -3.613 24.688 5.125 1 98.06 347 ILE A C 1
ATOM 2901 O O . ILE A 1 347 ? -3.73 25.922 5.102 1 98.06 347 ILE A O 1
ATOM 2905 N N . ILE A 1 348 ? -3.055 23.984 4.172 1 98.06 348 ILE A N 1
ATOM 2906 C CA . ILE A 1 348 ? -2.301 24.766 3.188 1 98.06 348 ILE A CA 1
ATOM 2907 C C . ILE A 1 348 ? -2.791 24.422 1.781 1 98.06 348 ILE A C 1
ATOM 2909 O O . ILE A 1 348 ? -3.346 23.344 1.554 1 98.06 348 ILE A O 1
ATOM 2913 N N . ASP A 1 349 ? -2.668 25.344 0.908 1 96.31 349 ASP A N 1
ATOM 2914 C CA . ASP A 1 349 ? -2.645 25.109 -0.533 1 96.31 349 ASP A CA 1
ATOM 2915 C C . ASP A 1 349 ? -1.243 24.734 -1.006 1 96.31 349 ASP A C 1
ATOM 2917 O O . ASP A 1 349 ? -0.386 25.609 -1.186 1 96.31 349 ASP A O 1
ATOM 2921 N N . THR A 1 350 ? -1.03 23.5 -1.236 1 93.62 350 THR A N 1
ATOM 2922 C CA . THR A 1 350 ? 0.317 22.984 -1.446 1 93.62 350 THR A CA 1
ATOM 2923 C C . THR A 1 350 ? 0.898 23.5 -2.758 1 93.62 350 THR A C 1
ATOM 2925 O O . THR A 1 350 ? 2.115 23.484 -2.955 1 93.62 350 THR A O 1
ATOM 2928 N N . SER A 1 351 ? 0.117 23.969 -3.68 1 94.94 351 SER A N 1
ATOM 2929 C CA . SER A 1 351 ? 0.622 24.516 -4.938 1 94.94 351 SER A CA 1
ATOM 2930 C C . SER A 1 351 ? 1.358 25.828 -4.715 1 94.94 351 SER A C 1
ATOM 2932 O O . SER A 1 351 ? 2.139 26.266 -5.562 1 94.94 351 SER A O 1
ATOM 2934 N N . LYS A 1 352 ? 1.127 26.406 -3.592 1 95.75 352 LYS A N 1
ATOM 2935 C CA . LYS A 1 352 ? 1.701 27.719 -3.301 1 95.75 352 LYS A CA 1
ATOM 2936 C C . LYS A 1 352 ? 2.889 27.594 -2.35 1 95.75 352 LYS A C 1
ATOM 2938 O O . LYS A 1 352 ? 3.646 28.547 -2.176 1 95.75 352 LYS A O 1
ATOM 2943 N N . VAL A 1 353 ? 2.998 26.469 -1.735 1 97.12 353 VAL A N 1
ATOM 2944 C CA . VAL A 1 353 ? 3.959 26.297 -0.649 1 97.12 353 VAL A CA 1
ATOM 2945 C C . VAL A 1 353 ? 5.215 25.609 -1.173 1 97.12 353 VAL A C 1
ATOM 2947 O O . VAL A 1 353 ? 5.137 24.547 -1.787 1 97.12 353 VAL A O 1
ATOM 2950 N N . PHE A 1 354 ? 6.344 26.234 -0.876 1 96.88 354 PHE A N 1
ATOM 2951 C CA . PHE A 1 354 ? 7.625 25.656 -1.271 1 96.88 354 PHE A CA 1
ATOM 2952 C C . PHE A 1 354 ? 8.258 24.906 -0.11 1 96.88 354 PHE A C 1
ATOM 2954 O O . PHE A 1 354 ? 8.656 23.75 -0.258 1 96.88 354 PHE A O 1
ATOM 2961 N N . VAL A 1 355 ? 8.305 25.5 1.053 1 96.38 355 VAL A N 1
ATOM 2962 C CA . VAL A 1 355 ? 8.891 24.891 2.244 1 96.38 355 VAL A CA 1
ATOM 2963 C C . VAL A 1 355 ? 7.953 25.078 3.434 1 96.38 355 VAL A C 1
ATOM 2965 O O . VAL A 1 355 ? 7.355 26.141 3.6 1 96.38 355 VAL A O 1
ATOM 2968 N N . MET A 1 356 ? 7.906 24 4.113 1 94.62 356 MET A N 1
ATOM 2969 C CA . MET A 1 356 ? 7.082 24.047 5.316 1 94.62 356 MET A CA 1
ATOM 2970 C C . MET A 1 356 ? 7.82 23.438 6.504 1 94.62 356 MET A C 1
ATOM 2972 O O . MET A 1 356 ? 8.562 22.453 6.348 1 94.62 356 MET A O 1
ATOM 2976 N N . TRP A 1 357 ? 7.621 24.031 7.652 1 91.94 357 TRP A N 1
ATOM 2977 C CA . TRP A 1 357 ? 8.031 23.438 8.922 1 91.94 357 TRP A CA 1
ATOM 2978 C C . TRP A 1 357 ? 6.844 22.781 9.617 1 91.94 357 TRP A C 1
ATOM 2980 O O . TRP A 1 357 ? 5.73 22.766 9.086 1 91.94 357 TRP A O 1
ATOM 2990 N N . VAL A 1 358 ? 7.066 22.312 10.766 1 90.5 358 VAL A N 1
ATOM 2991 C CA . VAL A 1 358 ? 6.086 21.5 11.484 1 90.5 358 VAL A CA 1
ATOM 2992 C C . VAL A 1 358 ? 4.812 22.312 11.719 1 90.5 358 VAL A C 1
ATOM 2994 O O . VAL A 1 358 ? 3.703 21.797 11.578 1 90.5 358 VAL A O 1
ATOM 2997 N N . HIS A 1 359 ? 4.992 23.641 11.938 1 90.06 359 HIS A N 1
ATOM 2998 C CA . HIS A 1 359 ? 3.828 24.375 12.414 1 90.06 359 HIS A CA 1
ATOM 2999 C C . HIS A 1 359 ? 3.477 25.516 11.453 1 90.06 359 HIS A C 1
ATOM 3001 O O . HIS A 1 359 ? 2.484 26.219 11.664 1 90.06 359 HIS A O 1
ATOM 3007 N N . SER A 1 360 ? 4.332 25.719 10.453 1 91.5 360 SER A N 1
ATOM 3008 C CA . SER A 1 360 ? 4.082 26.891 9.609 1 91.5 360 SER A CA 1
ATOM 3009 C C . SER A 1 360 ? 4.793 26.766 8.266 1 91.5 360 SER A C 1
ATOM 3011 O O . SER A 1 360 ? 5.746 26 8.133 1 91.5 360 SER A O 1
ATOM 3013 N N . VAL A 1 361 ? 4.262 27.547 7.41 1 95.06 361 VAL A N 1
ATOM 3014 C CA . VAL A 1 361 ? 4.93 27.672 6.117 1 95.06 361 VAL A CA 1
ATOM 3015 C C . VAL A 1 361 ? 6.172 28.547 6.258 1 95.06 361 VAL A C 1
ATOM 3017 O O . VAL A 1 361 ? 6.109 29.641 6.832 1 95.06 361 VAL A O 1
ATOM 3020 N N . SER A 1 362 ? 7.223 28.062 5.781 1 94.69 362 SER A N 1
ATOM 3021 C CA . SER A 1 362 ? 8.477 28.812 5.863 1 94.69 362 SER A CA 1
ATOM 3022 C C . SER A 1 362 ? 8.703 29.641 4.605 1 94.69 362 SER A C 1
ATOM 3024 O O . SER A 1 362 ? 9.305 30.719 4.664 1 94.69 362 SER A O 1
ATOM 3026 N N . GLN A 1 363 ? 8.297 29.141 3.527 1 96.06 363 GLN A N 1
ATOM 3027 C CA . GLN A 1 363 ? 8.531 29.812 2.26 1 96.06 363 GLN A CA 1
ATOM 3028 C C . GLN A 1 363 ? 7.457 29.469 1.236 1 96.06 363 GLN A C 1
ATOM 3030 O O . GLN A 1 363 ? 7.148 28.281 1.041 1 96.06 363 GLN A O 1
ATOM 3035 N N . PHE A 1 364 ? 6.879 30.484 0.631 1 96.38 364 PHE A N 1
ATOM 3036 C CA . PHE A 1 364 ? 5.98 30.312 -0.504 1 96.38 364 PHE A CA 1
ATOM 3037 C C . PHE A 1 364 ? 6.742 30.438 -1.819 1 96.38 364 PHE A C 1
ATOM 3039 O O . PHE A 1 364 ? 7.844 30.984 -1.859 1 96.38 364 PHE A O 1
ATOM 3046 N N . PHE A 1 365 ? 6.172 29.859 -2.846 1 95.19 365 PHE A N 1
ATOM 3047 C CA . PHE A 1 365 ? 6.648 30.219 -4.176 1 95.19 365 PHE A CA 1
ATOM 3048 C C . PHE A 1 365 ? 6.461 31.703 -4.445 1 95.19 365 PHE A C 1
ATOM 3050 O O . PHE A 1 365 ? 5.531 32.312 -3.924 1 95.19 365 PHE A O 1
ATOM 3057 N N . PRO A 1 366 ? 7.262 32.312 -5.203 1 91.69 366 PRO A N 1
ATOM 3058 C CA . PRO A 1 366 ? 7.309 33.781 -5.285 1 91.69 366 PRO A CA 1
ATOM 3059 C C . PRO A 1 366 ? 6.191 34.344 -6.152 1 91.69 366 PRO A C 1
ATOM 3061 O O . PRO A 1 366 ? 5.891 35.531 -6.062 1 91.69 366 PRO A O 1
ATOM 3064 N N . ASP A 1 367 ? 5.527 33.781 -7.02 1 82.56 367 ASP A N 1
ATOM 3065 C CA . ASP A 1 367 ? 4.742 34.344 -8.117 1 82.56 367 ASP A CA 1
ATOM 3066 C C . ASP A 1 367 ? 3.395 34.844 -7.621 1 82.56 367 ASP A C 1
ATOM 3068 O O . ASP A 1 367 ? 2.785 35.719 -8.258 1 82.56 367 ASP A O 1
ATOM 3072 N N . GLY A 1 368 ? 2.93 34.625 -6.418 1 84.12 368 GLY A N 1
ATOM 3073 C CA . GLY A 1 368 ? 1.582 35.031 -6.051 1 84.12 368 GLY A CA 1
ATOM 3074 C C . GLY A 1 368 ? 1.532 35.844 -4.781 1 84.12 368 GLY A C 1
ATOM 3075 O O . GLY A 1 368 ? 0.451 36.188 -4.293 1 84.12 368 GLY A O 1
ATOM 3076 N N . ASN A 1 369 ? 2.625 36.312 -4.227 1 90.81 369 ASN A N 1
ATOM 3077 C CA . ASN A 1 369 ? 2.666 37.031 -2.953 1 90.81 369 ASN A CA 1
ATOM 3078 C C . ASN A 1 369 ? 1.779 36.375 -1.907 1 90.81 369 ASN A C 1
ATOM 3080 O O . ASN A 1 369 ? 0.957 37.031 -1.27 1 90.81 369 ASN A O 1
ATOM 3084 N N . TYR A 1 370 ? 1.95 35.188 -1.768 1 94.81 370 TYR A N 1
ATOM 3085 C CA . TYR A 1 370 ? 1.111 34.344 -0.903 1 94.81 370 TYR A CA 1
ATOM 3086 C C . TYR A 1 370 ? 1.379 34.656 0.566 1 94.81 370 TYR A C 1
ATOM 3088 O O . TYR A 1 370 ? 2.484 35.062 0.931 1 94.81 370 TYR A O 1
ATOM 3096 N N . ILE A 1 371 ? 0.317 34.438 1.38 1 93.75 371 ILE A N 1
ATOM 3097 C CA . ILE A 1 371 ? 0.425 34.781 2.797 1 93.75 371 ILE A CA 1
ATOM 3098 C C . ILE A 1 371 ? -0.22 33.656 3.635 1 93.75 371 ILE A C 1
ATOM 3100 O O . ILE A 1 371 ? -0.991 32.844 3.117 1 93.75 371 ILE A O 1
ATOM 3104 N N . GLU A 1 372 ? 0.16 33.625 4.871 1 93.69 372 GLU A N 1
ATOM 3105 C CA . GLU A 1 372 ? -0.493 32.781 5.891 1 93.69 372 GLU A CA 1
ATOM 3106 C C . GLU A 1 372 ? -1.501 33.625 6.691 1 93.69 372 GLU A C 1
ATOM 3108 O O . GLU A 1 372 ? -1.186 34.719 7.16 1 93.69 372 GLU A O 1
ATOM 3113 N N . ALA A 1 373 ? -2.641 33.125 6.797 1 93.62 373 ALA A N 1
ATOM 3114 C CA . ALA A 1 373 ? -3.686 33.781 7.559 1 93.62 373 ALA A CA 1
ATOM 3115 C C . ALA A 1 373 ? -4.047 33 8.812 1 93.62 373 ALA A C 1
ATOM 3117 O O . ALA A 1 373 ? -4.113 31.781 8.781 1 93.62 373 ALA A O 1
ATOM 3118 N N . GLY A 1 374 ? -4.281 33.75 9.852 1 93.62 374 GLY A N 1
ATOM 3119 C CA . GLY A 1 374 ? -4.797 33.094 11.055 1 93.62 374 GLY A CA 1
ATOM 3120 C C . GLY A 1 374 ? -6.301 32.938 11.039 1 93.62 374 GLY A C 1
ATOM 3121 O O . GLY A 1 374 ? -7.031 33.781 10.562 1 93.62 374 GLY A O 1
ATOM 3122 N N . VAL A 1 375 ? -6.703 31.844 11.555 1 93.81 375 VAL A N 1
ATOM 3123 C CA . VAL A 1 375 ? -8.133 31.625 11.75 1 93.81 375 VAL A CA 1
ATOM 3124 C C . VAL A 1 375 ? -8.539 32.031 13.164 1 93.81 375 VAL A C 1
ATOM 3126 O O . VAL A 1 375 ? -7.891 31.625 14.141 1 93.81 375 VAL A O 1
ATOM 3129 N N . LYS A 1 376 ? -9.539 32.812 13.258 1 92.88 376 LYS A N 1
ATOM 3130 C CA . LYS A 1 376 ? -10.023 33.156 14.586 1 92.88 376 LYS A CA 1
ATOM 3131 C C . LYS A 1 376 ? -10.477 31.938 15.367 1 92.88 376 LYS A C 1
ATOM 3133 O O . LYS A 1 376 ? -11.172 31.078 14.828 1 92.88 376 LYS A O 1
ATOM 3138 N N . PRO A 1 377 ? -10.148 31.922 16.656 1 91.81 377 PRO A N 1
ATOM 3139 C CA . PRO A 1 377 ? -10.57 30.781 17.469 1 91.81 377 PRO A CA 1
ATOM 3140 C C . PRO A 1 377 ? -12.086 30.594 17.5 1 91.81 377 PRO A C 1
ATOM 3142 O O . PRO A 1 377 ? -12.57 29.484 17.734 1 91.81 377 PRO A O 1
ATOM 3145 N N . THR A 1 378 ? -12.82 31.641 17.25 1 91 378 THR A N 1
ATOM 3146 C CA . THR A 1 378 ? -14.273 31.547 17.203 1 91 378 THR A CA 1
ATOM 3147 C C . THR A 1 378 ? -14.727 30.781 15.969 1 91 378 THR A C 1
ATOM 3149 O O . THR A 1 378 ? -15.836 30.234 15.938 1 91 378 THR A O 1
ATOM 3152 N N . ASP A 1 379 ? -13.836 30.703 15 1 91.94 379 ASP A N 1
ATOM 3153 C CA . ASP A 1 379 ? -14.188 29.969 13.789 1 91.94 379 ASP A CA 1
ATOM 3154 C C . ASP A 1 379 ? -13.688 28.531 13.859 1 91.94 379 ASP A C 1
ATOM 3156 O O . ASP A 1 379 ? -14.375 27.609 13.422 1 91.94 379 ASP A O 1
ATOM 3160 N N . GLY A 1 380 ? -12.492 28.406 14.375 1 93.75 380 GLY A N 1
ATOM 3161 C CA . GLY A 1 380 ? -11.922 27.078 14.438 1 93.75 380 GLY A CA 1
ATOM 3162 C C . GLY A 1 380 ? -10.75 26.969 15.398 1 93.75 380 GLY A C 1
ATOM 3163 O O . GLY A 1 380 ? -10.062 27.953 15.648 1 93.75 380 GLY A O 1
ATOM 3164 N N . LEU A 1 381 ? -10.547 25.75 15.875 1 94.75 381 LEU A N 1
ATOM 3165 C CA . LEU A 1 381 ? -9.523 25.484 16.875 1 94.75 381 LEU A CA 1
ATOM 3166 C C . LEU A 1 381 ? -8.961 24.078 16.703 1 94.75 381 LEU A C 1
ATOM 3168 O O . LEU A 1 381 ? -9.594 23.219 16.094 1 94.75 381 LEU A O 1
ATOM 3172 N N . VAL A 1 382 ? -7.727 23.859 17.219 1 96.81 382 VAL A N 1
ATOM 3173 C CA . VAL A 1 382 ? -7.141 22.531 17.312 1 96.81 382 VAL A CA 1
ATOM 3174 C C . VAL A 1 382 ? -7.277 22 18.75 1 96.81 382 VAL A C 1
ATOM 3176 O O . VAL A 1 382 ? -6.816 22.641 19.688 1 96.81 382 VAL A O 1
ATOM 3179 N N . ARG A 1 383 ? -7.918 20.922 18.938 1 96.56 383 ARG A N 1
ATOM 3180 C CA . ARG A 1 383 ? -7.898 20.188 20.188 1 96.56 383 ARG A CA 1
ATOM 3181 C C . ARG A 1 383 ? -6.754 19.188 20.234 1 96.56 383 ARG A C 1
ATOM 3183 O O . ARG A 1 383 ? -6.75 18.219 19.469 1 96.56 383 ARG A O 1
ATOM 3190 N N . HIS A 1 384 ? -5.793 19.359 21.062 1 96.81 384 HIS A N 1
ATOM 3191 C CA . HIS A 1 384 ? -4.582 18.547 21.109 1 96.81 384 HIS A CA 1
ATOM 3192 C C . HIS A 1 384 ? -4.535 17.703 22.375 1 96.81 384 HIS A C 1
ATOM 3194 O O . HIS A 1 384 ? -4.234 18.203 23.453 1 96.81 384 HIS A O 1
ATOM 3200 N N . TYR A 1 385 ? -4.758 16.438 22.203 1 96.19 385 TYR A N 1
ATOM 3201 C CA . TYR A 1 385 ? -4.77 15.492 23.312 1 96.19 385 TYR A CA 1
ATOM 3202 C C . TYR A 1 385 ? -3.357 15.031 23.656 1 96.19 385 TYR A C 1
ATOM 3204 O O . TYR A 1 385 ? -2.854 14.07 23.078 1 96.19 385 TYR A O 1
ATOM 3212 N N . ARG A 1 386 ? -2.787 15.602 24.641 1 93.5 386 ARG A N 1
ATOM 3213 C CA . ARG A 1 386 ? -1.375 15.367 24.922 1 93.5 386 ARG A CA 1
ATOM 3214 C C . ARG A 1 386 ? -1.2 14.562 26.219 1 93.5 386 ARG A C 1
ATOM 3216 O O . ARG A 1 386 ? -1.73 14.938 27.266 1 93.5 386 ARG A O 1
ATOM 3223 N N . ASP A 1 387 ? -0.453 13.523 25.984 1 89.31 387 ASP A N 1
ATOM 3224 C CA . ASP A 1 387 ? -0.044 12.758 27.156 1 89.31 387 ASP A CA 1
ATOM 3225 C C . ASP A 1 387 ? 1.045 13.492 27.938 1 89.31 387 ASP A C 1
ATOM 3227 O O . ASP A 1 387 ? 2.178 13.617 27.469 1 89.31 387 ASP A O 1
ATOM 3231 N N . GLN A 1 388 ? 0.8 13.812 29.141 1 86.25 388 GLN A N 1
ATOM 3232 C CA . GLN A 1 388 ? 1.715 14.617 29.953 1 86.25 388 GLN A CA 1
ATOM 3233 C C . GLN A 1 388 ? 2.943 13.805 30.359 1 86.25 388 GLN A C 1
ATOM 3235 O O . GLN A 1 388 ? 3.969 14.375 30.734 1 86.25 388 GLN A O 1
ATOM 3240 N N . SER A 1 389 ? 2.797 12.5 30.25 1 80.75 389 SER A N 1
ATOM 3241 C CA . SER A 1 389 ? 3.883 11.633 30.703 1 80.75 389 SER A CA 1
ATOM 3242 C C . SER A 1 389 ? 4.766 11.211 29.531 1 80.75 389 SER A C 1
ATOM 3244 O O . SER A 1 389 ? 5.762 10.508 29.734 1 80.75 389 SER A O 1
ATOM 3246 N N . MET A 1 390 ? 4.34 11.578 28.438 1 78.69 390 MET A N 1
ATOM 3247 C CA . MET A 1 390 ? 5.141 11.203 27.266 1 78.69 390 MET A CA 1
ATOM 3248 C C . MET A 1 390 ? 6.512 11.867 27.328 1 78.69 390 MET A C 1
ATOM 3250 O O . MET A 1 390 ? 6.617 13.094 27.25 1 78.69 390 MET A O 1
ATOM 3254 N N . GLY A 1 391 ? 7.426 10.992 27.484 1 74.25 391 GLY A N 1
ATOM 3255 C CA . GLY A 1 391 ? 8.766 11.547 27.641 1 74.25 391 GLY A CA 1
ATOM 3256 C C . GLY A 1 391 ? 8.875 12.484 28.828 1 74.25 391 GLY A C 1
ATOM 3257 O O . GLY A 1 391 ? 8.57 12.102 29.969 1 74.25 391 GLY A O 1
ATOM 3258 N N . ASN A 1 392 ? 9.305 13.766 28.562 1 81.44 392 ASN A N 1
ATOM 3259 C CA . ASN A 1 392 ? 9.422 14.789 29.609 1 81.44 392 ASN A CA 1
ATOM 3260 C C . ASN A 1 392 ? 8.586 16.016 29.266 1 81.44 392 ASN A C 1
ATOM 3262 O O . ASN A 1 392 ? 8.961 17.141 29.609 1 81.44 392 ASN A O 1
ATOM 3266 N N . TRP A 1 393 ? 7.52 15.742 28.562 1 85.12 393 TRP A N 1
ATOM 3267 C CA . TRP A 1 393 ? 6.727 16.875 28.078 1 85.12 393 TRP A CA 1
ATOM 3268 C C . TRP A 1 393 ? 6.195 17.703 29.25 1 85.12 393 TRP A C 1
ATOM 3270 O O . TRP A 1 393 ? 6.289 18.922 29.234 1 85.12 393 TRP A O 1
ATOM 3280 N N . GLY A 1 394 ? 5.621 17.062 30.219 1 84.75 394 GLY A N 1
ATOM 3281 C CA . GLY A 1 394 ? 5.07 17.781 31.359 1 84.75 394 GLY A CA 1
ATOM 3282 C C . GLY A 1 394 ? 6.094 18.625 32.062 1 84.75 394 GLY A C 1
ATOM 3283 O O . GLY A 1 394 ? 5.812 19.781 32.438 1 84.75 394 GLY A O 1
ATOM 3284 N N . ASP A 1 395 ? 7.195 18.047 32.25 1 86.38 395 ASP A N 1
ATOM 3285 C CA . ASP A 1 395 ? 8.258 18.766 32.938 1 86.38 395 ASP A CA 1
ATOM 3286 C C . ASP A 1 395 ? 8.727 19.969 32.125 1 86.38 395 ASP A C 1
ATOM 3288 O O . ASP A 1 395 ? 9.016 21.031 32.688 1 86.38 395 ASP A O 1
ATOM 3292 N N . LYS A 1 396 ? 8.648 19.797 30.875 1 87 396 LYS A N 1
ATOM 3293 C CA . LYS A 1 396 ? 9.234 20.812 30 1 87 396 LYS A CA 1
ATOM 3294 C C . LYS A 1 396 ? 8.219 21.891 29.656 1 87 396 LYS A C 1
ATOM 3296 O O . LYS A 1 396 ? 8.57 23.078 29.578 1 87 396 LYS A O 1
ATOM 3301 N N . TRP A 1 397 ? 6.945 21.5 29.547 1 88.75 397 TRP A N 1
ATOM 3302 C CA . TRP A 1 397 ? 6.07 22.438 28.828 1 88.75 397 TRP A CA 1
ATOM 3303 C C . TRP A 1 397 ? 4.848 22.781 29.672 1 88.75 397 TRP A C 1
ATOM 3305 O O . TRP A 1 397 ? 4.145 23.75 29.391 1 88.75 397 TRP A O 1
ATOM 3315 N N . LEU A 1 398 ? 4.633 22.078 30.766 1 88.12 398 LEU A N 1
ATOM 3316 C CA . LEU A 1 398 ? 3.387 22.25 31.5 1 88.12 398 LEU A CA 1
ATOM 3317 C C . LEU A 1 398 ? 3.291 23.672 32.062 1 88.12 398 LEU A C 1
ATOM 3319 O O . LEU A 1 398 ? 2.232 24.297 32 1 88.12 398 LEU A O 1
ATOM 3323 N N . ARG A 1 399 ? 4.328 24.125 32.562 1 87.38 399 ARG A N 1
ATOM 3324 C CA . ARG A 1 399 ? 4.328 25.469 33.156 1 87.38 399 ARG A CA 1
ATOM 3325 C C . ARG A 1 399 ? 3.994 26.531 32.125 1 87.38 399 ARG A C 1
ATOM 3327 O O . ARG A 1 399 ? 3.24 27.469 32.375 1 87.38 399 ARG A O 1
ATOM 3334 N N . VAL A 1 400 ? 4.477 26.375 30.969 1 87.56 400 VAL A N 1
ATOM 3335 C CA . VAL A 1 400 ? 4.277 27.344 29.891 1 87.56 400 VAL A CA 1
ATOM 3336 C C . VAL A 1 400 ? 2.824 27.297 29.422 1 87.56 400 VAL A C 1
ATOM 3338 O O . VAL A 1 400 ? 2.191 28.344 29.25 1 87.56 400 VAL A O 1
ATOM 3341 N N . VAL A 1 401 ? 2.334 26.125 29.312 1 90 401 VAL A N 1
ATOM 3342 C CA . VAL A 1 401 ? 1.007 26.016 28.719 1 90 401 VAL A CA 1
ATOM 3343 C C . VAL A 1 401 ? -0.052 26.469 29.719 1 90 401 VAL A C 1
ATOM 3345 O O . VAL A 1 401 ? -1.124 26.938 29.328 1 90 401 VAL A O 1
ATOM 3348 N N . LEU A 1 402 ? 0.268 26.406 31 1 90.69 402 LEU A N 1
ATOM 3349 C CA . LEU A 1 402 ? -0.678 26.844 32.031 1 90.69 402 LEU A CA 1
ATOM 3350 C C . LEU A 1 402 ? -0.805 28.359 32.031 1 90.69 402 LEU A C 1
ATOM 3352 O O . LEU A 1 402 ? -1.738 28.906 32.625 1 90.69 402 LEU A O 1
ATOM 3356 N N . ARG A 1 403 ? 0.027 29 31.328 1 90.62 403 ARG A N 1
ATOM 3357 C CA . ARG A 1 403 ? -0.033 30.469 31.266 1 90.62 403 ARG A CA 1
ATOM 3358 C C . ARG A 1 403 ? -1.119 30.922 30.297 1 90.62 403 ARG A C 1
ATOM 3360 O O . ARG A 1 403 ? -1.482 32.094 30.266 1 90.62 403 ARG A O 1
ATOM 3367 N N . PHE A 1 404 ? -1.596 30.047 29.516 1 91.88 404 PHE A N 1
ATOM 3368 C CA . PHE A 1 404 ? -2.602 30.422 28.531 1 91.88 404 PHE A CA 1
ATOM 3369 C C . PHE A 1 404 ? -3.945 30.688 29.188 1 91.88 404 PHE A C 1
ATOM 3371 O O . PHE A 1 404 ? -4.832 31.297 28.594 1 91.88 404 PHE A O 1
ATOM 3378 N N . GLY A 1 405 ? -4.047 30.203 30.469 1 89.31 405 GLY A N 1
ATOM 3379 C CA . GLY A 1 405 ? -5.289 30.375 31.203 1 89.31 405 GLY A CA 1
ATOM 3380 C C . GLY A 1 405 ? -5.559 29.266 32.188 1 89.31 405 GLY A C 1
ATOM 3381 O O . GLY A 1 405 ? -4.832 28.266 32.219 1 89.31 405 GLY A O 1
ATOM 3382 N N . VAL A 1 406 ? -6.57 29.469 32.875 1 89.69 406 VAL A N 1
ATOM 3383 C CA . VAL A 1 406 ? -6.965 28.5 33.875 1 89.69 406 VAL A CA 1
ATOM 3384 C C . VAL A 1 406 ? -7.477 27.219 33.219 1 89.69 406 VAL A C 1
ATOM 3386 O O . VAL A 1 406 ? -8.172 27.281 32.188 1 89.69 406 VAL A O 1
ATOM 3389 N N . LEU A 1 407 ? -7.07 26.156 33.844 1 93.31 407 LEU A N 1
ATOM 3390 C CA . LEU A 1 407 ? -7.574 24.875 33.344 1 93.31 407 LEU A CA 1
ATOM 3391 C C . LEU A 1 407 ? -9.094 24.812 33.5 1 93.31 407 LEU A C 1
ATOM 3393 O O . LEU A 1 407 ? -9.648 25.266 34.5 1 93.31 407 LEU A O 1
ATOM 3397 N N . ARG A 1 408 ? -9.773 24.281 32.531 1 95.06 408 ARG A N 1
ATOM 3398 C CA . ARG A 1 408 ? -11.219 24.047 32.531 1 95.06 408 ARG A CA 1
ATOM 3399 C C . ARG A 1 408 ? -11.594 22.828 31.703 1 95.06 408 ARG A C 1
ATOM 3401 O O . ARG A 1 408 ? -10.812 22.391 30.859 1 95.06 408 ARG A O 1
ATOM 3408 N N . ASN A 1 409 ? -12.719 22.406 31.969 1 96.5 409 ASN A N 1
ATOM 3409 C CA . ASN A 1 409 ? -13.211 21.281 31.172 1 96.5 409 ASN A CA 1
ATOM 3410 C C . ASN A 1 409 ? -13.875 21.766 29.875 1 96.5 409 ASN A C 1
ATOM 3412 O O . ASN A 1 409 ? -14.75 22.625 29.922 1 96.5 409 ASN A O 1
ATOM 3416 N N . THR A 1 410 ? -13.375 21.297 28.797 1 95.06 410 THR A N 1
ATOM 3417 C CA . THR A 1 410 ? -14.023 21.531 27.5 1 95.06 410 THR A CA 1
ATOM 3418 C C . THR A 1 410 ? -14.367 20.203 26.828 1 95.06 410 THR A C 1
ATOM 3420 O O . THR A 1 410 ? -13.773 19.172 27.156 1 95.06 410 THR A O 1
ATOM 3423 N N . ASP A 1 411 ? -15.406 20.344 25.922 1 95.12 411 ASP A N 1
ATOM 3424 C CA . ASP A 1 411 ? -15.875 19.109 25.281 1 95.12 411 ASP A CA 1
ATOM 3425 C C . ASP A 1 411 ? -15.688 19.188 23.766 1 95.12 411 ASP A C 1
ATOM 3427 O O . ASP A 1 411 ? -15.625 20.281 23.188 1 95.12 411 ASP A O 1
ATOM 3431 N N . TYR A 1 412 ? -15.516 18.047 23.234 1 95.56 412 TYR A N 1
ATOM 3432 C CA . TYR A 1 412 ? -15.664 17.906 21.781 1 95.56 412 TYR A CA 1
ATOM 3433 C C . TYR A 1 412 ? -17.047 18.375 21.328 1 95.56 412 TYR A C 1
ATOM 3435 O O . TYR A 1 412 ? -18.031 18.234 22.062 1 95.56 412 TYR A O 1
ATOM 3443 N N . PRO A 1 413 ? -17.156 18.953 20.156 1 93.94 413 PRO A N 1
ATOM 3444 C CA . PRO A 1 413 ? -18.422 19.531 19.734 1 93.94 413 PRO A CA 1
ATOM 3445 C C . PRO A 1 413 ? -19.594 18.547 19.844 1 93.94 413 PRO A C 1
ATOM 3447 O O . PRO A 1 413 ? -19.516 17.438 19.328 1 93.94 413 PRO A O 1
ATOM 3450 N N . LYS A 1 414 ? -20.641 19.016 20.359 1 92.81 414 LYS A N 1
ATOM 3451 C CA . LYS A 1 414 ? -21.828 18.203 20.594 1 92.81 414 LYS A CA 1
ATOM 3452 C C . LYS A 1 414 ? -22.453 17.734 19.297 1 92.81 414 LYS A C 1
ATOM 3454 O O . LYS A 1 414 ? -23 16.625 19.203 1 92.81 414 LYS A O 1
ATOM 3459 N N . SER A 1 415 ? -22.375 18.547 18.344 1 92.88 415 SER A N 1
ATOM 3460 C CA . SER A 1 415 ? -23.016 18.25 17.062 1 92.88 415 SER A CA 1
ATOM 3461 C C . SER A 1 415 ? -22.312 17.109 16.344 1 92.88 415 SER A C 1
ATOM 3463 O O . SER A 1 415 ? -22.875 16.516 15.43 1 92.88 415 SER A O 1
ATOM 3465 N N . LEU A 1 416 ? -21.078 16.734 16.766 1 95.88 416 LEU A N 1
ATOM 3466 C CA . LEU A 1 416 ? -20.297 15.758 16.031 1 95.88 416 LEU A CA 1
ATOM 3467 C C . LEU A 1 416 ? -20.109 14.484 16.844 1 95.88 416 LEU A C 1
ATOM 3469 O O . LEU A 1 416 ? -19.844 13.422 16.281 1 95.88 416 LEU A O 1
ATOM 3473 N N . ILE A 1 417 ? -20.25 14.562 18.109 1 97.44 417 ILE A N 1
ATOM 3474 C CA . ILE A 1 417 ? -19.766 13.523 19.016 1 97.44 417 ILE A CA 1
ATOM 3475 C C . ILE A 1 417 ? -20.547 12.234 18.797 1 97.44 417 ILE A C 1
ATOM 3477 O O . ILE A 1 417 ? -19.984 11.141 18.844 1 97.44 417 ILE A O 1
ATOM 3481 N N . GLU A 1 418 ? -21.812 12.305 18.594 1 97.62 418 GLU A N 1
ATOM 3482 C CA . GLU A 1 418 ? -22.625 11.102 18.422 1 97.62 418 GLU A CA 1
ATOM 3483 C C . GLU A 1 418 ? -22.234 10.352 17.141 1 97.62 418 GLU A C 1
ATOM 3485 O O . GLU A 1 418 ? -21.969 9.148 17.188 1 97.62 418 GLU A O 1
ATOM 3490 N N . LYS A 1 419 ? -22.188 11.086 16.109 1 97.69 419 LYS A N 1
ATOM 3491 C CA . LYS A 1 419 ? -21.828 10.469 14.828 1 97.69 419 LYS A CA 1
ATOM 3492 C C . LYS A 1 419 ? -20.406 9.938 14.859 1 97.69 419 LYS A C 1
ATOM 3494 O O . LYS A 1 419 ? -20.125 8.859 14.32 1 97.69 419 LYS A O 1
ATOM 3499 N N . LEU A 1 420 ? -19.516 10.672 15.414 1 98.5 420 LEU A N 1
ATOM 3500 C CA . LEU A 1 420 ? -18.141 10.211 15.547 1 98.5 420 LEU A CA 1
ATOM 3501 C C . LEU A 1 420 ? -18.078 8.883 16.297 1 98.5 420 LEU A C 1
ATOM 3503 O O . LEU A 1 420 ? -17.406 7.949 15.867 1 98.5 420 LEU A O 1
ATOM 3507 N N . THR A 1 421 ? -18.812 8.836 17.359 1 98.62 421 THR A N 1
ATOM 3508 C CA . THR A 1 421 ? -18.828 7.645 18.203 1 98.62 421 THR A CA 1
ATOM 3509 C C . THR A 1 421 ? -19.344 6.438 17.422 1 98.62 421 THR A C 1
ATOM 3511 O O . THR A 1 421 ? -18.734 5.359 17.469 1 98.62 421 THR A O 1
ATOM 3514 N N . GLU A 1 422 ? -20.328 6.645 16.719 1 97.88 422 GLU A N 1
ATOM 3515 C CA . GLU A 1 422 ? -20.906 5.57 15.914 1 97.88 422 GLU A CA 1
ATOM 3516 C C . GLU A 1 422 ? -19.906 5.082 14.867 1 97.88 422 GLU A C 1
ATOM 3518 O O . GLU A 1 422 ? -19.734 3.877 14.672 1 97.88 422 GLU A O 1
ATOM 3523 N N . ASN A 1 423 ? -19.312 5.996 14.18 1 97.94 423 ASN A N 1
ATOM 3524 C CA . ASN A 1 423 ? -18.344 5.645 13.148 1 97.94 423 ASN A CA 1
ATOM 3525 C C . ASN A 1 423 ? -17.172 4.859 13.727 1 97.94 423 ASN A C 1
ATOM 3527 O O . ASN A 1 423 ? -16.734 3.871 13.141 1 97.94 423 ASN A O 1
ATOM 3531 N N . VAL A 1 424 ? -16.656 5.32 14.844 1 98.62 424 VAL A N 1
ATOM 3532 C CA . VAL A 1 424 ? -15.523 4.664 15.484 1 98.62 424 VAL A CA 1
ATOM 3533 C C . VAL A 1 424 ? -15.906 3.248 15.898 1 98.62 424 VAL A C 1
ATOM 3535 O O . VAL A 1 424 ? -15.148 2.301 15.672 1 98.62 424 VAL A O 1
ATOM 3538 N N . LYS A 1 425 ? -17.078 3.139 16.469 1 97.69 4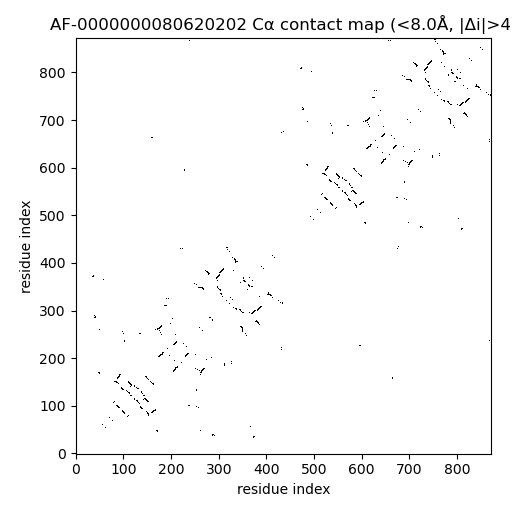25 LYS A N 1
ATOM 3539 C CA . LYS A 1 425 ? -17.562 1.824 16.875 1 97.69 425 LYS A CA 1
ATOM 3540 C C . LYS A 1 425 ? -17.672 0.882 15.688 1 97.69 425 LYS A C 1
ATOM 3542 O O . LYS A 1 425 ? -17.203 -0.26 15.75 1 97.69 425 LYS A O 1
ATOM 3547 N N . ARG A 1 426 ? -18.219 1.336 14.672 1 95.25 426 ARG A N 1
ATOM 3548 C CA . ARG A 1 426 ? -18.406 0.527 13.477 1 95.25 426 ARG A CA 1
ATOM 3549 C C . ARG A 1 426 ? -17.078 0.044 12.922 1 95.25 426 ARG A C 1
ATOM 3551 O O . ARG A 1 426 ? -16.922 -1.134 12.586 1 95.25 426 ARG A O 1
ATOM 3558 N N . LYS A 1 427 ? -16.125 0.926 12.789 1 97.06 427 LYS A N 1
ATOM 3559 C CA . LYS A 1 427 ? -14.812 0.566 12.258 1 97.06 427 LYS A CA 1
ATOM 3560 C C . LYS A 1 427 ? -14.094 -0.418 13.18 1 97.06 427 LYS A C 1
ATOM 3562 O O . LYS A 1 427 ? -13.539 -1.419 12.711 1 97.06 427 LYS A O 1
ATOM 3567 N N . ALA A 1 428 ? -14.117 -0.091 14.445 1 97.62 428 ALA A N 1
ATOM 3568 C CA . ALA A 1 428 ? -13.445 -0.965 15.406 1 97.62 428 ALA A CA 1
ATOM 3569 C C . ALA A 1 428 ? -14.062 -2.359 15.406 1 97.62 428 ALA A C 1
ATOM 3571 O O . ALA A 1 428 ? -13.344 -3.363 15.414 1 97.62 428 ALA A O 1
ATOM 3572 N N . GLU A 1 429 ? -15.352 -2.367 15.375 1 94.19 429 GLU A N 1
ATOM 3573 C CA . GLU A 1 429 ? -16.047 -3.652 15.367 1 94.19 429 GLU A CA 1
ATOM 3574 C C . GLU A 1 429 ? -15.727 -4.438 14.094 1 94.19 429 GLU A C 1
ATOM 3576 O O . GLU A 1 429 ? -15.523 -5.652 14.148 1 94.19 429 GLU A O 1
ATOM 3581 N N . TYR A 1 430 ? -15.711 -3.789 13.078 1 93.75 430 TYR A N 1
ATOM 3582 C CA . TYR A 1 430 ? -15.422 -4.441 11.797 1 93.75 430 TYR A CA 1
ATOM 3583 C C . TYR A 1 430 ? -14.023 -5.039 11.797 1 93.75 430 TYR A C 1
ATOM 3585 O O . TYR A 1 430 ? -13.828 -6.172 11.352 1 93.75 430 TYR A O 1
ATOM 3593 N N . VAL A 1 431 ? -13.039 -4.312 12.25 1 95.75 431 VAL A N 1
ATOM 3594 C CA . VAL A 1 431 ? -11.641 -4.703 12.125 1 95.75 431 VAL A CA 1
ATOM 3595 C C . VAL A 1 431 ? -11.281 -5.699 13.227 1 95.75 431 VAL A C 1
ATOM 3597 O O . VAL A 1 431 ? -10.547 -6.664 12.984 1 95.75 431 VAL A O 1
ATOM 3600 N N . TYR A 1 432 ? -11.875 -5.414 14.391 1 95.06 432 TYR A N 1
ATOM 3601 C CA . TYR A 1 432 ? -11.359 -6.156 15.531 1 95.06 432 TYR A CA 1
ATOM 3602 C C . TYR A 1 432 ? -12.445 -7.047 16.125 1 95.06 432 TYR A C 1
ATOM 3604 O O . TYR A 1 432 ? -12.164 -7.898 16.984 1 95.06 432 TYR A O 1
ATOM 3612 N N . GLY A 1 433 ? -13.68 -6.777 15.719 1 88.25 433 GLY A N 1
ATOM 3613 C CA . GLY A 1 433 ? -14.781 -7.523 16.297 1 88.25 433 GLY A CA 1
ATOM 3614 C C . GLY A 1 433 ? -14.93 -8.914 15.711 1 88.25 433 GLY A C 1
ATOM 3615 O O . GLY A 1 433 ? -14.727 -9.117 14.508 1 88.25 433 GLY A O 1
ATOM 3616 N N . VAL A 1 434 ? -14.32 -9.969 16.297 1 75 434 VAL A N 1
ATOM 3617 C CA . VAL A 1 434 ? -14.398 -11.328 15.773 1 75 434 VAL A CA 1
ATOM 3618 C C . VAL A 1 434 ? -15.859 -11.719 15.57 1 75 434 VAL A C 1
ATOM 3620 O O . VAL A 1 434 ? -16.688 -11.562 16.469 1 75 434 VAL A O 1
ATOM 3623 N N . VAL A 1 435 ? -16.312 -11.656 14.336 1 58.84 435 VAL A N 1
ATOM 3624 C CA . VAL A 1 435 ? -17.703 -11.992 14.023 1 58.84 435 VAL A CA 1
ATOM 3625 C C . VAL A 1 435 ? -17.953 -13.469 14.312 1 58.84 435 VAL A C 1
ATOM 3627 O O . VAL A 1 435 ? -17.062 -14.305 14.141 1 58.84 435 VAL A O 1
ATOM 3630 N N . ASP A 1 436 ? -18.891 -13.789 15.297 1 49.34 436 ASP A N 1
ATOM 3631 C CA . ASP A 1 436 ? -19.391 -15.117 15.648 1 49.34 436 ASP A CA 1
ATOM 3632 C C . ASP A 1 436 ? -19.656 -15.953 14.398 1 49.34 436 ASP A C 1
ATOM 3634 O O . ASP A 1 436 ? -20.047 -15.414 13.359 1 49.34 436 ASP A O 1
ATOM 3638 N N . MET B 1 1 ? -11.711 -59.031 58.281 1 20.88 1 MET B N 1
ATOM 3639 C CA . MET B 1 1 ? -12.859 -58.938 57.375 1 20.88 1 MET B CA 1
ATOM 3640 C C . MET B 1 1 ? -12.492 -58.188 56.094 1 20.88 1 MET B C 1
ATOM 3642 O O . MET B 1 1 ? -11.852 -57.125 56.156 1 20.88 1 MET B O 1
ATOM 3646 N N . LYS B 1 2 ? -12.523 -59 55 1 21.39 2 LYS B N 1
ATOM 3647 C CA . LYS B 1 2 ? -12.008 -59.156 53.656 1 21.39 2 LYS B CA 1
ATOM 3648 C C . LYS B 1 2 ? -12.562 -58.062 52.719 1 21.39 2 LYS B C 1
ATOM 3650 O O . LYS B 1 2 ? -13.617 -58.25 52.094 1 21.39 2 LYS B O 1
ATOM 3655 N N . THR B 1 3 ? -12.852 -56.938 53.312 1 22.66 3 THR B N 1
ATOM 3656 C CA . THR B 1 3 ? -13.758 -56.062 52.594 1 22.66 3 THR B CA 1
ATOM 3657 C C . THR B 1 3 ? -13.273 -55.844 51.156 1 22.66 3 THR B C 1
ATOM 3659 O O . THR B 1 3 ? -12.078 -55.656 50.906 1 22.66 3 THR B O 1
ATOM 3662 N N . LEU B 1 4 ? -14.117 -56.188 50.219 1 23.58 4 LEU B N 1
ATOM 3663 C CA . LEU B 1 4 ? -14.352 -56.312 48.781 1 23.58 4 LEU B CA 1
ATOM 3664 C C . LEU B 1 4 ? -13.992 -55.031 48.062 1 23.58 4 LEU B C 1
ATOM 3666 O O . LEU B 1 4 ? -14.594 -53.969 48.312 1 23.58 4 LEU B O 1
ATOM 3670 N N . LEU B 1 5 ? -12.688 -54.844 47.844 1 24.33 5 LEU B N 1
ATOM 3671 C CA . LEU B 1 5 ? -12.016 -53.812 47.062 1 24.33 5 LEU B CA 1
ATOM 3672 C C . LEU B 1 5 ? -12.672 -53.656 45.688 1 24.33 5 LEU B C 1
ATOM 3674 O O . LEU B 1 5 ? -12.578 -54.531 44.844 1 24.33 5 LEU B O 1
ATOM 3678 N N . TRP B 1 6 ? -14.031 -53.281 45.719 1 22.75 6 TRP B N 1
ATOM 3679 C CA . TRP B 1 6 ? -14.844 -53.188 44.5 1 22.75 6 TRP B CA 1
ATOM 3680 C C . TRP B 1 6 ? -14.133 -52.375 43.438 1 22.75 6 TRP B C 1
ATOM 3682 O O . TRP B 1 6 ? -13.781 -51.219 43.656 1 22.75 6 TRP B O 1
ATOM 3692 N N . LEU B 1 7 ? -13.312 -53.062 42.656 1 22.81 7 LEU B N 1
ATOM 3693 C CA . LEU B 1 7 ? -12.547 -52.719 41.438 1 22.81 7 LEU B CA 1
ATOM 3694 C C . LEU B 1 7 ? -13.438 -52.031 40.406 1 22.81 7 LEU B C 1
ATOM 3696 O O . LEU B 1 7 ? -14.383 -52.625 39.906 1 22.81 7 LEU B O 1
ATOM 3700 N N . PHE B 1 8 ? -13.953 -50.781 40.719 1 24.31 8 PHE B N 1
ATOM 3701 C CA . PHE B 1 8 ? -14.805 -50.094 39.781 1 24.31 8 PHE B CA 1
ATOM 3702 C C . PHE B 1 8 ? -14.172 -50.031 38.406 1 24.31 8 PHE B C 1
ATOM 3704 O O . PHE B 1 8 ? -13.078 -49.5 38.219 1 24.31 8 PHE B O 1
ATOM 3711 N N . ILE B 1 9 ? -14.258 -51.125 37.625 1 22.52 9 ILE B N 1
ATOM 3712 C CA . ILE B 1 9 ? -13.875 -51.312 36.219 1 22.52 9 ILE B CA 1
ATOM 3713 C C . ILE B 1 9 ? -14.531 -50.25 35.375 1 22.52 9 ILE B C 1
ATOM 3715 O O . ILE B 1 9 ? -15.758 -50.188 35.25 1 22.52 9 ILE B O 1
ATOM 3719 N N . VAL B 1 10 ? -14.219 -49 35.594 1 22.8 10 VAL B N 1
ATOM 3720 C CA . VAL B 1 10 ? -14.805 -47.938 34.781 1 22.8 10 VAL B CA 1
ATOM 3721 C C . VAL B 1 10 ? -14.672 -48.312 33.312 1 22.8 10 VAL B C 1
ATOM 3723 O O . VAL B 1 10 ? -13.578 -48.625 32.8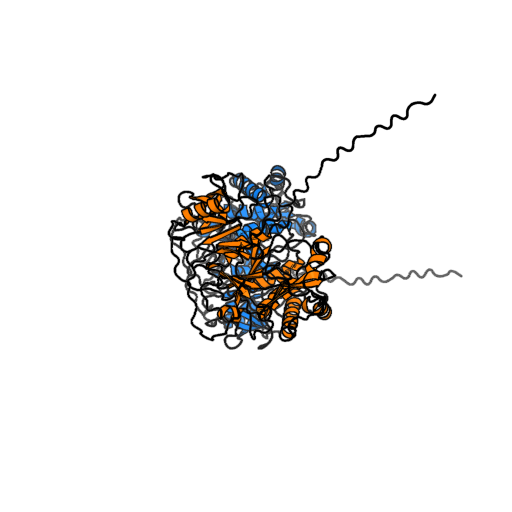12 1 22.8 10 VAL B O 1
ATOM 3726 N N . ALA B 1 11 ? -15.734 -48.844 32.656 1 23.53 11 ALA B N 1
ATOM 3727 C CA . ALA B 1 11 ? -16.016 -49.219 31.281 1 23.53 11 ALA B CA 1
ATOM 3728 C C . ALA B 1 11 ? -15.586 -48.125 30.312 1 23.53 11 ALA B C 1
ATOM 3730 O O . ALA B 1 11 ? -16.078 -47 30.375 1 23.53 11 ALA B O 1
ATOM 3731 N N . ALA B 1 12 ? -14.297 -48.031 29.984 1 23.02 12 ALA B N 1
ATOM 3732 C CA . ALA B 1 12 ? -13.609 -47.25 28.953 1 23.02 12 ALA B CA 1
ATOM 3733 C C . ALA B 1 12 ? -14.328 -47.375 27.609 1 23.02 12 ALA B C 1
ATOM 3735 O O . ALA B 1 12 ? -14.352 -48.438 27.016 1 23.02 12 ALA B O 1
ATOM 3736 N N . SER B 1 13 ? -15.602 -46.906 27.531 1 23.64 13 SER B N 1
ATOM 3737 C CA . SER B 1 13 ? -16.328 -46.938 26.266 1 23.64 13 SER B CA 1
ATOM 3738 C C . SER B 1 13 ? -15.43 -46.562 25.094 1 23.64 13 SER B C 1
ATOM 3740 O O . SER B 1 13 ? -14.734 -45.562 25.141 1 23.64 13 SER B O 1
ATOM 3742 N N . SER B 1 14 ? -14.938 -47.531 24.344 1 22.77 14 SER B N 1
ATOM 3743 C CA . SER B 1 14 ? -14.172 -47.562 23.094 1 22.77 14 SER B CA 1
ATOM 3744 C C . SER B 1 14 ? -14.828 -46.719 22.016 1 22.77 14 SER B C 1
ATOM 3746 O O . SER B 1 14 ? -15.844 -47.125 21.438 1 22.77 14 SER B O 1
ATOM 3748 N N . THR B 1 15 ? -15.266 -45.531 22.266 1 24.48 15 THR B N 1
ATOM 3749 C CA . THR B 1 15 ? -15.797 -44.781 21.125 1 24.48 15 THR B CA 1
ATOM 3750 C C . THR B 1 15 ? -14.891 -44.969 19.906 1 24.48 15 THR B C 1
ATOM 3752 O O . THR B 1 15 ? -13.703 -44.656 19.953 1 24.48 15 THR B O 1
ATOM 3755 N N . LEU B 1 16 ? -15.203 -45.938 19.094 1 23.66 16 LEU B N 1
ATOM 3756 C CA . LEU B 1 16 ? -14.672 -46.25 17.766 1 23.66 16 LEU B CA 1
ATOM 3757 C C . LEU B 1 16 ? -14.516 -44.969 16.938 1 23.66 16 LEU B C 1
ATOM 3759 O O . LEU B 1 16 ? -15.492 -44.281 16.688 1 23.66 16 LEU B O 1
ATOM 3763 N N . MET B 1 17 ? -13.484 -44.25 17.234 1 22.14 17 MET B N 1
ATOM 3764 C CA . MET B 1 17 ? -13.062 -43.188 16.328 1 22.14 17 MET B CA 1
ATOM 3765 C C . MET B 1 17 ? -13.203 -43.594 14.875 1 22.14 17 MET B C 1
ATOM 3767 O O . MET B 1 17 ? -12.516 -44.5 14.414 1 22.14 17 MET B O 1
ATOM 3771 N N . MET B 1 18 ? -14.492 -43.688 14.438 1 22.09 18 MET B N 1
ATOM 3772 C CA . MET B 1 18 ? -14.648 -43.906 13 1 22.09 18 MET B CA 1
ATOM 3773 C C . MET B 1 18 ? -13.625 -43.094 12.211 1 22.09 18 MET B C 1
ATOM 3775 O O . MET B 1 18 ? -13.578 -41.875 12.312 1 22.09 18 MET B O 1
ATOM 3779 N N . LEU B 1 19 ? -12.477 -43.625 12.102 1 23.94 19 LEU B N 1
ATOM 3780 C CA . LEU B 1 19 ? -11.539 -43.219 11.07 1 23.94 19 LEU B CA 1
ATOM 3781 C C . LEU B 1 19 ? -12.258 -42.938 9.758 1 23.94 19 LEU B C 1
ATOM 3783 O O . LEU B 1 19 ? -12.82 -43.844 9.148 1 23.94 19 LEU B O 1
ATOM 3787 N N . PHE B 1 20 ? -13.047 -41.875 9.734 1 24.7 20 PHE B N 1
ATOM 3788 C CA . PHE B 1 20 ? -13.484 -41.5 8.398 1 24.7 20 PHE B CA 1
ATOM 3789 C C . PHE B 1 20 ? -12.367 -41.719 7.383 1 24.7 20 PHE B C 1
ATOM 3791 O O . PHE B 1 20 ? -11.32 -41.062 7.469 1 24.7 20 PHE B O 1
ATOM 3798 N N . VAL B 1 21 ? -12.133 -42.906 7.027 1 24.03 21 VAL B N 1
ATOM 3799 C CA . VAL B 1 21 ? -11.383 -43.188 5.805 1 24.03 21 VAL B CA 1
ATOM 3800 C C . VAL B 1 21 ? -11.852 -42.281 4.684 1 24.03 21 VAL B C 1
ATOM 3802 O O . VAL B 1 21 ? -13.031 -42.281 4.312 1 24.03 21 VAL B O 1
ATOM 3805 N N . TYR B 1 22 ? -11.375 -41.094 4.664 1 24.73 22 TYR B N 1
ATOM 3806 C CA . TYR B 1 22 ? -11.547 -40.375 3.4 1 24.73 22 TYR B CA 1
ATOM 3807 C C . TYR B 1 22 ? -11.508 -41.344 2.221 1 24.73 22 TYR B C 1
ATOM 3809 O O . TYR B 1 22 ? -10.594 -42.188 2.115 1 24.73 22 TYR B O 1
ATOM 3817 N N . PRO B 1 23 ? -12.672 -41.844 1.854 1 26.28 23 PRO B N 1
ATOM 3818 C CA . PRO B 1 23 ? -12.555 -42.688 0.66 1 26.28 23 PRO B CA 1
ATOM 3819 C C . PRO B 1 23 ? -11.461 -42.219 -0.291 1 26.28 23 PRO B C 1
ATOM 3821 O O . PRO B 1 23 ? -11.156 -41.031 -0.348 1 26.28 23 PRO B O 1
ATOM 3824 N N . ILE B 1 24 ? -10.469 -42.969 -0.465 1 27.38 24 ILE B N 1
ATOM 3825 C CA . ILE B 1 24 ? -9.625 -42.875 -1.654 1 27.38 24 ILE B CA 1
ATOM 3826 C C . ILE B 1 24 ? -10.492 -42.562 -2.875 1 27.38 24 ILE B C 1
ATOM 3828 O O . ILE B 1 24 ? -11.344 -43.375 -3.262 1 27.38 24 ILE B O 1
ATOM 3832 N N . PHE B 1 25 ? -10.977 -41.375 -3.002 1 27.72 25 PHE B N 1
ATOM 3833 C CA . PHE B 1 25 ? -11.547 -41.031 -4.301 1 27.72 25 PHE B CA 1
ATOM 3834 C C . PHE B 1 25 ? -10.859 -41.844 -5.41 1 27.72 25 PHE B C 1
ATOM 3836 O O . PHE B 1 25 ? -9.633 -41.875 -5.48 1 27.72 25 PHE B O 1
ATOM 3843 N N . SER B 1 26 ? -11.43 -42.875 -5.68 1 25.12 26 SER B N 1
ATOM 3844 C CA . SER B 1 26 ? -11.102 -43.469 -6.969 1 25.12 26 SER B CA 1
ATOM 3845 C C . SER B 1 26 ? -10.953 -42.406 -8.055 1 25.12 26 SER B C 1
ATOM 3847 O O . SER B 1 26 ? -11.93 -41.75 -8.406 1 25.12 26 SER B O 1
ATOM 3849 N N . PHE B 1 27 ? -9.852 -41.688 -8.031 1 28.02 27 PHE B N 1
ATOM 3850 C CA . PHE B 1 27 ? -9.484 -41 -9.273 1 28.02 27 PHE B CA 1
ATOM 3851 C C . PHE B 1 27 ? -9.812 -41.906 -10.477 1 28.02 27 PHE B C 1
ATOM 3853 O O . PHE B 1 27 ? -9.148 -42.906 -10.703 1 28.02 27 PHE B O 1
ATOM 3860 N N . SER B 1 28 ? -11.008 -42.125 -10.633 1 28.94 28 SER B N 1
ATOM 3861 C CA . SER B 1 28 ? -11.148 -42.594 -12.008 1 28.94 28 SER B CA 1
ATOM 3862 C C . SER B 1 28 ? -10.141 -41.938 -12.93 1 28.94 28 SER B C 1
ATOM 3864 O O . SER B 1 28 ? -10.055 -40.688 -12.969 1 28.94 28 SER B O 1
ATOM 3866 N N . LYS B 1 29 ? -9.078 -42.594 -13.227 1 33.28 29 LYS B N 1
ATOM 3867 C CA . LYS B 1 29 ? -8.031 -42.375 -14.227 1 33.28 29 LYS B CA 1
ATOM 3868 C C . LYS B 1 29 ? -8.633 -41.844 -15.539 1 33.28 29 LYS B C 1
ATOM 3870 O O . LYS B 1 29 ? -8.969 -42.656 -16.422 1 33.28 29 LYS B O 1
ATOM 3875 N N . SER B 1 30 ? -9.562 -41.094 -15.539 1 31.95 30 SER B N 1
ATOM 3876 C CA . SER B 1 30 ? -9.484 -40.562 -16.891 1 31.95 30 SER B CA 1
ATOM 3877 C C . SER B 1 30 ? -8.062 -40.156 -17.25 1 31.95 30 SER B C 1
ATOM 3879 O O . SER B 1 30 ? -7.43 -39.375 -16.531 1 31.95 30 SER B O 1
ATOM 3881 N N . SER B 1 31 ? -7.281 -41.094 -17.734 1 31.23 31 SER B N 1
ATOM 3882 C CA . SER B 1 31 ? -5.965 -40.844 -18.297 1 31.23 31 SER B CA 1
ATOM 3883 C C . SER B 1 31 ? -5.914 -39.469 -18.969 1 31.23 31 SER B C 1
ATOM 3885 O O . SER B 1 31 ? -6.293 -39.312 -20.125 1 31.23 31 SER B O 1
ATOM 3887 N N . LYS B 1 32 ? -6.352 -38.562 -18.312 1 44.69 32 LYS B N 1
ATOM 3888 C CA . LYS B 1 32 ? -5.973 -37.312 -18.984 1 44.69 32 LYS B CA 1
ATOM 3889 C C . LYS B 1 32 ? -4.543 -37.375 -19.5 1 44.69 32 LYS B C 1
ATOM 3891 O O . LYS B 1 32 ? -3.6 -37.562 -18.734 1 44.69 32 LYS B O 1
ATOM 3896 N N . GLU B 1 33 ? -4.285 -37.844 -20.609 1 42.09 33 GLU B N 1
ATOM 3897 C CA . GLU B 1 33 ? -3.008 -37.812 -21.328 1 42.09 33 GLU B CA 1
ATOM 3898 C C . GLU B 1 33 ? -2.18 -36.594 -20.922 1 42.09 33 GLU B C 1
ATOM 3900 O O . GLU B 1 33 ? -2.598 -35.469 -21.141 1 42.09 33 GLU B O 1
ATOM 3905 N N . PHE B 1 34 ? -1.464 -36.781 -19.891 1 50.16 34 PHE B N 1
ATOM 3906 C CA . PHE B 1 34 ? -0.48 -35.75 -19.531 1 50.16 34 PHE B CA 1
ATOM 3907 C C . PHE B 1 34 ? 0.476 -35.5 -20.688 1 50.16 34 PHE B C 1
ATOM 3909 O O . PHE B 1 34 ? 1.12 -36.438 -21.188 1 50.16 34 PHE B O 1
ATOM 3916 N N . PHE B 1 35 ? 0.082 -34.531 -21.438 1 67.5 35 PHE B N 1
ATOM 3917 C CA . PHE B 1 35 ? 1.009 -34.188 -22.5 1 67.5 35 PHE B CA 1
ATOM 3918 C C . PHE B 1 35 ? 1.988 -33.094 -22.016 1 67.5 35 PHE B C 1
ATOM 3920 O O . PHE B 1 35 ? 1.613 -32.188 -21.266 1 67.5 35 PHE B O 1
ATOM 3927 N N . GLU B 1 36 ? 3.223 -33.406 -22.016 1 69.88 36 GLU B N 1
ATOM 3928 C CA . GLU B 1 36 ? 4.301 -32.469 -21.719 1 69.88 36 GLU B CA 1
ATOM 3929 C C . GLU B 1 36 ? 4.77 -31.781 -23 1 69.88 36 GLU B C 1
ATOM 3931 O O . GLU B 1 36 ? 4.773 -32.375 -24.078 1 69.88 36 GLU B O 1
ATOM 3936 N N . ILE B 1 37 ? 4.879 -30.516 -22.891 1 66.94 37 ILE B N 1
ATOM 3937 C CA . ILE B 1 37 ? 5.281 -29.734 -24.047 1 66.94 37 ILE B CA 1
ATOM 3938 C C . ILE B 1 37 ? 6.699 -29.203 -23.859 1 66.94 37 ILE B C 1
ATOM 3940 O O . ILE B 1 37 ? 7.199 -29.156 -22.734 1 66.94 37 ILE B O 1
ATOM 3944 N N . SER B 1 38 ? 7.367 -29.078 -25.016 1 67.5 38 SER B N 1
ATOM 3945 C CA . SER B 1 38 ? 8.562 -28.25 -25.141 1 67.5 38 SER B CA 1
ATOM 3946 C C . SER B 1 38 ? 8.336 -27.109 -26.125 1 67.5 38 SER B C 1
ATOM 3948 O O . SER B 1 38 ? 7.617 -27.266 -27.109 1 67.5 38 SER B O 1
ATOM 3950 N N . VAL B 1 39 ? 8.609 -25.906 -25.719 1 62.62 39 VAL B N 1
ATOM 3951 C CA . VAL B 1 39 ? 8.312 -24.75 -26.562 1 62.62 39 VAL B CA 1
ATOM 3952 C C . VAL B 1 39 ? 9.539 -24.391 -27.391 1 62.62 39 VAL B C 1
ATOM 3954 O O . VAL B 1 39 ? 10.672 -24.469 -26.906 1 62.62 39 VAL B O 1
ATOM 3957 N N . ASN B 1 40 ? 9.328 -24.25 -28.719 1 59.88 40 ASN B N 1
ATOM 3958 C CA . ASN B 1 40 ? 10.352 -23.688 -29.594 1 59.88 40 ASN B CA 1
ATOM 3959 C C . ASN B 1 40 ? 10.258 -22.156 -29.641 1 59.88 40 ASN B C 1
ATOM 3961 O O . ASN B 1 40 ? 9.164 -21.609 -29.766 1 59.88 40 ASN B O 1
ATOM 3965 N N . ILE B 1 41 ? 11.344 -21.406 -29.297 1 55.28 41 ILE B N 1
ATOM 3966 C CA . ILE B 1 41 ? 11.414 -19.969 -29.172 1 55.28 41 ILE B CA 1
ATOM 3967 C C . ILE B 1 41 ? 11.328 -19.312 -30.547 1 55.28 41 ILE B C 1
ATOM 3969 O O . ILE B 1 41 ? 12.133 -19.625 -31.438 1 55.28 41 ILE B O 1
ATOM 3973 N N . SER B 1 42 ? 10.172 -18.984 -31 1 53.88 42 SER B N 1
ATOM 3974 C CA . SER B 1 42 ? 10.125 -18.109 -32.188 1 53.88 42 SER B CA 1
ATOM 3975 C C . SER B 1 42 ? 10.109 -16.641 -31.781 1 53.88 42 SER B C 1
ATOM 3977 O O . SER B 1 42 ? 9.602 -16.297 -30.703 1 53.88 42 SER B O 1
ATOM 3979 N N . ASN B 1 43 ? 10.984 -15.773 -32.406 1 52.44 43 ASN B N 1
ATOM 3980 C CA . ASN B 1 43 ? 11.227 -14.359 -32.125 1 52.44 43 ASN B CA 1
ATOM 3981 C C . ASN B 1 43 ? 10.062 -13.492 -32.594 1 52.44 43 ASN B C 1
ATOM 3983 O O . ASN B 1 43 ? 10.234 -12.289 -32.812 1 52.44 43 ASN B O 1
ATOM 3987 N N . ASN B 1 44 ? 8.945 -13.938 -32.875 1 51.97 44 ASN B N 1
ATOM 3988 C CA . ASN B 1 44 ? 7.984 -13.016 -33.469 1 51.97 44 ASN B CA 1
ATOM 3989 C C . ASN B 1 44 ? 7.398 -12.062 -32.438 1 51.97 44 ASN B C 1
ATOM 3991 O O . ASN B 1 44 ? 6.93 -12.492 -31.391 1 51.97 44 ASN B O 1
ATOM 3995 N N . SER B 1 45 ? 7.777 -10.719 -32.562 1 59 45 SER B N 1
ATOM 3996 C CA . SER B 1 45 ? 7.688 -9.555 -31.688 1 59 45 SER B CA 1
ATOM 3997 C C . SER B 1 45 ? 6.336 -8.867 -31.812 1 59 45 SER B C 1
ATOM 3999 O O . SER B 1 45 ? 6.203 -7.68 -31.5 1 59 45 SER B O 1
ATOM 4001 N N . THR B 1 46 ? 5.273 -9.445 -32.375 1 64.06 46 THR B N 1
ATOM 4002 C CA . THR B 1 46 ? 4.109 -8.57 -32.438 1 64.06 46 THR B CA 1
ATOM 4003 C C . THR B 1 46 ? 3.537 -8.367 -31.016 1 64.06 46 THR B C 1
ATOM 4005 O O . THR B 1 46 ? 3.385 -9.328 -30.266 1 64.06 46 THR B O 1
ATOM 4008 N N . PRO B 1 47 ? 3.242 -7.156 -30.812 1 74.88 47 PRO B N 1
ATOM 4009 C CA . PRO B 1 47 ? 2.668 -6.883 -29.5 1 74.88 47 PRO B CA 1
ATOM 4010 C C . PRO B 1 47 ? 1.333 -7.586 -29.281 1 74.88 47 PRO B C 1
ATOM 4012 O O . PRO B 1 47 ? 0.499 -7.637 -30.188 1 74.88 47 PRO B O 1
ATOM 4015 N N . PHE B 1 48 ? 1.24 -8.219 -28.203 1 84.31 48 PHE B N 1
ATOM 4016 C CA . PHE B 1 48 ? 0.024 -8.922 -27.812 1 84.31 48 PHE B CA 1
ATOM 4017 C C . PHE B 1 48 ? -1.07 -7.938 -27.422 1 84.31 48 PHE B C 1
ATOM 4019 O O . PHE B 1 48 ? -0.806 -6.949 -26.734 1 84.31 48 PHE B O 1
ATOM 4026 N N . LEU B 1 49 ? -2.332 -8.133 -28 1 86.81 49 LEU B N 1
ATOM 4027 C CA . LEU B 1 49 ? -3.533 -7.402 -27.609 1 86.81 49 LEU B CA 1
ATOM 4028 C C . LEU B 1 49 ? -4.594 -8.352 -27.062 1 86.81 49 LEU B C 1
ATOM 4030 O O . LEU B 1 49 ? -4.781 -9.445 -27.594 1 86.81 49 LEU B O 1
ATOM 4034 N N . TRP B 1 50 ? -5.238 -7.879 -26.031 1 89.5 50 TRP B N 1
ATOM 4035 C CA . TRP B 1 50 ? -6.316 -8.711 -25.5 1 89.5 50 TRP B CA 1
ATOM 4036 C C . TRP B 1 50 ? -7.473 -8.797 -26.484 1 89.5 50 TRP B C 1
ATOM 4038 O O . TRP B 1 50 ? -7.879 -7.781 -27.062 1 89.5 50 TRP B O 1
ATOM 4048 N N . PRO B 1 51 ? -7.984 -9.969 -26.594 1 79.88 51 PRO B N 1
ATOM 4049 C CA .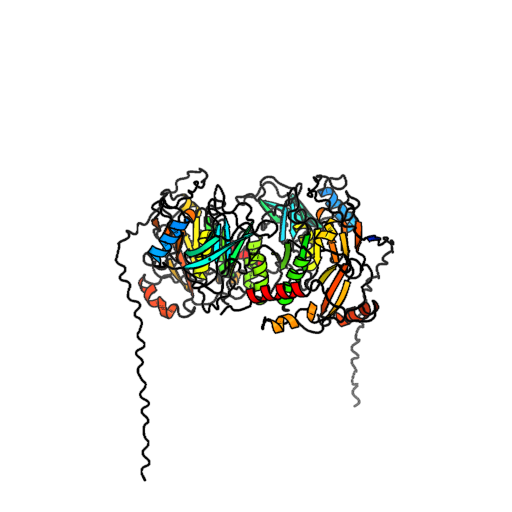 PRO B 1 51 ? -9.203 -10.039 -27.406 1 79.88 51 PRO B CA 1
ATOM 4050 C C . PRO B 1 51 ? -10.414 -9.438 -26.703 1 79.88 51 PRO B C 1
ATOM 4052 O O . PRO B 1 51 ? -10.453 -9.391 -25.469 1 79.88 51 PRO B O 1
ATOM 4055 N N . SER B 1 52 ? -11.297 -8.93 -27.484 1 80.62 52 SER B N 1
ATOM 4056 C CA . SER B 1 52 ? -12.555 -8.477 -26.906 1 80.62 52 SER B CA 1
ATOM 4057 C C . SER B 1 52 ? -13.336 -9.633 -26.297 1 80.62 52 SER B C 1
ATOM 4059 O O . SER B 1 52 ? -13.367 -10.734 -26.859 1 80.62 52 SER B O 1
ATOM 4061 N N . SER B 1 53 ? -13.844 -9.367 -25.141 1 81.06 53 SER B N 1
ATOM 4062 C CA . SER B 1 53 ? -14.625 -10.406 -24.484 1 81.06 53 SER B CA 1
ATOM 4063 C C . SER B 1 53 ? -16.109 -10.234 -24.781 1 81.06 53 SER B C 1
ATOM 4065 O O . SER B 1 53 ? -16.609 -9.109 -24.906 1 81.06 53 SER B O 1
ATOM 4067 N N . SER B 1 54 ? -16.719 -11.328 -24.875 1 86.88 54 SER B N 1
ATOM 4068 C CA . SER B 1 54 ? -18.172 -11.328 -25.016 1 86.88 54 SER B CA 1
ATOM 4069 C C . SER B 1 54 ? -18.859 -11.195 -23.656 1 86.88 54 SER B C 1
ATOM 4071 O O . SER B 1 54 ? -18.328 -11.664 -22.641 1 86.88 54 SER B O 1
ATOM 4073 N N . TYR B 1 55 ? -19.984 -10.602 -23.75 1 93.25 55 TYR B N 1
ATOM 4074 C CA . TYR B 1 55 ? -20.812 -10.586 -22.562 1 93.25 55 TYR B CA 1
ATOM 4075 C C . TYR B 1 55 ? -21.234 -11.992 -22.156 1 93.25 55 TYR B C 1
ATOM 4077 O O . TYR B 1 55 ? -21.297 -12.32 -20.969 1 93.25 55 TYR B O 1
ATOM 4085 N N . MET B 1 56 ? -21.547 -12.719 -23.188 1 95 56 MET B N 1
ATOM 4086 C CA . MET B 1 56 ? -21.969 -14.102 -22.953 1 95 56 MET B CA 1
ATOM 4087 C C . MET B 1 56 ? -20.766 -14.984 -22.625 1 95 56 MET B C 1
ATOM 4089 O O . MET B 1 56 ? -19.672 -14.758 -23.141 1 95 56 MET B O 1
ATOM 4093 N N . ILE B 1 57 ? -21.047 -15.945 -21.797 1 94.25 57 ILE B N 1
ATOM 4094 C CA . ILE B 1 57 ? -20.062 -16.984 -21.516 1 94.25 57 ILE B CA 1
ATOM 4095 C C . ILE B 1 57 ? -20.641 -18.344 -21.891 1 94.25 57 ILE B C 1
ATOM 4097 O O . ILE B 1 57 ? -21.672 -18.766 -21.375 1 94.25 57 ILE B O 1
ATOM 4101 N N . GLY B 1 58 ? -19.938 -18.984 -22.859 1 91 58 GLY B N 1
ATOM 4102 C CA . GLY B 1 58 ? -20.422 -20.266 -23.297 1 91 58 GLY B CA 1
ATOM 4103 C C . GLY B 1 58 ? -21.797 -20.203 -23.938 1 91 58 GLY B C 1
ATOM 4104 O O . GLY B 1 58 ? -22.625 -21.094 -23.734 1 91 58 GLY B O 1
ATOM 4105 N N . GLY B 1 59 ? -22.094 -19.109 -24.438 1 91.56 59 GLY B N 1
ATOM 4106 C CA . GLY B 1 59 ? -23.359 -18.953 -25.141 1 91.56 59 GLY B CA 1
ATOM 4107 C C . GLY B 1 59 ? -24.5 -18.562 -24.219 1 91.56 59 GLY B C 1
ATOM 4108 O O . GLY B 1 59 ? -25.656 -18.531 -24.641 1 91.56 59 GLY B O 1
ATOM 4109 N N . MET B 1 60 ? -24.219 -18.312 -23.047 1 94.75 60 MET B N 1
ATOM 4110 C CA . MET B 1 60 ? -25.297 -17.969 -22.109 1 94.75 60 MET B CA 1
ATOM 4111 C C . MET B 1 60 ? -24.984 -16.656 -21.406 1 94.75 60 MET B C 1
ATOM 4113 O O . MET B 1 60 ? -23.859 -16.172 -21.438 1 94.75 60 MET B O 1
ATOM 4117 N N . ASP B 1 61 ? -26.125 -16.156 -20.859 1 96.56 61 ASP B N 1
ATOM 4118 C CA . ASP B 1 61 ? -25.953 -14.992 -20 1 96.56 61 ASP B CA 1
ATOM 4119 C C . ASP B 1 61 ? -24.906 -15.273 -18.922 1 96.56 61 ASP B C 1
ATOM 4121 O O . ASP B 1 61 ? -24.938 -16.328 -18.281 1 96.56 61 ASP B O 1
ATOM 4125 N N . ARG B 1 62 ? -24.047 -14.406 -18.672 1 96.12 62 ARG B N 1
ATOM 4126 C CA . ARG B 1 62 ? -22.875 -14.672 -17.844 1 96.12 62 ARG B CA 1
ATOM 4127 C C . ARG B 1 62 ? -23.297 -15 -16.406 1 96.12 62 ARG B C 1
ATOM 4129 O O . ARG B 1 62 ? -22.734 -15.883 -15.773 1 96.12 62 ARG B O 1
ATOM 4136 N N . PHE B 1 63 ? -24.266 -14.32 -15.875 1 96.31 63 PHE B N 1
ATOM 4137 C CA . PHE B 1 63 ? -24.688 -14.562 -14.5 1 96.31 63 PHE B CA 1
ATOM 4138 C C . PHE B 1 63 ? -25.484 -15.859 -14.398 1 96.31 63 PHE B C 1
ATOM 4140 O O . PHE B 1 63 ? -25.438 -16.531 -13.367 1 96.31 63 PHE B O 1
ATOM 4147 N N . GLU B 1 64 ? -26.172 -16.141 -15.438 1 96.75 64 GLU B N 1
ATOM 4148 C CA . GLU B 1 64 ? -26.797 -17.453 -15.516 1 96.75 64 GLU B CA 1
ATOM 4149 C C . GLU B 1 64 ? -25.75 -18.562 -15.578 1 96.75 64 GLU B C 1
ATOM 4151 O O . GLU B 1 64 ? -25.922 -19.625 -15 1 96.75 64 GLU B O 1
ATOM 4156 N N . TRP B 1 65 ? -24.719 -18.281 -16.266 1 97.38 65 TRP B N 1
ATOM 4157 C CA . TRP B 1 65 ? -23.625 -19.25 -16.359 1 97.38 65 TRP B CA 1
ATOM 4158 C C . TRP B 1 65 ? -23.016 -19.531 -14.992 1 97.38 65 TRP B C 1
ATOM 4160 O O . TRP B 1 65 ? -22.797 -20.688 -14.625 1 97.38 65 TRP B O 1
ATOM 4170 N N . TYR B 1 66 ? -22.766 -18.5 -14.242 1 97.44 66 TYR B N 1
ATOM 4171 C CA . TYR B 1 66 ? -22.234 -18.656 -12.898 1 97.44 66 TYR B CA 1
ATOM 4172 C C . TYR B 1 66 ? -23.156 -19.516 -12.039 1 97.44 66 TYR B C 1
ATOM 4174 O O . TYR B 1 66 ? -22.703 -20.422 -11.336 1 97.44 66 TYR B O 1
ATOM 4182 N N . ARG B 1 67 ? -24.406 -19.234 -12.148 1 96.88 67 ARG B N 1
ATOM 4183 C CA . ARG B 1 67 ? -25.391 -19.984 -11.383 1 96.88 67 ARG B CA 1
ATOM 4184 C C . ARG B 1 67 ? -25.391 -21.453 -11.789 1 96.88 67 ARG B C 1
ATOM 4186 O O . ARG B 1 67 ? -25.422 -22.344 -10.938 1 96.88 67 ARG B O 1
ATOM 4193 N N . LYS B 1 68 ? -25.375 -21.641 -13.008 1 97.19 68 LYS B N 1
ATOM 4194 C CA . LYS B 1 68 ? -25.359 -23 -13.523 1 97.19 68 LYS B CA 1
ATOM 4195 C C . LYS B 1 68 ? -24.109 -23.75 -13.07 1 97.19 68 LYS B C 1
ATOM 4197 O O . LYS B 1 68 ? -24.188 -24.922 -12.68 1 97.19 68 LYS B O 1
ATOM 4202 N N . GLN B 1 69 ? -22.969 -23.094 -13.141 1 96.69 69 GLN B N 1
ATOM 4203 C CA . GLN B 1 69 ? -21.734 -23.734 -12.703 1 96.69 69 GLN B CA 1
ATOM 4204 C C . GLN B 1 69 ? -21.781 -24.078 -11.219 1 96.69 69 GLN B C 1
ATOM 4206 O O . GLN B 1 69 ? -21.344 -25.156 -10.805 1 96.69 69 GLN B O 1
ATOM 4211 N N . MET B 1 70 ? -22.297 -23.141 -10.453 1 96.94 70 MET B N 1
ATOM 4212 C CA . MET B 1 70 ? -22.453 -23.406 -9.023 1 96.94 70 MET B CA 1
ATOM 4213 C C . MET B 1 70 ? -23.297 -24.641 -8.781 1 96.94 70 MET B C 1
ATOM 4215 O O . MET B 1 70 ? -22.953 -25.484 -7.953 1 96.94 70 MET B O 1
ATOM 4219 N N . TYR B 1 71 ? -24.359 -24.766 -9.523 1 97.06 71 TYR B N 1
ATOM 4220 C CA . TYR B 1 71 ? -25.234 -25.922 -9.414 1 97.06 71 TYR B CA 1
ATOM 4221 C C . TYR B 1 71 ? -24.516 -27.203 -9.852 1 97.06 71 TYR B C 1
ATOM 4223 O O . TYR B 1 71 ? -24.531 -28.203 -9.141 1 97.06 71 TYR B O 1
ATOM 4231 N N . LEU B 1 72 ? -23.844 -27.172 -10.93 1 95.69 72 LEU B N 1
ATOM 4232 C CA . LEU B 1 72 ? -23.234 -28.359 -11.516 1 95.69 72 LEU B CA 1
ATOM 4233 C C . LEU B 1 72 ? -22.047 -28.828 -10.664 1 95.69 72 LEU B C 1
ATOM 4235 O O . LEU B 1 72 ? -21.859 -30.031 -10.492 1 95.69 72 LEU B O 1
ATOM 4239 N N . LYS B 1 73 ? -21.328 -27.891 -10.133 1 94.88 73 LYS B N 1
ATOM 4240 C CA . LYS B 1 73 ? -20.078 -28.234 -9.469 1 94.88 73 LYS B CA 1
ATOM 4241 C C . LYS B 1 73 ? -20.281 -28.422 -7.969 1 94.88 73 LYS B C 1
ATOM 4243 O O . LYS B 1 73 ? -19.609 -29.25 -7.344 1 94.88 73 LYS B O 1
ATOM 4248 N N . GLU B 1 74 ? -21.219 -27.656 -7.402 1 94.56 74 GLU B N 1
ATOM 4249 C CA . GLU B 1 74 ? -21.344 -27.656 -5.949 1 94.56 74 GLU B CA 1
ATOM 4250 C C . GLU B 1 74 ? -22.719 -28.156 -5.516 1 94.56 74 GLU B C 1
ATOM 4252 O O . GLU B 1 74 ? -22.969 -28.344 -4.324 1 94.56 74 GLU B O 1
ATOM 4257 N N . LYS B 1 75 ? -23.594 -28.344 -6.418 1 95.94 75 LYS B N 1
ATOM 4258 C CA . LYS B 1 75 ? -24.938 -28.844 -6.172 1 95.94 75 LYS B CA 1
ATOM 4259 C C . LYS B 1 75 ? -25.734 -27.906 -5.27 1 95.94 75 LYS B C 1
ATOM 4261 O O . LYS B 1 75 ? -26.516 -28.359 -4.434 1 95.94 75 LYS B O 1
ATOM 4266 N N . ILE B 1 76 ? -25.438 -26.672 -5.418 1 95.5 76 ILE B N 1
ATOM 4267 C CA . ILE B 1 76 ? -26.156 -25.672 -4.645 1 95.5 76 ILE B CA 1
ATOM 4268 C C . ILE B 1 76 ? -27.297 -25.094 -5.488 1 95.5 76 ILE B C 1
ATOM 4270 O O . ILE B 1 76 ? -27.047 -24.484 -6.531 1 95.5 76 ILE B O 1
ATOM 4274 N N . ILE B 1 77 ? -28.469 -25.266 -5.016 1 93.19 77 ILE B N 1
ATOM 4275 C CA . ILE B 1 77 ? -29.656 -24.781 -5.734 1 93.19 77 ILE B CA 1
ATOM 4276 C C . ILE B 1 77 ? -30.203 -23.531 -5.051 1 93.19 77 ILE B C 1
ATOM 4278 O O . ILE B 1 77 ? -30.469 -22.531 -5.707 1 93.19 77 ILE B O 1
ATOM 4282 N N . LYS B 1 78 ? -30.391 -23.641 -3.744 1 95.81 78 LYS B N 1
ATOM 4283 C CA . LYS B 1 78 ? -30.891 -22.5 -2.967 1 95.81 78 LYS B CA 1
ATOM 4284 C C . LYS B 1 78 ? -29.75 -21.766 -2.279 1 95.81 78 LYS B C 1
ATOM 4286 O O . LYS B 1 78 ? -28.906 -22.375 -1.63 1 95.81 78 LYS B O 1
ATOM 4291 N N . LEU B 1 79 ? -29.781 -20.531 -2.457 1 97.19 79 LEU B N 1
ATOM 4292 C CA . LEU B 1 79 ? -28.734 -19.703 -1.854 1 97.19 79 LEU B CA 1
ATOM 4293 C C . LEU B 1 79 ? -28.891 -19.656 -0.337 1 97.19 79 LEU B C 1
ATOM 4295 O O . LEU B 1 79 ? -30.016 -19.578 0.174 1 97.19 79 LEU B O 1
ATOM 4299 N N . LYS B 1 80 ? -27.812 -19.703 0.315 1 97.19 80 LYS B N 1
ATOM 4300 C CA . LYS B 1 80 ? -27.766 -19.578 1.769 1 97.19 80 LYS B CA 1
ATOM 4301 C C . LYS B 1 80 ? -27.641 -18.109 2.191 1 97.19 80 LYS B C 1
ATOM 4303 O O . LYS B 1 80 ? -27.422 -17.234 1.355 1 97.19 80 LYS B O 1
ATOM 4308 N N . THR B 1 81 ? -27.906 -17.875 3.492 1 96.38 81 THR B N 1
ATOM 4309 C CA . THR B 1 81 ? -27.75 -16.547 4.055 1 96.38 81 THR B CA 1
ATOM 4310 C C . THR B 1 81 ? -26.688 -16.531 5.141 1 96.38 81 THR B C 1
ATOM 4312 O O . THR B 1 81 ? -26.344 -17.578 5.695 1 96.38 81 THR B O 1
ATOM 4315 N N . THR B 1 82 ? -26.125 -15.438 5.332 1 94.38 82 THR B N 1
ATOM 4316 C CA . THR B 1 82 ? -25.094 -15.281 6.352 1 94.38 82 THR B CA 1
ATOM 4317 C C . THR B 1 82 ? -25.266 -13.969 7.105 1 94.38 82 THR B C 1
ATOM 4319 O O . THR B 1 82 ? -26.031 -13.102 6.68 1 94.38 82 THR B O 1
ATOM 4322 N N . SER B 1 83 ? -24.594 -13.883 8.242 1 90.5 83 SER B N 1
ATOM 4323 C CA . SER B 1 83 ? -24.703 -12.688 9.07 1 90.5 83 SER B CA 1
ATOM 4324 C C . SER B 1 83 ? -23.641 -11.656 8.703 1 90.5 83 SER B C 1
ATOM 4326 O O . SER B 1 83 ? -23.75 -10.484 9.055 1 90.5 83 SER B O 1
ATOM 4328 N N . ASN B 1 84 ? -22.641 -12.133 7.996 1 91.69 84 ASN B N 1
ATOM 4329 C CA . ASN B 1 84 ? -21.578 -11.188 7.645 1 91.69 84 ASN B CA 1
ATOM 4330 C C . ASN B 1 84 ? -20.875 -11.594 6.355 1 91.69 84 ASN B C 1
ATOM 4332 O O . ASN B 1 84 ? -20.969 -12.742 5.926 1 91.69 84 ASN B O 1
ATOM 4336 N N . ILE B 1 85 ? -20.203 -10.594 5.758 1 95 85 ILE B N 1
ATOM 4337 C CA . ILE B 1 85 ? -19.375 -10.773 4.582 1 95 85 ILE B CA 1
ATOM 4338 C C . ILE B 1 85 ? -18.234 -9.742 4.59 1 95 85 ILE B C 1
ATOM 4340 O O . ILE B 1 85 ? -18.453 -8.586 4.953 1 95 85 ILE B O 1
ATOM 4344 N N . SER B 1 86 ? -17.062 -10.211 4.273 1 94.12 86 SER B N 1
ATOM 4345 C CA . SER B 1 86 ? -15.906 -9.32 4.281 1 94.12 86 SER B CA 1
ATOM 4346 C C . SER B 1 86 ? -15.281 -9.211 2.893 1 94.12 86 SER B C 1
ATOM 4348 O O . SER B 1 86 ? -14.789 -10.195 2.348 1 94.12 86 SER B O 1
ATOM 4350 N N . THR B 1 87 ? -15.289 -8 2.428 1 96.25 87 THR B N 1
ATOM 4351 C CA . THR B 1 87 ? -14.742 -7.734 1.101 1 96.25 87 THR B CA 1
ATOM 4352 C C . THR B 1 87 ? -13.227 -7.586 1.159 1 96.25 87 THR B C 1
ATOM 4354 O O . THR B 1 87 ? -12.695 -6.984 2.092 1 96.25 87 THR B O 1
ATOM 4357 N N . LEU B 1 88 ? -12.547 -8.156 0.187 1 97.62 88 LEU B N 1
ATOM 4358 C CA . LEU B 1 88 ? -11.102 -8.016 0.061 1 97.62 88 LEU B CA 1
ATOM 4359 C C . LEU B 1 88 ? -10.742 -6.977 -0.995 1 97.62 88 LEU B C 1
ATOM 4361 O O . LEU B 1 88 ? -10.016 -6.023 -0.71 1 97.62 88 LEU B O 1
ATOM 4365 N N . SER B 1 89 ? -11.242 -7.141 -2.223 1 98.44 89 SER B N 1
ATOM 4366 C CA . SER B 1 89 ? -10.945 -6.242 -3.332 1 98.44 89 SER B CA 1
ATOM 4367 C C . SER B 1 89 ? -12.039 -6.281 -4.387 1 98.44 89 SER B C 1
ATOM 4369 O O . SER B 1 89 ? -12.977 -7.082 -4.285 1 98.44 89 SER B O 1
ATOM 4371 N N . ALA B 1 90 ? -11.969 -5.363 -5.324 1 98.81 90 ALA B N 1
ATOM 4372 C CA . ALA B 1 90 ? -12.945 -5.277 -6.406 1 98.81 90 ALA B CA 1
ATOM 4373 C C . ALA B 1 90 ? -12.273 -4.93 -7.73 1 98.81 90 ALA B C 1
ATOM 4375 O O . ALA B 1 90 ? -11.445 -4.016 -7.789 1 98.81 90 ALA B O 1
ATOM 4376 N N . TYR B 1 91 ? -12.664 -5.617 -8.758 1 98.69 91 TYR B N 1
ATOM 4377 C CA . TYR B 1 91 ? -12.039 -5.477 -10.062 1 98.69 91 TYR B CA 1
ATOM 4378 C C . TYR B 1 91 ? -13.086 -5.188 -11.133 1 98.69 91 TYR B C 1
ATOM 4380 O O . TYR B 1 91 ? -14.086 -5.906 -11.25 1 98.69 91 TYR B O 1
ATOM 4388 N N . GLU B 1 92 ? -12.836 -4.234 -11.922 1 98.38 92 GLU B N 1
ATOM 4389 C CA . GLU B 1 92 ? -13.758 -3.877 -13 1 98.38 92 GLU B CA 1
ATOM 4390 C C . GLU B 1 92 ? -13.289 -4.434 -14.336 1 98.38 92 GLU B C 1
ATOM 4392 O O . GLU B 1 92 ? -12.227 -4.055 -14.836 1 98.38 92 GLU B O 1
ATOM 4397 N N . PHE B 1 93 ? -14.047 -5.23 -14.867 1 96.94 93 PHE B N 1
ATOM 4398 C CA . PHE B 1 93 ? -13.812 -5.777 -16.203 1 96.94 93 PHE B CA 1
ATOM 4399 C C . PHE B 1 93 ? -14.797 -5.188 -17.203 1 96.94 93 PHE B C 1
ATOM 4401 O O . PHE B 1 93 ? -15.594 -4.312 -16.859 1 96.94 93 PHE B O 1
ATOM 4408 N N . GLU B 1 94 ? -14.695 -5.582 -18.422 1 94.62 94 GLU B N 1
ATOM 4409 C CA . GLU B 1 94 ? -15.492 -5.008 -19.516 1 94.62 94 GLU B CA 1
ATOM 4410 C C . GLU B 1 94 ? -16.984 -5.203 -19.266 1 94.62 94 GLU B C 1
ATOM 4412 O O . GLU B 1 94 ? -17.781 -4.305 -19.531 1 94.62 94 GLU B O 1
ATOM 4417 N N . HIS B 1 95 ? -17.328 -6.336 -18.672 1 95.38 95 HIS B N 1
ATOM 4418 C CA . HIS B 1 95 ? -18.75 -6.652 -18.641 1 95.38 95 HIS B CA 1
ATOM 4419 C C . HIS B 1 95 ? -19.219 -6.938 -17.219 1 95.38 95 HIS B C 1
ATOM 4421 O O . HIS B 1 95 ? -20.391 -7.211 -17 1 95.38 95 HIS B O 1
ATOM 4427 N N . GLU B 1 96 ? -18.344 -6.867 -16.281 1 97.25 96 GLU B N 1
ATOM 4428 C CA . GLU B 1 96 ? -18.719 -7.137 -14.898 1 97.25 96 GLU B CA 1
ATOM 4429 C C . GLU B 1 96 ? -17.719 -6.52 -13.922 1 97.25 96 GLU B C 1
ATOM 4431 O O . GLU B 1 96 ? -16.656 -6.066 -14.328 1 97.25 96 GLU B O 1
ATOM 4436 N N . ILE B 1 97 ? -18.141 -6.457 -12.68 1 98.5 97 ILE B N 1
ATOM 4437 C CA . ILE B 1 97 ? -17.266 -6.211 -11.547 1 98.5 97 ILE B CA 1
ATOM 4438 C C . ILE B 1 97 ? -17.125 -7.48 -10.703 1 98.5 97 ILE B C 1
ATOM 4440 O O . ILE B 1 97 ? -18.141 -8.062 -10.297 1 98.5 97 ILE B O 1
ATOM 4444 N N . THR B 1 98 ? -15.93 -7.926 -10.547 1 98.75 98 THR B N 1
ATOM 4445 C CA . THR B 1 98 ? -15.688 -9.07 -9.68 1 98.75 98 THR B CA 1
ATOM 4446 C C . THR B 1 98 ? -15.172 -8.617 -8.312 1 98.75 98 THR B C 1
ATOM 4448 O O . THR B 1 98 ? -14.172 -7.898 -8.234 1 98.75 98 THR B O 1
ATOM 4451 N N . VAL B 1 99 ? -15.891 -9.016 -7.277 1 98.81 99 VAL B N 1
ATOM 4452 C CA . VAL B 1 99 ? -15.5 -8.703 -5.906 1 98.81 99 VAL B CA 1
ATOM 4453 C C . VAL B 1 99 ? -14.969 -9.961 -5.219 1 98.81 99 VAL B C 1
ATOM 4455 O O . VAL B 1 99 ? -15.57 -11.031 -5.312 1 98.81 99 VAL B O 1
ATOM 4458 N N . THR B 1 100 ? -13.82 -9.852 -4.617 1 98.62 100 THR B N 1
ATOM 4459 C CA . THR B 1 100 ? -13.281 -10.969 -3.846 1 98.62 100 THR B CA 1
ATOM 4460 C C . THR B 1 100 ? -13.453 -10.727 -2.35 1 98.62 100 THR B C 1
ATOM 4462 O O . THR B 1 100 ? -13.531 -9.578 -1.906 1 98.62 100 THR B O 1
ATOM 4465 N N . ILE B 1 101 ? -13.555 -11.828 -1.604 1 97.69 101 ILE B N 1
ATOM 4466 C CA . ILE B 1 101 ? -13.891 -11.711 -0.188 1 97.69 101 ILE B CA 1
ATOM 4467 C C . ILE B 1 101 ? -12.922 -12.555 0.639 1 97.69 101 ILE B C 1
ATOM 4469 O O . ILE B 1 101 ? -12.234 -13.43 0.104 1 97.69 101 ILE B O 1
ATOM 4473 N N . THR B 1 102 ? -12.867 -12.289 1.934 1 95.44 102 THR B N 1
ATOM 4474 C CA . THR B 1 102 ? -12.031 -13.07 2.838 1 95.44 102 THR B CA 1
ATOM 4475 C C . THR B 1 102 ? -12.883 -14.031 3.662 1 95.44 102 THR B C 1
ATOM 4477 O O . THR B 1 102 ? -12.352 -14.938 4.312 1 95.44 102 THR B O 1
ATOM 4480 N N . SER B 1 103 ? -14.18 -13.891 3.592 1 94.12 103 SER B N 1
ATOM 4481 C CA . SER B 1 103 ? -15.062 -14.688 4.434 1 94.12 103 SER B CA 1
ATOM 4482 C C . SER B 1 103 ? -14.945 -16.172 4.117 1 94.12 103 SER B C 1
ATOM 4484 O O . SER B 1 103 ? -15.031 -16.578 2.957 1 94.12 103 SER B O 1
ATOM 4486 N N . LYS B 1 104 ? -14.828 -16.875 5.133 1 91.62 104 LYS B N 1
ATOM 4487 C CA . LYS B 1 104 ? -14.578 -18.312 5.008 1 91.62 104 LYS B CA 1
ATOM 4488 C C . LYS B 1 104 ? -15.891 -19.094 4.922 1 91.62 104 LYS B C 1
ATOM 4490 O O . LYS B 1 104 ? -16.875 -18.719 5.547 1 91.62 104 LYS B O 1
ATOM 4495 N N . ASP B 1 105 ? -15.867 -20.125 4.156 1 90.69 105 ASP B N 1
ATOM 4496 C CA . ASP B 1 105 ? -16.969 -21.094 4.062 1 90.69 105 ASP B CA 1
ATOM 4497 C C . ASP B 1 105 ? -18.266 -20.391 3.643 1 90.69 105 ASP B C 1
ATOM 4499 O O . ASP B 1 105 ? -19.297 -20.594 4.266 1 90.69 105 ASP B O 1
ATOM 4503 N N . ARG B 1 106 ? -18.141 -19.562 2.617 1 93.75 106 ARG B N 1
ATOM 4504 C CA . ARG B 1 106 ? -19.312 -18.812 2.174 1 93.75 106 ARG B CA 1
ATOM 4505 C C . ARG B 1 106 ? -19.641 -19.125 0.719 1 93.75 106 ARG B C 1
ATOM 4507 O O . ARG B 1 106 ? -20.016 -18.219 -0.045 1 93.75 106 ARG B O 1
ATOM 4514 N N . MET B 1 107 ? -19.5 -20.281 0.325 1 95.12 107 MET B N 1
ATOM 4515 C CA . MET B 1 107 ? -19.891 -20.656 -1.033 1 95.12 107 MET B CA 1
ATOM 4516 C C . MET B 1 107 ? -21.406 -20.734 -1.169 1 95.12 107 MET B C 1
ATOM 4518 O O . MET B 1 107 ? -22.062 -21.375 -0.352 1 95.12 107 MET B O 1
ATOM 4522 N N . GLY B 1 108 ? -21.969 -20.094 -2.129 1 97.5 108 GLY B N 1
ATOM 4523 C CA . GLY B 1 108 ? -23.391 -20.172 -2.402 1 97.5 108 GLY B CA 1
ATOM 4524 C C . GLY B 1 108 ? -24.219 -19.312 -1.469 1 97.5 108 GLY B C 1
ATOM 4525 O O . GLY B 1 108 ? -25.328 -19.688 -1.098 1 97.5 108 GLY B O 1
ATOM 4526 N N . PHE B 1 109 ? -23.672 -18.281 -1.004 1 98.12 109 PHE B N 1
ATOM 4527 C CA . PHE B 1 109 ? -24.406 -17.375 -0.129 1 98.12 109 PHE B CA 1
ATOM 4528 C C . PHE B 1 109 ? -24.906 -16.156 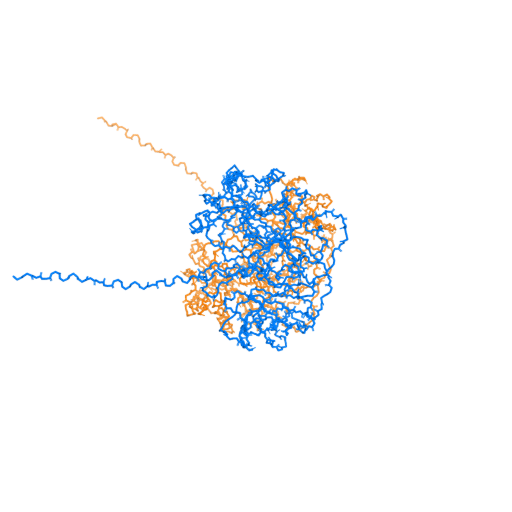-0.903 1 98.12 109 PHE B C 1
ATOM 4530 O O . PHE B 1 109 ? -24.172 -15.609 -1.741 1 98.12 109 PHE B O 1
ATOM 4537 N N . ARG B 1 110 ? -26.047 -15.711 -0.55 1 98.31 110 ARG B N 1
ATOM 4538 C CA . ARG B 1 110 ? -26.625 -14.508 -1.146 1 98.31 110 ARG B CA 1
ATOM 4539 C C . ARG B 1 110 ? -25.969 -13.25 -0.602 1 98.31 110 ARG B C 1
ATOM 4541 O O . ARG B 1 110 ? -25.75 -13.125 0.607 1 98.31 110 ARG B O 1
ATOM 4548 N N . VAL B 1 111 ? -25.641 -12.398 -1.461 1 98.56 111 VAL B N 1
ATOM 4549 C CA . VAL B 1 111 ? -25.125 -11.078 -1.102 1 98.56 111 VAL B CA 1
ATOM 4550 C C . VAL B 1 111 ? -25.688 -10.031 -2.057 1 98.56 111 VAL B C 1
ATOM 4552 O O . VAL B 1 111 ? -26.297 -10.367 -3.072 1 98.56 111 VAL B O 1
ATOM 4555 N N . TYR B 1 112 ? -25.547 -8.805 -1.706 1 98.75 112 TYR B N 1
ATOM 4556 C CA . TYR B 1 112 ? -25.984 -7.691 -2.545 1 98.75 112 TYR B CA 1
ATOM 4557 C C . TYR B 1 112 ? -24.797 -6.781 -2.887 1 98.75 112 TYR B C 1
ATOM 4559 O O . TYR B 1 112 ? -24.094 -6.32 -1.996 1 98.75 112 TYR B O 1
ATOM 4567 N N . CYS B 1 113 ? -24.625 -6.559 -4.18 1 98.81 113 CYS B N 1
ATOM 4568 C CA . CYS B 1 113 ? -23.625 -5.602 -4.648 1 98.81 113 CYS B CA 1
ATOM 4569 C C . CYS B 1 113 ? -24.125 -4.172 -4.484 1 98.81 113 CYS B C 1
ATOM 4571 O O . CYS B 1 113 ? -25.203 -3.826 -4.984 1 98.81 113 CYS B O 1
ATOM 4573 N N . ARG B 1 114 ? -23.328 -3.424 -3.799 1 98.62 114 ARG B N 1
ATOM 4574 C CA . ARG B 1 114 ? -23.641 -2.031 -3.51 1 98.62 114 ARG B CA 1
ATOM 4575 C C . ARG B 1 114 ? -22.688 -1.088 -4.23 1 98.62 114 ARG B C 1
ATOM 4577 O O . ARG B 1 114 ? -21.469 -1.242 -4.141 1 98.62 114 ARG B O 1
ATOM 4584 N N . TYR B 1 115 ? -23.188 -0.109 -4.934 1 98.5 115 TYR B N 1
ATOM 4585 C CA . TYR B 1 115 ? -22.406 0.729 -5.836 1 98.5 115 TYR B CA 1
ATOM 4586 C C . TYR B 1 115 ? -22.312 2.156 -5.309 1 98.5 115 TYR B C 1
ATOM 4588 O O . TYR B 1 115 ? -23.312 2.738 -4.891 1 98.5 115 TYR B O 1
ATOM 4596 N N . MET B 1 116 ? -21.094 2.646 -5.324 1 97.88 116 MET B N 1
ATOM 4597 C CA . MET B 1 116 ? -20.891 4.023 -4.887 1 97.88 116 MET B CA 1
ATOM 4598 C C . MET B 1 116 ? -20.234 4.848 -5.988 1 97.88 116 MET B C 1
ATOM 4600 O O . MET B 1 116 ? -19.344 4.359 -6.699 1 97.88 116 MET B O 1
ATOM 4604 N N . ASP B 1 117 ? -20.641 6.102 -6.047 1 96.19 117 ASP B N 1
ATOM 4605 C CA . ASP B 1 117 ? -20.016 7 -7.016 1 96.19 117 ASP B CA 1
ATOM 4606 C C . ASP B 1 117 ? -18.844 7.766 -6.391 1 96.19 117 ASP B C 1
ATOM 4608 O O . ASP B 1 117 ? -18.391 7.418 -5.301 1 96.19 117 ASP B O 1
ATOM 4612 N N . GLU B 1 118 ? -18.344 8.742 -7.113 1 89.69 118 GLU B N 1
ATOM 4613 C CA . GLU B 1 118 ? -17.172 9.5 -6.715 1 89.69 118 GLU B CA 1
ATOM 4614 C C . GLU B 1 118 ? -17.422 10.297 -5.445 1 89.69 118 GLU B C 1
ATOM 4616 O O . GLU B 1 118 ? -16.484 10.648 -4.723 1 89.69 118 GLU B O 1
ATOM 4621 N N . SER B 1 119 ? -18.672 10.586 -5.176 1 88.06 119 SER B N 1
ATOM 4622 C CA . SER B 1 119 ? -19.047 11.367 -3.998 1 88.06 119 SER B CA 1
ATOM 4623 C C . SER B 1 119 ? -19.438 10.453 -2.84 1 88.06 119 SER B C 1
ATOM 4625 O O . SER B 1 119 ? -19.984 10.922 -1.833 1 88.06 119 SER B O 1
ATOM 4627 N N . ASN B 1 120 ? -19.25 9.125 -3.059 1 90.31 120 ASN B N 1
ATOM 4628 C CA . ASN B 1 120 ? -19.578 8.117 -2.057 1 90.31 120 ASN B CA 1
ATOM 4629 C C . ASN B 1 120 ? -21.078 8.023 -1.815 1 90.31 120 ASN B C 1
ATOM 4631 O O . ASN B 1 120 ? -21.516 7.805 -0.685 1 90.31 120 ASN B O 1
ATOM 4635 N N . LEU B 1 121 ? -21.766 8.32 -2.824 1 94 121 LEU B N 1
ATOM 4636 C CA . LEU B 1 121 ? -23.219 8.109 -2.793 1 94 121 LEU B CA 1
ATOM 4637 C C . LEU B 1 121 ? -23.594 6.844 -3.555 1 94 121 LEU B C 1
ATOM 4639 O O . LEU B 1 121 ? -23 6.539 -4.594 1 94 121 LEU B O 1
ATOM 4643 N N . GLU B 1 122 ? -24.578 6.207 -3.096 1 96.31 122 GLU B N 1
ATOM 4644 C CA . GLU B 1 122 ? -24.984 4.965 -3.742 1 96.31 122 GLU B CA 1
ATOM 4645 C C . GLU B 1 122 ? -25.578 5.23 -5.125 1 96.31 122 GLU B C 1
ATOM 4647 O O . GLU B 1 122 ? -26.328 6.191 -5.312 1 96.31 122 GLU B O 1
ATOM 4652 N N . VAL B 1 123 ? -25.266 4.328 -5.984 1 96.31 123 VAL B N 1
ATOM 4653 C CA . VAL B 1 123 ? -25.719 4.422 -7.367 1 96.31 123 VAL B CA 1
ATOM 4654 C C . VAL B 1 123 ? -26.688 3.285 -7.676 1 96.31 123 VAL B C 1
ATOM 4656 O O . VAL B 1 123 ? -26.281 2.123 -7.773 1 96.31 123 VAL B O 1
ATOM 4659 N N . GLY B 1 124 ? -27.953 3.652 -7.844 1 94.88 124 GLY B N 1
ATOM 4660 C CA . GLY B 1 124 ? -28.938 2.654 -8.242 1 94.88 124 GLY B CA 1
ATOM 4661 C C . GLY B 1 124 ? -29.266 1.674 -7.133 1 94.88 124 GLY B C 1
ATOM 4662 O O . GLY B 1 124 ? -28.922 1.894 -5.973 1 94.88 124 GLY B O 1
ATOM 4663 N N . GLU B 1 125 ? -29.953 0.544 -7.625 1 95.94 125 GLU B N 1
ATOM 4664 C CA . GLU B 1 125 ? -30.391 -0.479 -6.684 1 95.94 125 GLU B CA 1
ATOM 4665 C C . GLU B 1 125 ? -29.312 -1.54 -6.473 1 95.94 125 GLU B C 1
ATOM 4667 O O . GLU B 1 125 ? -28.547 -1.834 -7.383 1 95.94 125 GLU B O 1
ATOM 4672 N N . PRO B 1 126 ? -29.328 -2.068 -5.273 1 98 126 PRO B N 1
ATOM 4673 C CA . PRO B 1 126 ? -28.406 -3.186 -5.051 1 98 126 PRO B CA 1
ATOM 4674 C C . PRO B 1 126 ? -28.641 -4.344 -6.023 1 98 126 PRO B C 1
ATOM 4676 O O . PRO B 1 126 ? -29.781 -4.621 -6.395 1 98 126 PRO B O 1
ATOM 4679 N N . PHE B 1 127 ? -27.641 -4.961 -6.465 1 98.31 127 PHE B N 1
ATOM 4680 C CA . PHE B 1 127 ? -27.734 -6.129 -7.328 1 98.31 127 PHE B CA 1
ATOM 4681 C C . PHE B 1 127 ? -27.594 -7.414 -6.516 1 98.31 127 PHE B C 1
ATOM 4683 O O . PHE B 1 127 ? -26.594 -7.629 -5.848 1 98.31 127 PHE B O 1
ATOM 4690 N N . LYS B 1 128 ? -28.578 -8.188 -6.602 1 98.25 128 LYS B N 1
ATOM 4691 C CA . LYS B 1 128 ? -28.562 -9.469 -5.898 1 98.25 128 LYS B CA 1
ATOM 4692 C C . LYS B 1 128 ? -27.625 -10.461 -6.594 1 98.25 128 LYS B C 1
ATOM 4694 O O . LYS B 1 128 ? -27.812 -10.766 -7.773 1 98.25 128 LYS B O 1
ATOM 4699 N N . SER B 1 129 ? -26.656 -10.938 -5.863 1 98.31 129 SER B N 1
ATOM 4700 C CA . SE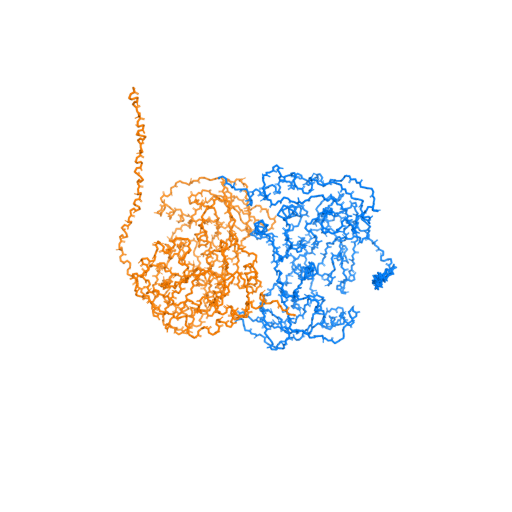R B 1 129 ? -25.703 -11.914 -6.367 1 98.31 129 SER B CA 1
ATOM 4701 C C . SER B 1 129 ? -25.422 -13 -5.332 1 98.31 129 SER B C 1
ATOM 4703 O O . SER B 1 129 ? -26.219 -13.219 -4.418 1 98.31 129 SER B O 1
ATOM 4705 N N . PHE B 1 130 ? -24.344 -13.742 -5.594 1 98.56 130 PHE B N 1
ATOM 4706 C CA . PHE B 1 130 ? -23.984 -14.844 -4.711 1 98.56 130 PHE B CA 1
ATOM 4707 C C . PHE B 1 130 ? -22.484 -15.125 -4.797 1 98.56 130 PHE B C 1
ATOM 4709 O O . PHE B 1 130 ? -21.828 -14.727 -5.758 1 98.56 130 PHE B O 1
ATOM 4716 N N . THR B 1 131 ? -22.031 -15.773 -3.77 1 98.38 131 THR B N 1
ATOM 4717 C CA . THR B 1 131 ? -20.609 -16.125 -3.74 1 98.38 131 THR B CA 1
ATOM 4718 C C . THR B 1 131 ? -20.359 -17.375 -4.574 1 98.38 131 THR B C 1
ATOM 4720 O O . THR B 1 131 ? -20.844 -18.469 -4.25 1 98.38 131 THR B O 1
ATOM 4723 N N . TYR B 1 132 ? -19.594 -17.188 -5.609 1 97.81 132 TYR B N 1
ATOM 4724 C CA . TYR B 1 132 ? -19.156 -18.281 -6.473 1 97.81 132 TYR B CA 1
ATOM 4725 C C . TYR B 1 132 ? -18.188 -17.781 -7.539 1 97.81 132 TYR B C 1
ATOM 4727 O O . TYR B 1 132 ? -18.484 -16.812 -8.242 1 97.81 132 TYR B O 1
ATOM 4735 N N . PRO B 1 133 ? -17.094 -18.578 -7.844 1 96.62 133 PRO B N 1
ATOM 4736 C CA . PRO B 1 133 ? -16.547 -19.656 -7.008 1 96.62 133 PRO B CA 1
ATOM 4737 C C . PRO B 1 133 ? -16.188 -19.172 -5.602 1 96.62 133 PRO B C 1
ATOM 4739 O O . PRO B 1 133 ? -16.469 -18.031 -5.242 1 96.62 133 PRO B O 1
ATOM 4742 N N . GLU B 1 134 ? -15.641 -20.031 -4.828 1 94.25 134 GLU B N 1
ATOM 4743 C CA . GLU B 1 134 ? -15.312 -19.672 -3.453 1 94.25 134 GLU B CA 1
ATOM 4744 C C . GLU B 1 134 ? -14.492 -18.375 -3.402 1 94.25 134 GLU B C 1
ATOM 4746 O O . GLU B 1 134 ? -13.57 -18.188 -4.199 1 94.25 134 GLU B O 1
ATOM 4751 N N . TYR B 1 135 ? -14.953 -17.422 -2.518 1 97.19 135 TYR B N 1
ATOM 4752 C CA . TYR B 1 135 ? -14.297 -16.156 -2.205 1 97.19 135 TYR B CA 1
ATOM 4753 C C . TYR B 1 135 ? -14.516 -15.133 -3.318 1 97.19 135 TYR B C 1
ATOM 4755 O O . TYR B 1 135 ? -13.781 -14.148 -3.414 1 97.19 135 TYR B O 1
ATOM 4763 N N . THR B 1 136 ? -15.453 -15.352 -4.199 1 98.38 136 THR B N 1
ATOM 4764 C CA . THR B 1 136 ? -15.68 -14.445 -5.32 1 98.38 136 THR B CA 1
ATOM 4765 C C . THR B 1 136 ? -17.172 -14.141 -5.473 1 98.38 136 THR B C 1
ATOM 4767 O O . THR B 1 136 ? -18.016 -15.016 -5.273 1 98.38 136 THR B O 1
ATOM 4770 N N . VAL B 1 137 ? -17.422 -12.938 -5.848 1 98.75 137 VAL B N 1
ATOM 4771 C CA . VAL B 1 137 ? -18.766 -12.477 -6.188 1 98.75 137 VAL B CA 1
ATOM 4772 C C . VAL B 1 137 ? -18.734 -11.719 -7.508 1 98.75 137 VAL B C 1
ATOM 4774 O O . VAL B 1 137 ? -17.969 -10.766 -7.668 1 98.75 137 VAL B O 1
ATOM 4777 N N . ALA B 1 138 ? -19.609 -12.117 -8.438 1 98.56 138 ALA B N 1
ATOM 4778 C CA . ALA B 1 138 ? -19.766 -11.391 -9.695 1 98.56 138 ALA B CA 1
ATOM 4779 C C . ALA B 1 138 ? -20.875 -10.352 -9.594 1 98.56 138 ALA B C 1
ATOM 4781 O O . ALA B 1 138 ? -22.016 -10.688 -9.219 1 98.56 138 ALA B O 1
ATOM 4782 N N . CYS B 1 139 ? -20.562 -9.148 -9.914 1 98.69 139 CYS B N 1
ATOM 4783 C CA . CYS B 1 139 ? -21.531 -8.047 -9.859 1 98.69 139 CYS B CA 1
ATOM 4784 C C . CYS B 1 139 ? -21.734 -7.426 -11.234 1 98.69 139 CYS B C 1
ATOM 4786 O O . CYS B 1 139 ? -20.781 -7.32 -12.016 1 98.69 139 CYS B O 1
ATOM 4788 N N . GLN B 1 140 ? -22.891 -7.004 -11.484 1 97.69 140 GLN B N 1
ATOM 4789 C CA . GLN B 1 140 ? -23.188 -6.289 -12.719 1 97.69 140 GLN B CA 1
ATOM 4790 C C . GLN B 1 140 ? -22.516 -4.914 -12.727 1 97.69 140 GLN B C 1
ATOM 4792 O O . GLN B 1 140 ? -22.469 -4.234 -11.695 1 97.69 140 GLN B O 1
ATOM 4797 N N . LYS B 1 141 ? -22.094 -4.559 -13.859 1 96.44 141 LYS B N 1
ATOM 4798 C CA . LYS B 1 141 ? -21.516 -3.225 -13.977 1 96.44 141 LYS B CA 1
ATOM 4799 C C . LYS B 1 141 ? -22.594 -2.145 -13.906 1 96.44 141 LYS B C 1
ATOM 4801 O O . LYS B 1 141 ? -23.719 -2.357 -14.352 1 96.44 141 LYS B O 1
ATOM 4806 N N . ARG B 1 142 ? -22.172 -1.062 -13.391 1 95.88 142 ARG B N 1
ATOM 4807 C CA . ARG B 1 142 ? -23.031 0.124 -13.344 1 95.88 142 ARG B CA 1
ATOM 4808 C C . ARG B 1 142 ? -22.219 1.384 -13.656 1 95.88 142 ARG B C 1
ATOM 4810 O O . ARG B 1 142 ? -21.188 1.628 -13.039 1 95.88 142 ARG B O 1
ATOM 4817 N N . PHE B 1 143 ? -22.781 2.113 -14.523 1 94.31 143 PHE B N 1
ATOM 4818 C CA . PHE B 1 143 ? -22.109 3.344 -14.922 1 94.31 143 PHE B CA 1
ATOM 4819 C C . PHE B 1 143 ? -21.969 4.293 -13.742 1 94.31 143 PHE B C 1
ATOM 4821 O O . PHE B 1 143 ? -22.891 4.449 -12.945 1 94.31 143 PHE B O 1
ATOM 4828 N N . GLY B 1 144 ? -20.828 4.895 -13.609 1 94.75 144 GLY B N 1
ATOM 4829 C CA . GLY B 1 144 ? -20.578 5.895 -12.578 1 94.75 144 GLY B CA 1
ATOM 4830 C C . GLY B 1 144 ? -20.031 5.305 -11.297 1 94.75 144 GLY B C 1
ATOM 4831 O O . GLY B 1 144 ? -19.641 6.039 -10.383 1 94.75 144 GLY B O 1
ATOM 4832 N N . THR B 1 145 ? -19.953 3.98 -11.227 1 97.62 145 THR B N 1
ATOM 4833 C CA . THR B 1 145 ? -19.453 3.312 -10.023 1 97.62 145 THR B CA 1
ATOM 4834 C C . THR B 1 145 ? -17.953 3.553 -9.852 1 97.62 145 THR B C 1
ATOM 4836 O O . THR B 1 145 ? -17.188 3.4 -10.805 1 97.62 145 THR B O 1
ATOM 4839 N N . ARG B 1 146 ? -17.578 3.943 -8.664 1 97.06 146 ARG B N 1
ATOM 4840 C CA . ARG B 1 146 ? -16.156 4.121 -8.359 1 97.06 146 ARG B CA 1
ATOM 4841 C C . ARG B 1 146 ? -15.719 3.166 -7.25 1 97.06 146 ARG B C 1
ATOM 4843 O O . ARG B 1 146 ? -14.547 2.783 -7.184 1 97.06 146 ARG B O 1
ATOM 4850 N N . LYS B 1 147 ? -16.609 2.875 -6.406 1 98.25 147 LYS B N 1
ATOM 4851 C CA . LYS B 1 147 ? -16.422 1.898 -5.336 1 98.25 147 LYS B CA 1
ATOM 4852 C C . LYS B 1 147 ? -17.578 0.91 -5.277 1 98.25 147 LYS B C 1
ATOM 4854 O O . LYS B 1 147 ? -18.672 1.197 -5.766 1 98.25 147 LYS B O 1
ATOM 4859 N N . ILE B 1 148 ? -17.328 -0.2 -4.738 1 98.62 148 ILE B N 1
ATOM 4860 C CA . ILE B 1 148 ? -18.375 -1.206 -4.574 1 98.62 148 ILE B CA 1
ATOM 4861 C C . ILE B 1 148 ? -18.188 -1.932 -3.242 1 98.62 148 ILE B C 1
ATOM 4863 O O . ILE B 1 148 ? -17.062 -2.016 -2.729 1 98.62 148 ILE B O 1
ATOM 4867 N N . GLY B 1 149 ? -19.219 -2.334 -2.652 1 97.88 149 GLY B N 1
ATOM 4868 C CA . GLY B 1 149 ? -19.219 -3.178 -1.468 1 97.88 149 GLY B CA 1
ATOM 4869 C C . GLY B 1 149 ? -20.266 -4.27 -1.504 1 97.88 149 GLY B C 1
ATOM 4870 O O . GLY B 1 149 ? -21.062 -4.336 -2.439 1 97.88 149 GLY B O 1
ATOM 4871 N N . LEU B 1 150 ? -20.172 -5.109 -0.54 1 98.38 150 LEU B N 1
ATOM 4872 C CA . LEU B 1 150 ? -21.141 -6.191 -0.397 1 98.38 150 LEU B CA 1
ATOM 4873 C C . LEU B 1 150 ? -21.906 -6.062 0.916 1 98.38 150 LEU B C 1
ATOM 4875 O O . LEU B 1 150 ? -21.328 -5.738 1.951 1 98.38 150 LEU B O 1
ATOM 4879 N N . SER B 1 151 ? -23.203 -6.285 0.811 1 98 151 SER B N 1
ATOM 4880 C CA . SER B 1 151 ? -24.031 -6.398 2.008 1 98 151 SER B CA 1
ATOM 4881 C C . SER B 1 151 ? -24.766 -7.727 2.045 1 98 151 SER B C 1
ATOM 4883 O O . SER B 1 151 ? -25 -8.344 1.003 1 98 151 SER B O 1
ATOM 4885 N N . VAL B 1 152 ? -25.078 -8.148 3.213 1 97.19 152 VAL B N 1
ATOM 4886 C CA . VAL B 1 152 ? -25.766 -9.422 3.375 1 97.19 152 VAL B CA 1
ATOM 4887 C C . VAL B 1 152 ? -27.266 -9.227 3.17 1 97.19 152 VAL B C 1
ATOM 4889 O O . VAL B 1 152 ? -27.969 -10.141 2.727 1 97.19 152 VAL B O 1
ATOM 4892 N N . GLU B 1 153 ? -27.766 -8.078 3.535 1 97.5 153 GLU B N 1
ATOM 4893 C CA . GLU B 1 153 ? -29.156 -7.688 3.289 1 97.5 153 GLU B CA 1
ATOM 4894 C C . GLU B 1 153 ? -29.234 -6.574 2.248 1 97.5 153 GLU B C 1
ATOM 4896 O O . GLU B 1 153 ? -28.281 -5.812 2.07 1 97.5 153 GLU B O 1
ATOM 4901 N N . ARG B 1 154 ? -30.328 -6.473 1.673 1 97.31 154 ARG B N 1
ATOM 4902 C CA . ARG B 1 154 ? -30.516 -5.527 0.579 1 97.31 154 ARG B CA 1
ATOM 4903 C C . ARG B 1 154 ? -30.156 -4.109 1.012 1 97.31 154 ARG B C 1
ATOM 4905 O O . ARG B 1 154 ? -29.531 -3.365 0.257 1 97.31 154 ARG B O 1
ATOM 4912 N N . ASN B 1 155 ? -30.516 -3.791 2.205 1 95.06 155 ASN B N 1
ATOM 4913 C CA . ASN B 1 155 ? -30.234 -2.459 2.725 1 95.06 155 ASN B CA 1
ATOM 4914 C C . ASN B 1 155 ? -29.312 -2.521 3.945 1 95.06 155 ASN B C 1
ATOM 4916 O O . ASN B 1 155 ? -29.422 -1.685 4.844 1 95.06 155 ASN B O 1
ATOM 4920 N N . GLY B 1 156 ? -28.547 -3.539 3.947 1 94.81 156 GLY B N 1
ATOM 4921 C CA . GLY B 1 156 ? -27.656 -3.709 5.086 1 94.81 156 GLY B CA 1
ATOM 4922 C C . GLY B 1 156 ? -26.406 -2.848 5.008 1 94.81 156 GLY B C 1
ATOM 4923 O O . GLY B 1 156 ? -26.141 -2.23 3.973 1 94.81 156 GLY B O 1
ATOM 4924 N N . GLU B 1 157 ? -25.719 -2.83 6.082 1 92.38 157 GLU B N 1
ATOM 4925 C CA . GLU B 1 157 ? -24.469 -2.088 6.148 1 92.38 157 GLU B CA 1
ATOM 4926 C C . GLU B 1 157 ? -23.375 -2.756 5.301 1 92.38 157 GLU B C 1
ATOM 4928 O O . GLU B 1 157 ? -23.406 -3.973 5.109 1 92.38 157 GLU B O 1
ATOM 4933 N N . PHE B 1 158 ? -22.531 -1.906 4.805 1 94.88 158 PHE B N 1
ATOM 4934 C CA . PHE B 1 158 ? -21.422 -2.432 4.016 1 94.88 158 PHE B CA 1
ATOM 4935 C C . PHE B 1 158 ? -20.25 -1.452 4 1 94.88 158 PHE B C 1
ATOM 4937 O O . PHE B 1 158 ? -20.422 -0.276 4.332 1 94.88 158 PHE B O 1
ATOM 4944 N N . GLN B 1 159 ? -19.141 -2.012 3.76 1 93.81 159 GLN B N 1
ATOM 4945 C CA . GLN B 1 159 ? -17.938 -1.228 3.473 1 93.81 159 GLN B CA 1
ATOM 4946 C C . GLN B 1 159 ? -17.594 -1.271 1.986 1 93.81 159 GLN B C 1
ATOM 4948 O O . GLN B 1 159 ? -17.688 -2.326 1.354 1 93.81 159 GLN B O 1
ATOM 4953 N N . SER B 1 160 ? -17.234 -0.169 1.434 1 96.38 160 SER B N 1
ATOM 4954 C CA . SER B 1 160 ? -16.969 -0.139 -0.002 1 96.38 160 SER B CA 1
ATOM 4955 C C . SER B 1 160 ? -15.469 -0.085 -0.287 1 96.38 160 SER B C 1
ATOM 4957 O O . SER B 1 160 ? -14.695 0.438 0.519 1 96.38 160 SER B O 1
ATOM 4959 N N . PHE B 1 161 ? -15.102 -0.558 -1.413 1 97.81 161 PHE B N 1
ATOM 4960 C CA . PHE B 1 161 ? -13.727 -0.625 -1.905 1 97.81 161 PHE B CA 1
ATOM 4961 C C . PHE B 1 161 ? -13.625 -0.047 -3.312 1 97.81 161 PHE B C 1
ATOM 4963 O O . PHE B 1 161 ? -14.562 -0.174 -4.109 1 97.81 161 PHE B O 1
ATOM 4970 N N . PRO B 1 162 ? -12.5 0.592 -3.631 1 98.19 162 PRO B N 1
ATOM 4971 C CA . PRO B 1 162 ? -12.352 1.147 -4.977 1 98.19 162 PRO B CA 1
ATOM 4972 C C . PRO B 1 162 ? -12.242 0.069 -6.055 1 98.19 162 PRO B C 1
ATOM 4974 O O . PRO B 1 162 ? -11.719 -1.018 -5.793 1 98.19 162 PRO B O 1
ATOM 4977 N N . LEU B 1 163 ? -12.664 0.431 -7.176 1 98.44 163 LEU B N 1
ATOM 4978 C CA . LEU B 1 163 ? -12.531 -0.47 -8.32 1 98.44 163 LEU B CA 1
ATOM 4979 C C . LEU B 1 163 ? -11.109 -0.431 -8.883 1 98.44 163 LEU B C 1
ATOM 4981 O O . LEU B 1 163 ? -10.57 0.646 -9.133 1 98.44 163 LEU B O 1
ATOM 4985 N N . ILE B 1 164 ? -10.547 -1.53 -9.008 1 98.06 164 ILE B N 1
ATOM 4986 C CA . ILE B 1 164 ? -9.289 -1.677 -9.734 1 98.06 164 ILE B CA 1
ATOM 4987 C C . ILE B 1 164 ? -9.578 -1.908 -11.219 1 98.06 164 ILE B C 1
ATOM 4989 O O . ILE B 1 164 ? -10.281 -2.852 -11.578 1 98.06 164 ILE B O 1
ATOM 4993 N N . ASN B 1 165 ? -9.039 -1.092 -12.055 1 97.06 165 ASN B N 1
ATOM 4994 C CA . ASN B 1 165 ? -9.32 -1.118 -13.484 1 97.06 165 ASN B CA 1
ATOM 4995 C C . ASN B 1 165 ? -8.648 -2.305 -14.172 1 97.06 165 ASN B C 1
ATOM 4997 O O . ASN B 1 165 ? -7.418 -2.414 -14.164 1 97.06 165 ASN B O 1
ATOM 5001 N N . ARG B 1 166 ? -9.414 -3.113 -14.75 1 97.19 166 ARG B N 1
ATOM 5002 C CA . ARG B 1 166 ? -8.914 -4.238 -15.539 1 97.19 166 ARG B CA 1
ATOM 5003 C C . ARG B 1 166 ? -9.484 -4.219 -16.953 1 97.19 166 ARG B C 1
ATOM 5005 O O . ARG B 1 166 ? -9.656 -5.273 -17.562 1 97.19 166 ARG B O 1
ATOM 5012 N N . MET B 1 167 ? -9.719 -3.018 -17.422 1 94.81 167 MET B N 1
ATOM 5013 C CA . MET B 1 167 ? -10.227 -2.826 -18.766 1 94.81 167 MET B CA 1
ATOM 5014 C C . MET B 1 167 ? -9.102 -2.445 -19.719 1 94.81 167 MET B C 1
ATOM 5016 O O . MET B 1 167 ? -9.289 -1.626 -20.625 1 94.81 167 MET B O 1
ATOM 5020 N N . LEU B 1 168 ? -8.047 -3.025 -19.516 1 93.88 168 LEU B N 1
ATOM 5021 C CA . LEU B 1 168 ? -6.867 -2.711 -20.297 1 93.88 168 LEU B CA 1
ATOM 5022 C C . LEU B 1 168 ? -6.957 -3.342 -21.688 1 93.88 168 LEU B C 1
ATOM 5024 O O . LEU B 1 168 ? -7.426 -4.473 -21.828 1 93.88 168 LEU B O 1
ATOM 5028 N N . LYS B 1 169 ? -6.449 -2.73 -22.672 1 91.62 169 LYS B N 1
ATOM 5029 C CA . LYS B 1 169 ? -6.453 -3.238 -24.031 1 91.62 169 LYS B CA 1
ATOM 5030 C C . LYS B 1 169 ? -5.309 -4.223 -24.266 1 91.62 169 LYS B C 1
ATOM 5032 O O . LYS B 1 169 ? -5.41 -5.125 -25.094 1 91.62 169 LYS B O 1
ATOM 5037 N N . LYS B 1 170 ? -4.266 -4.004 -23.594 1 94.62 170 LYS B N 1
ATOM 5038 C CA . LYS B 1 170 ? -3.092 -4.875 -23.641 1 94.62 170 LYS B CA 1
ATOM 5039 C C . LYS B 1 170 ? -2.551 -5.125 -22.234 1 94.62 170 LYS B C 1
ATOM 5041 O O . LYS B 1 170 ? -2.797 -4.336 -21.312 1 94.62 170 LYS B O 1
ATOM 5046 N N . PRO B 1 171 ? -1.839 -6.25 -22.109 1 95.44 171 PRO B N 1
ATOM 5047 C CA . PRO B 1 171 ? -1.271 -6.488 -20.781 1 95.44 171 PRO B CA 1
ATOM 5048 C C . PRO B 1 171 ? -0.211 -5.457 -20.406 1 95.44 171 PRO B C 1
ATOM 5050 O O . PRO B 1 171 ? 0.558 -5.012 -21.25 1 95.44 171 PRO B O 1
ATOM 5053 N N . LYS B 1 172 ? -0.236 -5.109 -19.219 1 94.56 172 LYS B N 1
ATOM 5054 C CA . LYS B 1 172 ? 0.832 -4.273 -18.672 1 94.56 172 LYS B CA 1
ATOM 5055 C C . LYS B 1 172 ? 2.127 -5.066 -18.516 1 94.56 172 LYS B C 1
ATOM 5057 O O . LYS B 1 172 ? 3.217 -4.527 -18.719 1 94.56 172 LYS B O 1
ATOM 5062 N N . TYR B 1 173 ? 1.962 -6.371 -18.172 1 96.5 173 TYR B N 1
ATOM 5063 C CA . TYR B 1 173 ? 3.104 -7.254 -17.969 1 96.5 173 TYR B CA 1
ATOM 5064 C C . TYR B 1 173 ? 2.969 -8.523 -18.781 1 96.5 173 TYR B C 1
ATOM 5066 O O . TYR B 1 173 ? 1.868 -9.07 -18.938 1 96.5 173 TYR B O 1
ATOM 5074 N N . GLU B 1 174 ? 4.117 -9.008 -19.203 1 96.06 174 GLU B N 1
ATOM 5075 C CA . GLU B 1 174 ? 4.117 -10.305 -19.859 1 96.06 174 GLU B CA 1
ATOM 5076 C C . GLU B 1 174 ? 4.129 -11.445 -18.844 1 96.06 174 GLU B C 1
ATOM 5078 O O . GLU B 1 174 ? 3.535 -12.5 -19.078 1 96.06 174 GLU B O 1
ATOM 5083 N N . LEU B 1 175 ? 4.797 -11.18 -17.781 1 98.12 175 LEU B N 1
ATOM 5084 C CA . LEU B 1 175 ? 4.941 -12.195 -16.75 1 98.12 175 LEU B CA 1
ATOM 5085 C C . LEU B 1 175 ? 4.945 -11.57 -15.359 1 98.12 175 LEU B C 1
ATOM 5087 O O . LEU B 1 175 ? 5.715 -10.641 -15.094 1 98.12 175 LEU B O 1
ATOM 5091 N N . SER B 1 176 ? 4.059 -12.016 -14.516 1 98.81 176 SER B N 1
ATOM 5092 C CA . SER B 1 176 ? 4.012 -11.641 -13.102 1 98.81 176 SER B CA 1
ATOM 5093 C C . SER B 1 176 ? 3.979 -12.867 -12.203 1 98.81 176 SER B C 1
ATOM 5095 O O . SER B 1 176 ? 4.008 -14 -12.688 1 98.81 176 SER B O 1
ATOM 5097 N N . ILE B 1 177 ? 4.016 -12.602 -10.93 1 98.88 177 ILE B N 1
ATOM 5098 C CA . ILE B 1 177 ? 3.951 -13.727 -10 1 98.88 177 ILE B CA 1
ATOM 5099 C C . ILE B 1 177 ? 3.057 -13.367 -8.812 1 98.88 177 ILE B C 1
ATOM 5101 O O . ILE B 1 177 ? 3.096 -12.234 -8.32 1 98.88 177 ILE B O 1
ATOM 5105 N N . CYS B 1 178 ? 2.227 -14.297 -8.414 1 98.56 178 CYS B N 1
ATOM 5106 C CA . CYS B 1 178 ? 1.515 -14.289 -7.141 1 98.56 178 CYS B CA 1
ATOM 5107 C C . CYS B 1 178 ? 2.25 -15.117 -6.098 1 98.56 178 CYS B C 1
ATOM 5109 O O . CYS B 1 178 ? 2.236 -16.344 -6.156 1 98.56 178 CYS B O 1
ATOM 5111 N N . ILE B 1 179 ? 2.816 -14.438 -5.195 1 98.19 179 ILE B N 1
ATOM 5112 C CA . ILE B 1 179 ? 3.502 -15.102 -4.094 1 98.19 179 ILE B CA 1
ATOM 5113 C C . ILE B 1 179 ? 2.49 -15.5 -3.018 1 98.19 179 ILE B C 1
ATOM 5115 O O . ILE B 1 179 ? 1.684 -14.672 -2.584 1 98.19 179 ILE B O 1
ATOM 5119 N N . ALA B 1 180 ? 2.57 -16.688 -2.617 1 96.25 180 ALA B N 1
ATOM 5120 C CA . ALA B 1 180 ? 1.647 -17.172 -1.591 1 96.25 180 ALA B CA 1
ATOM 5121 C C . ALA B 1 180 ? 1.599 -16.203 -0.404 1 96.25 180 ALA B C 1
ATOM 5123 O O . ALA B 1 180 ? 2.559 -15.477 -0.149 1 96.25 180 ALA B O 1
ATOM 5124 N N . PRO B 1 181 ? 0.496 -16.25 0.303 1 96 181 PRO B N 1
ATOM 5125 C CA . PRO B 1 181 ? 0.308 -15.266 1.369 1 96 181 PRO B CA 1
ATOM 5126 C C . PRO B 1 181 ? 1.345 -15.398 2.482 1 96 181 PRO B C 1
ATOM 5128 O O . PRO B 1 181 ? 1.74 -16.516 2.836 1 96 181 PRO B O 1
ATOM 5131 N N . LEU B 1 182 ? 1.694 -14.297 3.016 1 95.12 182 LEU B N 1
ATOM 5132 C CA . LEU B 1 182 ? 2.605 -14.25 4.152 1 95.12 182 LEU B CA 1
ATOM 5133 C C . LEU B 1 182 ? 1.835 -14.297 5.469 1 95.12 182 LEU B C 1
ATOM 5135 O O . LEU B 1 182 ? 0.858 -13.57 5.648 1 95.12 182 LEU B O 1
ATOM 5139 N N . TYR B 1 183 ? 2.215 -15.156 6.324 1 90.38 183 TYR B N 1
ATOM 5140 C CA . TYR B 1 183 ? 1.692 -15.312 7.676 1 90.38 183 TYR B CA 1
ATOM 5141 C C . TYR B 1 183 ? 2.68 -16.062 8.562 1 90.38 183 TYR B C 1
ATOM 5143 O O . TYR B 1 183 ? 3.732 -16.5 8.094 1 90.38 183 TYR B O 1
ATOM 5151 N N . GLY B 1 184 ? 2.439 -16.125 9.789 1 85.44 184 GLY B N 1
ATOM 5152 C CA . GLY B 1 184 ? 3.301 -16.875 10.703 1 85.44 184 GLY B CA 1
ATOM 5153 C C . GLY B 1 184 ? 4.375 -16 11.336 1 85.44 184 GLY B C 1
ATOM 5154 O O . GLY B 1 184 ? 4.492 -14.82 11.023 1 85.44 184 GLY B O 1
ATOM 5155 N N . SER B 1 185 ? 5.133 -16.625 12.195 1 84.88 185 SER B N 1
ATOM 5156 C CA . SER B 1 185 ? 6.074 -15.852 13.008 1 84.88 185 SER B CA 1
ATOM 5157 C C . SER B 1 185 ? 7.512 -16.078 12.555 1 84.88 185 SER B C 1
ATOM 5159 O O . SER B 1 185 ? 8.43 -15.383 12.992 1 84.88 185 SER B O 1
ATOM 5161 N N . GLU B 1 186 ? 7.707 -17.016 11.664 1 89.94 186 GLU B N 1
ATOM 5162 C CA . GLU B 1 186 ? 9.07 -17.297 11.211 1 89.94 186 GLU B CA 1
ATOM 5163 C C . GLU B 1 186 ? 9.633 -16.141 10.398 1 89.94 186 GLU B C 1
ATOM 5165 O O . GLU B 1 186 ? 8.891 -15.477 9.664 1 89.94 186 GLU B O 1
ATOM 5170 N N . PRO B 1 187 ? 10.953 -15.977 10.508 1 94.5 187 PRO B N 1
ATOM 5171 C CA . PRO B 1 187 ? 11.555 -14.914 9.695 1 94.5 187 PRO B CA 1
ATOM 5172 C C . PRO B 1 187 ? 11.438 -15.188 8.195 1 94.5 187 PRO B C 1
ATOM 5174 O O . PRO B 1 187 ? 11.688 -16.312 7.746 1 94.5 187 PRO B O 1
ATOM 5177 N N . LYS B 1 188 ? 11.156 -14.133 7.422 1 96.38 188 LYS B N 1
ATOM 5178 C CA . LYS B 1 188 ? 10.914 -14.312 5.996 1 96.38 188 LYS B CA 1
ATOM 5179 C C . LYS B 1 188 ? 11.812 -13.398 5.16 1 96.38 188 LYS B C 1
ATOM 5181 O O . LYS B 1 188 ? 11.969 -13.609 3.959 1 96.38 188 LYS B O 1
ATOM 5186 N N . TRP B 1 189 ? 12.5 -12.484 5.715 1 97.94 189 TRP B N 1
ATOM 5187 C CA . TRP B 1 189 ? 13.125 -11.367 5.008 1 97.94 189 TRP B CA 1
ATOM 5188 C C . TRP B 1 189 ? 14.125 -11.875 3.973 1 97.94 189 TRP B C 1
ATOM 5190 O O . TRP B 1 189 ? 14.109 -11.438 2.82 1 97.94 189 TRP B O 1
ATOM 5200 N N . LEU B 1 190 ? 14.984 -12.852 4.332 1 98.25 190 LEU B N 1
ATOM 5201 C CA . LEU B 1 190 ? 16.016 -13.32 3.4 1 98.25 190 LEU B CA 1
ATOM 5202 C C . LEU B 1 190 ? 15.391 -14.172 2.299 1 98.25 190 LEU B C 1
ATOM 5204 O O . LEU B 1 190 ? 15.727 -14.016 1.124 1 98.25 190 LEU B O 1
ATOM 5208 N N . MET B 1 191 ? 14.516 -15.078 2.723 1 97.31 191 MET B N 1
ATOM 5209 C CA . MET B 1 191 ? 13.812 -15.891 1.734 1 97.31 191 MET B CA 1
ATOM 5210 C C . MET B 1 191 ? 13.039 -15.016 0.755 1 97.31 191 MET B C 1
ATOM 5212 O O . MET B 1 191 ? 12.984 -15.305 -0.441 1 97.31 191 MET B O 1
ATOM 5216 N N . PHE B 1 192 ? 12.508 -13.969 1.26 1 98.5 192 PHE B N 1
ATOM 5217 C CA . PHE B 1 192 ? 11.719 -13.047 0.455 1 98.5 192 PHE B CA 1
ATOM 5218 C C . PHE B 1 192 ? 12.602 -12.312 -0.549 1 98.5 192 PHE B C 1
ATOM 5220 O O . PHE B 1 192 ? 12.273 -12.258 -1.738 1 98.5 192 PHE B O 1
ATOM 5227 N N . ILE B 1 193 ? 13.703 -11.766 -0.107 1 98.81 193 ILE B N 1
ATOM 5228 C CA . ILE B 1 193 ? 14.625 -11.078 -1.005 1 98.81 193 ILE B CA 1
ATOM 5229 C C . ILE B 1 193 ? 15.078 -12.039 -2.105 1 98.81 193 ILE B C 1
ATOM 5231 O O . ILE B 1 193 ? 15.023 -11.703 -3.291 1 98.81 193 ILE B O 1
ATOM 5235 N N . GLU B 1 194 ? 15.5 -13.203 -1.697 1 98.75 194 GLU B N 1
ATOM 5236 C CA . GLU B 1 194 ? 16.047 -14.141 -2.68 1 98.75 194 GLU B CA 1
ATOM 5237 C C . GLU B 1 194 ? 14.984 -14.547 -3.697 1 98.75 194 GLU B C 1
ATOM 5239 O O . GLU B 1 194 ? 15.281 -14.703 -4.883 1 98.75 194 GLU B O 1
ATOM 5244 N N . MET B 1 195 ? 13.812 -14.734 -3.225 1 98.44 195 MET B N 1
ATOM 5245 C CA . MET B 1 195 ? 12.727 -15.109 -4.125 1 98.44 195 MET B CA 1
ATOM 5246 C C . MET B 1 195 ? 12.477 -14.023 -5.164 1 98.44 195 MET B C 1
ATOM 5248 O O . MET B 1 195 ? 12.43 -14.297 -6.363 1 98.44 195 MET B O 1
ATOM 5252 N N . ILE B 1 196 ? 12.328 -12.773 -4.707 1 98.81 196 ILE B N 1
ATOM 5253 C CA . ILE B 1 196 ? 12.055 -11.664 -5.613 1 98.81 196 ILE B CA 1
ATOM 5254 C C . ILE B 1 196 ? 13.188 -11.539 -6.629 1 98.81 196 ILE B C 1
ATOM 5256 O O . ILE B 1 196 ? 12.945 -11.461 -7.836 1 98.81 196 ILE B O 1
ATOM 5260 N N . GLU B 1 197 ? 14.391 -11.594 -6.148 1 98.75 197 GLU B N 1
ATOM 5261 C CA . GLU B 1 197 ? 15.539 -11.398 -7.031 1 98.75 197 GLU B CA 1
ATOM 5262 C C . GLU B 1 197 ? 15.695 -12.57 -7.996 1 98.75 197 GLU B C 1
ATOM 5264 O O . GLU B 1 197 ? 16.125 -12.383 -9.133 1 98.75 197 GLU B O 1
ATOM 5269 N N . HIS B 1 198 ? 15.383 -13.797 -7.559 1 98.69 198 HIS B N 1
ATOM 5270 C CA . HIS B 1 198 ? 15.367 -14.953 -8.445 1 98.69 198 HIS B CA 1
ATOM 5271 C C . HIS B 1 198 ? 14.398 -14.75 -9.602 1 98.69 198 HIS B C 1
ATOM 5273 O O . HIS B 1 198 ? 14.758 -14.938 -10.766 1 98.69 198 HIS B O 1
ATOM 5279 N N . TYR B 1 199 ? 13.227 -14.352 -9.305 1 98.75 199 TYR B N 1
ATOM 5280 C CA . TYR B 1 199 ? 12.195 -14.281 -10.336 1 98.75 199 TYR B CA 1
ATOM 5281 C C . TYR B 1 199 ? 12.406 -13.078 -11.234 1 98.75 199 TYR B C 1
ATOM 5283 O O . TYR B 1 199 ? 12.031 -13.102 -12.414 1 98.75 199 TYR B O 1
ATOM 5291 N N . LYS B 1 200 ? 13.016 -12.039 -10.711 1 97.81 200 LYS B N 1
ATOM 5292 C CA . LYS B 1 200 ? 13.445 -10.969 -11.602 1 97.81 200 LYS B CA 1
ATOM 5293 C C . LYS B 1 200 ? 14.398 -11.492 -12.672 1 97.81 200 LYS B C 1
ATOM 5295 O O . LYS B 1 200 ? 14.289 -11.133 -13.844 1 97.81 200 LYS B O 1
ATOM 5300 N N . LEU B 1 201 ? 15.289 -12.352 -12.273 1 97.62 201 LEU B N 1
ATOM 5301 C CA . LEU B 1 201 ? 16.234 -12.945 -13.211 1 97.62 201 LEU B CA 1
ATOM 5302 C C . LEU B 1 201 ? 15.516 -13.828 -14.219 1 97.62 201 LEU B C 1
ATOM 5304 O O . LEU B 1 201 ? 16.016 -14.062 -15.32 1 97.62 201 LEU B O 1
ATOM 5308 N N . GLN B 1 202 ? 14.344 -14.312 -13.812 1 97.88 202 GLN B N 1
ATOM 5309 C CA . GLN B 1 202 ? 13.555 -15.164 -14.703 1 97.88 202 GLN B CA 1
ATOM 5310 C C . GLN B 1 202 ? 12.641 -14.336 -15.594 1 97.88 202 GLN B C 1
ATOM 5312 O O . GLN B 1 202 ? 11.844 -14.883 -16.359 1 97.88 202 GLN B O 1
ATOM 5317 N N . GLY B 1 203 ? 12.664 -13.031 -15.43 1 97.12 203 GLY B N 1
ATOM 5318 C CA . GLY B 1 203 ? 11.938 -12.141 -16.328 1 97.12 203 GLY B CA 1
ATOM 5319 C C . GLY B 1 203 ? 10.625 -11.656 -15.742 1 97.12 203 GLY B C 1
ATOM 5320 O O . GLY B 1 203 ? 9.82 -11.031 -16.438 1 97.12 203 GLY B O 1
ATOM 5321 N N . VAL B 1 204 ? 10.383 -11.922 -14.516 1 98.38 204 VAL B N 1
ATOM 5322 C CA . VAL B 1 204 ? 9.164 -11.422 -13.883 1 98.38 204 VAL B CA 1
ATOM 5323 C C . VAL B 1 204 ? 9.211 -9.898 -13.797 1 98.38 204 VAL B C 1
ATOM 5325 O O . VAL B 1 204 ? 10.234 -9.328 -13.414 1 98.38 204 VAL B O 1
ATOM 5328 N N . GLN B 1 205 ? 8.07 -9.297 -14.102 1 97.19 205 GLN B N 1
ATOM 5329 C CA . GLN B 1 205 ? 8.023 -7.84 -14.188 1 97.19 205 GLN B CA 1
ATOM 5330 C C . GLN B 1 205 ? 7.262 -7.242 -13.008 1 97.19 205 GLN B C 1
ATOM 5332 O O . GLN B 1 205 ? 7.402 -6.055 -12.711 1 97.19 205 GLN B O 1
ATOM 5337 N N . HIS B 1 206 ? 6.43 -8.094 -12.352 1 98.19 206 HIS B N 1
ATOM 5338 C CA . HIS B 1 206 ? 5.613 -7.586 -11.258 1 98.19 206 HIS B CA 1
ATOM 5339 C C . HIS B 1 206 ? 5.273 -8.688 -10.258 1 98.19 206 HIS B C 1
ATOM 5341 O O . HIS B 1 206 ? 5.113 -9.852 -10.641 1 98.19 206 HIS B O 1
ATOM 5347 N N . PHE B 1 207 ? 5.133 -8.242 -9.039 1 98.88 207 PHE B N 1
ATOM 5348 C CA . PHE B 1 207 ? 4.898 -9.172 -7.941 1 98.88 207 PHE B CA 1
ATOM 5349 C C . PHE B 1 207 ? 3.627 -8.812 -7.184 1 98.88 207 PHE B C 1
ATOM 5351 O O . PHE B 1 207 ? 3.385 -7.645 -6.887 1 98.88 207 PHE B O 1
ATOM 5358 N N . TYR B 1 208 ? 2.789 -9.836 -6.938 1 98.75 208 TYR B N 1
ATOM 5359 C CA . TYR B 1 208 ? 1.609 -9.727 -6.086 1 98.75 208 TYR B CA 1
ATOM 5360 C C . TYR B 1 208 ? 1.75 -10.602 -4.848 1 98.75 208 TYR B C 1
ATOM 5362 O O . TYR B 1 208 ? 2.244 -11.734 -4.934 1 98.75 208 TYR B O 1
ATOM 5370 N N . THR B 1 209 ? 1.31 -10.055 -3.721 1 98.5 209 THR B N 1
ATOM 5371 C CA . THR B 1 209 ? 1.209 -10.938 -2.566 1 98.5 209 THR B CA 1
ATOM 5372 C C . THR B 1 209 ? 0.137 -10.445 -1.6 1 98.5 209 THR B C 1
ATOM 5374 O O . THR B 1 209 ? -0.406 -9.352 -1.769 1 98.5 209 THR B O 1
ATOM 5377 N N . HIS B 1 210 ? -0.259 -11.352 -0.762 1 98.06 210 HIS B N 1
ATOM 5378 C CA . HIS B 1 210 ? -1.163 -11.055 0.343 1 98.06 210 HIS B CA 1
ATOM 5379 C C . HIS B 1 210 ? -0.449 -11.164 1.686 1 98.06 210 HIS B C 1
ATOM 5381 O O . HIS B 1 210 ? 0.404 -12.039 1.868 1 98.06 210 HIS B O 1
ATOM 5387 N N . ILE B 1 211 ? -0.855 -10.289 2.582 1 96.44 211 ILE B N 1
ATOM 5388 C CA . ILE B 1 211 ? -0.25 -10.359 3.908 1 96.44 211 ILE B CA 1
ATOM 5389 C C . ILE B 1 211 ? -1.344 -10.461 4.969 1 96.44 211 ILE B C 1
ATOM 5391 O O . ILE B 1 211 ? -2.215 -9.594 5.059 1 96.44 211 ILE B O 1
ATOM 5395 N N . HIS B 1 212 ? -1.289 -11.477 5.734 1 92.88 212 HIS B N 1
ATOM 5396 C CA . HIS B 1 212 ? -2.088 -11.562 6.953 1 92.88 212 HIS B CA 1
ATOM 5397 C C . HIS B 1 212 ? -1.336 -10.984 8.148 1 92.88 212 HIS B C 1
ATOM 5399 O O . HIS B 1 212 ? -1.888 -10.18 8.906 1 92.88 212 HIS B O 1
ATOM 5405 N N . ASN B 1 213 ? -0.098 -11.422 8.258 1 88.56 213 ASN B N 1
ATOM 5406 C CA . ASN B 1 213 ? 0.807 -10.805 9.227 1 88.56 213 ASN B CA 1
ATOM 5407 C C . ASN B 1 213 ? 2.266 -10.961 8.805 1 88.56 213 ASN B C 1
ATOM 5409 O O . ASN B 1 213 ? 2.596 -11.852 8.016 1 88.56 213 ASN B O 1
ATOM 5413 N N . ALA B 1 214 ? 3.039 -10.133 9.258 1 91.81 214 ALA B N 1
ATOM 5414 C CA . ALA B 1 214 ? 4.488 -10.133 9.062 1 91.81 214 ALA B CA 1
ATOM 5415 C C . ALA B 1 214 ? 5.184 -9.32 10.156 1 91.81 214 ALA B C 1
ATOM 5417 O O . ALA B 1 214 ? 4.609 -8.375 10.695 1 91.81 214 ALA B O 1
ATOM 5418 N N . SER B 1 215 ? 6.379 -9.773 10.469 1 92.81 215 SER B N 1
ATOM 5419 C CA . SER B 1 215 ? 7.125 -9.031 11.477 1 92.81 215 SER B CA 1
ATOM 5420 C C . SER B 1 215 ? 7.543 -7.656 10.961 1 92.81 215 SER B C 1
ATOM 5422 O O . SER B 1 215 ? 7.648 -7.449 9.75 1 92.81 215 SER B O 1
ATOM 5424 N N . ILE B 1 216 ? 7.82 -6.816 11.898 1 90.56 216 ILE B N 1
ATOM 5425 C CA . ILE B 1 216 ? 8.305 -5.484 11.555 1 90.56 216 ILE B CA 1
ATOM 5426 C C . ILE B 1 216 ? 9.594 -5.598 10.75 1 90.56 216 ILE B C 1
ATOM 5428 O O . ILE B 1 216 ? 9.82 -4.82 9.82 1 90.56 216 ILE B O 1
ATOM 5432 N N . TYR B 1 217 ? 10.414 -6.555 11.133 1 94.19 217 TYR B N 1
ATOM 5433 C CA . TYR B 1 217 ? 11.688 -6.746 10.445 1 94.19 217 TYR B CA 1
ATOM 5434 C C . TYR B 1 217 ? 11.461 -7.176 9 1 94.19 217 TYR B C 1
ATOM 5436 O O . TYR B 1 217 ? 12.102 -6.66 8.078 1 94.19 217 TYR B O 1
ATOM 5444 N N . ASP B 1 218 ? 10.523 -8.078 8.797 1 96.38 218 ASP B N 1
ATOM 5445 C CA . ASP B 1 218 ? 10.195 -8.531 7.445 1 96.38 218 ASP B CA 1
ATOM 5446 C C . ASP B 1 218 ? 9.602 -7.395 6.613 1 96.38 218 ASP B C 1
ATOM 5448 O O . ASP B 1 218 ? 9.898 -7.273 5.422 1 96.38 218 ASP B O 1
ATOM 5452 N N . LEU B 1 219 ? 8.836 -6.602 7.262 1 96.06 219 LEU B N 1
ATOM 5453 C CA . LEU B 1 219 ? 8.117 -5.551 6.555 1 96.06 219 LEU B CA 1
ATOM 5454 C C . LEU B 1 219 ? 9.086 -4.508 6 1 96.06 219 LEU B C 1
ATOM 5456 O O . LEU B 1 219 ? 8.773 -3.818 5.027 1 96.06 219 LEU B O 1
ATOM 5460 N N . LYS B 1 220 ? 10.25 -4.395 6.52 1 95.12 220 LYS B N 1
ATOM 5461 C CA . LYS B 1 220 ? 11.211 -3.426 6 1 95.12 220 LYS B CA 1
ATOM 5462 C C . LYS B 1 220 ? 11.508 -3.674 4.523 1 95.12 220 LYS B C 1
ATOM 5464 O O . LYS B 1 220 ? 11.391 -2.764 3.701 1 95.12 220 LYS B O 1
ATOM 5469 N N . VAL B 1 221 ? 11.844 -4.871 4.23 1 97.75 221 VAL B N 1
ATOM 5470 C CA . VAL B 1 221 ? 12.211 -5.168 2.852 1 97.75 221 VAL B CA 1
ATOM 5471 C C . VAL B 1 221 ? 10.953 -5.266 1.991 1 97.75 221 VAL B C 1
ATOM 5473 O O . VAL B 1 221 ? 10.961 -4.887 0.818 1 97.75 221 VAL B O 1
ATOM 5476 N N . ILE B 1 222 ? 9.883 -5.785 2.557 1 98.06 222 ILE B N 1
ATOM 5477 C CA . ILE B 1 222 ? 8.625 -5.887 1.817 1 98.06 222 ILE B CA 1
ATOM 5478 C C . ILE B 1 222 ? 8.164 -4.492 1.395 1 98.06 222 ILE B C 1
ATOM 5480 O O . ILE B 1 222 ? 7.855 -4.266 0.224 1 98.06 222 ILE B O 1
ATOM 5484 N N . ASN B 1 223 ? 8.188 -3.621 2.314 1 96.62 223 ASN B N 1
ATOM 5485 C CA . ASN B 1 223 ? 7.766 -2.254 2.033 1 96.62 223 ASN B CA 1
ATOM 5486 C C . ASN B 1 223 ? 8.711 -1.564 1.055 1 96.62 223 ASN B C 1
ATOM 5488 O O . ASN B 1 223 ? 8.297 -0.691 0.291 1 96.62 223 ASN B O 1
ATOM 5492 N N . ASP B 1 224 ? 10.008 -1.909 1.085 1 97.12 224 ASP B N 1
ATOM 5493 C CA . ASP B 1 224 ? 10.945 -1.351 0.117 1 97.12 224 ASP B CA 1
ATOM 5494 C C . ASP B 1 224 ? 10.57 -1.756 -1.308 1 97.12 224 ASP B C 1
ATOM 5496 O O . ASP B 1 224 ? 10.594 -0.929 -2.221 1 97.12 224 ASP B O 1
ATOM 5500 N N . TYR B 1 225 ? 10.195 -2.992 -1.478 1 98.31 225 TYR B N 1
ATOM 5501 C CA . TYR B 1 225 ? 9.773 -3.447 -2.797 1 98.31 225 TYR B CA 1
ATOM 5502 C C . TYR B 1 225 ? 8.469 -2.785 -3.211 1 98.31 225 TYR B C 1
ATOM 5504 O O . TYR B 1 225 ? 8.227 -2.551 -4.398 1 98.31 225 TYR B O 1
ATOM 5512 N N . VAL B 1 226 ? 7.598 -2.484 -2.26 1 97.88 226 VAL B N 1
ATOM 5513 C CA . VAL B 1 226 ? 6.395 -1.718 -2.561 1 97.88 226 VAL B CA 1
ATOM 5514 C C . VAL B 1 226 ? 6.781 -0.32 -3.039 1 97.88 226 VAL B C 1
ATOM 5516 O O . VAL B 1 226 ? 6.258 0.163 -4.047 1 97.88 226 VAL B O 1
ATOM 5519 N N . GLY B 1 227 ? 7.707 0.227 -2.383 1 95.75 227 GLY B N 1
ATOM 5520 C CA . GLY B 1 227 ? 8.141 1.576 -2.705 1 95.75 227 GLY B CA 1
ATOM 5521 C C . GLY B 1 227 ? 8.75 1.692 -4.094 1 95.75 227 GLY B C 1
ATOM 5522 O O . GLY B 1 227 ? 8.555 2.699 -4.777 1 95.75 227 GLY B O 1
ATOM 5523 N N . THR B 1 228 ? 9.438 0.67 -4.504 1 96.44 228 THR B N 1
ATOM 5524 C CA . THR B 1 228 ? 10.094 0.694 -5.809 1 96.44 228 THR B CA 1
ATOM 5525 C C . THR B 1 228 ? 9.102 0.336 -6.914 1 96.44 228 THR B C 1
ATOM 5527 O O . THR B 1 228 ? 9.453 0.333 -8.094 1 96.44 228 THR B O 1
ATOM 5530 N N . GLY B 1 229 ? 7.918 -0.066 -6.539 1 96 229 GLY B N 1
ATOM 5531 C CA . GLY B 1 229 ? 6.867 -0.339 -7.504 1 96 229 GLY B CA 1
ATOM 5532 C C . GLY B 1 229 ? 6.883 -1.768 -8.016 1 96 229 GLY B C 1
ATOM 5533 O O . GLY B 1 229 ? 6.137 -2.111 -8.93 1 96 229 GLY B O 1
ATOM 5534 N N . GLU B 1 230 ? 7.676 -2.578 -7.406 1 97.5 230 GLU B N 1
ATOM 5535 C CA . GLU B 1 230 ? 7.824 -3.947 -7.887 1 97.5 230 GLU B CA 1
ATOM 5536 C C . GLU B 1 230 ? 6.777 -4.867 -7.27 1 97.5 230 GLU B C 1
ATOM 5538 O O . GLU B 1 230 ? 6.406 -5.883 -7.863 1 97.5 230 GLU B O 1
ATOM 5543 N N . LEU B 1 231 ? 6.289 -4.473 -6.105 1 98.44 231 LEU B N 1
ATOM 5544 C CA . LEU B 1 231 ? 5.414 -5.332 -5.316 1 98.44 231 LEU B CA 1
ATOM 5545 C C . LEU B 1 231 ? 4.121 -4.609 -4.961 1 98.44 231 LEU B C 1
ATOM 5547 O O . LEU B 1 231 ? 4.145 -3.432 -4.594 1 98.44 231 LEU B O 1
ATOM 5551 N N . GLU B 1 232 ? 3.025 -5.305 -5.109 1 98.19 232 GLU B N 1
ATOM 5552 C CA . GLU B 1 232 ? 1.729 -4.852 -4.609 1 98.19 232 GLU B CA 1
ATOM 5553 C C . GLU B 1 232 ? 1.171 -5.816 -3.568 1 98.19 232 GLU B C 1
ATOM 5555 O O . GLU B 1 232 ? 1.353 -7.031 -3.68 1 98.19 232 GLU B O 1
ATOM 5560 N N . ILE B 1 233 ? 0.427 -5.238 -2.621 1 98.19 233 ILE B N 1
ATOM 5561 C CA . ILE B 1 233 ? -0.02 -6.062 -1.505 1 98.19 233 ILE B CA 1
ATOM 5562 C C . ILE B 1 233 ? -1.517 -5.855 -1.277 1 98.19 233 ILE B C 1
ATOM 5564 O O . ILE B 1 233 ? -2.006 -4.727 -1.312 1 98.19 233 ILE B O 1
ATOM 5568 N N . HIS B 1 234 ? -2.225 -6.922 -1.123 1 98.12 234 HIS B N 1
ATOM 5569 C CA . HIS B 1 234 ? -3.508 -6.906 -0.43 1 98.12 234 HIS B CA 1
ATOM 5570 C C . HIS B 1 234 ? -3.375 -7.465 0.984 1 98.12 234 HIS B C 1
ATOM 5572 O O . HIS B 1 234 ? -2.691 -8.469 1.2 1 98.12 234 HIS B O 1
ATOM 5578 N N . TYR B 1 235 ? -4.027 -6.852 1.882 1 95.88 235 TYR B N 1
ATOM 5579 C CA . TYR B 1 235 ? -3.957 -7.293 3.27 1 95.88 235 TYR B CA 1
ATOM 5580 C C . TYR B 1 235 ? -5.176 -8.133 3.637 1 95.88 235 TYR B C 1
ATOM 5582 O O . TYR B 1 235 ? -6.301 -7.812 3.246 1 95.88 235 TYR B O 1
ATOM 5590 N N . LEU B 1 236 ? -4.898 -9.141 4.379 1 95.44 236 LEU B N 1
ATOM 5591 C CA . LEU B 1 236 ? -5.938 -10.094 4.758 1 95.44 236 LEU B CA 1
ATOM 5592 C C . LEU B 1 236 ? -6.414 -9.844 6.188 1 95.44 236 LEU B C 1
ATOM 5594 O O . LEU B 1 236 ? -5.707 -10.164 7.145 1 95.44 236 LEU B O 1
ATOM 5598 N N . LEU B 1 237 ? -7.57 -9.344 6.227 1 91.81 237 LEU B N 1
ATOM 5599 C CA . LEU B 1 237 ? -8.188 -9.109 7.527 1 91.81 237 LEU B CA 1
ATOM 5600 C C . LEU B 1 237 ? -8.992 -10.32 7.973 1 91.81 237 LEU B C 1
ATOM 5602 O O . LEU B 1 237 ? -9.859 -10.805 7.234 1 91.81 237 LEU B O 1
ATOM 5606 N N . GLU B 1 238 ? -8.703 -10.82 9.133 1 88.81 238 GLU B N 1
ATOM 5607 C CA . GLU B 1 238 ? -9.43 -11.969 9.664 1 88.81 238 GLU B CA 1
ATOM 5608 C C . GLU B 1 238 ? -10.656 -11.531 10.453 1 88.81 238 GLU B C 1
ATOM 5610 O O . GLU B 1 238 ? -10.547 -10.789 11.43 1 88.81 238 GLU B O 1
ATOM 5615 N N . ARG B 1 239 ? -11.781 -12.039 9.984 1 89.31 239 ARG B N 1
ATOM 5616 C CA . ARG B 1 239 ? -13.016 -11.688 10.68 1 89.31 239 ARG B CA 1
ATOM 5617 C C . ARG B 1 239 ? -13.867 -12.93 10.938 1 89.31 239 ARG B C 1
ATOM 5619 O O . ARG B 1 239 ? -15.016 -12.82 11.367 1 89.31 239 ARG B O 1
ATOM 5626 N N . ASP B 1 240 ? -13.359 -14.133 10.617 1 88.12 240 ASP B N 1
ATOM 5627 C CA . ASP B 1 240 ? -14.125 -15.367 10.75 1 88.12 240 ASP B CA 1
ATOM 5628 C C . ASP B 1 240 ? -13.453 -16.328 11.719 1 88.12 240 ASP B C 1
ATOM 5630 O O . ASP B 1 240 ? -13.789 -17.516 11.758 1 88.12 240 ASP B O 1
ATOM 5634 N N . ARG B 1 241 ? -12.57 -16.031 12.516 1 80.56 241 ARG B N 1
ATOM 5635 C CA . ARG B 1 241 ? -11.867 -16.828 13.508 1 80.56 241 ARG B CA 1
ATOM 5636 C C . ARG B 1 241 ? -11.164 -18.016 12.867 1 80.56 241 ARG B C 1
ATOM 5638 O O . ARG B 1 241 ? -11.281 -19.141 13.344 1 80.56 241 ARG B O 1
ATOM 5645 N N . ARG B 1 242 ? -10.641 -17.688 11.781 1 82.38 242 ARG B N 1
ATOM 5646 C CA . ARG B 1 242 ? -9.836 -18.719 11.125 1 82.38 242 ARG B CA 1
ATOM 5647 C C . ARG B 1 242 ? -8.703 -19.188 12.031 1 82.38 242 ARG B C 1
ATOM 5649 O O . ARG B 1 242 ? -8.055 -18.391 12.695 1 82.38 242 ARG B O 1
ATOM 5656 N N . THR B 1 243 ? -8.734 -20.422 12.391 1 69.81 243 THR B N 1
ATOM 5657 C CA . THR B 1 243 ? -7.695 -20.953 13.266 1 69.81 243 THR B CA 1
ATOM 5658 C C . THR B 1 243 ? -6.523 -21.484 12.453 1 69.81 243 THR B C 1
ATOM 5660 O O . THR B 1 243 ? -5.543 -21.984 13.008 1 69.81 243 THR B O 1
ATOM 5663 N N . ASP B 1 244 ? -6.77 -21.422 11.117 1 64.38 244 ASP B N 1
ATOM 5664 C CA . ASP B 1 244 ? -5.793 -22.094 10.258 1 64.38 244 ASP B CA 1
ATOM 5665 C C . ASP B 1 244 ? -5.211 -21.141 9.227 1 64.38 244 ASP B C 1
ATOM 5667 O O . ASP B 1 244 ? -5.523 -19.938 9.242 1 64.38 244 ASP B O 1
ATOM 5671 N N . ASP B 1 245 ? -4.293 -21.703 8.695 1 64.94 245 ASP B N 1
ATOM 5672 C CA . ASP B 1 245 ? -3.539 -20.984 7.68 1 64.94 245 ASP B CA 1
ATOM 5673 C C . ASP B 1 245 ? -4.215 -21.094 6.316 1 64.94 245 ASP B C 1
ATOM 5675 O O . ASP B 1 245 ? -3.541 -21.172 5.285 1 64.94 245 ASP B O 1
ATOM 5679 N N . HIS B 1 246 ? -5.539 -21.078 6.469 1 78.69 246 HIS B N 1
ATOM 5680 C CA . HIS B 1 246 ? -6.238 -21.297 5.207 1 78.69 246 HIS B CA 1
ATOM 5681 C C . HIS B 1 246 ? -6.402 -19.984 4.434 1 78.69 246 HIS B C 1
ATOM 5683 O O . HIS B 1 246 ? -7.508 -19.656 4.008 1 78.69 246 HIS B O 1
ATOM 5689 N N . TRP B 1 247 ? -5.285 -19.344 4.316 1 92.94 247 TRP B N 1
ATOM 5690 C CA . TRP B 1 247 ? -5.293 -18.109 3.541 1 92.94 247 TRP B CA 1
ATOM 5691 C C . TRP B 1 247 ? -4.926 -18.375 2.086 1 92.94 247 TRP B C 1
ATOM 5693 O O . TRP B 1 247 ? -5.137 -17.531 1.219 1 92.94 247 TRP B O 1
ATOM 5703 N N . GLN B 1 248 ? -4.512 -19.578 1.854 1 92.69 248 GLN B N 1
ATOM 5704 C CA . GLN B 1 248 ? -3.996 -19.922 0.53 1 92.69 248 GLN B CA 1
ATOM 5705 C C . GLN B 1 248 ? -5.09 -19.812 -0.528 1 92.69 248 GLN B C 1
ATOM 5707 O O . GLN B 1 248 ? -4.875 -19.25 -1.601 1 92.69 248 GLN B O 1
ATOM 5712 N N . MET B 1 249 ? -6.25 -20.281 -0.176 1 93.81 249 MET B N 1
ATOM 5713 C CA . MET B 1 249 ? -7.312 -20.297 -1.18 1 93.81 249 MET B CA 1
ATOM 5714 C C . MET B 1 249 ? -7.852 -18.875 -1.411 1 93.81 249 MET B C 1
ATOM 5716 O O . MET B 1 249 ? -8.234 -18.531 -2.527 1 93.81 249 MET B O 1
ATOM 5720 N N . VAL B 1 250 ? -7.895 -18.047 -0.356 1 96.31 250 VAL B N 1
ATOM 5721 C CA . VAL B 1 250 ? -8.266 -16.641 -0.526 1 96.31 250 VAL B CA 1
ATOM 5722 C C . VAL B 1 250 ? -7.281 -15.961 -1.476 1 96.31 250 VAL B C 1
ATOM 5724 O O . VAL B 1 250 ? -7.691 -15.258 -2.404 1 96.31 250 VAL B O 1
ATOM 5727 N N . HIS B 1 251 ? -6.047 -16.281 -1.218 1 96.81 251 HIS B N 1
ATOM 5728 C CA . HIS B 1 251 ? -4.965 -15.742 -2.039 1 96.81 251 HIS B CA 1
ATOM 5729 C C . HIS B 1 251 ? -5.117 -16.172 -3.496 1 96.81 251 HIS B C 1
ATOM 5731 O O . HIS B 1 251 ? -5.027 -15.336 -4.402 1 96.81 251 HIS B O 1
ATOM 5737 N N . ILE B 1 252 ? -5.352 -17.328 -3.746 1 97 252 ILE B N 1
ATOM 5738 C CA . ILE B 1 252 ? -5.441 -17.859 -5.102 1 97 252 ILE B CA 1
ATOM 5739 C C . ILE B 1 252 ? -6.66 -17.266 -5.809 1 97 252 ILE B C 1
ATOM 5741 O O . ILE B 1 252 ? -6.555 -16.781 -6.938 1 97 252 ILE B O 1
ATOM 5745 N N . ALA B 1 253 ? -7.781 -17.281 -5.113 1 97.19 253 ALA B N 1
ATOM 5746 C CA . ALA B 1 253 ? -9.008 -16.75 -5.707 1 97.19 253 ALA B CA 1
ATOM 5747 C C . ALA B 1 253 ? -8.836 -15.281 -6.086 1 97.19 253 ALA B C 1
ATOM 5749 O O . ALA B 1 253 ? -9.219 -14.867 -7.18 1 97.19 253 ALA B O 1
ATOM 5750 N N . ASP B 1 254 ? -8.242 -14.57 -5.242 1 98.44 254 ASP B N 1
ATOM 5751 C CA . ASP B 1 254 ? -8.07 -13.141 -5.488 1 98.44 254 ASP B CA 1
ATOM 5752 C C . ASP B 1 254 ? -7.02 -12.891 -6.566 1 98.44 254 ASP B C 1
ATOM 5754 O O . ASP B 1 254 ? -7.223 -12.078 -7.465 1 98.44 254 ASP B O 1
ATOM 5758 N N . CYS B 1 255 ? -5.934 -13.578 -6.488 1 98.5 255 CYS B N 1
ATOM 5759 C CA . CYS B 1 255 ? -4.801 -13.273 -7.352 1 98.5 255 CYS B CA 1
ATOM 5760 C C . CYS B 1 255 ? -5.094 -13.664 -8.797 1 98.5 255 CYS B C 1
ATOM 5762 O O . CYS B 1 255 ? -4.602 -13.023 -9.727 1 98.5 255 CYS B O 1
ATOM 5764 N N . VAL B 1 256 ? -5.902 -14.703 -9 1 98.38 256 VAL B N 1
ATOM 5765 C CA . VAL B 1 256 ? -6.336 -15.047 -10.344 1 98.38 256 VAL B CA 1
ATOM 5766 C C . VAL B 1 256 ? -7.094 -13.875 -10.961 1 98.38 256 VAL B C 1
ATOM 5768 O O . VAL B 1 256 ? -6.875 -13.531 -12.125 1 98.38 256 VAL B O 1
ATOM 5771 N N . VAL B 1 257 ? -7.887 -13.234 -10.18 1 98.5 257 VAL B N 1
ATOM 5772 C CA . VAL B 1 257 ? -8.664 -12.094 -10.648 1 98.5 257 VAL B CA 1
ATOM 5773 C C . VAL B 1 257 ? -7.777 -10.852 -10.703 1 98.5 257 VAL B C 1
ATOM 5775 O O . VAL B 1 257 ? -7.832 -10.086 -11.672 1 98.5 257 VAL B O 1
ATOM 5778 N N . TRP B 1 258 ? -6.957 -10.711 -9.742 1 98.69 258 TRP B N 1
ATOM 5779 C CA . TRP B 1 258 ? -6.078 -9.555 -9.578 1 98.69 258 TRP B CA 1
ATOM 5780 C C . TRP B 1 258 ? -5.16 -9.398 -10.789 1 98.69 258 TRP B C 1
ATOM 5782 O O . TRP B 1 258 ? -4.973 -8.289 -11.297 1 98.69 258 TRP B O 1
ATOM 5792 N N . SER B 1 259 ? -4.652 -10.43 -11.258 1 98.44 259 SER B N 1
ATOM 5793 C CA . SER B 1 259 ? -3.66 -10.375 -12.328 1 98.44 259 SER B CA 1
ATOM 5794 C C . SER B 1 259 ? -4.316 -10.492 -13.695 1 98.44 259 SER B C 1
ATOM 5796 O O . SER B 1 259 ? -3.668 -10.273 -14.727 1 98.44 259 SER B O 1
ATOM 5798 N N . ARG B 1 260 ? -5.617 -10.789 -13.711 1 97.69 260 ARG B N 1
ATOM 5799 C CA . ARG B 1 260 ? -6.332 -11 -14.969 1 97.69 260 ARG B CA 1
ATOM 5800 C C . ARG B 1 260 ? -6.324 -9.727 -15.812 1 97.69 260 ARG B C 1
ATOM 5802 O O . ARG B 1 260 ? -6.672 -8.648 -15.328 1 97.69 260 ARG B O 1
ATOM 5809 N N . PHE B 1 261 ? -5.855 -9.844 -17.016 1 96.94 261 PHE B N 1
ATOM 5810 C CA . PHE B 1 261 ? -5.793 -8.828 -18.062 1 96.94 261 PHE B CA 1
ATOM 5811 C C . PHE B 1 261 ? -4.738 -7.777 -17.734 1 96.94 261 PHE B C 1
ATOM 5813 O O . PHE B 1 261 ? -4.496 -6.867 -18.531 1 96.94 261 PHE B O 1
ATOM 5820 N N . GLU B 1 262 ? -4.148 -7.875 -16.594 1 97.81 262 GLU B N 1
ATOM 5821 C CA . GLU B 1 262 ? -2.982 -7.035 -16.344 1 97.81 262 GLU B CA 1
ATOM 5822 C C . GLU B 1 262 ? -1.691 -7.75 -16.734 1 97.81 262 GLU B C 1
ATOM 5824 O O . GLU B 1 262 ? -0.771 -7.129 -17.266 1 97.81 262 GLU B O 1
ATOM 5829 N N . SER B 1 263 ? -1.677 -9.031 -16.422 1 97.88 263 SER B N 1
ATOM 5830 C CA . SER B 1 263 ? -0.533 -9.859 -16.781 1 97.88 263 SER B CA 1
ATOM 5831 C C . SER B 1 263 ? -0.929 -10.945 -17.766 1 97.88 263 SER B C 1
ATOM 5833 O O . SER B 1 263 ? -1.944 -11.625 -17.594 1 97.88 263 SER B O 1
ATOM 5835 N N . ARG B 1 264 ? -0.121 -11.164 -18.734 1 96.81 264 ARG B N 1
ATOM 5836 C CA . ARG B 1 264 ? -0.423 -12.211 -19.703 1 96.81 264 ARG B CA 1
ATOM 5837 C C . ARG B 1 264 ? -0.283 -13.602 -19.078 1 96.81 264 ARG B C 1
ATOM 5839 O O . ARG B 1 264 ? -1.143 -14.461 -19.266 1 96.81 264 ARG B O 1
ATOM 5846 N N . TRP B 1 265 ? 0.81 -13.766 -18.422 1 98.06 265 TRP B N 1
ATOM 5847 C CA . TRP B 1 265 ? 1.076 -14.984 -17.672 1 98.06 265 TRP B CA 1
ATOM 5848 C C . TRP B 1 265 ? 1.372 -14.672 -16.203 1 98.06 265 TRP B C 1
ATOM 5850 O O . TRP B 1 265 ? 2.01 -13.664 -15.898 1 98.06 265 TRP B O 1
ATOM 5860 N N . THR B 1 266 ? 0.888 -15.531 -15.359 1 98.75 266 THR B N 1
ATOM 5861 C CA . THR B 1 266 ? 1.108 -15.32 -13.938 1 98.75 266 THR B CA 1
ATOM 5862 C C . THR B 1 266 ? 1.598 -16.609 -13.266 1 98.75 266 THR B C 1
ATOM 5864 O O . THR B 1 266 ? 0.974 -17.656 -13.406 1 98.75 266 THR B O 1
ATOM 5867 N N . ILE B 1 267 ? 2.666 -16.484 -12.562 1 98.81 267 ILE B N 1
ATOM 5868 C CA . ILE B 1 267 ? 3.209 -17.578 -11.773 1 98.81 267 ILE B CA 1
ATOM 5869 C C . ILE B 1 267 ? 2.506 -17.641 -10.422 1 98.81 267 ILE B C 1
ATOM 5871 O O . ILE B 1 267 ? 2.275 -16.609 -9.789 1 98.81 267 ILE B O 1
ATOM 5875 N N . PHE B 1 268 ? 2.164 -18.797 -10.023 1 98.12 268 PHE B N 1
ATOM 5876 C CA . PHE B 1 268 ? 1.751 -19.047 -8.648 1 98.12 268 PHE B CA 1
ATOM 5877 C C . PHE B 1 268 ? 2.785 -19.875 -7.906 1 98.12 268 PHE B C 1
ATOM 5879 O O . PHE B 1 268 ? 3.068 -21.016 -8.305 1 98.12 268 PHE B O 1
ATOM 5886 N N . ALA B 1 269 ? 3.365 -19.328 -6.863 1 97.31 269 ALA B N 1
ATOM 5887 C CA . ALA B 1 269 ? 4.426 -20.047 -6.16 1 97.31 269 ALA B CA 1
ATOM 5888 C C . ALA B 1 269 ? 4.465 -19.656 -4.684 1 97.31 269 ALA B C 1
ATOM 5890 O O . ALA B 1 269 ? 4.043 -18.547 -4.316 1 97.31 269 ALA B O 1
ATOM 5891 N N . ASP B 1 270 ? 4.945 -20.516 -3.879 1 95.94 270 ASP B N 1
ATOM 5892 C CA . ASP B 1 270 ? 5.195 -20.25 -2.467 1 95.94 270 ASP B CA 1
ATOM 5893 C C . ASP B 1 270 ? 6.527 -19.531 -2.271 1 95.94 270 ASP B C 1
ATOM 5895 O O . ASP B 1 270 ? 7.375 -19.531 -3.168 1 95.94 270 ASP B O 1
ATOM 5899 N N . LEU B 1 271 ? 6.668 -19.047 -1.125 1 96.06 271 LEU B N 1
ATOM 5900 C CA . LEU B 1 271 ? 7.848 -18.25 -0.793 1 96.06 271 LEU B CA 1
ATOM 5901 C C . LEU B 1 271 ? 9.117 -19.094 -0.902 1 96.06 271 LEU B C 1
ATOM 5903 O O . LEU B 1 271 ? 10.18 -18.578 -1.251 1 96.06 271 LEU B O 1
ATOM 5907 N N . ASP B 1 272 ? 9.016 -20.375 -0.656 1 95.81 272 ASP B N 1
ATOM 5908 C CA . ASP B 1 272 ? 10.195 -21.234 -0.622 1 95.81 272 ASP B CA 1
ATOM 5909 C C . ASP B 1 272 ? 10.359 -22 -1.937 1 95.81 272 ASP B C 1
ATOM 5911 O O . ASP B 1 272 ? 11.078 -23 -1.996 1 95.81 272 ASP B O 1
ATOM 5915 N N . GLU B 1 273 ? 9.719 -21.547 -2.969 1 97.38 273 GLU B N 1
ATOM 5916 C CA . GLU B 1 273 ? 9.789 -22.203 -4.27 1 97.38 273 GLU B CA 1
ATOM 5917 C C . GLU B 1 273 ? 10.516 -21.344 -5.293 1 97.38 273 GLU B C 1
ATOM 5919 O O . GLU B 1 273 ? 10.336 -20.125 -5.32 1 97.38 273 GLU B O 1
ATOM 5924 N N . ARG B 1 274 ? 11.391 -22.047 -6.098 1 97.88 274 ARG B N 1
ATOM 5925 C CA . ARG B 1 274 ? 12.094 -21.422 -7.215 1 97.88 274 ARG B CA 1
ATOM 5926 C C . ARG B 1 274 ? 11.867 -22.203 -8.508 1 97.88 274 ARG B C 1
ATOM 5928 O O . ARG B 1 274 ? 12.453 -23.266 -8.695 1 97.88 274 ARG B O 1
ATOM 5935 N N . ILE B 1 275 ? 11.07 -21.641 -9.367 1 97.75 275 ILE B N 1
ATOM 5936 C CA . ILE B 1 275 ? 10.984 -22.203 -10.711 1 97.75 275 ILE B CA 1
ATOM 5937 C C . ILE B 1 275 ? 12.156 -21.719 -11.555 1 97.75 275 ILE B C 1
ATOM 5939 O O . ILE B 1 275 ? 12.477 -20.516 -11.547 1 97.75 275 ILE B O 1
ATOM 5943 N N . TYR B 1 276 ? 12.805 -22.594 -12.195 1 94.88 276 TYR B N 1
ATOM 5944 C CA . TYR B 1 276 ? 13.883 -22.219 -13.109 1 94.88 276 TYR B CA 1
ATOM 5945 C C . TYR B 1 276 ? 13.867 -23.094 -14.352 1 94.88 276 TYR B C 1
ATOM 5947 O O . TYR B 1 276 ? 13.211 -24.141 -14.383 1 94.88 276 TYR B O 1
ATOM 5955 N N . MET B 1 277 ? 14.57 -22.578 -15.32 1 93.12 277 MET B N 1
ATOM 5956 C CA . MET B 1 277 ? 14.703 -23.328 -16.562 1 93.12 277 MET B CA 1
ATOM 5957 C C . MET B 1 277 ? 15.961 -24.188 -16.562 1 93.12 277 MET B C 1
ATOM 5959 O O . MET B 1 277 ? 17.062 -23.672 -16.375 1 93.12 277 MET B O 1
ATOM 5963 N N . SER B 1 278 ? 15.836 -25.406 -16.656 1 87.56 278 SER B N 1
ATOM 5964 C CA . SER B 1 278 ? 16.953 -26.328 -16.562 1 87.56 278 SER B CA 1
ATOM 5965 C C . SER B 1 278 ? 17.797 -26.328 -17.844 1 87.56 278 SER B C 1
ATOM 5967 O O . SER B 1 278 ? 18.891 -25.781 -17.875 1 87.56 278 SER B O 1
ATOM 5969 N N . ASN B 1 279 ? 17.219 -26.859 -18.969 1 82.5 279 ASN B N 1
ATOM 5970 C CA . ASN B 1 279 ? 17.984 -26.938 -20.203 1 82.5 279 ASN B CA 1
ATOM 5971 C C . ASN B 1 279 ? 17.516 -25.891 -21.219 1 82.5 279 ASN B C 1
ATOM 5973 O O . ASN B 1 279 ? 18.172 -25.672 -22.234 1 82.5 279 ASN B O 1
ATOM 5977 N N . TYR B 1 280 ? 16.469 -25.328 -20.953 1 83.06 280 TYR B N 1
ATOM 5978 C CA . TYR B 1 280 ? 16 -24.25 -21.812 1 83.06 280 TYR B CA 1
ATOM 5979 C C . TYR B 1 280 ? 16.875 -23.016 -21.656 1 83.06 280 TYR B C 1
ATOM 5981 O O . TYR B 1 280 ? 17.109 -22.547 -20.547 1 83.06 280 TYR B O 1
ATOM 5989 N N . ILE B 1 281 ? 17.328 -22.609 -22.875 1 82.81 281 ILE B N 1
ATOM 5990 C CA . ILE B 1 281 ? 18.219 -21.453 -22.844 1 82.81 281 ILE B CA 1
ATOM 5991 C C . ILE B 1 281 ? 17.391 -20.172 -22.812 1 82.81 281 ILE B C 1
ATOM 5993 O O . ILE B 1 281 ? 16.781 -19.797 -23.812 1 82.81 281 ILE B O 1
ATOM 5997 N N . GLY B 1 282 ? 17.141 -19.578 -21.797 1 88.94 282 GLY B N 1
ATOM 5998 C CA . GLY B 1 282 ? 16.406 -18.344 -21.625 1 88.94 282 GLY B CA 1
ATOM 5999 C C . GLY B 1 282 ? 15.672 -18.25 -20.297 1 88.94 282 GLY B C 1
ATOM 6000 O O . GLY B 1 282 ? 15.867 -19.094 -19.422 1 88.94 282 GLY B O 1
ATOM 6001 N N . THR B 1 283 ? 14.883 -17.219 -20.188 1 95.06 283 THR B N 1
ATOM 6002 C CA . THR B 1 283 ? 14.133 -16.969 -18.969 1 95.06 283 THR B CA 1
ATOM 6003 C C . THR B 1 283 ? 12.742 -17.594 -19.047 1 95.06 283 THR B C 1
ATOM 6005 O O . THR B 1 283 ? 12.312 -18.047 -20.125 1 95.06 283 THR B O 1
ATOM 6008 N N . ILE B 1 284 ? 12.094 -17.656 -17.906 1 97.44 284 ILE B N 1
ATOM 6009 C CA . ILE B 1 284 ? 10.703 -18.109 -17.891 1 97.44 284 ILE B CA 1
ATOM 6010 C C . ILE B 1 284 ? 9.852 -17.219 -18.781 1 97.44 284 ILE B C 1
ATOM 6012 O O . ILE B 1 284 ? 8.984 -17.703 -19.516 1 97.44 284 ILE B O 1
ATOM 6016 N N . ARG B 1 285 ? 10.094 -15.922 -18.766 1 96.44 285 ARG B N 1
ATOM 6017 C CA . ARG B 1 285 ? 9.328 -14.992 -19.594 1 96.44 285 ARG B CA 1
ATOM 6018 C C . ARG B 1 285 ? 9.438 -15.359 -21.062 1 96.44 285 ARG B C 1
ATOM 6020 O O . ARG B 1 285 ? 8.422 -15.422 -21.766 1 96.44 285 ARG B O 1
ATOM 6027 N N . ARG B 1 286 ? 10.641 -15.586 -21.516 1 94.06 286 ARG B N 1
ATOM 6028 C CA . ARG B 1 286 ? 10.836 -15.961 -22.906 1 94.06 286 ARG B CA 1
ATOM 6029 C C . ARG B 1 286 ? 10.141 -17.281 -23.234 1 94.06 286 ARG B C 1
ATOM 6031 O O . ARG B 1 286 ? 9.578 -17.453 -24.312 1 94.06 286 ARG B O 1
ATOM 6038 N N . TYR B 1 287 ? 10.219 -18.172 -22.312 1 94.19 287 TYR B N 1
ATOM 6039 C CA . TYR B 1 287 ? 9.594 -19.484 -22.5 1 94.19 287 TYR B CA 1
ATOM 6040 C C . TYR B 1 287 ? 8.094 -19.344 -22.719 1 94.19 287 TYR B C 1
ATOM 6042 O O . TYR B 1 287 ? 7.551 -19.875 -23.688 1 94.19 287 TYR B O 1
ATOM 6050 N N . VAL B 1 288 ? 7.438 -18.578 -21.891 1 94.56 288 VAL B N 1
ATOM 6051 C CA . VAL B 1 288 ? 5.984 -18.484 -21.969 1 94.56 288 VAL B CA 1
ATOM 6052 C C . VAL B 1 288 ? 5.598 -17.656 -23.203 1 94.56 288 VAL B C 1
ATOM 6054 O O . VAL B 1 288 ? 4.551 -17.906 -23.812 1 94.56 288 VAL B O 1
ATOM 6057 N N . GLN B 1 289 ? 6.379 -16.781 -23.609 1 91.12 289 GLN B N 1
ATOM 6058 C CA . GLN B 1 289 ? 6.141 -16 -24.812 1 91.12 289 GLN B CA 1
ATOM 6059 C C . GLN B 1 289 ? 6.191 -16.891 -26.062 1 91.12 289 GLN B C 1
ATOM 6061 O O . GLN B 1 289 ? 5.613 -16.547 -27.094 1 91.12 289 GLN B O 1
ATOM 6066 N N . SER B 1 290 ? 6.875 -17.938 -25.859 1 88.56 290 SER B N 1
ATOM 6067 C CA . SER B 1 290 ? 7.078 -18.812 -27 1 88.56 290 SER B CA 1
ATOM 6068 C C . SER B 1 290 ? 5.961 -19.844 -27.125 1 88.56 290 SER B C 1
ATOM 6070 O O . SER B 1 290 ? 5.91 -20.609 -28.094 1 88.56 290 SER B O 1
ATOM 6072 N N . VAL B 1 291 ? 5.121 -19.844 -26.156 1 87.31 291 VAL B N 1
ATOM 6073 C CA . VAL B 1 291 ? 3.984 -20.766 -26.234 1 87.31 291 VAL B CA 1
ATOM 6074 C C . VAL B 1 291 ? 3.059 -20.344 -27.375 1 87.31 291 VAL B C 1
ATOM 6076 O O . VAL B 1 291 ? 2.455 -19.281 -27.328 1 87.31 291 VAL B O 1
ATOM 6079 N N . ASP B 1 292 ? 2.867 -21.125 -28.391 1 83.31 292 ASP B N 1
ATOM 6080 C CA . ASP B 1 292 ? 2.129 -20.781 -29.609 1 83.31 292 ASP B CA 1
ATOM 6081 C C . ASP B 1 292 ? 0.738 -21.406 -29.609 1 83.31 292 ASP B C 1
ATOM 6083 O O . ASP B 1 292 ? -0.162 -20.938 -30.297 1 83.31 292 ASP B O 1
ATOM 6087 N N . ASN B 1 293 ? 0.611 -22.422 -28.875 1 87.12 293 ASN B N 1
ATOM 6088 C CA . ASN B 1 293 ? -0.693 -23.078 -28.797 1 87.12 293 ASN B CA 1
ATOM 6089 C C . ASN B 1 293 ? -1.673 -22.266 -27.938 1 87.12 293 ASN B C 1
ATOM 6091 O O . ASN B 1 293 ? -1.549 -22.234 -26.719 1 87.12 293 ASN B O 1
ATOM 6095 N N . GLU B 1 294 ? -2.66 -21.719 -28.547 1 87.75 294 GLU B N 1
ATOM 6096 C CA . GLU B 1 294 ? -3.596 -20.812 -27.891 1 87.75 294 GLU B CA 1
ATOM 6097 C C . GLU B 1 294 ? -4.492 -21.547 -26.906 1 87.75 294 GLU B C 1
ATOM 6099 O O . GLU B 1 294 ? -5.156 -20.922 -26.078 1 87.75 294 GLU B O 1
ATOM 6104 N N . ARG B 1 295 ? -4.492 -22.812 -26.953 1 92 295 ARG B N 1
ATOM 6105 C CA . ARG B 1 295 ? -5.34 -23.578 -26.047 1 92 295 ARG B CA 1
ATOM 6106 C C . ARG B 1 295 ? -4.676 -23.734 -24.688 1 92 295 ARG B C 1
ATOM 6108 O O . ARG B 1 295 ? -5.332 -24.109 -23.703 1 92 295 ARG B O 1
ATOM 6115 N N . ILE B 1 296 ? -3.457 -23.516 -24.641 1 94.44 296 ILE B N 1
ATOM 6116 C CA . ILE B 1 296 ? -2.756 -23.703 -23.375 1 94.44 296 ILE B CA 1
ATOM 6117 C C . ILE B 1 296 ? -3.08 -22.531 -22.422 1 94.44 296 ILE B C 1
ATOM 6119 O O . ILE B 1 296 ? -2.752 -21.391 -22.719 1 94.44 296 ILE B O 1
ATOM 6123 N N . GLY B 1 297 ? -3.709 -22.875 -21.344 1 95.75 297 GLY B N 1
ATOM 6124 C CA . GLY B 1 297 ? -4.043 -21.891 -20.328 1 95.75 297 GLY B CA 1
ATOM 6125 C C . GLY B 1 297 ? -3.225 -22.031 -19.062 1 95.75 297 GLY B C 1
ATOM 6126 O O . GLY B 1 297 ? -3.256 -21.156 -18.203 1 95.75 297 GLY B O 1
ATOM 6127 N N . SER B 1 298 ? -2.48 -23.156 -19.016 1 96.44 298 SER B N 1
ATOM 6128 C CA . SER B 1 298 ? -1.671 -23.406 -17.828 1 96.44 298 SER B CA 1
ATOM 6129 C C . SER B 1 298 ? -0.476 -24.297 -18.156 1 96.44 298 SER B C 1
ATOM 6131 O O . SER B 1 298 ? -0.597 -25.25 -18.938 1 96.44 298 SER B O 1
ATOM 6133 N N . LEU B 1 299 ? 0.622 -23.906 -17.641 1 96.31 299 LEU B N 1
ATOM 6134 C CA . LEU B 1 299 ? 1.84 -24.719 -17.672 1 96.31 299 LEU B CA 1
ATOM 6135 C C . LEU B 1 299 ? 2.184 -25.234 -16.281 1 96.31 299 LEU B C 1
ATOM 6137 O O . LEU B 1 299 ? 2.318 -24.453 -15.336 1 96.31 299 LEU B O 1
ATOM 6141 N N . LYS B 1 300 ? 2.355 -26.5 -16.234 1 95.62 300 LYS B N 1
ATOM 6142 C CA . LYS B 1 300 ? 2.607 -27.141 -14.938 1 95.62 300 LYS B CA 1
ATOM 6143 C C . LYS B 1 300 ? 4.055 -27.609 -14.828 1 95.62 300 LYS B C 1
ATOM 6145 O O . LYS B 1 300 ? 4.547 -28.328 -15.703 1 95.62 300 LYS B O 1
ATOM 6150 N N . PHE B 1 301 ? 4.695 -27.219 -13.75 1 96.19 301 PHE B N 1
ATOM 6151 C CA . PHE B 1 301 ? 6.086 -27.578 -13.492 1 96.19 301 PHE B CA 1
ATOM 6152 C C . PHE B 1 301 ? 6.18 -28.594 -12.359 1 96.19 301 PHE B C 1
ATOM 6154 O O . PHE B 1 301 ? 5.562 -28.406 -11.305 1 96.19 301 PHE B O 1
ATOM 6161 N N . ARG B 1 302 ? 6.953 -29.625 -12.562 1 95.19 302 ARG B N 1
ATOM 6162 C CA . ARG B 1 302 ? 7.148 -30.625 -11.523 1 95.19 302 ARG B CA 1
ATOM 6163 C C . ARG B 1 302 ? 8.133 -30.141 -10.461 1 95.19 302 ARG B C 1
ATOM 6165 O O . ARG B 1 302 ? 8.945 -29.25 -10.727 1 95.19 302 ARG B O 1
ATOM 6172 N N . GLN B 1 303 ? 8.062 -30.766 -9.32 1 94.12 303 GLN B N 1
ATOM 6173 C CA . GLN B 1 303 ? 8.836 -30.266 -8.188 1 94.12 303 GLN B CA 1
ATOM 6174 C C . GLN B 1 303 ? 9.953 -31.234 -7.816 1 94.12 303 GLN B C 1
ATOM 6176 O O . GLN B 1 303 ? 9.797 -32.438 -7.953 1 94.12 303 GLN B O 1
ATOM 6181 N N . GLN B 1 304 ? 11 -30.719 -7.395 1 95.31 304 GLN B N 1
ATOM 6182 C CA . GLN B 1 304 ? 12.062 -31.391 -6.66 1 95.31 304 GLN B CA 1
ATOM 6183 C C . GLN B 1 304 ? 12.242 -30.797 -5.266 1 95.31 304 GLN B C 1
ATOM 6185 O O . GLN B 1 304 ? 12.492 -29.594 -5.121 1 95.31 304 GLN B O 1
ATOM 6190 N N . TRP B 1 305 ? 12.102 -31.641 -4.262 1 95.94 305 TRP B N 1
ATOM 6191 C CA . TRP B 1 305 ? 12.25 -31.172 -2.889 1 95.94 305 TRP B CA 1
ATOM 6192 C C . TRP B 1 305 ? 13.719 -31 -2.527 1 95.94 305 TRP B C 1
ATOM 6194 O O . TRP B 1 305 ? 14.539 -31.875 -2.793 1 95.94 305 TRP B O 1
ATOM 6204 N N . VAL B 1 306 ? 14.039 -29.875 -1.971 1 96.62 306 VAL B N 1
ATOM 6205 C CA . VAL B 1 306 ? 15.32 -29.625 -1.311 1 96.62 306 VAL B CA 1
ATOM 6206 C C . VAL B 1 306 ? 15.109 -29.531 0.2 1 96.62 306 VAL B C 1
ATOM 6208 O O . VAL B 1 306 ? 14.453 -28.609 0.691 1 96.62 306 VAL B O 1
ATOM 6211 N N . LEU B 1 307 ? 15.68 -30.422 0.884 1 95 307 LEU B N 1
ATOM 6212 C CA . LEU B 1 307 ? 15.336 -30.594 2.291 1 95 307 LEU B CA 1
ATOM 6213 C C . LEU B 1 307 ? 16.172 -29.672 3.172 1 95 307 LEU B C 1
ATOM 6215 O O . LEU B 1 307 ? 17.406 -29.812 3.227 1 95 307 LEU B O 1
ATOM 6219 N N . LYS B 1 308 ? 15.398 -28.719 3.799 1 92.81 308 LYS B N 1
ATOM 6220 C CA . LYS B 1 308 ? 16.016 -27.844 4.789 1 92.81 308 LYS B CA 1
ATOM 6221 C C . LYS B 1 308 ? 16 -28.484 6.172 1 92.81 308 LYS B C 1
ATOM 6223 O O . LYS B 1 308 ? 15.078 -29.203 6.52 1 92.81 308 LYS B O 1
ATOM 6228 N N . THR B 1 309 ? 16.969 -28.078 7.012 1 87.56 309 THR B N 1
ATOM 6229 C CA . THR B 1 309 ? 17.109 -28.703 8.328 1 87.56 309 THR B CA 1
ATOM 6230 C C . THR B 1 309 ? 17.094 -27.641 9.43 1 87.56 309 THR B C 1
ATOM 6232 O O . THR B 1 309 ? 17.141 -27.984 10.609 1 87.56 309 THR B O 1
ATOM 6235 N N . GLU B 1 310 ? 17.047 -26.391 9.07 1 87.12 310 GLU B N 1
ATOM 6236 C CA . GLU B 1 310 ? 17.109 -25.312 10.062 1 87.12 310 GLU B CA 1
ATOM 6237 C C . GLU B 1 310 ? 16.25 -24.125 9.656 1 87.12 310 GLU B C 1
ATOM 6239 O O . GLU B 1 310 ? 15.859 -24 8.492 1 87.12 310 GLU B O 1
ATOM 6244 N N . GLN B 1 311 ? 16.078 -23.266 10.672 1 86.94 311 GLN B N 1
ATOM 6245 C CA . GLN B 1 311 ? 15.312 -22.031 10.43 1 86.94 311 GLN B CA 1
ATOM 6246 C C . GLN B 1 311 ? 16.203 -20.938 9.844 1 86.94 311 GLN B C 1
ATOM 6248 O O . GLN B 1 311 ? 17.406 -20.906 10.102 1 86.94 311 GLN B O 1
ATOM 6253 N N . MET B 1 312 ? 15.57 -20.094 9.102 1 92.62 312 MET B N 1
ATOM 6254 C CA . MET B 1 312 ? 16.266 -18.938 8.523 1 92.62 312 MET B CA 1
ATOM 6255 C C . MET B 1 312 ? 16.719 -17.969 9.609 1 92.62 312 MET B C 1
ATOM 6257 O O . MET B 1 312 ? 16.141 -17.938 10.695 1 92.62 312 MET B O 1
ATOM 6261 N N . PRO B 1 313 ? 17.703 -17.172 9.336 1 95.19 313 PRO B N 1
ATOM 6262 C CA . PRO B 1 313 ? 18.156 -16.219 10.352 1 95.19 313 PRO B CA 1
ATOM 6263 C C . PRO B 1 313 ? 17.125 -15.133 10.641 1 95.19 313 PRO B C 1
ATOM 6265 O O . PRO B 1 313 ? 16.422 -14.672 9.719 1 95.19 313 PRO B O 1
ATOM 6268 N N . GLU B 1 314 ? 17.125 -14.648 11.836 1 95.69 314 GLU B N 1
ATOM 6269 C CA . GLU B 1 314 ? 16.156 -13.656 12.273 1 95.69 314 GLU B CA 1
ATOM 6270 C C . GLU B 1 314 ? 16.516 -12.266 11.75 1 95.69 314 GLU B C 1
ATOM 6272 O O . GLU B 1 314 ? 15.625 -11.438 11.523 1 95.69 314 GLU B O 1
ATOM 6277 N N . LYS B 1 315 ? 17.844 -12.062 11.594 1 96.56 315 LYS B N 1
ATOM 6278 C CA . LYS B 1 315 ? 18.281 -10.711 11.242 1 96.56 315 LYS B CA 1
ATOM 6279 C C . LYS B 1 315 ? 19.484 -10.75 10.305 1 96.56 315 LYS B C 1
ATOM 6281 O O . LYS B 1 315 ? 20.141 -11.781 10.172 1 96.56 315 LYS B O 1
ATOM 6286 N N . TYR B 1 316 ? 19.734 -9.672 9.664 1 97 316 TYR B N 1
ATOM 6287 C CA . TYR B 1 316 ? 20.906 -9.453 8.828 1 97 316 TYR B CA 1
ATOM 6288 C C . TYR B 1 316 ? 22.141 -9.203 9.688 1 97 316 TYR B C 1
ATOM 6290 O O . TYR B 1 316 ? 22.141 -8.32 10.539 1 97 316 TYR B O 1
ATOM 6298 N N . GLU B 1 317 ? 23.203 -10.023 9.461 1 95.38 317 GLU B N 1
ATOM 6299 C CA . GLU B 1 317 ? 24.406 -9.898 10.273 1 95.38 317 GLU B CA 1
ATOM 6300 C C . GLU B 1 317 ? 25.625 -9.609 9.398 1 95.38 317 GLU B C 1
ATOM 6302 O O . GLU B 1 317 ? 26.766 -9.789 9.836 1 95.38 317 GLU B O 1
ATOM 6307 N N . GLY B 1 318 ? 25.375 -9.305 8.203 1 93.94 318 GLY B N 1
ATOM 6308 C CA . GLY B 1 318 ? 26.469 -8.984 7.301 1 93.94 318 GLY B CA 1
ATOM 6309 C C . GLY B 1 318 ? 26.453 -9.805 6.027 1 93.94 318 GLY B C 1
ATOM 6310 O O . GLY B 1 318 ? 25.719 -10.789 5.926 1 93.94 318 GLY B O 1
ATOM 6311 N N . GLU B 1 319 ? 27.281 -9.469 5.148 1 93.69 319 GLU B N 1
ATOM 6312 C CA . GLU B 1 319 ? 27.266 -10.039 3.807 1 93.69 319 GLU B CA 1
ATOM 6313 C C . GLU B 1 319 ? 27.703 -11.508 3.828 1 93.69 319 GLU B C 1
ATOM 6315 O O . GLU B 1 319 ? 27.141 -12.336 3.111 1 93.69 319 GLU B O 1
ATOM 6320 N N . GLU B 1 320 ? 28.703 -11.781 4.559 1 93.81 320 GLU B N 1
ATOM 6321 C CA . GLU B 1 320 ? 29.203 -13.156 4.598 1 93.81 320 GLU B CA 1
ATOM 6322 C C . GLU B 1 320 ? 28.156 -14.109 5.156 1 93.81 320 GLU B C 1
ATOM 6324 O O . GLU B 1 320 ? 27.875 -15.156 4.559 1 93.81 320 GLU B O 1
ATOM 6329 N N . GLU B 1 321 ? 27.609 -13.734 6.199 1 95.75 321 GLU B N 1
ATOM 6330 C CA . GLU B 1 321 ? 26.562 -14.555 6.801 1 95.75 321 GLU B CA 1
ATOM 6331 C C . GLU B 1 321 ? 25.344 -14.664 5.883 1 95.75 321 GLU B C 1
ATOM 6333 O O . GLU B 1 321 ? 24.719 -15.727 5.793 1 95.75 321 GLU B O 1
ATOM 6338 N N . LEU B 1 322 ? 25.094 -13.617 5.203 1 97.31 322 LEU B N 1
ATOM 6339 C CA . LEU B 1 322 ? 23.969 -13.602 4.266 1 97.31 322 LEU B CA 1
ATOM 6340 C C . LEU B 1 322 ? 24.141 -14.672 3.191 1 97.31 322 LEU B C 1
ATOM 6342 O O . LEU B 1 322 ? 23.234 -15.469 2.947 1 97.31 322 LEU B O 1
ATOM 6346 N N . THR B 1 323 ? 25.297 -14.688 2.623 1 97.19 323 THR B N 1
ATOM 6347 C CA . THR B 1 323 ? 25.562 -15.625 1.542 1 97.19 323 THR B CA 1
ATOM 6348 C C . THR B 1 323 ? 25.453 -17.062 2.041 1 97.19 323 THR B C 1
ATOM 6350 O O . THR B 1 323 ? 24.891 -17.922 1.363 1 97.19 323 THR B O 1
ATOM 6353 N N . GLU B 1 324 ? 25.922 -17.25 3.24 1 96.56 324 GLU B N 1
ATOM 6354 C CA . GLU B 1 324 ? 25.891 -18.594 3.824 1 96.56 324 GLU B CA 1
ATOM 6355 C C . GLU B 1 324 ? 24.453 -19.062 4.059 1 96.56 324 GLU B C 1
ATOM 6357 O O . GLU B 1 324 ? 24.172 -20.266 3.979 1 96.56 324 GLU B O 1
ATOM 6362 N N . TRP B 1 325 ? 23.625 -18.125 4.289 1 97.31 325 TRP B N 1
ATOM 6363 C CA . TRP B 1 325 ? 22.266 -18.5 4.703 1 97.31 325 TRP B CA 1
ATOM 6364 C C . TRP B 1 325 ? 21.312 -18.484 3.514 1 97.31 325 TRP B C 1
ATOM 6366 O O . TRP B 1 325 ? 20.156 -18.906 3.635 1 97.31 325 TRP B O 1
ATOM 6376 N N . MET B 1 326 ? 21.766 -18.031 2.379 1 97.81 326 MET B N 1
ATOM 6377 C CA . MET B 1 326 ? 20.922 -18.125 1.199 1 97.81 326 MET B CA 1
ATOM 6378 C C . MET B 1 326 ? 20.516 -19.562 0.926 1 97.81 326 MET B C 1
ATOM 6380 O O . MET B 1 326 ? 21.391 -20.438 0.841 1 97.81 326 MET B O 1
ATOM 6384 N N . PRO B 1 327 ? 19.25 -19.766 0.751 1 96.69 327 PRO B N 1
ATOM 6385 C CA . PRO B 1 327 ? 18.797 -21.141 0.505 1 96.69 327 PRO B CA 1
ATOM 6386 C C . PRO B 1 327 ? 19.5 -21.781 -0.694 1 96.69 327 PRO B C 1
ATOM 6388 O O . PRO B 1 327 ? 19.859 -22.953 -0.646 1 96.69 327 PRO B O 1
ATOM 6391 N N . THR B 1 328 ? 19.75 -21.062 -1.703 1 97.38 328 THR B N 1
ATOM 6392 C CA . THR B 1 328 ? 20.344 -21.578 -2.932 1 97.38 328 THR B CA 1
ATOM 6393 C C . THR B 1 328 ? 21.812 -21.969 -2.707 1 97.38 328 THR B C 1
ATOM 6395 O O . THR B 1 328 ? 22.375 -22.734 -3.48 1 97.38 328 THR B O 1
ATOM 6398 N N . HIS B 1 329 ? 22.406 -21.375 -1.681 1 97.19 329 HIS B N 1
ATOM 6399 C CA . HIS B 1 329 ? 23.781 -21.719 -1.334 1 97.19 329 HIS B CA 1
ATOM 6400 C C . HIS B 1 329 ? 23.828 -22.812 -0.271 1 97.19 329 HIS B C 1
ATOM 6402 O O . HIS B 1 329 ? 24.766 -23.594 -0.227 1 97.19 329 HIS B O 1
ATOM 6408 N N . ARG B 1 330 ? 22.875 -22.922 0.537 1 96.62 330 ARG B N 1
ATOM 6409 C CA . ARG B 1 330 ? 23.016 -23.656 1.796 1 96.62 330 ARG B CA 1
ATOM 6410 C C . ARG B 1 330 ? 22.484 -25.078 1.667 1 96.62 330 ARG B C 1
ATOM 6412 O O . ARG B 1 330 ? 23.078 -26.016 2.209 1 96.62 330 ARG B O 1
ATOM 6419 N N . TRP B 1 331 ? 21.406 -25.25 1.041 1 96.81 331 TRP B N 1
ATOM 6420 C CA . TRP B 1 331 ? 20.766 -26.562 1.021 1 96.81 331 TRP B CA 1
ATOM 6421 C C . TRP B 1 331 ? 20.828 -27.172 -0.374 1 96.81 331 TRP B C 1
ATOM 6423 O O . TRP B 1 331 ? 20.453 -26.516 -1.358 1 96.81 331 TRP B O 1
ATOM 6433 N N . HIS B 1 332 ? 21.188 -28.469 -0.432 1 96.75 332 HIS B N 1
ATOM 6434 C CA . HIS B 1 332 ? 21.438 -29.156 -1.699 1 96.75 332 HIS B CA 1
ATOM 6435 C C . HIS B 1 332 ? 20.828 -30.547 -1.702 1 96.75 332 HIS B C 1
ATOM 6437 O O . HIS B 1 332 ? 20.672 -31.156 -2.762 1 96.75 332 HIS B O 1
ATOM 6443 N N . ASN B 1 333 ? 20.625 -31.062 -0.477 1 96.19 333 ASN B N 1
ATOM 6444 C CA . ASN B 1 333 ? 20.078 -32.406 -0.388 1 96.19 333 ASN B CA 1
ATOM 6445 C C . ASN B 1 333 ? 18.672 -32.469 -0.978 1 96.19 333 ASN B C 1
ATOM 6447 O O . ASN B 1 333 ? 17.719 -31.906 -0.421 1 96.19 333 ASN B O 1
ATOM 6451 N N . SER B 1 334 ? 18.516 -33.156 -2.098 1 96.19 334 SER B N 1
ATOM 6452 C CA . SER B 1 334 ? 17.281 -33.094 -2.871 1 96.19 334 SER B CA 1
ATOM 6453 C C . SER B 1 334 ? 16.734 -34.5 -3.164 1 96.19 334 SER B C 1
ATOM 6455 O O . SER B 1 334 ? 17.516 -35.438 -3.354 1 96.19 334 SER B O 1
ATOM 6457 N N . THR B 1 335 ? 15.547 -34.531 -3.229 1 95.31 335 THR B N 1
ATOM 6458 C CA . THR B 1 335 ? 14.883 -35.781 -3.68 1 95.31 335 THR B CA 1
ATOM 6459 C C . THR B 1 335 ? 14.945 -35.875 -5.199 1 95.31 335 THR B C 1
ATOM 6461 O O . THR B 1 335 ? 15.43 -34.969 -5.879 1 95.31 335 THR B O 1
ATOM 6464 N N . GLY B 1 336 ? 14.438 -37.062 -5.684 1 94.62 336 GLY B N 1
ATOM 6465 C CA . GLY B 1 336 ? 14.133 -37.125 -7.105 1 94.62 336 GLY B CA 1
ATOM 6466 C C . GLY B 1 336 ? 12.992 -36.219 -7.512 1 94.62 336 GLY B C 1
ATOM 6467 O O . GLY B 1 336 ? 12.352 -35.594 -6.66 1 94.62 336 GLY B O 1
ATOM 6468 N N . ILE B 1 337 ? 12.805 -36.125 -8.812 1 94.56 337 ILE B N 1
ATOM 6469 C CA . ILE B 1 337 ? 11.742 -35.281 -9.344 1 94.56 337 ILE B CA 1
ATOM 6470 C C . ILE B 1 337 ? 10.383 -35.938 -9.039 1 94.56 337 ILE B C 1
ATOM 6472 O O . ILE B 1 337 ? 10.188 -37.125 -9.273 1 94.56 337 ILE B O 1
ATOM 6476 N N . GLY B 1 338 ? 9.531 -35.156 -8.5 1 93.44 338 GLY B N 1
ATOM 6477 C CA . GLY B 1 338 ? 8.203 -35.656 -8.172 1 93.44 338 GLY B CA 1
ATOM 6478 C C . GLY B 1 338 ? 7.441 -36.156 -9.375 1 93.44 338 GLY B C 1
ATOM 6479 O O . GLY B 1 338 ? 7.676 -35.719 -10.5 1 93.44 338 GLY B O 1
ATOM 6480 N N . ALA B 1 339 ? 6.492 -37.031 -9.094 1 89.56 339 ALA B N 1
ATOM 6481 C CA . ALA B 1 339 ? 5.613 -37.531 -10.141 1 89.56 339 ALA B CA 1
ATOM 6482 C C . ALA B 1 339 ? 4.738 -36.406 -10.711 1 89.56 339 ALA B C 1
ATOM 6484 O O . ALA B 1 339 ? 4.52 -35.375 -10.055 1 89.56 339 ALA B O 1
ATOM 6485 N N . PRO B 1 340 ? 4.328 -36.625 -11.93 1 86 340 PRO B N 1
ATOM 6486 C CA . PRO B 1 340 ? 3.389 -35.625 -12.461 1 86 340 PRO B CA 1
ATOM 6487 C C . PRO B 1 340 ? 2.188 -35.406 -11.539 1 86 340 PRO B C 1
ATOM 6489 O O . PRO B 1 340 ? 1.596 -36.375 -11.055 1 86 340 PRO B O 1
ATOM 6492 N N . GLY B 1 341 ? 1.931 -34.156 -11.234 1 82.38 341 GLY B N 1
ATOM 6493 C CA . GLY B 1 341 ? 0.764 -33.844 -10.43 1 82.38 341 GLY B CA 1
ATOM 6494 C C . GLY B 1 341 ? 1.084 -33.656 -8.953 1 82.38 341 GLY B C 1
ATOM 6495 O O . GLY B 1 341 ? 0.304 -33.062 -8.211 1 82.38 341 GLY B O 1
ATOM 6496 N N . HIS B 1 342 ? 2.254 -34.125 -8.609 1 88.31 342 HIS B N 1
ATOM 6497 C CA . HIS B 1 342 ? 2.625 -33.969 -7.203 1 88.31 342 HIS B CA 1
ATOM 6498 C C . HIS B 1 342 ? 3.037 -32.531 -6.883 1 88.31 342 HIS B C 1
ATOM 6500 O O . HIS B 1 342 ? 4.133 -32.125 -7.254 1 88.31 342 HIS B O 1
ATOM 6506 N N . THR B 1 343 ? 2.301 -31.828 -6.176 1 88.5 343 THR B N 1
ATOM 6507 C CA . THR B 1 343 ? 2.531 -30.484 -5.66 1 88.5 343 THR B CA 1
ATOM 6508 C C . THR B 1 343 ? 3.191 -29.594 -6.719 1 88.5 343 THR B C 1
ATOM 6510 O O . THR B 1 343 ? 4.133 -28.859 -6.422 1 88.5 343 THR B O 1
ATOM 6513 N N . SER B 1 344 ? 2.768 -29.797 -7.922 1 91.69 344 SER B N 1
ATOM 6514 C CA . SER B 1 344 ? 3.299 -29 -9.023 1 91.69 344 SER B CA 1
ATOM 6515 C C . SER B 1 344 ? 2.896 -27.531 -8.891 1 91.69 344 SER B C 1
ATOM 6517 O O . SER B 1 344 ? 2.01 -27.188 -8.109 1 91.69 344 SER B O 1
ATOM 6519 N N . LYS B 1 345 ? 3.609 -26.734 -9.547 1 94.62 345 LYS B N 1
ATOM 6520 C CA . LYS B 1 345 ? 3.24 -25.312 -9.617 1 94.62 345 LYS B CA 1
ATOM 6521 C C . LYS B 1 345 ? 2.936 -24.906 -11.055 1 94.62 345 LYS B C 1
ATOM 6523 O O . LYS B 1 345 ? 3.42 -25.531 -12 1 94.62 345 LYS B O 1
ATOM 6528 N N . CYS B 1 346 ? 2.133 -23.891 -11.102 1 95.25 346 CYS B N 1
ATOM 6529 C CA . CYS B 1 346 ? 1.613 -23.547 -12.422 1 95.25 346 CYS B CA 1
ATOM 6530 C C . CYS B 1 346 ? 1.956 -22.094 -12.781 1 95.25 346 CYS B C 1
ATOM 6532 O O . CYS B 1 346 ? 2.086 -21.25 -11.898 1 95.25 346 CYS B O 1
ATOM 6534 N N . ILE B 1 347 ? 2.162 -21.859 -14.031 1 98.12 347 ILE B N 1
ATOM 6535 C CA . ILE B 1 347 ? 2.094 -20.562 -14.695 1 98.12 347 ILE B CA 1
ATOM 6536 C C . ILE B 1 347 ? 0.85 -20.5 -15.578 1 98.12 347 ILE B C 1
ATOM 6538 O O . ILE B 1 347 ? 0.667 -21.344 -16.469 1 98.12 347 ILE B O 1
ATOM 6542 N N . ILE B 1 348 ? 0.051 -19.5 -15.352 1 98.19 348 ILE B N 1
ATOM 6543 C CA . ILE B 1 348 ? -1.247 -19.562 -16.016 1 98.19 348 ILE B CA 1
ATOM 6544 C C . ILE B 1 348 ? -1.491 -18.297 -16.812 1 98.19 348 ILE B C 1
ATOM 6546 O O . ILE B 1 348 ? -0.911 -17.25 -16.516 1 98.19 348 ILE B O 1
ATOM 6550 N N . ASP B 1 349 ? -2.256 -18.406 -17.844 1 96.44 349 ASP B N 1
ATOM 6551 C CA . ASP B 1 349 ? -2.967 -17.297 -18.469 1 96.44 349 ASP B CA 1
ATOM 6552 C C . ASP B 1 349 ? -4.289 -17.016 -17.75 1 96.44 349 ASP B C 1
ATOM 6554 O O . ASP B 1 349 ? -5.281 -17.719 -17.984 1 96.44 349 ASP B O 1
ATOM 6558 N N . THR B 1 350 ? -4.312 -16.016 -16.953 1 94.06 350 THR B N 1
ATOM 6559 C CA . THR B 1 350 ? -5.426 -15.805 -16.031 1 94.06 350 THR B CA 1
ATOM 6560 C C . THR B 1 350 ? -6.695 -15.438 -16.812 1 94.06 350 THR B C 1
ATOM 6562 O O . THR B 1 350 ? -7.801 -15.562 -16.281 1 94.06 350 THR B O 1
ATOM 6565 N N . SER B 1 351 ? -6.617 -15 -18.016 1 95.12 351 SER B N 1
ATOM 6566 C CA . SER B 1 351 ? -7.797 -14.672 -18.812 1 95.12 351 SER B CA 1
ATOM 6567 C C . SER B 1 351 ? -8.578 -15.922 -19.172 1 95.12 351 SER B C 1
ATOM 6569 O O . SER B 1 351 ? -9.758 -15.844 -19.531 1 95.12 351 SER B O 1
ATOM 6571 N N . LYS B 1 352 ? -7.938 -17.031 -19.062 1 95.94 352 LYS B N 1
ATOM 6572 C CA . LYS B 1 352 ? -8.555 -18.297 -19.484 1 95.94 352 LYS B CA 1
ATOM 6573 C C . LYS B 1 352 ? -9.023 -19.094 -18.266 1 95.94 352 LYS B C 1
ATOM 6575 O O . LYS B 1 352 ? -9.781 -20.062 -18.406 1 95.94 352 LYS B O 1
ATOM 6580 N N . VAL B 1 353 ? -8.562 -18.719 -17.125 1 97.25 353 VAL B N 1
ATOM 6581 C CA . VAL B 1 353 ? -8.766 -19.531 -15.93 1 97.25 353 VAL B CA 1
ATOM 6582 C C . VAL B 1 353 ? -9.93 -18.953 -15.117 1 97.25 353 VAL B C 1
ATOM 6584 O O . VAL B 1 353 ? -9.945 -17.766 -14.797 1 97.25 353 VAL B O 1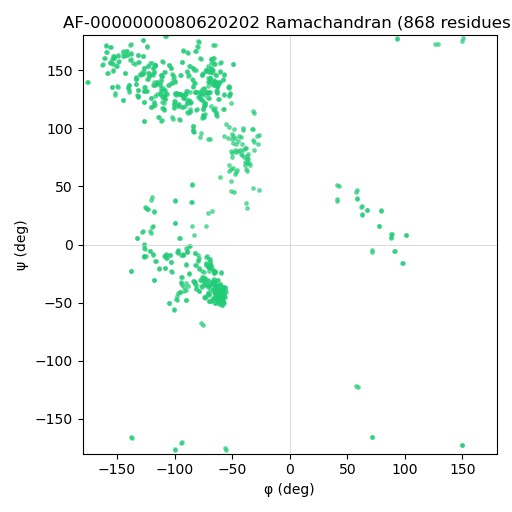
ATOM 6587 N N . PHE B 1 354 ? -10.844 -19.844 -14.781 1 97.06 354 PHE B N 1
ATOM 6588 C CA . PHE B 1 354 ? -11.984 -19.453 -13.969 1 97.06 354 PHE B CA 1
ATOM 6589 C C . PHE B 1 354 ? -11.758 -19.812 -12.5 1 97.06 354 PHE B C 1
ATOM 6591 O O . PHE B 1 354 ? -11.914 -18.969 -11.617 1 97.06 354 PHE B O 1
ATOM 6598 N N . VAL B 1 355 ? -11.32 -21 -12.234 1 96.5 355 VAL B N 1
ATOM 6599 C CA . VAL B 1 355 ? -11.062 -21.484 -10.883 1 96.5 355 VAL B CA 1
ATOM 6600 C C . VAL B 1 355 ? -9.711 -22.188 -10.828 1 96.5 355 VAL B C 1
ATOM 6602 O O . VAL B 1 355 ? -9.367 -22.938 -11.742 1 96.5 355 VAL B O 1
ATOM 6605 N N . MET B 1 356 ? -9.086 -21.859 -9.773 1 94.69 356 MET B N 1
ATOM 6606 C CA . MET B 1 356 ? -7.793 -22.5 -9.562 1 94.69 356 MET B CA 1
ATOM 6607 C C . MET B 1 356 ? -7.664 -23.016 -8.133 1 94.69 356 MET B C 1
ATOM 6609 O O . MET B 1 356 ? -8.133 -22.359 -7.191 1 94.69 356 MET B O 1
ATOM 6613 N N . TRP B 1 357 ? -7.039 -24.156 -8 1 91.94 357 TRP B N 1
ATOM 6614 C CA . TRP B 1 357 ? -6.594 -24.656 -6.707 1 91.94 357 TRP B CA 1
ATOM 6615 C C . TRP B 1 357 ? -5.105 -24.391 -6.5 1 91.94 357 TRP B C 1
ATOM 6617 O O . TRP B 1 357 ? -4.449 -23.797 -7.355 1 91.94 357 TRP B O 1
ATOM 6627 N N . VAL B 1 358 ? -4.609 -24.844 -5.43 1 90.69 358 VAL B N 1
ATOM 6628 C CA . VAL B 1 358 ? -3.25 -24.516 -5.008 1 90.69 358 VAL B CA 1
ATOM 6629 C C . VAL B 1 358 ? -2.254 -25 -6.062 1 90.69 358 VAL B C 1
ATOM 6631 O O . VAL B 1 358 ? -1.292 -24.297 -6.379 1 90.69 358 VAL B O 1
ATOM 6634 N N . HIS B 1 359 ? -2.582 -26.141 -6.703 1 90.19 359 HIS B N 1
ATOM 6635 C CA . HIS B 1 359 ? -1.537 -26.734 -7.527 1 90.19 359 HIS B CA 1
ATOM 6636 C C . HIS B 1 359 ? -1.98 -26.859 -8.977 1 90.19 359 HIS B C 1
ATOM 6638 O O . HIS B 1 359 ? -1.208 -27.297 -9.836 1 90.19 359 HIS B O 1
ATOM 6644 N N . SER B 1 360 ? -3.244 -26.531 -9.234 1 91.62 360 SER B N 1
ATOM 6645 C CA . SER B 1 360 ? -3.721 -26.75 -10.594 1 91.62 360 SER B CA 1
ATOM 6646 C C . SER B 1 360 ? -4.973 -25.938 -10.891 1 91.62 360 SER B C 1
ATOM 6648 O O . SER B 1 360 ? -5.668 -25.5 -9.969 1 91.62 360 SER B O 1
ATOM 6650 N N . VAL B 1 361 ? -5.148 -25.812 -12.156 1 95.19 361 VAL B N 1
ATOM 6651 C CA . VAL B 1 361 ? -6.391 -25.188 -12.602 1 95.19 361 VAL B CA 1
ATOM 6652 C C . VAL B 1 361 ? -7.543 -26.172 -12.461 1 95.19 361 VAL B C 1
ATOM 6654 O O . VAL B 1 361 ? -7.438 -27.328 -12.883 1 95.19 361 VAL B O 1
ATOM 6657 N N . SER B 1 362 ? -8.555 -25.734 -11.867 1 94.88 362 SER B N 1
ATOM 6658 C CA . SER B 1 362 ? -9.719 -26.578 -11.672 1 94.88 362 SER B CA 1
ATOM 6659 C C . SER B 1 362 ? -10.727 -26.422 -12.805 1 94.88 362 SER B C 1
ATOM 6661 O O . SER B 1 362 ? -11.414 -27.359 -13.18 1 94.88 362 SER B O 1
ATOM 6663 N N . GLN B 1 363 ? -10.836 -25.25 -13.266 1 96.25 363 GLN B N 1
ATOM 6664 C CA . GLN B 1 363 ? -11.828 -24.953 -14.297 1 96.25 363 GLN B CA 1
ATOM 6665 C C . GLN B 1 363 ? -11.383 -23.797 -15.172 1 96.25 363 GLN B C 1
ATOM 6667 O O . GLN B 1 363 ? -10.961 -22.75 -14.664 1 96.25 363 GLN B O 1
ATOM 6672 N N . PHE B 1 364 ? -11.453 -24 -16.469 1 96.56 364 PHE B N 1
ATOM 6673 C CA . PHE B 1 364 ? -11.25 -22.938 -17.453 1 96.56 364 PHE B CA 1
ATOM 6674 C C . PHE B 1 364 ? -12.578 -22.312 -17.859 1 96.56 364 PHE B C 1
ATOM 6676 O O . PHE B 1 364 ? -13.633 -22.922 -17.672 1 96.56 364 PHE B O 1
ATOM 6683 N N . PHE B 1 365 ? -12.508 -21.109 -18.344 1 95.44 365 PHE B N 1
ATOM 6684 C CA . PHE B 1 365 ? -13.664 -20.578 -19.062 1 95.44 365 PHE B CA 1
ATOM 6685 C C . PHE B 1 365 ? -13.969 -21.438 -20.281 1 95.44 365 PHE B C 1
ATOM 6687 O O . PHE B 1 365 ? -13.07 -22.031 -20.875 1 95.44 365 PHE B O 1
ATOM 6694 N N . PRO B 1 366 ? -15.164 -21.562 -20.688 1 92 366 PRO B N 1
ATOM 6695 C CA . PRO B 1 366 ? -15.562 -22.562 -21.672 1 92 366 PRO B CA 1
ATOM 6696 C C . PRO B 1 366 ? -15.203 -22.156 -23.094 1 92 366 PRO B C 1
ATOM 6698 O O . PRO B 1 366 ? -15.172 -23.016 -23.984 1 92 366 PRO B O 1
ATOM 6701 N N . ASP B 1 367 ? -14.961 -21.031 -23.547 1 82.44 367 ASP B N 1
ATOM 6702 C CA . ASP B 1 367 ? -14.984 -20.531 -24.922 1 82.44 367 ASP B CA 1
ATOM 6703 C C . ASP B 1 367 ? -13.727 -20.953 -25.672 1 82.44 367 ASP B C 1
ATOM 6705 O O . ASP B 1 367 ? -13.734 -21.031 -26.906 1 82.44 367 ASP B O 1
ATOM 6709 N N . GLY B 1 368 ? -12.664 -21.484 -25.094 1 83.94 368 GLY B N 1
ATOM 6710 C CA . GLY B 1 368 ? -11.445 -21.734 -25.844 1 83.94 368 GLY B CA 1
ATOM 6711 C C . GLY B 1 368 ? -10.938 -23.156 -25.703 1 83.94 368 GLY B C 1
ATOM 6712 O O . GLY B 1 368 ? -9.867 -23.5 -26.219 1 83.94 368 GLY B O 1
ATOM 6713 N N . ASN B 1 369 ? -11.672 -24.109 -25.156 1 90.88 369 ASN B N 1
ATOM 6714 C CA . ASN B 1 369 ? -11.211 -25.469 -24.891 1 90.88 369 ASN B CA 1
ATOM 6715 C C . ASN B 1 369 ? -9.797 -25.484 -24.344 1 90.88 369 ASN B C 1
ATOM 6717 O O . ASN B 1 369 ? -8.93 -26.203 -24.844 1 90.88 369 ASN B O 1
ATOM 6721 N N . TYR B 1 370 ? -9.609 -24.75 -23.406 1 95 370 TYR B N 1
ATOM 6722 C CA . TYR B 1 370 ? -8.289 -24.547 -22.828 1 95 370 TYR B CA 1
ATOM 6723 C C . TYR B 1 370 ? -7.82 -25.797 -22.078 1 95 370 TYR B C 1
ATOM 6725 O O . TYR B 1 370 ? -8.633 -26.578 -21.594 1 95 370 TYR B O 1
ATOM 6733 N N . ILE B 1 371 ? -6.461 -25.922 -22.016 1 93.88 371 ILE B N 1
ATOM 6734 C CA . ILE B 1 371 ? -5.891 -27.109 -21.406 1 93.88 371 ILE B CA 1
ATOM 6735 C C . ILE B 1 371 ? -4.688 -26.734 -20.547 1 93.88 371 ILE B C 1
ATOM 6737 O O . ILE B 1 371 ? -4.141 -25.625 -20.688 1 93.88 371 ILE B O 1
ATOM 6741 N N . GLU B 1 372 ? -4.367 -27.594 -19.641 1 93.94 372 GLU B N 1
ATOM 6742 C CA . GLU B 1 372 ? -3.123 -27.531 -18.875 1 93.94 372 GLU B CA 1
ATOM 6743 C C . GLU B 1 372 ? -2.057 -28.438 -19.5 1 93.94 372 GLU B C 1
ATOM 6745 O O . GLU B 1 372 ? -2.318 -29.594 -19.797 1 93.94 372 GLU B O 1
ATOM 6750 N N . ALA B 1 373 ? -0.937 -27.891 -19.703 1 93.75 373 ALA B N 1
ATOM 6751 C CA . ALA B 1 373 ? 0.172 -28.656 -20.266 1 93.75 373 ALA B CA 1
ATOM 6752 C C . ALA B 1 373 ? 1.29 -28.844 -19.234 1 93.75 373 ALA B C 1
ATOM 6754 O O . ALA B 1 373 ? 1.599 -27.922 -18.484 1 93.75 373 ALA B O 1
ATOM 6755 N N . GLY B 1 374 ? 1.861 -30 -19.281 1 93.75 374 GLY B N 1
ATOM 6756 C CA . GLY B 1 374 ? 3.045 -30.234 -18.469 1 93.75 374 GLY B CA 1
ATOM 6757 C C . GLY B 1 374 ? 4.324 -29.75 -19.125 1 93.75 374 GLY B C 1
ATOM 6758 O O . GLY B 1 374 ? 4.5 -29.906 -20.344 1 93.75 374 GLY B O 1
ATOM 6759 N N . VAL B 1 375 ? 5.156 -29.219 -18.328 1 93.94 375 VAL B N 1
ATOM 6760 C CA . VAL B 1 375 ? 6.488 -28.875 -18.812 1 93.94 375 VAL B CA 1
ATOM 6761 C C . VAL B 1 375 ? 7.465 -30 -18.5 1 93.94 375 VAL B C 1
ATOM 6763 O O . VAL B 1 375 ? 7.52 -30.5 -17.375 1 93.94 375 VAL B O 1
ATOM 6766 N N . LYS B 1 376 ? 8.172 -30.391 -19.484 1 92.94 376 LYS B N 1
ATOM 6767 C CA . LYS B 1 376 ? 9.18 -31.438 -19.25 1 92.94 376 LYS B CA 1
ATOM 6768 C C . LYS B 1 376 ? 10.227 -30.953 -18.234 1 92.94 376 LYS B C 1
ATOM 6770 O O . LYS B 1 376 ? 10.703 -29.828 -18.328 1 92.94 376 LYS B O 1
ATOM 6775 N N . PRO B 1 377 ? 10.617 -31.875 -17.359 1 92 377 PRO B N 1
ATOM 6776 C CA . PRO B 1 377 ? 11.625 -31.5 -16.375 1 92 377 PRO B CA 1
ATOM 6777 C C . PRO B 1 377 ? 12.938 -31.047 -17.016 1 92 377 PRO B C 1
ATOM 6779 O O . PRO B 1 377 ? 13.703 -30.297 -16.406 1 92 377 PRO B O 1
ATOM 6782 N N . THR B 1 378 ? 13.203 -31.469 -18.203 1 91.12 378 THR B N 1
ATOM 6783 C CA . THR B 1 378 ? 14.406 -31.047 -18.922 1 91.12 378 THR B CA 1
ATOM 6784 C C . THR B 1 378 ? 14.305 -29.578 -19.328 1 91.12 378 THR B C 1
ATOM 6786 O O . THR B 1 378 ? 15.328 -28.922 -19.562 1 91.12 378 THR B O 1
ATOM 6789 N N . ASP B 1 379 ? 13.086 -29.094 -19.344 1 92.12 379 ASP B N 1
ATOM 6790 C CA . ASP B 1 379 ? 12.914 -27.688 -19.703 1 92.12 379 ASP B CA 1
ATOM 6791 C C . ASP B 1 379 ? 12.852 -26.812 -18.469 1 92.12 379 ASP B C 1
ATOM 6793 O O . ASP B 1 379 ? 13.391 -25.703 -18.453 1 92.12 379 ASP B O 1
ATOM 6797 N N . GLY B 1 380 ? 12.148 -27.312 -17.484 1 93.88 380 GLY B N 1
ATOM 6798 C CA . GLY B 1 380 ? 12.008 -26.516 -16.281 1 93.88 380 GLY B CA 1
ATOM 6799 C C . GLY B 1 380 ? 11.555 -27.328 -15.086 1 93.88 380 GLY B C 1
ATOM 6800 O O . GLY B 1 380 ? 10.898 -28.359 -15.242 1 93.88 380 GLY B O 1
ATOM 6801 N N . LEU B 1 381 ? 11.898 -26.812 -13.93 1 94.88 381 LEU B N 1
ATOM 6802 C CA . LEU B 1 381 ? 11.617 -27.516 -12.68 1 94.88 381 LEU B CA 1
ATOM 6803 C C . LEU B 1 381 ? 11.375 -26.516 -11.547 1 94.88 381 LEU B C 1
ATOM 6805 O O . LEU B 1 381 ? 11.781 -25.359 -11.641 1 94.88 381 LEU B O 1
ATOM 6809 N N . VAL B 1 382 ? 10.664 -26.969 -10.492 1 96.88 382 VAL B N 1
ATOM 6810 C CA . VAL B 1 382 ? 10.516 -26.203 -9.266 1 96.88 382 VAL B CA 1
ATOM 6811 C C . VAL B 1 382 ? 11.477 -26.734 -8.203 1 96.88 382 VAL B C 1
ATOM 6813 O O . VAL B 1 382 ? 11.438 -27.922 -7.863 1 96.88 382 VAL B O 1
ATOM 6816 N N . ARG B 1 383 ? 12.336 -25.938 -7.723 1 96.62 383 ARG B N 1
ATOM 6817 C CA . ARG B 1 383 ? 13.125 -26.25 -6.535 1 96.62 383 ARG B CA 1
ATOM 6818 C C . ARG B 1 383 ? 12.406 -25.797 -5.266 1 96.62 383 ARG B C 1
ATOM 6820 O O . ARG B 1 383 ? 12.227 -24.594 -5.039 1 96.62 383 ARG B O 1
ATOM 6827 N N . HIS B 1 384 ? 11.992 -26.688 -4.43 1 96.88 384 HIS B N 1
ATOM 6828 C CA . HIS B 1 384 ? 11.188 -26.406 -3.246 1 96.88 384 HIS B CA 1
ATOM 6829 C C . HIS B 1 384 ? 11.992 -26.641 -1.969 1 96.88 384 HIS B C 1
ATOM 6831 O O . HIS B 1 384 ? 12.188 -27.781 -1.557 1 96.88 384 HIS B O 1
ATOM 6837 N N . TYR B 1 385 ? 12.359 -25.562 -1.342 1 96.31 385 TYR B N 1
ATOM 6838 C CA . TYR B 1 385 ? 13.156 -25.609 -0.119 1 96.31 385 TYR B CA 1
ATOM 6839 C C . TYR B 1 385 ? 12.266 -25.812 1.101 1 96.31 385 TYR B C 1
ATOM 6841 O O . TYR B 1 385 ? 11.789 -24.844 1.7 1 96.31 385 TYR B O 1
ATOM 6849 N N . ARG B 1 386 ? 12.148 -27 1.54 1 93.75 386 ARG B N 1
ATOM 6850 C CA . ARG B 1 386 ? 11.18 -27.328 2.578 1 93.75 386 ARG B CA 1
ATOM 6851 C C . ARG B 1 386 ? 11.867 -27.641 3.9 1 93.75 386 ARG B C 1
ATOM 6853 O O . ARG B 1 386 ? 12.766 -28.484 3.951 1 93.75 386 ARG B O 1
ATOM 6860 N N . ASP B 1 387 ? 11.367 -26.906 4.852 1 89.81 387 ASP B N 1
ATOM 6861 C CA . ASP B 1 387 ? 11.805 -27.219 6.207 1 89.81 387 ASP B CA 1
ATOM 6862 C C . ASP B 1 387 ? 11.141 -28.5 6.719 1 89.81 387 ASP B C 1
ATOM 6864 O O . ASP B 1 387 ? 9.93 -28.516 6.957 1 89.81 387 ASP B O 1
ATOM 6868 N N . GLN B 1 388 ? 11.898 -29.469 7.027 1 86.94 388 GLN B N 1
ATOM 6869 C CA . GLN B 1 388 ? 11.375 -30.781 7.418 1 86.94 388 GLN B CA 1
ATOM 6870 C C . GLN B 1 388 ? 10.734 -30.719 8.797 1 86.94 388 GLN B C 1
ATOM 6872 O O . GLN B 1 388 ? 9.938 -31.609 9.156 1 86.94 388 GLN B O 1
ATOM 6877 N N . SER B 1 389 ? 11.078 -29.688 9.531 1 81.75 389 SER B N 1
ATOM 6878 C CA . SER B 1 389 ? 10.594 -29.594 10.906 1 81.75 389 SER B CA 1
ATOM 6879 C C . SER B 1 389 ? 9.352 -28.703 10.992 1 81.75 389 SER B C 1
ATOM 6881 O O . SER B 1 389 ? 8.797 -28.531 12.078 1 81.75 389 SER B O 1
ATOM 6883 N N . MET B 1 390 ? 9.062 -28.172 9.93 1 79.19 390 MET B N 1
ATOM 6884 C CA . MET B 1 390 ? 7.879 -27.312 9.945 1 79.19 390 MET B CA 1
ATOM 6885 C C . MET B 1 390 ? 6.621 -28.125 10.258 1 79.19 390 MET B C 1
ATOM 6887 O O . MET B 1 390 ? 6.219 -28.984 9.469 1 79.19 390 MET B O 1
ATOM 6891 N N . GLY B 1 391 ? 6.137 -27.766 11.391 1 75.12 391 GLY B N 1
ATOM 6892 C CA . GLY B 1 391 ? 4.992 -28.562 11.812 1 75.12 391 GLY B CA 1
ATOM 6893 C C . GLY B 1 391 ? 5.301 -30.047 11.906 1 75.12 391 GLY B C 1
ATOM 6894 O O . GLY B 1 391 ? 6.215 -30.453 12.625 1 75.12 391 GLY B O 1
ATOM 6895 N N . ASN B 1 392 ? 4.531 -30.875 11.117 1 82.06 392 ASN B N 1
ATOM 6896 C CA . ASN B 1 392 ? 4.746 -32.312 11.07 1 82.06 392 ASN B CA 1
ATOM 6897 C C . ASN B 1 392 ? 5.004 -32.812 9.641 1 82.06 392 ASN B C 1
ATOM 6899 O O . ASN B 1 392 ? 4.633 -33.938 9.281 1 82.06 392 ASN B O 1
ATOM 6903 N N . TRP B 1 393 ? 5.586 -31.922 8.891 1 86.06 393 TRP B N 1
ATOM 6904 C CA . TRP B 1 393 ? 5.754 -32.219 7.477 1 86.06 393 TRP B CA 1
ATOM 6905 C C . TRP B 1 393 ? 6.613 -33.469 7.293 1 86.06 393 TRP B C 1
ATOM 6907 O O . TRP B 1 393 ? 6.258 -34.375 6.527 1 86.06 393 TRP B O 1
ATOM 6917 N N . GLY B 1 394 ? 7.715 -33.531 7.957 1 85.69 394 GLY B N 1
ATOM 6918 C CA . GLY B 1 394 ? 8.609 -34.688 7.828 1 85.69 394 GLY B CA 1
ATOM 6919 C C . GLY B 1 394 ? 7.941 -36 8.188 1 85.69 394 GLY B C 1
ATOM 6920 O O . GLY B 1 394 ? 8.109 -37 7.488 1 85.69 394 GLY B O 1
ATOM 6921 N N . ASP B 1 395 ? 7.242 -35.906 9.234 1 87.38 395 ASP B N 1
ATOM 6922 C CA . ASP B 1 395 ? 6.562 -37.125 9.695 1 87.38 395 ASP B CA 1
ATOM 6923 C C . ASP B 1 395 ? 5.504 -37.562 8.688 1 87.38 395 ASP B C 1
ATOM 6925 O O . ASP B 1 395 ? 5.328 -38.75 8.453 1 87.38 395 ASP B O 1
ATOM 6929 N N . LYS B 1 396 ? 4.965 -36.594 8.086 1 87.62 396 LYS B N 1
ATOM 6930 C CA . LYS B 1 396 ? 3.814 -36.875 7.23 1 87.62 396 LYS B CA 1
ATOM 6931 C C . LYS B 1 396 ? 4.254 -37.219 5.809 1 87.62 396 LYS B C 1
ATOM 6933 O O . LYS B 1 396 ? 3.672 -38.094 5.168 1 87.62 396 LYS B O 1
ATOM 6938 N N . TRP B 1 397 ? 5.316 -36.562 5.352 1 89.38 397 TRP B N 1
ATOM 6939 C CA . TRP B 1 397 ? 5.48 -36.594 3.9 1 89.38 397 TRP B CA 1
ATOM 6940 C C . TRP B 1 397 ? 6.855 -37.125 3.512 1 89.38 397 TRP B C 1
ATOM 6942 O O . TRP B 1 397 ? 7.086 -37.469 2.354 1 89.38 397 TRP B O 1
ATOM 6952 N N . LEU B 1 398 ? 7.754 -37.281 4.457 1 88.94 398 LEU B N 1
ATOM 6953 C CA . LEU B 1 398 ? 9.133 -37.625 4.109 1 88.94 398 LEU B CA 1
ATOM 6954 C C . LEU B 1 398 ? 9.203 -39 3.451 1 88.94 398 LEU B C 1
ATOM 6956 O O . LEU B 1 398 ? 9.906 -39.188 2.457 1 88.94 398 LEU B O 1
ATOM 6960 N N . ARG B 1 399 ? 8.477 -39.875 3.961 1 88.12 399 ARG B N 1
ATOM 6961 C CA . ARG B 1 399 ? 8.492 -41.25 3.406 1 88.12 399 ARG B CA 1
ATOM 6962 C C . ARG B 1 399 ? 8.008 -41.25 1.962 1 88.12 399 ARG B C 1
ATOM 6964 O O . ARG B 1 399 ? 8.57 -41.938 1.113 1 88.12 399 ARG B O 1
ATOM 6971 N N . VAL B 1 400 ? 7.059 -40.469 1.678 1 87.94 400 VAL B N 1
ATOM 6972 C CA . VAL B 1 400 ? 6.457 -40.406 0.349 1 87.94 400 VAL B CA 1
ATOM 6973 C C . VAL B 1 400 ? 7.426 -39.75 -0.63 1 87.94 400 VAL B C 1
ATOM 6975 O O . VAL B 1 400 ? 7.633 -40.25 -1.738 1 87.94 400 VAL B O 1
ATOM 6978 N N . VAL B 1 401 ? 8.039 -38.75 -0.174 1 90.31 401 VAL B N 1
ATOM 6979 C CA . VAL B 1 401 ? 8.852 -37.969 -1.113 1 90.31 401 VAL B CA 1
ATOM 6980 C C . VAL B 1 401 ? 10.148 -38.719 -1.4 1 90.31 401 VAL B C 1
ATOM 6982 O O . VAL B 1 401 ? 10.734 -38.562 -2.473 1 90.31 401 VAL B O 1
ATOM 6985 N N . LEU B 1 402 ? 10.555 -39.594 -0.507 1 91 402 LEU B N 1
ATOM 6986 C CA . LEU B 1 402 ? 11.773 -40.375 -0.713 1 91 402 LEU B CA 1
ATOM 6987 C C . LEU B 1 402 ? 11.562 -41.438 -1.77 1 91 402 LEU B C 1
ATOM 6989 O O . LEU B 1 402 ? 12.523 -42.031 -2.279 1 91 402 LEU B O 1
ATOM 6993 N N . ARG B 1 403 ? 10.359 -41.625 -2.137 1 91 403 ARG B N 1
ATOM 6994 C CA . ARG B 1 403 ? 10.055 -42.625 -3.164 1 91 403 ARG B CA 1
ATOM 6995 C C . ARG B 1 403 ? 10.352 -42.062 -4.555 1 91 403 ARG B C 1
ATOM 6997 O O . ARG B 1 403 ? 10.383 -42.844 -5.531 1 91 403 ARG B O 1
ATOM 7004 N N . PHE B 1 404 ? 10.539 -40.844 -4.668 1 92.25 404 PHE B N 1
ATOM 7005 C CA . PHE B 1 404 ? 10.781 -40.25 -5.977 1 92.25 404 PHE B CA 1
ATOM 7006 C C . PHE B 1 404 ? 12.18 -40.594 -6.477 1 92.25 404 PHE B C 1
ATOM 7008 O O . PHE B 1 404 ? 12.469 -40.438 -7.668 1 92.25 404 PHE B O 1
ATOM 7015 N N . GLY B 1 405 ? 13.016 -41.031 -5.523 1 89.5 405 GLY B N 1
ATOM 7016 C CA . GLY B 1 405 ? 14.383 -41.406 -5.879 1 89.5 405 GLY B CA 1
ATOM 7017 C C . GLY B 1 405 ? 15.367 -41.188 -4.742 1 89.5 405 GLY B C 1
ATOM 7018 O O . GLY B 1 405 ? 15.008 -40.656 -3.693 1 89.5 405 GLY B O 1
ATOM 7019 N N . VAL B 1 406 ? 16.516 -41.562 -5.055 1 90 406 VAL B N 1
ATOM 7020 C CA . VAL B 1 406 ? 17.578 -41.438 -4.066 1 90 406 VAL B CA 1
ATOM 7021 C C . VAL B 1 406 ? 17.938 -39.969 -3.848 1 90 406 VAL B C 1
ATOM 7023 O O . VAL B 1 406 ? 17.969 -39.188 -4.797 1 90 406 VAL B O 1
ATOM 7026 N N . LEU B 1 407 ? 18.156 -39.719 -2.594 1 93.38 407 LEU B N 1
ATOM 7027 C CA . LEU B 1 407 ? 18.609 -38.375 -2.264 1 93.38 407 LEU B CA 1
ATOM 7028 C C . LEU B 1 407 ? 19.953 -38.094 -2.918 1 93.38 407 LEU B C 1
ATOM 7030 O O . LEU B 1 407 ? 20.828 -38.938 -2.957 1 93.38 407 LEU B O 1
ATOM 7034 N N . ARG B 1 408 ? 20.125 -36.906 -3.461 1 95.25 408 ARG B N 1
ATOM 7035 C CA . ARG B 1 408 ? 21.375 -36.438 -4.039 1 95.25 408 ARG B CA 1
ATOM 7036 C C . ARG B 1 408 ? 21.516 -34.906 -3.873 1 95.25 408 ARG B C 1
ATOM 7038 O O . ARG B 1 408 ? 20.531 -34.219 -3.627 1 95.25 408 ARG B O 1
ATOM 7045 N N . ASN B 1 409 ? 22.688 -34.531 -4.035 1 96.62 409 ASN B N 1
ATOM 7046 C CA . ASN B 1 409 ? 22.922 -33.094 -3.986 1 96.62 409 ASN B CA 1
ATOM 7047 C C . ASN B 1 409 ? 22.719 -32.438 -5.352 1 96.62 409 ASN B C 1
ATOM 7049 O O . ASN B 1 409 ? 23.281 -32.906 -6.352 1 96.62 409 ASN B O 1
ATOM 7053 N N . THR B 1 410 ? 21.828 -31.516 -5.379 1 95.19 410 THR B N 1
ATOM 7054 C CA . THR B 1 410 ? 21.656 -30.688 -6.566 1 95.19 410 THR B CA 1
ATOM 7055 C C . THR B 1 410 ? 21.891 -29.219 -6.238 1 95.19 410 THR B C 1
ATOM 7057 O O . THR B 1 410 ? 21.781 -28.812 -5.078 1 95.19 410 THR B O 1
ATOM 7060 N N . ASP B 1 411 ? 22.266 -28.484 -7.348 1 95.19 411 ASP B N 1
ATOM 7061 C CA . ASP B 1 411 ? 22.578 -27.078 -7.129 1 95.19 411 ASP B CA 1
ATOM 7062 C C . ASP B 1 411 ? 21.641 -26.172 -7.914 1 95.19 411 ASP B C 1
ATOM 7064 O O . ASP B 1 411 ? 21.047 -26.594 -8.914 1 95.19 411 ASP B O 1
ATOM 7068 N N . TYR B 1 412 ? 21.469 -25.031 -7.367 1 95.62 412 TYR B N 1
ATOM 7069 C CA . TYR B 1 412 ? 20.875 -23.953 -8.148 1 95.62 412 TYR B CA 1
ATOM 7070 C C . TYR B 1 412 ? 21.688 -23.688 -9.414 1 95.62 412 TYR B C 1
ATOM 7072 O O . TYR B 1 412 ? 22.906 -23.859 -9.422 1 95.62 412 TYR B O 1
ATOM 7080 N N . PRO B 1 413 ? 21.047 -23.312 -10.484 1 94 413 PRO B N 1
ATOM 7081 C CA . PRO B 1 413 ? 21.766 -23.172 -11.758 1 94 413 PRO B CA 1
ATOM 7082 C C . PRO B 1 413 ? 23 -22.281 -11.648 1 94 413 PRO B C 1
ATOM 7084 O O . PRO B 1 413 ? 22.906 -21.156 -11.156 1 94 413 PRO B O 1
ATOM 7087 N N . LYS B 1 414 ? 24.031 -22.719 -12.234 1 92.88 414 LYS B N 1
ATOM 7088 C CA . LYS B 1 414 ? 25.312 -22.031 -12.164 1 92.88 414 LYS B CA 1
ATOM 7089 C C . LYS B 1 414 ? 25.266 -20.688 -12.898 1 92.88 414 LYS B C 1
ATOM 7091 O O . LYS B 1 414 ? 25.906 -19.719 -12.484 1 92.88 414 LYS B O 1
ATOM 7096 N N . SER B 1 415 ? 24.531 -20.672 -13.906 1 92.88 415 SER B N 1
ATOM 7097 C CA . SER B 1 415 ? 24.469 -19.484 -14.742 1 92.88 415 SER B CA 1
ATOM 7098 C C . SER B 1 415 ? 23.766 -18.328 -14.016 1 92.88 415 SER B C 1
ATOM 7100 O O . SER B 1 415 ? 23.891 -17.172 -14.414 1 92.88 415 SER B O 1
ATOM 7102 N N . LEU B 1 416 ? 23.047 -18.609 -12.906 1 95.88 416 LEU B N 1
ATOM 7103 C CA . LEU B 1 416 ? 22.234 -17.594 -12.258 1 95.88 416 LEU B CA 1
ATOM 7104 C C . LEU B 1 416 ? 22.766 -17.25 -10.875 1 95.88 416 LEU B C 1
ATOM 7106 O O . LEU B 1 416 ? 22.5 -16.172 -10.336 1 95.88 416 LEU B O 1
ATOM 7110 N N . ILE B 1 417 ? 23.531 -18.109 -10.32 1 97.44 417 ILE B N 1
ATOM 7111 C CA . ILE B 1 417 ? 23.812 -18.078 -8.891 1 97.44 417 ILE B CA 1
ATOM 7112 C C . ILE B 1 417 ? 24.641 -16.828 -8.562 1 97.44 417 ILE B C 1
ATOM 7114 O O . ILE B 1 417 ? 24.422 -16.203 -7.523 1 97.44 417 ILE B O 1
ATOM 7118 N N . GLU B 1 418 ? 25.562 -16.469 -9.375 1 97.62 418 GLU B N 1
ATOM 7119 C CA . GLU B 1 418 ? 26.406 -15.312 -9.094 1 97.62 418 GLU B CA 1
ATOM 7120 C C . GLU B 1 418 ? 25.594 -14.023 -9.094 1 97.62 418 GLU B C 1
ATOM 7122 O O . GLU B 1 418 ? 25.672 -13.234 -8.148 1 97.62 418 GLU B O 1
ATOM 7127 N N . LYS B 1 419 ? 24.859 -13.875 -10.125 1 97.75 419 LYS B N 1
ATOM 7128 C CA . LYS B 1 419 ? 24.031 -12.664 -10.242 1 97.75 419 LYS B CA 1
ATOM 7129 C C . LYS B 1 419 ? 22.984 -12.617 -9.133 1 97.75 419 LYS B C 1
ATOM 7131 O O . LYS B 1 419 ? 22.719 -11.547 -8.57 1 97.75 419 LYS B O 1
ATOM 7136 N N . LEU B 1 420 ? 22.391 -13.703 -8.852 1 98.5 420 LEU B N 1
ATOM 7137 C CA . LEU B 1 420 ? 21.422 -13.766 -7.766 1 98.5 420 LEU B CA 1
ATOM 7138 C C . LEU B 1 420 ? 22.047 -13.32 -6.449 1 98.5 420 LEU B C 1
ATOM 7140 O O . LEU B 1 420 ? 21.469 -12.508 -5.723 1 98.5 420 LEU B O 1
ATOM 7144 N N . THR B 1 421 ? 23.219 -13.828 -6.227 1 98.62 421 THR B N 1
ATOM 7145 C CA . THR B 1 421 ? 23.922 -13.516 -4.984 1 98.62 421 THR B CA 1
ATOM 7146 C C . THR B 1 421 ? 24.203 -12.023 -4.883 1 98.62 421 THR B C 1
ATOM 7148 O O . THR B 1 421 ? 23.969 -11.406 -3.84 1 98.62 421 THR B O 1
ATOM 7151 N N . GLU B 1 422 ? 24.625 -11.484 -5.918 1 97.88 422 GLU B N 1
ATOM 7152 C CA . GLU B 1 422 ? 24.906 -10.055 -5.949 1 97.88 422 GLU B CA 1
ATOM 7153 C C . GLU B 1 422 ? 23.656 -9.227 -5.695 1 97.88 422 GLU B C 1
ATOM 7155 O O . GLU B 1 422 ? 23.672 -8.273 -4.914 1 97.88 422 GLU B O 1
ATOM 7160 N N . ASN B 1 423 ? 22.609 -9.57 -6.348 1 97.94 423 ASN B N 1
ATOM 7161 C CA . ASN B 1 423 ? 21.344 -8.852 -6.184 1 97.94 423 ASN B CA 1
ATOM 7162 C C . ASN B 1 423 ? 20.844 -8.922 -4.742 1 97.94 423 ASN B C 1
ATOM 7164 O O . ASN B 1 423 ? 20.391 -7.918 -4.191 1 97.94 423 ASN B O 1
ATOM 7168 N N . VAL B 1 424 ? 20.906 -10.102 -4.172 1 98.62 424 VAL B N 1
ATOM 7169 C CA . VAL B 1 424 ? 20.438 -10.297 -2.805 1 98.62 424 VAL B CA 1
ATOM 7170 C C . VAL B 1 424 ? 21.281 -9.469 -1.842 1 98.62 424 VAL B C 1
ATOM 7172 O O . VAL B 1 424 ? 20.75 -8.797 -0.954 1 98.62 424 VAL B O 1
ATOM 7175 N N . LYS B 1 425 ? 22.562 -9.523 -2.059 1 97.69 425 LYS B N 1
ATOM 7176 C CA . LYS B 1 425 ? 23.469 -8.734 -1.226 1 97.69 425 LYS B CA 1
ATOM 7177 C C . LYS B 1 425 ? 23.156 -7.246 -1.311 1 97.69 425 LYS B C 1
ATOM 7179 O O . LYS B 1 425 ? 23.047 -6.57 -0.286 1 97.69 425 LYS B O 1
ATOM 7184 N N . ARG B 1 426 ? 22.984 -6.781 -2.445 1 95.19 426 ARG B N 1
ATOM 7185 C CA . ARG B 1 426 ? 22.703 -5.367 -2.67 1 95.19 426 ARG B CA 1
ATOM 7186 C C . ARG B 1 426 ? 21.406 -4.945 -1.972 1 95.19 426 ARG B C 1
ATOM 7188 O O . ARG B 1 426 ? 21.375 -3.912 -1.301 1 95.19 426 ARG B O 1
ATOM 7195 N N . LYS B 1 427 ? 20.359 -5.715 -2.141 1 97.06 427 LYS B N 1
ATOM 7196 C CA . LYS B 1 427 ? 19.078 -5.391 -1.525 1 97.06 427 LYS B CA 1
ATOM 7197 C C . LYS B 1 427 ? 19.172 -5.445 -0.003 1 97.06 427 LYS B C 1
ATOM 7199 O O . LYS B 1 427 ? 18.688 -4.539 0.686 1 97.06 427 LYS B O 1
ATOM 7204 N N . ALA B 1 428 ? 19.781 -6.512 0.464 1 97.56 428 ALA B N 1
ATOM 7205 C CA . ALA B 1 428 ? 19.891 -6.66 1.912 1 97.56 428 ALA B CA 1
ATOM 7206 C C . ALA B 1 428 ? 20.719 -5.523 2.518 1 97.56 428 ALA B C 1
ATOM 7208 O O . ALA B 1 428 ? 20.344 -4.965 3.551 1 97.56 428 ALA B O 1
ATOM 7209 N N . GLU B 1 429 ? 21.781 -5.227 1.854 1 94 429 GLU B N 1
ATOM 7210 C CA . GLU B 1 429 ? 22.625 -4.141 2.344 1 94 429 GLU B CA 1
ATOM 7211 C C . GLU B 1 429 ? 21.875 -2.809 2.328 1 94 429 GLU B C 1
ATOM 7213 O O . GLU B 1 429 ? 22 -2.016 3.264 1 94 429 GLU B O 1
ATOM 7218 N N . TYR B 1 430 ? 21.188 -2.607 1.338 1 93.56 430 TYR B N 1
ATOM 7219 C CA . TYR B 1 430 ? 20.438 -1.363 1.213 1 93.56 430 TYR B CA 1
ATOM 7220 C C . TYR B 1 430 ? 19.406 -1.238 2.324 1 93.56 430 TYR B C 1
ATOM 7222 O O . TYR B 1 430 ? 19.25 -0.171 2.924 1 93.56 430 TYR B O 1
ATOM 7230 N N . VAL B 1 431 ? 18.672 -2.271 2.602 1 95.69 431 VAL B N 1
ATOM 7231 C CA . VAL B 1 431 ? 17.531 -2.219 3.508 1 95.69 431 VAL B CA 1
ATOM 7232 C C . VAL B 1 431 ? 18.016 -2.307 4.953 1 95.69 431 VAL B C 1
ATOM 7234 O O . VAL B 1 431 ? 17.484 -1.618 5.832 1 95.69 431 VAL B O 1
ATOM 7237 N N . TYR B 1 432 ? 19.031 -3.137 5.102 1 94.94 432 TYR B N 1
ATOM 7238 C CA . TYR B 1 432 ? 19.359 -3.473 6.484 1 94.94 432 TYR B CA 1
ATOM 7239 C C . TYR B 1 432 ? 20.75 -2.988 6.848 1 94.94 432 TYR B C 1
ATOM 7241 O O . TYR B 1 432 ? 21.125 -2.998 8.023 1 94.94 432 TYR B O 1
ATOM 7249 N N . GLY B 1 433 ? 21.5 -2.646 5.809 1 88.12 433 GLY B N 1
ATOM 7250 C CA . GLY B 1 433 ? 22.875 -2.238 6.066 1 88.12 433 GLY B CA 1
ATOM 7251 C C . GLY B 1 433 ? 22.984 -0.823 6.598 1 88.12 433 GLY B C 1
ATOM 7252 O O . GLY B 1 433 ? 22.234 0.062 6.188 1 88.12 433 GLY B O 1
ATOM 7253 N N . VAL B 1 434 ? 23.062 -0.597 7.934 1 75.06 434 VAL B N 1
ATOM 7254 C CA . VAL B 1 434 ? 23.141 0.738 8.516 1 75.06 434 VAL B CA 1
ATOM 7255 C C . VAL B 1 434 ? 24.312 1.5 7.914 1 75.06 434 VAL B C 1
ATOM 7257 O O . VAL B 1 434 ? 25.438 0.978 7.844 1 75.06 434 VAL B O 1
ATOM 7260 N N . VAL B 1 435 ? 24.016 2.406 7.02 1 60.34 435 VAL B N 1
ATOM 7261 C CA . VAL B 1 435 ? 25.062 3.178 6.363 1 60.34 435 VAL B CA 1
ATOM 7262 C C . VAL B 1 435 ? 25.719 4.125 7.367 1 60.34 435 VAL B C 1
ATOM 7264 O O . VAL B 1 435 ? 25.062 4.625 8.281 1 60.34 435 VAL B O 1
ATOM 7267 N N . ASP B 1 436 ? 27.078 3.979 7.629 1 50.19 436 ASP B N 1
ATOM 7268 C CA . ASP B 1 436 ? 27.938 4.82 8.453 1 50.19 436 ASP B CA 1
ATOM 7269 C C . ASP B 1 436 ? 27.688 6.301 8.18 1 50.19 436 ASP B C 1
ATOM 7271 O O . ASP B 1 436 ? 27.375 6.688 7.055 1 50.19 436 ASP B O 1
#

Nearest PDB structures (foldseek):
  1qgs-assembly1_A  TM=5.374E-01  e=6.710E-06  Bacillus subtilis
  1h7l-assembly1_A  TM=5.477E-01  e=1.365E-05  Bacillus subtilis
  1h7q-assembly1_A  TM=5.446E-01  e=1.365E-05  Bacillus subtilis
  2z87-assembly2_A  TM=5.911E-01  e=1.736E-04  Escherichia coli
  2z86-assembly1_A  TM=5.127E-01  e=9.652E-04  Escherichia coli

Radius of gyration: 30.94 Å; Cα contacts (8 Å, |Δi|>4): 1744; chains: 2; bounding box: 84×102×98 Å

Organism: Caenorhabditis remanei (NCBI:txid31234)

Solvent-accessible surface area (backbone atoms only — not comparable to full-atom values): 48344 Å² total; per-residue (Å²): 136,84,77,76,79,76,73,77,73,74,80,74,76,74,74,72,71,72,69,74,65,69,70,73,68,74,69,70,72,67,71,64,74,79,46,63,51,82,70,64,80,60,88,78,80,71,80,73,66,60,74,85,77,66,70,50,43,75,85,30,55,41,70,58,41,52,50,50,48,42,29,74,76,67,66,50,84,72,68,40,80,59,94,70,74,42,79,58,50,33,36,32,44,90,70,31,28,44,33,25,29,60,47,68,94,46,62,40,24,41,32,18,39,38,37,18,27,89,85,69,42,74,50,82,74,61,43,82,36,39,23,51,63,70,37,24,30,62,34,80,65,58,91,70,55,42,25,39,26,52,15,58,41,85,86,45,74,65,65,53,23,44,56,41,84,36,68,52,59,40,52,81,30,70,22,27,33,38,39,50,54,39,58,68,85,70,61,46,49,66,52,49,46,45,39,56,48,48,39,44,71,28,48,41,68,38,38,37,35,36,36,62,43,65,52,70,73,33,42,54,54,54,49,48,37,37,55,39,62,42,37,47,78,49,71,51,73,73,43,63,72,71,89,61,84,74,49,53,62,44,43,45,45,40,47,45,58,65,39,25,46,37,21,49,26,36,33,47,43,49,67,52,45,45,75,46,52,65,64,42,89,64,35,59,38,56,50,59,69,19,56,75,60,83,33,56,31,30,39,34,29,36,26,25,46,25,56,32,90,67,81,68,70,84,67,90,81,46,68,70,59,46,55,57,64,33,61,71,68,56,49,30,50,17,42,24,61,38,54,89,81,45,77,18,36,35,38,26,28,32,83,43,51,68,38,62,55,95,47,43,77,72,36,60,48,70,82,61,70,55,40,74,33,33,40,37,65,64,42,22,36,26,44,33,55,39,50,42,69,52,81,60,43,37,82,71,42,44,72,64,50,50,67,44,32,71,74,41,77,53,75,63,58,74,91,48,49,64,62,42,52,52,52,37,48,53,52,49,40,62,60,66,36,69,48,129,135,83,74,77,77,76,74,76,73,74,79,74,76,75,74,72,72,73,70,75,66,68,71,74,70,74,69,72,72,68,72,66,74,82,48,63,51,81,70,65,79,61,86,80,77,72,80,74,65,58,74,86,77,68,70,50,45,77,85,30,57,42,68,58,40,53,50,48,49,42,29,74,76,68,67,49,83,72,67,41,80,56,96,69,74,42,78,58,49,34,36,32,43,90,71,31,28,43,33,26,29,60,47,70,92,45,63,43,23,42,32,20,39,38,36,18,26,90,82,70,41,75,50,82,75,61,44,82,35,42,24,51,61,69,38,24,30,63,34,77,65,57,90,69,55,42,24,39,24,51,13,57,40,85,84,45,74,65,66,51,23,44,57,40,83,37,69,53,62,40,50,81,29,70,22,26,34,39,38,50,56,39,60,68,85,70,61,45,49,66,54,50,46,46,40,55,47,48,40,45,70,28,48,41,67,39,39,37,36,34,37,62,42,65,50,71,74,33,42,54,55,54,50,47,37,36,55,40,62,42,38,46,76,47,72,52,73,72,42,64,73,71,89,60,83,73,49,53,63,44,43,45,46,41,46,46,58,67,38,25,46,38,23,50,27,36,32,48,44,47,68,51,45,45,77,47,51,66,66,43,90,64,37,58,40,56,50,60,68,19,56,75,62,83,34,58,30,29,39,35,27,35,26,26,47,24,56,31,90,69,82,68,69,84,68,90,81,48,68,69,58,47,55,57,63,32,62,71,68,55,49,30,50,18,39,24,63,38,54,89,79,44,78,18,34,36,39,26,28,32,81,41,49,68,38,62,54,95,49,45,78,73,35,58,48,70,82,60,72,54,41,74,32,33,40,38,65,64,40,22,35,26,45,31,56,40,50,44,70,50,83,60,42,36,80,71,42,44,73,64,50,51,67,44,30,70,74,42,78,54,72,62,59,75,90,46,48,63,62,40,49,53,51,36,49,52,51,48,40,61,61,67,37,71,47,132

Sequence (872 aa):
MKTLLWLFIVAASSTLMMLFVYPIFSFSKSSKEFFEISVNISNNSTPFLWPSSSYMIGGMDRFEWYRKQMYLKEKIIKLKTTSNISTLSAYEFEHEITVTITSKDRMGFRVYCRYMDESNLEVGEPFKSFTYPEYTVACQKRFGTRKIGLSVERNGEFQSFPLINRMLKKPKYELSICIAPLYGSEPKWLMFIEMIEHYKLQGVQHFYTHIHNASIYDLKVINDYVGTGELEIHYLLERDRRTDDHWQMVHIADCVVWSRFESRWTIFADLDERIYMSNYIGTIRRYVQSVDNERIGSLKFRQQWVLKTEQMPEKYEGEEELTEWMPTHRWHNSTGIGAPGHTSKCIIDTSKVFVMWVHSVSQFFPDGNYIEAGVKPTDGLVRHYRDQSMGNWGDKWLRVVLRFGVLRNTDYPKSLIEKLTENVKRKAEYVYGVVDMKTLLWLFIVAASSTLMMLFVYPIFSFSKSSKEFFEISVNISNNSTPFLWPSSSYMIGGMDRFEWYRKQMYLKEKIIKLKTTSNISTLSAYEFEHEITVTITSKDRMGFRVYCRYMDESNLEVGEPFKSFTYPEYTVACQKRFGTRKIGLSVERNGEFQSFPLINRMLKKPKYELSICIAPLYGSEPKWLMFIEMIEHYKLQGVQHFYTHIHNASIYDLKVINDYVGTGELEIHYLLERDRRTDDHWQMVHIADCVVWSRFESRWTIFADLDERIYMSNYIGTIRRYVQSVDNERIGSLKFRQQWVLKTEQMPEKYEGEEELTEWMPTHRWHNSTGIGAPGHTSKCIIDTSKVFVMWVHSVSQFFPDGNYIEAGVKPTDGLVRHYRDQSMGNWGDKWLRVVLRFGVLRNTDYPKSLIEKLTENVKRKAEYVYGVVD

pLDDT: mean 87.81, std 19.47, range [20.88, 98.88]

Secondary structure (DSSP, 8-state):
-----------------------------------EE--------PPP-PPPPPSSBTTB-HHHHHHHHHHHHH---SPB--S---EEEEEE-SSEEEEEE--TT-TTBEEEEEEE-TTS-B-SSPEEEEB-STTEEEEE--TT--EEEEESSTT----EEEEEE---SS-SEEEEEEEEEE-SSS--HHHHHHHHHHHHHTT--EEEEEES---HHHHHHHHHHHHTTSEEEEE----S---S-TTHHHHHHHHHHHHBTTEEEEEEE-TTEEEEESSSSS-HHHHHHT---TTEEEEEE-EEEEEE-SPPPSS---HHHHHHH-HHHH--EEEEEPPTTSS-EEEE-TTTEEEE-SSSEEEE-GGGT-EEEEEPTTTEEEEEEEETTSTTHHHHHHHHHGGG---EE----HHHHHHHHHHHHHHHHHHH----/-----------------------------------EE--------PPP-PPPPPSSBTTB-HHHHHHHHHHHHH---SPB--S---EEEEEE-SSEEEEEE--TT-TTBEEEEEEE-TTS-B-SPPEEEEB-STTEEEEE--TT--EEEEESSTT----EEEPEE---SS-SEEEEEEEEEE-SSS--HHHHHHHHHHHHHTT--EEEEEES---HHHHHHHHHHHHTTSEEEEE----S---S-TTHHHHHHHHHHHHTTTEEEEEEE-TTEEEEESSSSS-HHHHHHT---TTEEEEEE-EEEEEE-SPPPSS---HHHHHHH-HHHH--EEEEEPPTTSS-EEEE-TTTEEEE-SSSEEEE-GGGT-EEEEEPTTTEEEEEEEETTSTTHHHHHHHHHGGG---EE----HHHHHHHHHHHHHHHHHHH----

InterPro domains:
  IPR008166 Glycosyltransferase family 92 [PF01697] (174-418)